Protein 5H0T (pdb70)

B-factor: mean 93.59, std 28.13, range [43.47, 252.34]

Organism: Leishmania donovani (NCBI:txid5661)

InterPro domains:
  IPR000730 Proliferating cell nuclear antigen, PCNA [MF_00317] (2-288)
  IPR000730 Proliferating cell nuclear antigen, PCNA [PR00339] (10-29)
  IPR000730 Proliferating cell nuclear antigen, PCNA [PR00339] (34-52)
  IPR000730 Proliferating cell nuclear antigen, PCNA [PR00339] (56-80)
  IPR000730 Proliferating cell nuclear antigen, PCNA [PR00339] (110-132)
  IPR000730 Proliferating cell nuclear antigen, PCNA [PTHR11352] (1-291)
  IPR000730 Proliferating cell nuclear antigen, PCNA [TIGR00590] (1-196)
  IPR022648 Proliferating cell nuclear antigen, PCNA, N-terminal [PF00705] (1-124)
  IPR022649 Proliferating cell nuclear antigen, PCNA, C-terminal [PF02747] (127-196)
  IPR022649 Proliferating cell nuclear antigen, PCNA, C-terminal [PF02747] (227-287)
  IPR022659 Proliferating cell nuclear antigen, PCNA, conserved site [PS01251] (34-57)
  IPR046938 DNA clamp superfamily [SSF55979] (1-125)
  IPR046938 DNA clamp superfamily [SSF55979] (127-290)

Solvent-accessible surface area: 65148 Å² total; per-residue (Å²): 94,5,41,0,34,6,97,103,0,15,20,8,42,91,0,2,62,0,3,44,42,15,20,76,34,3,21,4,50,1,35,79,45,1,0,18,0,57,11,52,5,40,44,85,51,1,6,0,28,3,36,0,92,65,94,17,14,88,104,43,124,6,50,186,108,20,88,5,3,3,45,0,33,15,8,5,90,0,3,135,17,5,55,45,85,3,25,0,2,8,82,12,85,118,134,38,92,12,1,29,5,7,2,45,14,96,118,136,63,39,70,9,40,2,44,5,125,48,50,170,28,132,30,119,72,47,50,55,34,107,84,109,41,90,0,30,0,20,0,62,2,59,38,1,11,61,1,6,145,11,0,80,40,11,18,82,39,2,40,2,25,3,32,132,108,0,0,77,2,28,7,68,40,156,24,14,92,2,39,2,46,6,85,35,111,74,16,96,14,91,29,120,77,108,21,85,22,24,0,14,1,157,14,1,21,25,0,4,88,0,33,62,19,24,148,84,2,26,0,60,3,6,158,114,12,35,0,8,0,40,0,30,2,126,124,32,4,22,0,48,0,5,0,38,23,84,118,193,85,1,29,0,51,7,97,104,0,15,21,10,41,92,2,2,70,1,4,44,42,15,16,53,56,3,29,2,48,0,37,78,45,1,0,18,1,57,7,30,5,56,41,100,54,1,5,0,29,2,34,0,88,64,96,18,16,86,92,42,86,7,66,202,108,23,105,3,2,2,24,0,37,10,7,9,102,0,4,117,16,5,57,46,85,3,19,0,4,6,83,20,80,124,141,41,107,26,0,29,5,8,3,51,14,88,120,120,72,38,73,8,39,2,45,5,79,37,27,167,32,137,92,70,113,135,37,48,35,157,47,127,57,89,0,26,0,19,0,63,2,57,33,1,11,68,2,6,141,10,0,80,39,11,19,104,41,2,40,2,21,5,36,164,110,0,0,75,1,28,9,56,39,110,20,3,94,5,35,2,49,6,75,30,115,82,14,106,28,87,39,131,71,106,14,85,21,30,0,14,0,156,14,1,21,25,0,5,90,0,33,61,21,22,146,76,2,26,1,54,3,2,143,131,20,39,0,10,0,35,0,31,7,118,126,30,3,21,0,51,0,16,1,40,32,74,154,191,109,2,36,0,48,4,97,105,0,14,25,7,40,94,1,3,83,0,2,45,32,14,19,99,63,3,22,4,48,0,37,79,43,0,0,19,1,55,9,32,5,110,75,95,47,1,8,0,29,2,34,0,94,63,94,20,14,90,106,43,120,7,56,189,90,18,99,3,2,4,58,0,34,15,7,13,104,0,4,168,17,6,58,46,86,3,26,0,12,7,104,15,46,109,132,38,96,14,1,27,4,23,2,59,17,96,120,142,58,42,73,8,42,2,48,5,130,38,28,65,29,71,77,53,105,98,52,62,33,155,81,107,36,113,3,29,0,19,0,63,2,60,40,1,11,69,1,4,142,11,0,81,41,11,18,106,37,1,39,2,25,4,36,129,107,0,0,76,1,29,9,66,39,158,28,10,96,5,40,2,46,7,88,37,114,73,10,96,14,92,33,128,98,101,18,83,20,25,0,20,0,155,15,0,20,18,0,5,78,0,32,75,21,22,149,86,1,26,0,54,3,15,156,112,34,45,0,3,0,35,0,31,3,134,129,32,4,23,0,44,0,4,2,38,31,104,137,186,119,4,16,0,44,6,98,104,0,15,21,9,41,92,0,2,56,1,2,46,39,16,17,100,76,3,28,3,48,0,35,80,46,2,0,18,1,48,4,39,4,110,68,131,54,1,6,0,30,3,33,0,92,66,100,18,15,89,94,41,85,9,64,218,109,37,106,2,2,3,54,0,34,15,7,7,104,0,4,136,16,5,60,46,86,3,18,1,3,6,95,23,80,124,147,30,115,29,0,28,5,8,2,46,12,91,118,126,73,42,77,9,45,1,48,6,115,45,60,186,37,158,78,69,120,49,64,52,38,162,64,121,54,82,0,32,0,20,1,68,2,59,36,1,11,64,1,6,144,11,0,80,41,12,18,101,37,2,48,2,24,3,34,166,100,0,0,76,0,29,8,71,38,118,21,8,74,5,35,2,50,6,92,35,112,76,13,97,25,104,44,122,77,107,10,77,13,24,0,19,0,148,13,1,22,24,0,5,100,0,34,69,21,21,151,84,1,27,1,54,3,0,99,104,14,37,0,10,0,36,0,31,9,125,124,34,3,19,0,52,0,14,0,41,20,95,118,199,113,5,19,0,49,8,98,106,0,16,20,8,40,91,0,2,48,0,3,37,36,15,18,94,82,3,20,3,38,0,48,85,45,0,1,16,1,49,8,25,5,111,68,112,56,1,6,0,29,3,36,0,92,63,97,18,14,90,100,45,92,10,73,197,90,37,89,3,3,2,55,0,33,17,6,11,103,0,5,144,17,5,55,46,86,3,24,0,4,7,70,24,72,117,109,36,25,28,0,26,5,11,2,38,14,95,115,131,62,39,80,9,40,2,49,4,117,35,64,100,39,82,76,65,89,104,53,40,42,159,90,71,54,123,0,30,0,19,1,62,2,60,43,0,10,69,1,6,142,11,0,81,38,11,19,107,38,2,46,2,23,3,34,158,83,0,0,76,1,28,9,66,28,141,26,1,90,5,39,2,48,9,88,28,129,78,14,102,23,96,40,123,104,86,10,80,17,24,0,15,0,156,14,1,20,23,0,4,92,0,32,72,21,22,151,86,2,26,1,55,3,4,123,106,12,44,0,9,0,35,0,31,5,107,115,27,3,21,0,52,0,20,1,40,26,120,120,151,117,3,19,0,40,7,98,104,0,14,22,8,37,92,1,4,51,1,5,44,43,15,17,102,76,3,22,5,52,1,47,86,45,2,1,22,2,54,8,33,5,112,54,110,48,3,10,0,28,3,34,0,100,56,110,19,14,89,96,40,96,9,68,210,84,36,93,3,2,3,55,1,36,16,6,5,99,0,4,132,17,5,60,46,84,3,22,2,3,10,86,22,80,107,138,43,89,25,1,28,5,6,3,53,8,82,116,120,67,44,74,9,42,2,51,4,143,37,62,184,39,162,87,56,108,112,34,42,73,95,146,114,46,86,0,30,0,19,1,63,2,59,37,0,12,63,1,3,143,11,0,80,41,11,18,105,35,1,40,2,26,4,49,157,98,1,0,81,0,28,9,70,39,66,18,10,93,5,35,2,45,8,79,37,113,76,13,98,23,95,34,114,62,100,10,75,11,25,0,19,0,156,14,0,23,27,0,6,101,0,32,69,19,21,150,85,2,26,1,54,3,8,119,107,36,43,0,9,0,33,0,34,3,114,143,34,5,21,0,51,0,21,1,44,30,102,122,191

CATH classification: 3.70.10.10

Radius of gyration: 37.03 Å; Cα contacts (8 Å, |Δi|>4): 3814; chains: 6; bounding box: 82×92×103 Å

Secondary structure (DSSP, 8-state):
-EEEEES-THHHHHHHHHHHTT-SEEEEEEETTEEEEEEE-TTSSEEEEEEEEGGGSSEEE-SS-EEEEEEHHHHHHHHHTS-TTSEEEEEE-TT-SEEEEEEE-TTSSEEEEEEEE-B---------------EEEEEEHHHHHHHHHHHTTT-SEEEEEEETTEEEEEEESSS-EEEEEEEB--BEE--SS-EEEEEEHHHHHHHHGGGGT-SEEEEEE-TTS-EEEEEE-TTSEEEEEEEPPP--/-EEEEES-THHHHHHHHHHHTT-SEEEEEEETTEEEEEEE-TTSSEEEEEEEEGGGSSEEE-SS-EEEEEEHHHHHHHHHTS-TTSEEEEEE-TT-SEEEEEEE-TTSSEEEEEEEE-B--PPP--PPP-PPPSEEEEEEHHHHHHHHHHHTTT-SEEEEEEETTEEEEEEESSS-EEEEEEEB--BEE--SS-EEEEEEHHHHHHHHGGGGT-SEEEEEE-TTS-EEEEEE-TTSEEEEEEEPPB--/-EEEEES-THHHHHHHHHHHTT-SEEEEEEETTEEEEEEE-TTSSEEEEEEEEGGGSSEEE-SS-EEEEEEHHHHHHHHHTS-TTSEEEEEE-TT-SEEEEEEE-TTSSEEEEEEEE-B--PPP---------SEEEEEEHHHHHHHHHHHTTT-SEEEEEEETTEEEEEEESSS-EEEEEEEB--BEE--SS-EEEEEEHHHHHHHHGGGGT-SEEEEEE-TTS-EEEEEE-TTSEEEEEEEPPB--/-EEEEES-THHHHHHHHHHHTT-SEEEEEEETTEEEEEEE-TTSSEEEEEEEEGGGSSEEE-SS-EEEEEEHHHHHHHHHTS-TTSEEEEEE-TT-SEEEEEEE-TTSSEEEEEEEE-B------S-------SEEEEEEHHHHHHHHHHHTTT-SEEEEEEETTEEEEEEESSS-EEEEEEE----EE--SS-EEEEEEHHHHHHHHGGGGT-SEEEEEE-TTS-EEEEEE-TTSEEEEEEEPPP--/-EEEEES-THHHHHHHHHHHTT-SEEEEEEETTEEEEEEE-TTSSEEEEEEEEGGGSSEEE-SS-EEEEEEHHHHHHHHHTS-TTSEEEEEE-TT-SEEEEEEE-TTSSEEEEEEEE-B-------PPPP---S-EEEEEHHHHHHHHHHHTTT-SEEEEEEETTEEEEEEESSS-EEEEEEEB--BEE--SS-EEEEEEHHHHHHHHGGGGT-SEEEEE--TTS-EEEEEE-TTSEEEEEEEPPB--/-EEEEES-THHHHHHHHHHHTT-SEEEEEEETTEEEEEEE-TTSSEEEEEEEEGGGSSEEE-SS-EEEEEEHHHHHHHHHTS-TTSEEEEEE-TT-SEEEEEEE-TTSSEEEEEEEE-B--PPPS---------EEEEEEHHHHHHHHHHHTTT-SEEEEEEETTEEEEEEESSS-EEEEEEEB--BEE--SS-EEEEEEHHHHHHHHGGGGT-SEEEEEE-TTS-EEEEEE-TTSEEEEEEEPPB--

Nearest PDB structures (foldseek):
  6j0j-assembly2_E  TM=1.002E+00  e=2.654E-47  Leishmania donovani
  2zvm-assembly1_B  TM=9.752E-01  e=2.464E-32  Homo sapiens
  5e0v-assembly2_B  TM=9.754E-01  e=8.847E-31  Homo sapiens
  7tid-assembly1_G  TM=9.567E-01  e=3.552E-29  Saccharomyces cerevisiae
  6wac-assembly1_A  TM=9.498E-01  e=6.215E-29  Saccharomyces cerevisiae

Structure (mmCIF, N/CA/C/O backbone):
data_5H0T
#
_entry.id   5H0T
#
_cell.length_a   133.800
_cell.length_b   149.574
_cell.length_c   169.245
_cell.angle_alpha   90.00
_cell.angle_beta   90.00
_cell.angle_gamma   90.00
#
_symmetry.space_group_name_H-M   'P 21 21 21'
#
loop_
_entity.id
_entity.type
_entity.pdbx_description
1 polymer 'Proliferating cell nuclear antigen'
2 non-polymer DI(HYDROXYETHYL)ETHER
3 water water
#
loop_
_atom_site.group_PDB
_atom_site.id
_atom_site.type_symbol
_atom_site.label_atom_id
_atom_site.label_alt_id
_atom_site.label_comp_id
_atom_site.label_asym_id
_atom_site.label_entity_id
_atom_site.label_seq_id
_atom_site.pdbx_PDB_ins_code
_atom_site.Cartn_x
_atom_site.Cartn_y
_atom_site.Cartn_z
_atom_site.occupancy
_atom_site.B_iso_or_equiv
_atom_site.auth_seq_id
_atom_site.auth_comp_id
_atom_site.auth_asym_id
_atom_site.auth_atom_id
_atom_site.pdbx_PDB_model_num
ATOM 1 N N . MET A 1 1 ? 18.676 4.046 70.077 1.00 76.73 1 MET A N 1
ATOM 2 C CA . MET A 1 1 ? 19.367 2.981 69.147 1.00 81.76 1 MET A CA 1
ATOM 3 C C . MET A 1 1 ? 20.607 3.370 68.266 1.00 82.62 1 MET A C 1
ATOM 4 O O . MET A 1 1 ? 21.619 2.677 68.387 1.00 89.97 1 MET A O 1
ATOM 9 N N . LEU A 1 2 ? 20.497 4.248 67.268 1.00 84.29 2 LEU A N 1
ATOM 10 C CA . LEU A 1 2 ? 21.666 4.878 66.559 1.00 76.14 2 LEU A CA 1
ATOM 11 C C . LEU A 1 2 ? 21.733 6.373 66.771 1.00 70.67 2 LEU A C 1
ATOM 12 O O . LEU A 1 2 ? 20.706 7.031 66.730 1.00 61.46 2 LEU A O 1
ATOM 17 N N . GLU A 1 3 ? 22.935 6.935 66.944 1.00 58.19 3 GLU A N 1
ATOM 18 C CA . GLU A 1 3 ? 23.125 8.394 66.904 1.00 72.81 3 GLU A CA 1
ATOM 19 C C . GLU A 1 3 ? 24.504 8.675 66.323 1.00 80.80 3 GLU A C 1
ATOM 20 O O . GLU A 1 3 ? 25.486 8.192 66.832 1.00 70.37 3 GLU A O 1
ATOM 26 N N . ALA A 1 4 ? 24.544 9.480 65.252 1.00 76.43 4 ALA A N 1
ATOM 27 C CA . ALA A 1 4 ? 25.753 9.793 64.541 1.00 75.01 4 ALA A CA 1
ATOM 28 C C . ALA A 1 4 ? 25.676 11.241 64.130 1.00 71.41 4 ALA A C 1
ATOM 29 O O . ALA A 1 4 ? 24.907 11.626 63.245 1.00 83.67 4 ALA A O 1
ATOM 31 N N . GLN A 1 5 ? 26.484 12.051 64.790 1.00 71.87 5 GLN A N 1
ATOM 32 C CA . GLN A 1 5 ? 26.513 13.461 64.543 1.00 78.72 5 GLN A CA 1
ATOM 33 C C . GLN A 1 5 ? 27.828 13.888 63.994 1.00 73.28 5 GLN A C 1
ATOM 34 O O . GLN A 1 5 ? 28.839 13.627 64.573 1.00 65.32 5 GLN A O 1
ATOM 40 N N . VAL A 1 6 ? 27.800 14.564 62.860 1.00 82.94 6 VAL A N 1
ATOM 41 C CA . VAL A 1 6 ? 28.971 15.066 62.189 1.00 76.16 6 VAL A CA 1
ATOM 42 C C . VAL A 1 6 ? 28.932 16.570 62.482 1.00 72.61 6 VAL A C 1
ATOM 43 O O . VAL A 1 6 ? 27.864 17.121 62.767 1.00 78.87 6 VAL A O 1
ATOM 47 N N . GLN A 1 7 ? 30.072 17.237 62.450 1.00 78.10 7 GLN A N 1
ATOM 48 C CA . GLN A 1 7 ? 30.089 18.667 62.817 1.00 83.42 7 GLN A CA 1
ATOM 49 C C . GLN A 1 7 ? 29.655 19.549 61.659 1.00 78.71 7 GLN A C 1
ATOM 50 O O . GLN A 1 7 ? 28.966 20.563 61.841 1.00 80.45 7 GLN A O 1
ATOM 56 N N . PHE A 1 8 ? 30.118 19.162 60.474 1.00 82.67 8 PHE A N 1
ATOM 57 C CA . PHE A 1 8 ? 29.905 19.902 59.251 1.00 84.64 8 PHE A CA 1
ATOM 58 C C . PHE A 1 8 ? 29.116 18.997 58.262 1.00 76.66 8 PHE A C 1
ATOM 59 O O . PHE A 1 8 ? 29.640 17.997 57.717 1.00 73.51 8 PHE A O 1
ATOM 67 N N . ALA A 1 9 ? 27.862 19.369 58.008 1.00 69.50 9 ALA A N 1
ATOM 68 C CA . ALA A 1 9 ? 26.988 18.610 57.086 1.00 59.47 9 ALA A CA 1
ATOM 69 C C . ALA A 1 9 ? 27.515 18.465 55.680 1.00 57.83 9 ALA A C 1
ATOM 70 O O . ALA A 1 9 ? 27.028 17.589 54.979 1.00 57.10 9 ALA A O 1
ATOM 72 N N . SER A 1 10 ? 28.466 19.310 55.275 1.00 55.67 10 SER A N 1
ATOM 73 C CA . SER A 1 10 ? 29.169 19.171 53.982 1.00 65.80 10 SER A CA 1
ATOM 74 C C . SER A 1 10 ? 29.475 17.732 53.645 1.00 61.91 10 SER A C 1
ATOM 75 O O . SER A 1 10 ? 29.305 17.304 52.512 1.00 73.35 10 SER A O 1
ATOM 78 N N . LEU A 1 11 ? 29.984 17.004 54.625 1.00 65.93 11 LEU A N 1
ATOM 79 C CA . LEU A 1 11 ? 30.468 15.683 54.364 1.00 65.76 11 LEU A CA 1
ATOM 80 C C . LEU A 1 11 ? 29.361 14.798 53.810 1.00 68.06 11 LEU A C 1
ATOM 81 O O . LEU A 1 11 ? 29.520 14.121 52.757 1.00 59.96 11 LEU A O 1
ATOM 86 N N . TRP A 1 12 ? 28.235 14.805 54.522 1.00 59.80 12 TRP A N 1
ATOM 87 C CA . TRP A 1 12 ? 27.102 14.010 54.107 1.00 67.64 12 TRP A CA 1
ATOM 88 C C . TRP A 1 12 ? 26.592 14.446 52.741 1.00 66.73 12 TRP A C 1
ATOM 89 O O . TRP A 1 12 ? 26.326 13.619 51.871 1.00 58.32 12 TRP A O 1
ATOM 100 N N . LYS A 1 13 ? 26.464 15.756 52.567 1.00 65.21 13 LYS A N 1
ATOM 101 C CA . LYS A 1 13 ? 26.060 16.336 51.300 1.00 61.93 13 LYS A CA 1
ATOM 102 C C . LYS A 1 13 ? 26.907 15.810 50.145 1.00 59.15 13 LYS A C 1
ATOM 103 O O . LYS A 1 13 ? 26.356 15.281 49.149 1.00 65.25 13 LYS A O 1
ATOM 109 N N . ARG A 1 14 ? 28.227 15.891 50.304 1.00 55.87 14 ARG A N 1
ATOM 110 C CA . ARG A 1 14 ? 29.146 15.490 49.252 1.00 64.74 14 ARG A CA 1
ATOM 111 C C . ARG A 1 14 ? 29.133 13.974 49.023 1.00 59.34 14 ARG A C 1
ATOM 112 O O . ARG A 1 14 ? 29.208 13.502 47.862 1.00 63.18 14 ARG A O 1
ATOM 120 N N . LEU A 1 15 ? 28.992 13.217 50.112 1.00 55.53 15 LEU A N 1
ATOM 121 C CA . LEU A 1 15 ? 28.951 11.751 50.005 1.00 60.38 15 LEU A CA 1
ATOM 122 C C . LEU A 1 15 ? 27.747 11.235 49.274 1.00 55.92 15 LEU A C 1
ATOM 123 O O . LEU A 1 15 ? 27.872 10.414 48.357 1.00 56.66 15 LEU A O 1
ATOM 128 N N . VAL A 1 16 ? 26.583 11.701 49.705 1.00 51.89 16 VAL A N 1
ATOM 129 C CA . VAL A 1 16 ? 25.355 11.231 49.116 1.00 56.32 16 VAL A CA 1
ATOM 130 C C . VAL A 1 16 ? 25.274 11.528 47.637 1.00 59.50 16 VAL A C 1
ATOM 131 O O . VAL A 1 16 ? 24.844 10.677 46.882 1.00 60.37 16 VAL A O 1
ATOM 135 N N . GLU A 1 17 ? 25.707 12.711 47.219 1.00 74.86 17 GLU A N 1
ATOM 136 C CA . GLU A 1 17 ? 25.859 13.003 45.793 1.00 76.26 17 GLU A CA 1
ATOM 137 C C . GLU A 1 17 ? 26.657 11.937 45.093 1.00 63.00 17 GLU A C 1
ATOM 138 O O . GLU A 1 17 ? 26.240 11.437 44.048 1.00 72.41 17 GLU A O 1
ATOM 144 N N . CYS A 1 18 ? 27.792 11.574 45.665 1.00 62.05 18 CYS A N 1
ATOM 145 C CA . CYS A 1 18 ? 28.649 10.561 45.045 1.00 61.90 18 CYS A CA 1
ATOM 146 C C . CYS A 1 18 ? 27.960 9.210 44.908 1.00 62.71 18 CYS A C 1
ATOM 147 O O . CYS A 1 18 ? 27.981 8.641 43.811 1.00 80.64 18 CYS A O 1
ATOM 150 N N . ILE A 1 19 ? 27.367 8.711 45.998 1.00 58.81 19 ILE A N 1
ATOM 151 C CA . ILE A 1 19 ? 26.859 7.348 45.957 1.00 65.39 19 ILE A CA 1
ATOM 152 C C . ILE A 1 19 ? 25.496 7.316 45.169 1.00 58.20 19 ILE A C 1
ATOM 153 O O . ILE A 1 19 ? 25.213 6.347 44.407 1.00 52.16 19 ILE A O 1
ATOM 158 N N . ASN A 1 20 ? 24.696 8.383 45.302 1.00 50.16 20 ASN A N 1
ATOM 159 C CA . ASN A 1 20 ? 23.431 8.495 44.574 1.00 49.75 20 ASN A CA 1
ATOM 160 C C . ASN A 1 20 ? 23.608 8.501 43.045 1.00 55.92 20 ASN A C 1
ATOM 161 O O . ASN A 1 20 ? 22.706 8.108 42.281 1.00 51.13 20 ASN A O 1
ATOM 166 N N . GLY A 1 21 ? 24.774 8.912 42.591 1.00 52.77 21 GLY A N 1
ATOM 167 C CA . GLY A 1 21 ? 25.110 8.719 41.230 1.00 51.66 21 GLY A CA 1
ATOM 168 C C . GLY A 1 21 ? 25.071 7.296 40.714 1.00 54.15 21 GLY A C 1
ATOM 169 O O . GLY A 1 21 ? 24.913 7.091 39.510 1.00 56.29 21 GLY A O 1
ATOM 170 N N . LEU A 1 22 ? 25.269 6.319 41.615 1.00 53.54 22 LEU A N 1
ATOM 171 C CA . LEU A 1 22 ? 25.435 4.929 41.219 1.00 48.99 22 LEU A CA 1
ATOM 172 C C . LEU A 1 22 ? 24.201 4.094 41.463 1.00 49.89 22 LEU A C 1
ATOM 173 O O . LEU A 1 22 ? 23.969 3.133 40.680 1.00 51.14 22 LEU A O 1
ATOM 178 N N . VAL A 1 23 ? 23.452 4.412 42.540 1.00 46.49 23 VAL A N 1
ATOM 179 C CA . VAL A 1 23 ? 22.292 3.605 42.978 1.00 46.45 23 VAL A CA 1
ATOM 180 C C . VAL A 1 23 ? 21.290 4.543 43.667 1.00 52.58 23 VAL A C 1
ATOM 181 O O . VAL A 1 23 ? 21.707 5.586 44.238 1.00 44.87 23 VAL A O 1
ATOM 185 N N . ASN A 1 24 ? 19.998 4.206 43.675 1.00 60.12 24 ASN A N 1
ATOM 186 C CA . ASN A 1 24 ? 18.984 5.116 44.290 1.00 67.30 24 ASN A CA 1
ATOM 187 C C . ASN A 1 24 ? 18.653 4.775 45.695 1.00 66.66 24 ASN A C 1
ATOM 188 O O . ASN A 1 24 ? 18.057 5.567 46.385 1.00 61.38 24 ASN A O 1
ATOM 193 N N . GLU A 1 25 ? 18.985 3.559 46.100 1.00 61.62 25 GLU A N 1
ATOM 194 C CA . GLU A 1 25 ? 18.760 3.123 47.452 1.00 60.24 25 GLU A CA 1
ATOM 195 C C . GLU A 1 25 ? 19.903 2.287 47.895 1.00 57.93 25 GLU A C 1
ATOM 196 O O . GLU A 1 25 ? 20.616 1.689 47.101 1.00 57.83 25 GLU A O 1
ATOM 202 N N . ALA A 1 26 ? 20.103 2.273 49.204 1.00 61.58 26 ALA A N 1
ATOM 203 C CA . ALA A 1 26 ? 21.204 1.493 49.747 1.00 61.52 26 ALA A CA 1
ATOM 204 C C . ALA A 1 26 ? 20.964 1.231 51.185 1.00 60.20 26 ALA A C 1
ATOM 205 O O . ALA A 1 26 ? 20.297 2.018 51.861 1.00 55.86 26 ALA A O 1
ATOM 207 N N . ASN A 1 27 ? 21.505 0.102 51.645 1.00 62.29 27 ASN A N 1
ATOM 208 C CA . ASN A 1 27 ? 21.489 -0.231 53.071 1.00 60.82 27 ASN A CA 1
ATOM 209 C C . ASN A 1 27 ? 22.694 0.392 53.742 1.00 53.32 27 ASN A C 1
ATOM 210 O O . ASN A 1 27 ? 23.842 0.300 53.247 1.00 71.19 27 ASN A O 1
ATOM 215 N N . PHE A 1 28 ? 22.430 1.078 54.835 1.00 58.30 28 PHE A N 1
ATOM 216 C CA . PHE A 1 28 ? 23.448 1.617 55.726 1.00 62.32 28 PHE A CA 1
ATOM 217 C C . PHE A 1 28 ? 23.647 0.606 56.850 1.00 64.39 28 PHE A C 1
ATOM 218 O O . PHE A 1 28 ? 22.853 0.559 57.795 1.00 79.97 28 PHE A O 1
ATOM 226 N N . ASP A 1 29 ? 24.719 -0.188 56.734 1.00 62.97 29 ASP A N 1
ATOM 227 C CA . ASP A 1 29 ? 25.198 -1.051 57.809 1.00 66.91 29 ASP A CA 1
ATOM 228 C C . ASP A 1 29 ? 25.809 -0.190 58.918 1.00 57.52 29 ASP A C 1
ATOM 229 O O . ASP A 1 29 ? 26.843 0.431 58.719 1.00 63.80 29 ASP A O 1
ATOM 234 N N . CYS A 1 30 ? 25.143 -0.132 60.067 1.00 59.64 30 CYS A N 1
ATOM 235 C CA . CYS A 1 30 ? 25.602 0.661 61.205 1.00 71.65 30 CYS A CA 1
ATOM 236 C C . CYS A 1 30 ? 26.030 -0.224 62.391 1.00 71.88 30 CYS A C 1
ATOM 237 O O . CYS A 1 30 ? 25.226 -0.983 62.908 1.00 73.45 30 CYS A O 1
ATOM 240 N N . ASN A 1 31 ? 27.284 -0.072 62.817 1.00 78.29 31 ASN A N 1
ATOM 241 C CA . ASN A 1 31 ? 27.927 -0.904 63.818 1.00 66.11 31 ASN A CA 1
ATOM 242 C C . ASN A 1 31 ? 28.554 0.041 64.777 1.00 70.50 31 ASN A C 1
ATOM 243 O O . ASN A 1 31 ? 28.512 1.227 64.544 1.00 66.62 31 ASN A O 1
ATOM 248 N N . PRO A 1 32 ? 29.225 -0.496 65.827 1.00 88.59 32 PRO A N 1
ATOM 249 C CA . PRO A 1 32 ? 30.035 0.382 66.675 1.00 83.45 32 PRO A CA 1
ATOM 250 C C . PRO A 1 32 ? 31.336 0.813 65.973 1.00 71.98 32 PRO A C 1
ATOM 251 O O . PRO A 1 32 ? 31.915 1.885 66.353 1.00 71.35 32 PRO A O 1
ATOM 255 N N . GLY A 1 33 ? 31.758 0.050 64.960 1.00 70.97 33 GLY A N 1
ATOM 256 C CA . GLY A 1 33 ? 32.787 0.504 63.989 1.00 89.84 33 GLY A CA 1
ATOM 257 C C . GLY A 1 33 ? 32.510 1.785 63.171 1.00 86.00 33 GLY A C 1
ATOM 258 O O . GLY A 1 33 ? 33.447 2.526 62.852 1.00 75.22 33 GLY A O 1
ATOM 259 N N . GLY A 1 34 ? 31.221 2.030 62.873 1.00 77.40 34 GLY A N 1
ATOM 260 C CA . GLY A 1 34 ? 30.759 3.183 62.109 1.00 66.55 34 GLY A CA 1
ATOM 261 C C . GLY A 1 34 ? 29.770 2.754 61.000 1.00 73.88 34 GLY A C 1
ATOM 262 O O . GLY A 1 34 ? 29.265 1.625 60.989 1.00 61.06 34 GLY A O 1
ATOM 263 N N . LEU A 1 35 ? 29.515 3.678 60.041 1.00 65.34 35 LEU A N 1
ATOM 264 C CA . LEU A 1 35 ? 28.536 3.443 58.968 1.00 58.69 35 LEU A CA 1
ATOM 265 C C . LEU A 1 35 ? 29.229 2.979 57.724 1.00 58.23 35 LEU A C 1
ATOM 266 O O . LEU A 1 35 ? 30.334 3.442 57.386 1.00 70.46 35 LEU A O 1
ATOM 271 N N . SER A 1 36 ? 28.651 2.002 57.071 1.00 53.99 36 SER A N 1
ATOM 272 C CA . SER A 1 36 ? 29.203 1.501 55.828 1.00 55.77 36 SER A CA 1
ATOM 273 C C . SER A 1 36 ? 28.023 1.321 54.851 1.00 56.82 36 SER A C 1
ATOM 274 O O . SER A 1 36 ? 26.888 1.067 55.263 1.00 60.95 36 SER A O 1
ATOM 277 N N . VAL A 1 37 ? 28.291 1.494 53.568 1.00 56.76 37 VAL A N 1
ATOM 278 C CA . VAL A 1 37 ? 27.312 1.248 52.521 1.00 53.14 37 VAL A CA 1
ATOM 279 C C . VAL A 1 37 ? 28.113 0.385 51.545 1.00 50.29 37 VAL A C 1
ATOM 280 O O . VAL A 1 37 ? 29.247 0.649 51.223 1.00 57.77 37 VAL A O 1
ATOM 284 N N . GLN A 1 38 ? 27.522 -0.658 51.064 1.00 53.68 38 GLN A N 1
ATOM 285 C CA . GLN A 1 38 ? 28.131 -1.454 50.048 1.00 52.61 38 GLN A CA 1
ATOM 286 C C . GLN A 1 38 ? 27.004 -1.818 49.112 1.00 62.60 38 GLN A C 1
ATOM 287 O O . GLN A 1 38 ? 25.947 -2.242 49.567 1.00 76.19 38 GLN A O 1
ATOM 293 N N . ALA A 1 39 ? 27.205 -1.549 47.815 1.00 65.70 39 ALA A N 1
ATOM 294 C CA . ALA A 1 39 ? 26.092 -1.540 46.853 1.00 56.04 39 ALA A CA 1
ATOM 295 C C . ALA A 1 39 ? 26.589 -1.607 45.443 1.00 52.97 39 ALA A C 1
ATOM 296 O O . ALA A 1 39 ? 27.675 -1.123 45.139 1.00 53.97 39 ALA A O 1
ATOM 298 N N . MET A 1 40 ? 25.813 -2.296 44.600 1.00 54.17 40 MET A N 1
ATOM 299 C CA . MET A 1 40 ? 26.151 -2.464 43.178 1.00 56.00 40 MET A CA 1
ATOM 300 C C . MET A 1 40 ? 25.184 -1.692 42.290 1.00 53.27 40 MET A C 1
ATOM 301 O O . MET A 1 40 ? 23.997 -1.518 42.607 1.00 68.81 40 MET A O 1
ATOM 306 N N . ASP A 1 41 ? 25.669 -1.296 41.129 1.00 50.90 41 ASP A N 1
ATOM 307 C CA . ASP A 1 41 ? 24.775 -0.709 40.154 1.00 50.88 41 ASP A CA 1
ATOM 308 C C . ASP A 1 41 ? 23.879 -1.877 39.632 1.00 50.80 41 ASP A C 1
ATOM 309 O O . ASP A 1 41 ? 24.235 -3.048 39.730 1.00 50.12 41 ASP A O 1
ATOM 314 N N . SER A 1 42 ? 22.737 -1.526 39.076 1.00 49.44 42 SER A N 1
ATOM 315 C CA . SER A 1 42 ? 21.801 -2.500 38.543 1.00 47.04 42 SER A CA 1
ATOM 316 C C . SER A 1 42 ? 22.331 -3.455 37.504 1.00 43.47 42 SER A C 1
ATOM 317 O O . SER A 1 42 ? 21.902 -4.584 37.417 1.00 60.31 42 SER A O 1
ATOM 320 N N . SER A 1 43 ? 23.334 -3.042 36.753 1.00 50.03 43 SER A N 1
ATOM 321 C CA . SER A 1 43 ? 24.057 -3.935 35.799 1.00 50.58 43 SER A CA 1
ATOM 322 C C . SER A 1 43 ? 25.103 -4.816 36.436 1.00 46.51 43 SER A C 1
ATOM 323 O O . SER A 1 43 ? 25.753 -5.574 35.735 1.00 50.00 43 SER A O 1
ATOM 326 N N . HIS A 1 44 ? 25.302 -4.756 37.742 1.00 50.48 44 HIS A N 1
ATOM 327 C CA . HIS A 1 44 ? 26.331 -5.589 38.408 1.00 53.41 44 HIS A CA 1
ATOM 328 C C . HIS A 1 44 ? 27.718 -5.481 37.715 1.00 49.72 44 HIS A C 1
ATOM 329 O O . HIS A 1 44 ? 28.423 -6.436 37.579 1.00 61.16 44 HIS A O 1
ATOM 336 N N . VAL A 1 45 ? 28.082 -4.267 37.332 1.00 53.85 45 VAL A N 1
ATOM 337 C CA . VAL A 1 45 ? 29.386 -3.909 36.733 1.00 47.80 45 VAL A CA 1
ATOM 338 C C . VAL A 1 45 ? 30.258 -3.055 37.705 1.00 49.79 45 VAL A C 1
ATOM 339 O O . VAL A 1 45 ? 31.413 -3.008 37.573 1.00 47.26 45 VAL A O 1
ATOM 343 N N . ALA A 1 46 ? 29.645 -2.442 38.698 1.00 46.27 46 ALA A N 1
ATOM 344 C CA . ALA A 1 46 ? 30.278 -1.457 39.530 1.00 49.78 46 ALA A CA 1
ATOM 345 C C . ALA A 1 46 ? 29.737 -1.568 40.944 1.00 51.74 46 ALA A C 1
ATOM 346 O O . ALA A 1 46 ? 28.531 -1.739 41.145 1.00 58.64 46 ALA A O 1
ATOM 348 N N . LEU A 1 47 ? 30.655 -1.384 41.870 1.00 49.50 47 LEU A N 1
ATOM 349 C CA . LEU A 1 47 ? 30.417 -1.611 43.273 1.00 57.68 47 LEU A CA 1
ATOM 350 C C . LEU A 1 47 ? 30.928 -0.352 43.967 1.00 55.57 47 LEU A C 1
ATOM 351 O O . LEU A 1 47 ? 32.002 0.137 43.633 1.00 63.84 47 LEU A O 1
ATOM 356 N N . VAL A 1 48 ? 30.149 0.163 44.919 1.00 59.19 48 VAL A N 1
ATOM 357 C CA . VAL A 1 48 ? 30.635 1.193 45.832 1.00 61.21 48 VAL A CA 1
ATOM 358 C C . VAL A 1 48 ? 30.805 0.536 47.193 1.00 66.28 48 VAL A C 1
ATOM 359 O O . VAL A 1 48 ? 29.905 -0.180 47.645 1.00 58.43 48 VAL A O 1
ATOM 363 N N . HIS A 1 49 ? 31.898 0.893 47.856 1.00 58.57 49 HIS A N 1
ATOM 364 C CA . HIS A 1 49 ? 32.032 0.624 49.251 1.00 53.17 49 HIS A CA 1
ATOM 365 C C . HIS A 1 49 ? 32.469 1.902 49.940 1.00 48.20 49 HIS A C 1
ATOM 366 O O . HIS A 1 49 ? 33.516 2.450 49.620 1.00 54.06 49 HIS A O 1
ATOM 373 N N . MET A 1 50 ? 31.642 2.377 50.863 1.00 49.95 50 MET A N 1
ATOM 374 C CA . MET A 1 50 ? 31.950 3.566 51.628 1.00 52.80 50 MET A CA 1
ATOM 375 C C . MET A 1 50 ? 32.000 3.178 53.067 1.00 55.90 50 MET A C 1
ATOM 376 O O . MET A 1 50 ? 31.168 2.406 53.529 1.00 60.26 50 MET A O 1
ATOM 381 N N . LEU A 1 51 ? 32.992 3.708 53.778 1.00 64.66 51 LEU A N 1
ATOM 382 C CA . LEU A 1 51 ? 33.065 3.524 55.210 1.00 58.94 51 LEU A CA 1
ATOM 383 C C . LEU A 1 51 ? 33.302 4.829 55.911 1.00 51.54 51 LEU A C 1
ATOM 384 O O . LEU A 1 51 ? 34.243 5.548 55.597 1.00 54.64 51 LEU A O 1
ATOM 389 N N . LEU A 1 52 ? 32.449 5.150 56.854 1.00 54.77 52 LEU A N 1
ATOM 390 C CA . LEU A 1 52 ? 32.733 6.264 57.767 1.00 63.42 52 LEU A CA 1
ATOM 391 C C . LEU A 1 52 ? 32.946 5.667 59.122 1.00 63.09 52 LEU A C 1
ATOM 392 O O . LEU A 1 52 ? 31.994 5.305 59.816 1.00 67.93 52 LEU A O 1
ATOM 397 N N . ARG A 1 53 ? 34.229 5.499 59.453 1.00 71.78 53 ARG A N 1
ATOM 398 C CA . ARG A 1 53 ? 34.702 5.152 60.789 1.00 65.54 53 ARG A CA 1
ATOM 399 C C . ARG A 1 53 ? 34.035 6.019 61.861 1.00 57.64 53 ARG A C 1
ATOM 400 O O . ARG A 1 53 ? 33.629 7.109 61.606 1.00 55.70 53 ARG A O 1
ATOM 408 N N . ASP A 1 54 ? 33.859 5.493 63.055 1.00 67.44 54 ASP A N 1
ATOM 409 C CA . ASP A 1 54 ? 33.243 6.257 64.164 1.00 68.87 54 ASP A CA 1
ATOM 410 C C . ASP A 1 54 ? 33.977 7.550 64.569 1.00 66.14 54 ASP A C 1
ATOM 411 O O . ASP A 1 54 ? 33.351 8.435 65.111 1.00 68.20 54 ASP A O 1
ATOM 416 N N . ASP A 1 55 ? 35.299 7.616 64.379 1.00 67.32 55 ASP A N 1
ATOM 417 C CA . ASP A 1 55 ? 36.087 8.881 64.636 1.00 64.69 55 ASP A CA 1
ATOM 418 C C . ASP A 1 55 ? 35.699 10.022 63.705 1.00 77.79 55 ASP A C 1
ATOM 419 O O . ASP A 1 55 ? 35.957 11.176 63.992 1.00 94.31 55 ASP A O 1
ATOM 424 N N . CYS A 1 56 ? 35.061 9.686 62.591 1.00 83.35 56 CYS A N 1
ATOM 425 C CA . CYS A 1 56 ? 34.377 10.641 61.698 1.00 74.49 56 CYS A CA 1
ATOM 426 C C . CYS A 1 56 ? 33.382 11.584 62.350 1.00 66.27 56 CYS A C 1
ATOM 427 O O . CYS A 1 56 ? 33.210 12.702 61.933 1.00 71.08 56 CYS A O 1
ATOM 430 N N . PHE A 1 57 ? 32.728 11.117 63.385 1.00 71.38 57 PHE A N 1
ATOM 431 C CA . PHE A 1 57 ? 31.642 11.832 64.024 1.00 77.67 57 PHE A CA 1
ATOM 432 C C . PHE A 1 57 ? 32.117 12.447 65.321 1.00 76.46 57 PHE A C 1
ATOM 433 O O . PHE A 1 57 ? 32.946 11.911 65.991 1.00 91.47 57 PHE A O 1
ATOM 441 N N . VAL A 1 58 ? 31.536 13.568 65.688 1.00 67.97 58 VAL A N 1
ATOM 442 C CA . VAL A 1 58 ? 31.747 14.187 66.990 1.00 72.61 58 VAL A CA 1
ATOM 443 C C . VAL A 1 58 ? 31.001 13.414 68.052 1.00 71.69 58 VAL A C 1
ATOM 444 O O . VAL A 1 58 ? 31.236 13.641 69.216 1.00 87.14 58 VAL A O 1
ATOM 448 N N . LYS A 1 59 ? 30.046 12.583 67.656 1.00 72.71 59 LYS A N 1
ATOM 449 C CA . LYS A 1 59 ? 29.259 11.827 68.601 1.00 72.63 59 LYS A CA 1
ATOM 450 C C . LYS A 1 59 ? 28.740 10.612 67.873 1.00 63.68 59 LYS A C 1
ATOM 451 O O . LYS A 1 59 ? 28.147 10.749 66.830 1.00 78.96 59 LYS A O 1
ATOM 457 N N . TYR A 1 60 ? 29.001 9.425 68.398 1.00 62.73 60 TYR A N 1
ATOM 458 C CA . TYR A 1 60 ? 28.634 8.181 67.728 1.00 64.44 60 TYR A CA 1
ATOM 459 C C . TYR A 1 60 ? 28.279 7.095 68.715 1.00 64.06 60 TYR A C 1
ATOM 460 O O . TYR A 1 60 ? 29.019 6.843 69.634 1.00 82.79 60 TYR A O 1
ATOM 469 N N . GLN A 1 61 ? 27.160 6.425 68.477 1.00 80.06 61 GLN A N 1
ATOM 470 C CA . GLN A 1 61 ? 26.631 5.471 69.375 1.00 80.96 61 GLN A CA 1
ATOM 471 C C . GLN A 1 61 ? 25.841 4.447 68.595 1.00 76.11 61 GLN A C 1
ATOM 472 O O . GLN A 1 61 ? 24.800 4.754 68.013 1.00 78.86 61 GLN A O 1
ATOM 478 N N . CYS A 1 62 ? 26.314 3.225 68.549 1.00 69.60 62 CYS A N 1
ATOM 479 C CA . CYS A 1 62 ? 25.555 2.164 67.914 1.00 70.64 62 CYS A CA 1
ATOM 480 C C . CYS A 1 62 ? 25.883 0.817 68.581 1.00 74.62 62 CYS A C 1
ATOM 481 O O . CYS A 1 62 ? 26.782 0.104 68.117 1.00 70.14 62 CYS A O 1
ATOM 484 N N . GLY A 1 63 ? 25.180 0.537 69.708 1.00 75.63 63 GLY A N 1
ATOM 485 C CA . GLY A 1 63 ? 25.319 -0.710 70.557 1.00 66.37 63 GLY A CA 1
ATOM 486 C C . GLY A 1 63 ? 25.283 -1.949 69.648 1.00 72.35 63 GLY A C 1
ATOM 487 O O . GLY A 1 63 ? 26.334 -2.561 69.447 1.00 64.74 63 GLY A O 1
ATOM 488 N N . ARG A 1 64 ? 24.121 -2.262 69.058 1.00 79.72 64 ARG A N 1
ATOM 489 C CA . ARG A 1 64 ? 23.933 -3.464 68.209 1.00 88.57 64 ARG A CA 1
ATOM 490 C C . ARG A 1 64 ? 24.114 -3.054 66.740 1.00 81.39 64 ARG A C 1
ATOM 491 O O . ARG A 1 64 ? 24.037 -1.872 66.437 1.00 70.50 64 ARG A O 1
ATOM 499 N N . ASN A 1 65 ? 24.338 -4.030 65.855 1.00 81.54 65 ASN A N 1
ATOM 500 C CA . ASN A 1 65 ? 24.368 -3.791 64.406 1.00 75.33 65 ASN A CA 1
ATOM 501 C C . ASN A 1 65 ? 22.964 -3.650 63.878 1.00 74.35 65 ASN A C 1
ATOM 502 O O . ASN A 1 65 ? 22.305 -4.650 63.749 1.00 84.14 65 ASN A O 1
ATOM 507 N N . SER A 1 66 ? 22.483 -2.435 63.565 1.00 77.93 66 SER A N 1
ATOM 508 C CA . SER A 1 66 ? 21.273 -2.264 62.736 1.00 72.01 66 SER A CA 1
ATOM 509 C C . SER A 1 66 ? 21.632 -2.016 61.254 1.00 69.91 66 SER A C 1
ATOM 510 O O . SER A 1 66 ? 22.698 -1.539 60.922 1.00 72.96 66 SER A O 1
ATOM 513 N N . ILE A 1 67 ? 20.692 -2.367 60.381 1.00 74.91 67 ILE A N 1
ATOM 514 C CA . ILE A 1 67 ? 20.722 -2.028 58.955 1.00 70.85 67 ILE A CA 1
ATOM 515 C C . ILE A 1 67 ? 19.568 -1.103 58.555 1.00 67.29 67 ILE A C 1
ATOM 516 O O . ILE A 1 67 ? 18.447 -1.428 58.781 1.00 73.63 67 ILE A O 1
ATOM 521 N N . LEU A 1 68 ? 19.856 0.037 57.937 1.00 69.20 68 LEU A N 1
ATOM 522 C CA . LEU A 1 68 ? 18.832 1.016 57.555 1.00 70.22 68 LEU A CA 1
ATOM 523 C C . LEU A 1 68 ? 18.847 1.138 56.033 1.00 67.67 68 LEU A C 1
ATOM 524 O O . LEU A 1 68 ? 19.811 1.633 55.473 1.00 67.86 68 LEU A O 1
ATOM 529 N N . GLY A 1 69 ? 17.798 0.658 55.363 1.00 70.96 69 GLY A N 1
ATOM 530 C CA . GLY A 1 69 ? 17.622 0.950 53.936 1.00 67.91 69 GLY A CA 1
ATOM 531 C C . GLY A 1 69 ? 17.109 2.386 53.722 1.00 65.87 69 GLY A C 1
ATOM 532 O O . GLY A 1 69 ? 16.194 2.834 54.432 1.00 60.02 69 GLY A O 1
ATOM 533 N N . LEU A 1 70 ? 17.760 3.130 52.805 1.00 64.85 70 LEU A N 1
ATOM 534 C CA . LEU A 1 70 ? 17.301 4.453 52.499 1.00 67.07 70 LEU A CA 1
ATOM 535 C C . LEU A 1 70 ? 17.248 4.756 51.044 1.00 65.84 70 LEU A C 1
ATOM 536 O O . LEU A 1 70 ? 18.028 4.213 50.239 1.00 52.97 70 LEU A O 1
ATOM 541 N N . ASN A 1 71 ? 16.284 5.629 50.744 1.00 58.18 71 ASN A N 1
ATOM 542 C CA . ASN A 1 71 ? 16.172 6.222 49.454 1.00 66.18 71 ASN A CA 1
ATOM 543 C C . ASN A 1 71 ? 17.176 7.367 49.338 1.00 62.72 71 ASN A C 1
ATOM 544 O O . ASN A 1 71 ? 17.020 8.408 49.949 1.00 73.02 71 ASN A O 1
ATOM 549 N N . LEU A 1 72 ? 18.191 7.177 48.517 1.00 59.66 72 LEU A N 1
ATOM 550 C CA . LEU A 1 72 ? 19.240 8.158 48.351 1.00 56.90 72 LEU A CA 1
ATOM 551 C C . LEU A 1 72 ? 18.774 9.346 47.551 1.00 63.84 72 LEU A C 1
ATOM 552 O O . LEU A 1 72 ? 19.302 10.436 47.708 1.00 67.03 72 LEU A O 1
ATOM 557 N N . ALA A 1 73 ? 17.788 9.134 46.672 1.00 60.99 73 ALA A N 1
ATOM 558 C CA . ALA A 1 73 ? 17.137 10.227 45.981 1.00 66.09 73 ALA A CA 1
ATOM 559 C C . ALA A 1 73 ? 16.487 11.182 46.987 1.00 66.27 73 ALA A C 1
ATOM 560 O O . ALA A 1 73 ? 16.792 12.366 46.983 1.00 60.30 73 ALA A O 1
ATOM 562 N N . SER A 1 74 ? 15.640 10.671 47.884 1.00 61.97 74 SER A N 1
ATOM 563 C CA . SER A 1 74 ? 15.084 11.523 48.951 1.00 59.21 74 SER A CA 1
ATOM 564 C C . SER A 1 74 ? 16.141 12.115 49.848 1.00 57.12 74 SER A C 1
ATOM 565 O O . SER A 1 74 ? 16.061 13.286 50.211 1.00 59.09 74 SER A O 1
ATOM 568 N N . LEU A 1 75 ? 17.105 11.301 50.258 1.00 54.20 75 LEU A N 1
ATOM 569 C CA . LEU A 1 75 ? 18.137 11.765 51.155 1.00 52.63 75 LEU A CA 1
ATOM 570 C C . LEU A 1 75 ? 18.891 12.918 50.487 1.00 54.71 75 LEU A C 1
ATOM 571 O O . LEU A 1 75 ? 19.155 13.922 51.115 1.00 58.46 75 LEU A O 1
ATOM 576 N N . SER A 1 76 ? 19.173 12.774 49.197 1.00 62.92 76 SER A N 1
ATOM 577 C CA . SER A 1 76 ? 19.875 13.796 48.432 1.00 60.25 76 SER A CA 1
ATOM 578 C C . SER A 1 76 ? 19.103 15.103 48.442 1.00 59.09 76 SER A C 1
ATOM 579 O O . SER A 1 76 ? 19.689 16.159 48.651 1.00 70.67 76 SER A O 1
ATOM 582 N N . LYS A 1 77 ? 17.783 15.013 48.257 1.00 58.06 77 LYS A N 1
ATOM 583 C CA . LYS A 1 77 ? 16.900 16.175 48.259 1.00 58.82 77 LYS A CA 1
ATOM 584 C C . LYS A 1 77 ? 16.865 16.904 49.577 1.00 64.30 77 LYS A C 1
ATOM 585 O O . LYS A 1 77 ? 16.809 18.148 49.606 1.00 57.86 77 LYS A O 1
ATOM 591 N N . VAL A 1 78 ? 16.912 16.156 50.667 1.00 61.49 78 VAL A N 1
ATOM 592 C CA . VAL A 1 78 ? 16.939 16.789 51.966 1.00 59.52 78 VAL A CA 1
ATOM 593 C C . VAL A 1 78 ? 18.304 17.393 52.201 1.00 61.63 78 VAL A C 1
ATOM 594 O O . VAL A 1 78 ? 18.425 18.491 52.696 1.00 59.81 78 VAL A O 1
ATOM 598 N N . LEU A 1 79 ? 19.354 16.680 51.841 1.00 70.25 79 LEU A N 1
ATOM 599 C CA . LEU A 1 79 ? 20.677 17.200 52.105 1.00 69.87 79 LEU A CA 1
ATOM 600 C C . LEU A 1 79 ? 20.964 18.437 51.279 1.00 67.98 79 LEU A C 1
ATOM 601 O O . LEU A 1 79 ? 21.635 19.313 51.796 1.00 65.58 79 LEU A O 1
ATOM 606 N N . LYS A 1 80 ? 20.447 18.528 50.041 1.00 69.35 80 LYS A N 1
ATOM 607 C CA . LYS A 1 80 ? 20.548 19.778 49.231 1.00 82.78 80 LYS A CA 1
ATOM 608 C C . LYS A 1 80 ? 20.156 21.005 50.030 1.00 73.87 80 LYS A C 1
ATOM 609 O O . LYS A 1 80 ? 20.769 22.029 49.873 1.00 82.65 80 LYS A O 1
ATOM 615 N N . ILE A 1 81 ? 19.159 20.883 50.882 1.00 66.75 81 ILE A N 1
ATOM 616 C CA . ILE A 1 81 ? 18.740 22.027 51.660 1.00 64.37 81 ILE A CA 1
ATOM 617 C C . ILE A 1 81 ? 19.404 22.207 53.006 1.00 62.60 81 ILE A C 1
ATOM 618 O O . ILE A 1 81 ? 19.026 23.086 53.714 1.00 78.30 81 ILE A O 1
ATOM 623 N N . VAL A 1 82 ? 20.354 21.387 53.388 1.00 74.62 82 VAL A N 1
ATOM 624 C CA . VAL A 1 82 ? 21.018 21.575 54.687 1.00 68.32 82 VAL A CA 1
ATOM 625 C C . VAL A 1 82 ? 22.255 22.413 54.449 1.00 68.06 82 VAL A C 1
ATOM 626 O O . VAL A 1 82 ? 23.024 22.130 53.538 1.00 72.71 82 VAL A O 1
ATOM 630 N N . ASP A 1 83 ? 22.468 23.419 55.284 1.00 73.00 83 ASP A N 1
ATOM 631 C CA . ASP A 1 83 ? 23.659 24.254 55.172 1.00 77.46 83 ASP A CA 1
ATOM 632 C C . ASP A 1 83 ? 24.892 23.407 55.468 1.00 67.85 83 ASP A C 1
ATOM 633 O O . ASP A 1 83 ? 24.984 22.763 56.497 1.00 63.27 83 ASP A O 1
ATOM 638 N N . SER A 1 84 ? 25.793 23.382 54.500 1.00 69.19 84 SER A N 1
ATOM 639 C CA . SER A 1 84 ? 27.185 22.925 54.646 1.00 91.93 84 SER A CA 1
ATOM 640 C C . SER A 1 84 ? 27.762 23.013 56.063 1.00 75.17 84 SER A C 1
ATOM 641 O O . SER A 1 84 ? 28.323 22.032 56.504 1.00 74.57 84 SER A O 1
ATOM 644 N N . ASN A 1 85 ? 27.642 24.165 56.744 1.00 79.22 85 ASN A N 1
ATOM 645 C CA . ASN A 1 85 ? 28.388 24.419 58.008 1.00 90.19 85 ASN A CA 1
ATOM 646 C C . ASN A 1 85 ? 27.570 24.196 59.233 1.00 81.69 85 ASN A C 1
ATOM 647 O O . ASN A 1 85 ? 28.058 24.414 60.337 1.00 101.03 85 ASN A O 1
ATOM 652 N N . ASP A 1 86 ? 26.339 23.775 59.052 1.00 78.76 86 ASP A N 1
ATOM 653 C CA . ASP A 1 86 ? 25.556 23.266 60.146 1.00 81.39 86 ASP A CA 1
ATOM 654 C C . ASP A 1 86 ? 25.976 21.834 60.474 1.00 73.41 86 ASP A C 1
ATOM 655 O O . ASP A 1 86 ? 26.555 21.112 59.649 1.00 76.50 86 ASP A O 1
ATOM 660 N N . SER A 1 87 ? 25.690 21.457 61.720 1.00 72.10 87 SER A N 1
ATOM 661 C CA . SER A 1 87 ? 25.874 20.115 62.206 1.00 66.46 87 SER A CA 1
ATOM 662 C C . SER A 1 87 ? 24.748 19.275 61.655 1.00 72.95 87 SER A C 1
ATOM 663 O O . SER A 1 87 ? 23.702 19.803 61.257 1.00 82.10 87 SER A O 1
ATOM 666 N N . LEU A 1 88 ? 24.952 17.964 61.667 1.00 71.09 88 LEU A N 1
ATOM 667 C CA . LEU A 1 88 ? 23.921 17.063 61.237 1.00 72.17 88 LEU A CA 1
ATOM 668 C C . LEU A 1 88 ? 23.939 15.727 61.978 1.00 68.48 88 LEU A C 1
ATOM 669 O O . LEU A 1 88 ? 24.870 14.944 61.863 1.00 65.55 88 LEU A O 1
ATOM 674 N N . SER A 1 89 ? 22.875 15.479 62.720 1.00 70.79 89 SER A N 1
ATOM 675 C CA . SER A 1 89 ? 22.707 14.287 63.526 1.00 69.38 89 SER A CA 1
ATOM 676 C C . SER A 1 89 ? 21.716 13.305 62.911 1.00 66.76 89 SER A C 1
ATOM 677 O O . SER A 1 89 ? 20.545 13.578 62.804 1.00 84.30 89 SER A O 1
ATOM 680 N N . LEU A 1 90 ? 22.209 12.154 62.533 1.00 65.44 90 LEU A N 1
ATOM 681 C CA . LEU A 1 90 ? 21.404 11.038 62.102 1.00 68.65 90 LEU A CA 1
ATOM 682 C C . LEU A 1 90 ? 21.023 10.195 63.314 1.00 66.27 90 LEU A C 1
ATOM 683 O O . LEU A 1 90 ? 21.881 9.855 64.069 1.00 71.95 90 LEU A O 1
ATOM 688 N N . ARG A 1 91 ? 19.751 9.864 63.498 1.00 67.63 91 ARG A N 1
ATOM 689 C CA . ARG A 1 91 ? 19.248 9.135 64.678 1.00 78.42 91 ARG A CA 1
ATOM 690 C C . ARG A 1 91 ? 18.181 8.145 64.273 1.00 70.63 91 ARG A C 1
ATOM 691 O O . ARG A 1 91 ? 17.258 8.514 63.551 1.00 76.94 91 ARG A O 1
ATOM 699 N N . HIS A 1 92 ? 18.257 6.920 64.758 1.00 73.22 92 HIS A N 1
ATOM 700 C CA . HIS A 1 92 ? 17.168 5.951 64.555 1.00 78.43 92 HIS A CA 1
ATOM 701 C C . HIS A 1 92 ? 16.804 5.336 65.882 1.00 84.55 92 HIS A C 1
ATOM 702 O O . HIS A 1 92 ? 17.685 5.022 66.658 1.00 68.66 92 HIS A O 1
ATOM 709 N N . ASP A 1 93 ? 15.511 5.176 66.120 1.00 92.56 93 ASP A N 1
ATOM 710 C CA . ASP A 1 93 ? 15.035 4.665 67.406 1.00 88.87 93 ASP A CA 1
ATOM 711 C C . ASP A 1 93 ? 14.540 3.260 67.278 1.00 80.97 93 ASP A C 1
ATOM 712 O O . ASP A 1 93 ? 14.235 2.813 66.196 1.00 80.64 93 ASP A O 1
ATOM 717 N N . ASP A 1 94 ? 14.486 2.599 68.423 1.00 101.53 94 ASP A N 1
ATOM 718 C CA . ASP A 1 94 ? 14.153 1.188 68.591 1.00 121.12 94 ASP A CA 1
ATOM 719 C C . ASP A 1 94 ? 12.972 0.744 67.743 1.00 105.56 94 ASP A C 1
ATOM 720 O O . ASP A 1 94 ? 13.000 -0.235 67.040 1.00 97.16 94 ASP A O 1
ATOM 725 N N . ASP A 1 95 ? 11.913 1.477 67.884 1.00 114.89 95 ASP A N 1
ATOM 726 C CA . ASP A 1 95 ? 10.537 1.082 67.508 1.00 117.36 95 ASP A CA 1
ATOM 727 C C . ASP A 1 95 ? 10.069 1.902 66.270 1.00 124.56 95 ASP A C 1
ATOM 728 O O . ASP A 1 95 ? 8.894 2.374 66.301 1.00 118.15 95 ASP A O 1
ATOM 733 N N . SER A 1 96 ? 10.973 2.187 65.283 1.00 113.31 96 SER A N 1
ATOM 734 C CA . SER A 1 96 ? 10.743 3.447 64.506 1.00 86.96 96 SER A CA 1
ATOM 735 C C . SER A 1 96 ? 10.270 3.483 63.087 1.00 79.51 96 SER A C 1
ATOM 736 O O . SER A 1 96 ? 9.463 4.343 62.825 1.00 109.96 96 SER A O 1
ATOM 739 N N . ASP A 1 97 ? 10.753 2.700 62.142 1.00 86.36 97 ASP A N 1
ATOM 740 C CA . ASP A 1 97 ? 10.370 2.889 60.682 1.00 98.95 97 ASP A CA 1
ATOM 741 C C . ASP A 1 97 ? 10.809 4.236 59.995 1.00 84.39 97 ASP A C 1
ATOM 742 O O . ASP A 1 97 ? 10.629 4.461 58.805 1.00 67.87 97 ASP A O 1
ATOM 747 N N . VAL A 1 98 ? 11.491 5.085 60.748 1.00 69.89 98 VAL A N 1
ATOM 748 C CA . VAL A 1 98 ? 11.970 6.335 60.262 1.00 67.82 98 VAL A CA 1
ATOM 749 C C . VAL A 1 98 ? 13.339 6.606 60.867 1.00 73.99 98 VAL A C 1
ATOM 750 O O . VAL A 1 98 ? 13.625 6.295 62.030 1.00 81.32 98 VAL A O 1
ATOM 754 N N . VAL A 1 99 ? 14.176 7.211 60.049 1.00 69.27 99 VAL A N 1
ATOM 755 C CA . VAL A 1 99 ? 15.441 7.774 60.483 1.00 64.06 99 VAL A CA 1
ATOM 756 C C . VAL A 1 99 ? 15.245 9.286 60.541 1.00 66.05 99 VAL A C 1
ATOM 757 O O . VAL A 1 99 ? 14.458 9.822 59.755 1.00 60.27 99 VAL A O 1
ATOM 761 N N . THR A 1 100 ? 15.911 9.972 61.468 1.00 63.91 100 THR A N 1
ATOM 762 C CA . THR A 1 100 ? 15.752 11.431 61.544 1.00 77.70 100 THR A CA 1
ATOM 763 C C . THR A 1 100 ? 17.078 12.161 61.421 1.00 69.65 100 THR A C 1
ATOM 764 O O . THR A 1 100 ? 18.053 11.778 62.038 1.00 70.50 100 THR A O 1
ATOM 768 N N . LEU A 1 101 ? 17.068 13.245 60.665 1.00 65.05 101 LEU A N 1
ATOM 769 C CA . LEU A 1 101 ? 18.227 14.081 60.472 1.00 61.79 101 LEU A CA 1
ATOM 770 C C . LEU A 1 101 ? 17.971 15.379 61.154 1.00 62.41 101 LEU A C 1
ATOM 771 O O . LEU A 1 101 ? 16.934 15.967 60.969 1.00 68.13 101 LEU A O 1
ATOM 776 N N . THR A 1 102 ? 18.914 15.834 61.963 1.00 75.53 102 THR A N 1
ATOM 777 C CA . THR A 1 102 ? 18.736 17.044 62.765 1.00 69.51 102 THR A CA 1
ATOM 778 C C . THR A 1 102 ? 19.935 17.948 62.570 1.00 69.43 102 THR A C 1
ATOM 779 O O . THR A 1 102 ? 21.076 17.575 62.811 1.00 68.66 102 THR A O 1
ATOM 783 N N . SER A 1 103 ? 19.643 19.155 62.106 1.00 73.45 103 SER A N 1
ATOM 784 C CA . SER A 1 103 ? 20.647 20.125 61.782 1.00 72.08 103 SER A CA 1
ATOM 785 C C . SER A 1 103 ? 20.518 21.248 62.776 1.00 78.56 103 SER A C 1
ATOM 786 O O . SER A 1 103 ? 19.419 21.557 63.242 1.00 85.63 103 SER A O 1
ATOM 789 N N . GLU A 1 104 ? 21.657 21.836 63.125 1.00 85.24 104 GLU A N 1
ATOM 790 C CA . GLU A 1 104 ? 21.682 22.992 63.991 1.00 82.45 104 GLU A CA 1
ATOM 791 C C . GLU A 1 104 ? 22.804 23.881 63.543 1.00 80.94 104 GLU A C 1
ATOM 792 O O . GLU A 1 104 ? 23.850 23.414 63.108 1.00 73.40 104 GLU A O 1
ATOM 798 N N . ASN A 1 105 ? 22.523 25.180 63.581 1.00 95.99 105 ASN A N 1
ATOM 799 C CA . ASN A 1 105 ? 23.500 26.242 63.502 1.00 92.96 105 ASN A CA 1
ATOM 800 C C . ASN A 1 105 ? 24.657 26.141 64.481 1.00 104.19 105 ASN A C 1
ATOM 801 O O . ASN A 1 105 ? 24.456 25.670 65.613 1.00 110.71 105 ASN A O 1
ATOM 806 N N . PRO A 1 106 ? 25.856 26.644 64.130 1.00 103.24 106 PRO A N 1
ATOM 807 C CA . PRO A 1 106 ? 26.852 26.911 65.177 1.00 101.41 106 PRO A CA 1
ATOM 808 C C . PRO A 1 106 ? 26.296 27.733 66.368 1.00 96.19 106 PRO A C 1
ATOM 809 O O . PRO A 1 106 ? 26.499 27.345 67.524 1.00 102.14 106 PRO A O 1
ATOM 813 N N . GLU A 1 107 ? 25.530 28.794 66.064 1.00 95.66 107 GLU A N 1
ATOM 814 C CA . GLU A 1 107 ? 24.953 29.673 67.119 1.00 99.75 107 GLU A CA 1
ATOM 815 C C . GLU A 1 107 ? 23.718 29.100 67.849 1.00 97.25 107 GLU A C 1
ATOM 816 O O . GLU A 1 107 ? 23.179 29.761 68.691 1.00 103.32 107 GLU A O 1
ATOM 822 N N . LYS A 1 108 ? 23.259 27.905 67.527 1.00 111.55 108 LYS A N 1
ATOM 823 C CA . LYS A 1 108 ? 22.047 27.304 68.150 1.00 111.84 108 LYS A CA 1
ATOM 824 C C . LYS A 1 108 ? 20.742 28.194 68.105 1.00 102.87 108 LYS A C 1
ATOM 825 O O . LYS A 1 108 ? 19.862 28.042 68.954 1.00 104.39 108 LYS A O 1
ATOM 831 N N . THR A 1 109 ? 20.628 29.059 67.112 1.00 96.73 109 THR A N 1
ATOM 832 C CA . THR A 1 109 ? 19.412 29.885 66.915 1.00 104.10 109 THR A CA 1
ATOM 833 C C . THR A 1 109 ? 18.428 29.292 65.872 1.00 104.76 109 THR A C 1
ATOM 834 O O . THR A 1 109 ? 17.326 29.800 65.695 1.00 102.31 109 THR A O 1
ATOM 838 N N . ARG A 1 110 ? 18.855 28.239 65.174 1.00 110.29 110 ARG A N 1
ATOM 839 C CA . ARG A 1 110 ? 18.046 27.537 64.187 1.00 98.50 110 ARG A CA 1
ATOM 840 C C . ARG A 1 110 ? 18.268 26.032 64.322 1.00 86.85 110 ARG A C 1
ATOM 841 O O . ARG A 1 110 ? 19.378 25.575 64.405 1.00 97.96 110 ARG A O 1
ATOM 849 N N . LYS A 1 111 ? 17.178 25.291 64.300 1.00 77.35 111 LYS A N 1
ATOM 850 C CA . LYS A 1 111 ? 17.151 23.857 64.366 1.00 73.50 111 LYS A CA 1
ATOM 851 C C . LYS A 1 111 ? 16.214 23.358 63.280 1.00 75.94 111 LYS A C 1
ATOM 852 O O . LYS A 1 111 ? 15.080 23.814 63.158 1.00 76.16 111 LYS A O 1
ATOM 858 N N . CYS A 1 112 ? 16.695 22.402 62.505 1.00 76.61 112 CYS A N 1
ATOM 859 C CA . CYS A 1 112 ? 15.923 21.776 61.459 1.00 73.19 112 CYS A CA 1
ATOM 860 C C . CYS A 1 112 ? 15.869 20.326 61.778 1.00 70.28 112 CYS A C 1
ATOM 861 O O . CYS A 1 112 ? 16.854 19.783 62.245 1.00 77.04 112 CYS A O 1
ATOM 864 N N . GLU A 1 113 ? 14.734 19.684 61.497 1.00 71.96 113 GLU A N 1
ATOM 865 C CA . GLU A 1 113 ? 14.627 18.251 61.650 1.00 79.21 113 GLU A CA 1
ATOM 866 C C . GLU A 1 113 ? 13.801 17.634 60.527 1.00 75.87 113 GLU A C 1
ATOM 867 O O . GLU A 1 113 ? 12.670 18.009 60.276 1.00 81.14 113 GLU A O 1
ATOM 873 N N . TYR A 1 114 ? 14.382 16.632 59.890 1.00 71.45 114 TYR A N 1
ATOM 874 C CA . TYR A 1 114 ? 13.819 15.957 58.755 1.00 71.04 114 TYR A CA 1
ATOM 875 C C . TYR A 1 114 ? 13.669 14.494 59.117 1.00 64.78 114 TYR A C 1
ATOM 876 O O . TYR A 1 114 ? 14.448 13.989 59.898 1.00 73.75 114 TYR A O 1
ATOM 885 N N . GLN A 1 115 ? 12.684 13.812 58.537 1.00 62.54 115 GLN A N 1
ATOM 886 C CA . GLN A 1 115 ? 12.444 12.395 58.783 1.00 66.33 115 GLN A CA 1
ATOM 887 C C . GLN A 1 115 ? 12.241 11.638 57.507 1.00 73.11 115 GLN A C 1
ATOM 888 O O . GLN A 1 115 ? 11.351 11.995 56.715 1.00 65.12 115 GLN A O 1
ATOM 894 N N . LEU A 1 116 ? 13.017 10.573 57.304 1.00 69.62 116 LEU A N 1
ATOM 895 C CA . LEU A 1 116 ? 12.884 9.760 56.107 1.00 64.24 116 LEU A CA 1
ATOM 896 C C . LEU A 1 116 ? 12.351 8.387 56.478 1.00 63.14 116 LEU A C 1
ATOM 897 O O . LEU A 1 116 ? 12.704 7.846 57.529 1.00 58.40 116 LEU A O 1
ATOM 902 N N . LYS A 1 117 ? 11.492 7.842 55.628 1.00 66.76 117 LYS A N 1
ATOM 903 C CA . LYS A 1 117 ? 10.934 6.513 55.891 1.00 72.19 117 LYS A CA 1
ATOM 904 C C . LYS A 1 117 ? 11.975 5.533 55.483 1.00 68.56 117 LYS A C 1
ATOM 905 O O . LYS A 1 117 ? 12.643 5.784 54.499 1.00 73.37 117 LYS A O 1
ATOM 911 N N . LEU A 1 118 ? 12.170 4.426 56.213 1.00 64.36 118 LEU A N 1
ATOM 912 C CA . LEU A 1 118 ? 13.113 3.419 55.786 1.00 62.34 118 LEU A CA 1
ATOM 913 C C . LEU A 1 118 ? 12.472 2.465 54.777 1.00 63.02 118 LEU A C 1
ATOM 914 O O . LEU A 1 118 ? 11.272 2.429 54.664 1.00 68.68 118 LEU A O 1
ATOM 919 N N . LEU A 1 119 ? 13.321 1.760 54.023 1.00 67.18 119 LEU A N 1
ATOM 920 C CA . LEU A 1 119 ? 12.963 0.748 53.068 1.00 61.67 119 LEU A CA 1
ATOM 921 C C . LEU A 1 119 ? 13.557 -0.553 53.446 1.00 65.15 119 LEU A C 1
ATOM 922 O O . LEU A 1 119 ? 14.675 -0.590 54.002 1.00 82.56 119 LEU A O 1
ATOM 927 N N . GLU A 1 120 ? 12.830 -1.575 52.974 1.00 70.86 120 GLU A N 1
ATOM 928 C CA . GLU A 1 120 ? 13.242 -2.912 53.030 1.00 85.12 120 GLU A CA 1
ATOM 929 C C . GLU A 1 120 ? 14.002 -3.063 51.702 1.00 78.50 120 GLU A C 1
ATOM 930 O O . GLU A 1 120 ? 13.435 -3.058 50.596 1.00 77.04 120 GLU A O 1
ATOM 936 N N . ILE A 1 121 ? 15.322 -3.126 51.801 1.00 66.04 121 ILE A N 1
ATOM 937 C CA . ILE A 1 121 ? 16.104 -3.359 50.606 1.00 68.09 121 ILE A CA 1
ATOM 938 C C . ILE A 1 121 ? 16.735 -4.714 50.695 1.00 72.53 121 ILE A C 1
ATOM 939 O O . ILE A 1 121 ? 17.446 -5.010 51.630 1.00 80.23 121 ILE A O 1
ATOM 944 N N . GLU A 1 122 ? 16.529 -5.516 49.639 1.00 98.99 122 GLU A N 1
ATOM 945 C CA . GLU A 1 122 ? 16.769 -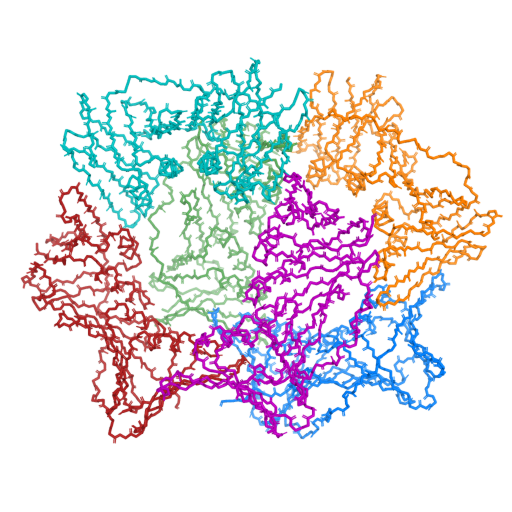6.909 49.616 1.00 117.56 122 GLU A CA 1
ATOM 946 C C . GLU A 1 122 ? 18.279 -6.974 49.391 1.00 133.42 122 GLU A C 1
ATOM 947 O O . GLU A 1 122 ? 18.850 -7.327 50.362 1.00 132.06 122 GLU A O 1
ATOM 953 N N . ALA A 1 123 ? 18.873 -6.700 48.181 1.00 121.14 123 ALA A N 1
ATOM 954 C CA . ALA A 1 123 ? 20.073 -7.409 47.763 1.00 123.77 123 ALA A CA 1
ATOM 955 C C . ALA A 1 123 ? 21.253 -7.162 48.689 1.00 150.38 123 ALA A C 1
ATOM 956 O O . ALA A 1 123 ? 21.481 -6.059 49.130 1.00 171.04 123 ALA A O 1
ATOM 958 N N . GLU A 1 124 ? 21.935 -8.244 49.113 1.00 151.38 124 GLU A N 1
ATOM 959 C CA . GLU A 1 124 ? 23.161 -8.181 49.923 1.00 143.01 124 GLU A CA 1
ATOM 960 C C . GLU A 1 124 ? 24.099 -9.056 49.038 1.00 155.18 124 GLU A C 1
ATOM 961 O O . GLU A 1 124 ? 24.866 -9.896 49.532 1.00 169.40 124 GLU A O 1
ATOM 967 N N . SER A 1 125 ? 23.925 -8.910 47.717 1.00 153.25 125 SER A N 1
ATOM 968 C CA . SER A 1 125 ? 24.512 -9.790 46.690 1.00 146.10 125 SER A CA 1
ATOM 969 C C . SER A 1 125 ? 26.066 -9.608 46.639 1.00 154.30 125 SER A C 1
ATOM 970 O O . SER A 1 125 ? 26.787 -10.563 46.907 1.00 125.35 125 SER A O 1
ATOM 973 N N . MET A 1 126 ? 26.532 -8.400 46.315 1.00 152.86 126 MET A N 1
ATOM 974 C CA . MET A 1 126 ? 27.844 -7.863 46.698 1.00 119.04 126 MET A CA 1
ATOM 975 C C . MET A 1 126 ? 29.075 -8.704 46.349 1.00 106.32 126 MET A C 1
ATOM 976 O O . MET A 1 126 ? 29.244 -9.204 45.243 1.00 96.95 126 MET A O 1
ATOM 981 N N . GLY A 1 127 ? 30.060 -8.633 47.246 1.00 88.01 127 GLY A N 1
ATOM 982 C CA . GLY A 1 127 ? 31.250 -9.416 47.266 1.00 79.53 127 GLY A CA 1
ATOM 983 C C . GLY A 1 127 ? 32.345 -8.476 46.855 1.00 92.31 127 GLY A C 1
ATOM 984 O O . GLY A 1 127 ? 32.512 -8.381 45.662 1.00 97.96 127 GLY A O 1
ATOM 985 N N . ILE A 1 128 ? 33.076 -7.790 47.753 1.00 88.18 128 ILE A N 1
ATOM 986 C CA . ILE A 1 128 ? 34.233 -6.986 47.317 1.00 85.88 128 ILE A CA 1
ATOM 987 C C . ILE A 1 128 ? 35.202 -7.886 46.526 1.00 92.65 128 ILE A C 1
ATOM 988 O O . ILE A 1 128 ? 35.303 -9.054 46.884 1.00 96.90 128 ILE A O 1
ATOM 993 N N . PRO A 1 129 ? 35.894 -7.357 45.480 1.00 106.34 129 PRO A N 1
ATOM 994 C CA . PRO A 1 129 ? 36.679 -8.286 44.669 1.00 125.09 129 PRO A CA 1
ATOM 995 C C . PRO A 1 129 ? 37.985 -7.924 45.194 1.00 122.57 129 PRO A C 1
ATOM 996 O O . PRO A 1 129 ? 38.597 -7.159 44.526 1.00 155.61 129 PRO A O 1
ATOM 1000 N N . GLU A 1 130 ? 38.430 -8.373 46.371 1.00 132.61 130 GLU A N 1
ATOM 1001 C CA . GLU A 1 130 ? 39.866 -8.103 46.698 1.00 160.57 130 GLU A CA 1
ATOM 1002 C C . GLU A 1 130 ? 40.916 -8.968 45.962 1.00 143.91 130 GLU A C 1
ATOM 1003 O O . GLU A 1 130 ? 40.705 -10.135 45.571 1.00 101.12 130 GLU A O 1
ATOM 1009 N N . MET A 1 131 ? 41.957 -8.281 45.536 1.00 133.05 131 MET A N 1
ATOM 1010 C CA . MET A 1 131 ? 43.018 -8.924 44.826 1.00 136.29 131 MET A CA 1
ATOM 1011 C C . MET A 1 131 ? 44.332 -8.234 44.985 1.00 127.36 131 MET A C 1
ATOM 1012 O O . MET A 1 131 ? 44.492 -7.187 45.614 1.00 103.59 131 MET A O 1
ATOM 1017 N N . ASP A 1 132 ? 45.329 -8.878 44.399 1.00 142.68 132 ASP A N 1
ATOM 1018 C CA . ASP A 1 132 ? 46.664 -8.347 44.218 1.00 151.97 132 ASP A CA 1
ATOM 1019 C C . ASP A 1 132 ? 46.605 -7.239 43.178 1.00 125.53 132 ASP A C 1
ATOM 1020 O O . ASP A 1 132 ? 46.506 -7.585 41.978 1.00 94.61 132 ASP A O 1
ATOM 1025 N N . TYR A 1 133 ? 46.750 -5.963 43.613 1.00 98.48 133 TYR A N 1
ATOM 1026 C CA . TYR A 1 133 ? 46.821 -4.923 42.593 1.00 100.48 133 TYR A CA 1
ATOM 1027 C C . TYR A 1 133 ? 48.282 -4.720 42.188 1.00 102.26 133 TYR A C 1
ATOM 1028 O O . TYR A 1 133 ? 49.123 -4.293 42.977 1.00 107.14 133 TYR A O 1
ATOM 1037 N N . ARG A 1 134 ? 48.572 -5.034 40.927 1.00 95.29 134 ARG A N 1
ATOM 1038 C CA . ARG A 1 134 ? 49.922 -4.894 40.366 1.00 100.09 134 ARG A CA 1
ATOM 1039 C C . ARG A 1 134 ? 50.356 -3.438 40.126 1.00 92.01 134 ARG A C 1
ATOM 1040 O O . ARG A 1 134 ? 51.500 -3.080 40.377 1.00 100.08 134 ARG A O 1
ATOM 1048 N N . SER A 1 135 ? 49.422 -2.558 39.753 1.00 97.93 135 SER A N 1
ATOM 1049 C CA . SER A 1 135 ? 49.709 -1.183 39.335 1.00 89.14 135 SER A CA 1
ATOM 1050 C C . SER A 1 135 ? 48.925 -0.186 40.140 1.00 86.28 135 SER A C 1
ATOM 1051 O O . SER A 1 135 ? 47.870 -0.462 40.667 1.00 88.39 135 SER A O 1
ATOM 1054 N N . THR A 1 136 ? 49.445 1.010 40.204 1.00 78.21 136 THR A N 1
ATOM 1055 C CA . THR A 1 136 ? 48.876 2.032 41.035 1.00 72.56 136 THR A CA 1
ATOM 1056 C C . THR A 1 136 ? 49.239 3.366 40.484 1.00 74.68 136 THR A C 1
ATOM 1057 O O . THR A 1 136 ? 50.388 3.608 40.177 1.00 114.16 136 THR A O 1
ATOM 1061 N N . VAL A 1 137 ? 48.245 4.217 40.344 1.00 76.10 137 VAL A N 1
ATOM 1062 C CA . VAL A 1 137 ? 48.485 5.582 39.984 1.00 75.75 137 VAL A CA 1
ATOM 1063 C C . VAL A 1 137 ? 47.662 6.451 40.895 1.00 63.70 137 VAL A C 1
ATOM 1064 O O . VAL A 1 137 ? 46.538 6.146 41.222 1.00 76.45 137 VAL A O 1
ATOM 1068 N N . THR A 1 138 ? 48.275 7.519 41.337 1.00 76.60 138 THR A N 1
ATOM 1069 C CA . THR A 1 138 ? 47.642 8.478 42.211 1.00 81.60 138 THR A CA 1
ATOM 1070 C C . THR A 1 138 ? 47.801 9.837 41.552 1.00 68.98 138 THR A C 1
ATOM 1071 O O . THR A 1 138 ? 48.842 10.104 41.001 1.00 77.68 138 THR A O 1
ATOM 1075 N N . LEU A 1 139 ? 46.746 10.642 41.574 1.00 54.24 139 LEU A N 1
ATOM 1076 C CA . LEU A 1 139 ? 46.715 11.897 40.853 1.00 59.45 139 LEU A CA 1
ATOM 1077 C C . LEU A 1 139 ? 45.749 12.841 41.467 1.00 55.46 139 LEU A C 1
ATOM 1078 O O . LEU A 1 139 ? 45.014 12.485 42.366 1.00 60.46 139 LEU A O 1
ATOM 1083 N N . ASN A 1 140 ? 45.801 14.078 41.022 1.00 65.09 140 ASN A N 1
ATOM 1084 C CA . ASN A 1 140 ? 44.941 15.086 41.583 1.00 66.11 140 ASN A CA 1
ATOM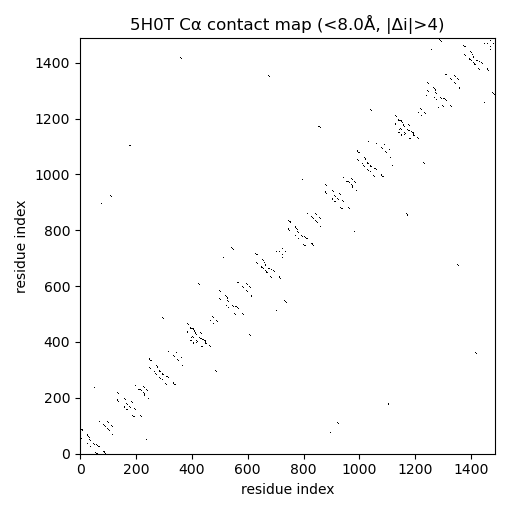 1085 C C . ASN A 1 140 ? 43.506 14.636 41.180 1.00 69.59 140 ASN A C 1
ATOM 1086 O O . ASN A 1 140 ? 43.246 14.236 40.023 1.00 58.28 140 ASN A O 1
ATOM 1091 N N . SER A 1 141 ? 42.598 14.669 42.148 1.00 65.26 141 SER A N 1
ATOM 1092 C CA . SER A 1 141 ? 41.261 14.154 41.937 1.00 60.66 141 SER A CA 1
ATOM 1093 C C . SER A 1 141 ? 40.492 14.997 40.894 1.00 60.46 141 SER A C 1
ATOM 1094 O O . SER A 1 141 ? 39.784 14.445 40.031 1.00 73.67 141 SER A O 1
ATOM 1097 N N . ALA A 1 142 ? 40.642 16.315 40.960 1.00 61.44 142 ALA A N 1
ATOM 1098 C CA . ALA A 1 142 ? 39.958 17.166 39.987 1.00 64.16 142 ALA A CA 1
ATOM 1099 C C . ALA A 1 142 ? 40.517 17.037 38.541 1.00 59.55 142 ALA A C 1
ATOM 1100 O O . ALA A 1 142 ? 39.778 17.228 37.602 1.00 58.75 142 ALA A O 1
ATOM 1102 N N . GLU A 1 143 ? 41.785 16.703 38.379 1.00 55.37 143 GLU A N 1
ATOM 1103 C CA . GLU A 1 143 ? 42.350 16.430 37.043 1.00 63.17 143 GLU A CA 1
ATOM 1104 C C . GLU A 1 143 ? 41.709 15.155 36.511 1.00 66.85 143 GLU A C 1
ATOM 1105 O O . GLU A 1 143 ? 41.265 15.086 35.363 1.00 63.55 143 GLU A O 1
ATOM 1111 N N . PHE A 1 144 ? 41.663 14.144 37.362 1.00 68.73 144 PHE A N 1
ATOM 1112 C CA . PHE A 1 144 ? 41.046 12.897 37.000 1.00 60.07 144 PHE A CA 1
ATOM 1113 C C . PHE A 1 144 ? 39.612 13.169 36.515 1.00 62.56 144 PHE A C 1
ATOM 1114 O O . PHE A 1 144 ? 39.184 12.661 35.463 1.00 57.17 144 PHE A O 1
ATOM 1122 N N . ALA A 1 145 ? 38.885 13.999 37.266 1.00 50.13 145 ALA A N 1
ATOM 1123 C CA . ALA A 1 145 ? 37.486 14.254 36.941 1.00 54.60 145 ALA A CA 1
ATOM 1124 C C . ALA A 1 145 ? 37.353 14.921 35.598 1.00 62.45 145 ALA A C 1
ATOM 1125 O O . ALA A 1 145 ? 36.461 14.562 34.836 1.00 56.49 145 ALA A O 1
ATOM 1127 N N . LYS A 1 146 ? 38.238 15.889 35.361 1.00 61.33 146 LYS A N 1
ATOM 1128 C CA . LYS A 1 146 ? 38.275 16.631 34.134 1.00 65.03 146 LYS A CA 1
ATOM 1129 C C . LYS A 1 146 ? 38.591 15.659 33.002 1.00 59.04 146 LYS A C 1
ATOM 1130 O O . LYS A 1 146 ? 37.847 15.582 32.055 1.00 55.91 146 LYS A O 1
ATOM 1136 N N . ILE A 1 147 ? 39.651 14.879 33.137 1.00 51.42 147 ILE A N 1
ATOM 1137 C CA . ILE A 1 147 ? 39.972 13.904 32.117 1.00 49.33 147 ILE A CA 1
ATOM 1138 C C . ILE A 1 147 ? 38.776 13.000 31.707 1.00 54.48 147 ILE A C 1
ATOM 1139 O O . ILE A 1 147 ? 38.598 12.737 30.517 1.00 59.38 147 ILE A O 1
ATOM 1144 N N . VAL A 1 148 ? 37.957 12.527 32.655 1.00 54.01 148 VAL A N 1
ATOM 1145 C CA . VAL A 1 148 ? 36.902 11.621 32.253 1.00 60.35 148 VAL A CA 1
ATOM 1146 C C . VAL A 1 148 ? 35.790 12.399 31.545 1.00 65.03 148 VAL A C 1
ATOM 1147 O O . VAL A 1 148 ? 35.293 11.922 30.533 1.00 74.75 148 VAL A O 1
ATOM 1151 N N . ARG A 1 149 ? 35.432 13.583 32.048 1.00 53.93 149 ARG A N 1
ATOM 1152 C CA . ARG A 1 149 ? 34.528 14.523 31.335 1.00 62.51 149 ARG A CA 1
ATOM 1153 C C . ARG A 1 149 ? 34.979 14.758 29.876 1.00 65.66 149 ARG A C 1
ATOM 1154 O O . ARG A 1 149 ? 34.193 14.743 28.928 1.00 74.64 149 ARG A O 1
ATOM 1162 N N . ASP A 1 150 ? 36.270 14.981 29.725 1.00 61.75 150 ASP A N 1
ATOM 1163 C CA . ASP A 1 150 ? 36.879 15.245 28.454 1.00 67.04 150 ASP A CA 1
ATOM 1164 C C . ASP A 1 150 ? 36.755 14.044 27.561 1.00 63.27 150 ASP A C 1
ATOM 1165 O O . ASP A 1 150 ? 36.236 14.166 26.470 1.00 65.10 150 ASP A O 1
ATOM 1170 N N . MET A 1 151 ? 37.216 12.886 28.022 1.00 65.50 151 MET A N 1
ATOM 1171 C CA . MET A 1 151 ? 37.163 11.656 27.212 1.00 65.13 151 MET A CA 1
ATOM 1172 C C . MET A 1 151 ? 35.749 11.326 26.722 1.00 62.64 151 MET A C 1
ATOM 1173 O O . MET A 1 151 ? 35.582 10.755 25.644 1.00 49.87 151 MET A O 1
ATOM 1178 N N . GLN A 1 152 ? 34.742 11.742 27.479 1.00 55.66 152 GLN A N 1
ATOM 1179 C CA . GLN A 1 152 ? 33.370 11.594 27.046 1.00 60.83 152 GLN A CA 1
ATOM 1180 C C . GLN A 1 152 ? 32.966 12.367 25.797 1.00 69.59 152 GLN A C 1
ATOM 1181 O O . GLN A 1 152 ? 31.918 12.053 25.246 1.00 80.76 152 GLN A O 1
ATOM 1187 N N . VAL A 1 153 ? 33.739 13.354 25.326 1.00 77.52 153 VAL A N 1
ATOM 1188 C CA . VAL A 1 153 ? 33.349 14.040 24.078 1.00 79.65 153 VAL A CA 1
ATOM 1189 C C . VAL A 1 153 ? 33.541 13.098 22.913 1.00 73.08 153 VAL A C 1
ATOM 1190 O O . VAL A 1 153 ? 32.840 13.236 21.899 1.00 74.17 153 VAL A O 1
ATOM 1194 N N . PHE A 1 154 ? 34.457 12.140 23.065 1.00 63.34 154 PHE A N 1
ATOM 1195 C CA . PHE A 1 154 ? 34.755 11.192 22.000 1.00 79.48 154 PHE A CA 1
ATOM 1196 C C . PHE A 1 154 ? 33.891 9.972 22.056 1.00 80.27 154 PHE A C 1
ATOM 1197 O O . PHE A 1 154 ? 33.132 9.748 21.145 1.00 105.30 154 PHE A O 1
ATOM 1205 N N . GLY A 1 155 ? 33.981 9.227 23.150 1.00 94.70 155 GLY A N 1
ATOM 1206 C CA . GLY A 1 155 ? 33.307 7.941 23.290 1.00 91.78 155 GLY A CA 1
ATOM 1207 C C . GLY A 1 155 ? 32.624 7.677 24.607 1.00 85.76 155 GLY A C 1
ATOM 1208 O O . GLY A 1 155 ? 32.495 8.538 25.459 1.00 88.25 155 GLY A O 1
ATOM 1209 N N . ASP A 1 156 ? 32.157 6.450 24.729 1.00 92.60 156 ASP A N 1
ATOM 1210 C CA . ASP A 1 156 ? 31.576 5.916 25.950 1.00 81.57 156 ASP A CA 1
ATOM 1211 C C . ASP A 1 156 ? 32.607 4.997 26.644 1.00 63.30 156 ASP A C 1
ATOM 1212 O O . ASP A 1 156 ? 32.353 4.499 27.719 1.00 70.91 156 ASP A O 1
ATOM 1217 N N . THR A 1 157 ? 33.790 4.856 26.066 1.00 63.57 157 THR A N 1
ATOM 1218 C CA . THR A 1 157 ? 34.835 4.006 26.614 1.00 59.26 157 THR A CA 1
ATOM 1219 C C . THR A 1 157 ? 36.194 4.692 26.627 1.00 58.05 157 THR A C 1
ATOM 1220 O O . THR A 1 157 ? 36.608 5.261 25.635 1.00 82.47 157 THR A O 1
ATOM 1224 N N . VAL A 1 158 ? 36.888 4.543 27.734 1.00 62.45 158 VAL A N 1
ATOM 1225 C CA . VAL A 1 158 ? 38.221 5.046 27.930 1.00 63.08 158 VAL A CA 1
ATOM 1226 C C . VAL A 1 158 ? 39.179 3.898 28.100 1.00 64.49 158 VAL A C 1
ATOM 1227 O O . VAL A 1 158 ? 38.922 2.981 28.857 1.00 63.98 158 VAL A O 1
ATOM 1231 N N . THR A 1 159 ? 40.326 4.002 27.439 1.00 67.07 159 THR A N 1
ATOM 1232 C CA . THR A 1 159 ? 41.414 3.071 27.627 1.00 65.09 159 THR A CA 1
ATOM 1233 C C . THR A 1 159 ? 42.522 3.712 28.398 1.00 63.23 159 THR A C 1
ATOM 1234 O O . THR A 1 159 ? 43.141 4.651 27.929 1.00 73.71 159 THR A O 1
ATOM 1238 N N . ILE A 1 160 ? 42.810 3.138 29.552 1.00 66.77 160 ILE A N 1
ATOM 1239 C CA . ILE A 1 160 ? 43.845 3.613 30.439 1.00 67.68 160 ILE A CA 1
ATOM 1240 C C . ILE A 1 160 ? 45.032 2.716 30.257 1.00 73.54 160 ILE A C 1
ATOM 1241 O O . ILE A 1 160 ? 44.893 1.525 30.349 1.00 78.40 160 ILE A O 1
ATOM 1246 N N . ALA A 1 161 ? 46.195 3.311 29.997 1.00 92.09 161 ALA A N 1
ATOM 1247 C CA . ALA A 1 161 ? 47.443 2.577 29.748 1.00 79.33 161 ALA A CA 1
ATOM 1248 C C . ALA A 1 161 ? 48.531 3.110 30.662 1.00 86.48 161 ALA A C 1
ATOM 1249 O O . ALA A 1 161 ? 48.947 4.266 30.554 1.00 91.23 161 ALA A O 1
ATOM 1251 N N . ILE A 1 162 ? 48.995 2.259 31.577 1.00 95.66 162 ILE A N 1
ATOM 1252 C CA . ILE A 1 162 ? 50.013 2.628 32.547 1.00 91.24 162 ILE A CA 1
ATOM 1253 C C . ILE A 1 162 ? 51.340 2.081 32.051 1.00 108.62 162 ILE A C 1
ATOM 1254 O O . ILE A 1 162 ? 51.423 0.933 31.625 1.00 95.29 162 ILE A O 1
ATOM 1259 N N . SER A 1 163 ? 52.348 2.955 32.077 1.00 123.71 163 SER A N 1
ATOM 1260 C CA . SER A 1 163 ? 53.697 2.684 31.611 1.00 118.78 163 SER A CA 1
ATOM 1261 C C . SER A 1 163 ? 54.631 3.360 32.648 1.00 117.62 163 SER A C 1
ATOM 1262 O O . SER A 1 163 ? 54.159 4.102 33.543 1.00 114.40 163 SER A O 1
ATOM 1265 N N . LYS A 1 164 ? 55.932 3.056 32.586 1.00 128.11 164 LYS A N 1
ATOM 1266 C CA . LYS A 1 164 ? 56.894 3.629 33.512 1.00 135.98 164 LYS A CA 1
ATOM 1267 C C . LYS A 1 164 ? 56.845 5.174 33.518 1.00 120.69 164 LYS A C 1
ATOM 1268 O O . LYS A 1 164 ? 56.927 5.784 34.601 1.00 119.26 164 LYS A O 1
ATOM 1274 N N . GLU A 1 165 ? 56.583 5.787 32.357 1.00 116.86 165 GLU A N 1
ATOM 1275 C CA . GLU A 1 165 ? 56.650 7.246 32.140 1.00 126.25 165 GLU A CA 1
ATOM 1276 C C . GLU A 1 165 ? 55.380 8.009 32.540 1.00 118.39 165 GLU A C 1
ATOM 1277 O O . GLU A 1 165 ? 55.379 9.214 32.635 1.00 107.64 165 GLU A O 1
ATOM 1283 N N . GLY A 1 166 ? 54.292 7.266 32.718 1.00 119.90 166 GLY A N 1
ATOM 1284 C CA . GLY A 1 166 ? 52.997 7.849 33.093 1.00 114.19 166 GLY A CA 1
ATOM 1285 C C . GLY A 1 166 ? 51.784 7.058 32.650 1.00 99.73 166 GLY A C 1
ATOM 1286 O O . GLY A 1 166 ? 51.884 5.896 32.264 1.00 107.42 166 GLY A O 1
ATOM 1287 N N . VAL A 1 167 ? 50.631 7.705 32.701 1.00 81.92 167 VAL A N 1
ATOM 1288 C CA . VAL A 1 167 ? 49.368 7.069 32.328 1.00 80.12 167 VAL A CA 1
ATOM 1289 C C . VAL A 1 167 ? 48.724 7.841 31.175 1.00 78.04 167 VAL A C 1
ATOM 1290 O O . VAL A 1 167 ? 48.726 9.074 31.147 1.00 74.28 167 VAL A O 1
ATOM 1294 N N . LYS A 1 168 ? 48.169 7.081 30.232 1.00 73.00 168 LYS A N 1
ATOM 1295 C CA . LYS A 1 168 ? 47.527 7.607 29.041 1.00 77.38 168 LYS A CA 1
ATOM 1296 C C . LYS A 1 168 ? 46.060 7.147 28.986 1.00 80.91 168 LYS A C 1
ATOM 1297 O O . LYS A 1 168 ? 45.769 5.958 28.801 1.00 82.87 168 LYS A O 1
ATOM 1303 N N . PHE A 1 169 ? 45.168 8.126 29.070 1.00 67.23 169 PHE A N 1
ATOM 1304 C CA . PHE A 1 169 ? 43.744 7.945 28.874 1.00 69.87 169 PHE A CA 1
ATOM 1305 C C . PHE A 1 169 ? 43.350 8.237 27.412 1.00 63.76 169 PHE A C 1
ATOM 1306 O O . PHE A 1 169 ? 43.679 9.280 26.915 1.00 73.83 169 PHE A O 1
ATOM 1314 N N . SER A 1 170 ? 42.632 7.339 26.742 1.00 73.38 170 SER A N 1
ATOM 1315 C CA . SER A 1 170 ? 42.337 7.405 25.283 1.00 66.25 170 SER A CA 1
ATOM 1316 C C . SER A 1 170 ? 40.884 7.082 25.015 1.00 65.44 170 SER A C 1
ATOM 1317 O O . SER A 1 170 ? 40.325 6.234 25.673 1.00 79.15 170 SER A O 1
ATOM 1320 N N . SER A 1 171 ? 40.292 7.727 24.029 1.00 72.68 171 SER A N 1
ATOM 1321 C CA . SER A 1 171 ? 38.906 7.488 23.664 1.00 71.24 171 SER A CA 1
ATOM 1322 C C . SER A 1 171 ? 38.704 7.750 22.168 1.00 70.59 171 SER A C 1
ATOM 1323 O O . SER A 1 171 ? 39.507 8.435 21.575 1.00 80.40 171 SER A O 1
ATOM 1326 N N . SER A 1 172 ? 37.654 7.182 21.579 1.00 75.97 172 SER A N 1
ATOM 1327 C CA . SER A 1 172 ? 37.275 7.341 20.155 1.00 72.13 172 SER A CA 1
ATOM 1328 C C . SER A 1 172 ? 35.802 7.453 19.905 1.00 73.40 172 SER A C 1
ATOM 1329 O O . SER A 1 172 ? 35.004 7.056 20.709 1.00 85.45 172 SER A O 1
ATOM 1332 N N . GLY A 1 173 ? 35.435 7.947 18.741 1.00 77.66 173 GLY A N 1
ATOM 1333 C CA . GLY A 1 173 ? 34.040 8.215 18.428 1.00 85.14 173 GLY A CA 1
ATOM 1334 C C . GLY A 1 173 ? 33.847 9.040 17.187 1.00 88.02 173 GLY A C 1
ATOM 1335 O O . GLY A 1 173 ? 34.769 9.212 16.412 1.00 91.80 173 GLY A O 1
ATOM 1336 N N . ASP A 1 174 ? 32.629 9.538 17.015 1.00 106.95 174 ASP A N 1
ATOM 1337 C CA . ASP A 1 174 ? 32.251 10.278 15.812 1.00 109.85 174 ASP A CA 1
ATOM 1338 C C . ASP A 1 174 ? 33.078 11.544 15.720 1.00 105.79 174 ASP A C 1
ATOM 1339 O O . ASP A 1 174 ? 33.763 11.775 14.726 1.00 151.18 174 ASP A O 1
ATOM 1344 N N . VAL A 1 175 ? 33.073 12.320 16.790 1.00 97.06 175 VAL A N 1
ATOM 1345 C CA . VAL A 1 175 ? 33.862 13.563 16.872 1.00 82.03 175 VAL A CA 1
ATOM 1346 C C . VAL A 1 175 ? 35.353 13.351 16.505 1.00 79.77 175 VAL A C 1
ATOM 1347 O O . VAL A 1 175 ? 35.958 14.195 15.825 1.00 101.83 175 VAL A O 1
ATOM 1351 N N . GLY A 1 176 ? 35.938 12.232 16.910 1.00 69.90 176 GLY A N 1
ATOM 1352 C CA . GLY A 1 176 ? 37.313 11.927 16.576 1.00 70.62 176 GLY A CA 1
ATOM 1353 C C . GLY A 1 176 ? 37.955 11.003 17.606 1.00 72.64 176 GLY A C 1
ATOM 1354 O O . GLY A 1 176 ? 37.341 10.110 18.107 1.00 84.69 176 GLY A O 1
ATOM 1355 N N . GLN A 1 177 ? 39.232 11.200 17.865 1.00 71.98 177 GLN A N 1
ATOM 1356 C CA . GLN A 1 177 ? 40.047 10.454 18.767 1.00 75.76 177 GLN A CA 1
ATOM 1357 C C . GLN A 1 177 ? 40.781 11.421 19.681 1.00 87.69 177 GLN A C 1
ATOM 1358 O O . GLN A 1 177 ? 41.285 12.409 19.234 1.00 94.82 177 GLN A O 1
ATOM 1364 N N . GLY A 1 178 ? 40.870 11.093 20.946 1.00 96.26 178 GLY A N 1
ATOM 1365 C CA . GLY A 1 178 ? 41.538 11.936 21.912 1.00 84.49 178 GLY A CA 1
ATOM 1366 C C . GLY A 1 178 ? 42.413 11.143 22.847 1.00 75.32 178 GLY A C 1
ATOM 1367 O O . GLY A 1 178 ? 42.225 9.959 23.044 1.00 68.86 178 GLY A O 1
ATOM 1368 N N . TYR A 1 179 ? 43.432 11.787 23.388 1.00 76.64 179 TYR A N 1
ATOM 1369 C CA . TYR A 1 179 ? 44.097 11.284 24.547 1.00 73.66 179 TYR A CA 1
ATOM 1370 C C . TYR A 1 179 ? 44.608 12.378 25.447 1.00 73.15 179 TYR A C 1
ATOM 1371 O O . TYR A 1 179 ? 44.788 13.504 25.035 1.00 76.41 179 TYR A O 1
ATOM 1380 N N . THR A 1 180 ? 44.798 12.012 26.712 1.00 71.02 180 THR A N 1
ATOM 1381 C CA . THR A 1 180 ? 45.457 12.829 27.698 1.00 62.17 180 THR A CA 1
ATOM 1382 C C . THR A 1 180 ? 46.524 11.958 28.276 1.00 59.53 180 THR A C 1
ATOM 1383 O O . THR A 1 180 ? 46.258 10.859 28.681 1.00 68.83 180 THR A O 1
ATOM 1387 N N . PHE A 1 181 ? 47.756 12.432 28.245 1.00 76.73 181 PHE A N 1
ATOM 1388 C CA . PHE A 1 181 ? 48.868 11.721 28.831 1.00 71.44 181 PHE A CA 1
ATOM 1389 C C . PHE A 1 181 ? 49.366 12.562 29.987 1.00 71.29 181 PHE A C 1
ATOM 1390 O O . PHE A 1 181 ? 49.620 13.748 29.849 1.00 66.80 181 PHE A O 1
ATOM 1398 N N . LEU A 1 182 ? 49.468 11.922 31.140 1.00 79.92 182 LEU A N 1
ATOM 1399 C CA . LEU A 1 182 ? 50.029 12.537 32.327 1.00 79.37 182 LEU A CA 1
ATOM 1400 C C . LEU A 1 182 ? 51.344 11.853 32.597 1.00 85.97 182 LEU A C 1
ATOM 1401 O O . LEU A 1 182 ? 51.439 10.631 32.566 1.00 77.10 182 LEU A O 1
ATOM 1406 N N . GLN A 1 183 ? 52.353 12.670 32.879 1.00 103.59 183 GLN A N 1
ATOM 1407 C CA . GLN A 1 183 ? 53.720 12.224 33.031 1.00 100.78 183 GLN A CA 1
ATOM 1408 C C . GLN A 1 183 ? 53.984 11.951 34.514 1.00 104.51 183 GLN A C 1
ATOM 1409 O O . GLN A 1 183 ? 53.443 12.666 35.393 1.00 89.35 183 GLN A O 1
ATOM 1415 N N . ALA A 1 184 ? 54.814 10.926 34.784 1.00 98.33 184 ALA A N 1
ATOM 1416 C CA . ALA A 1 184 ? 55.149 10.503 36.158 1.00 99.61 184 ALA A CA 1
ATOM 1417 C C . ALA A 1 184 ? 56.092 11.499 36.900 1.00 103.11 184 ALA A C 1
ATOM 1418 O O . ALA A 1 184 ? 56.922 12.138 36.255 1.00 134.25 184 ALA A O 1
ATOM 1420 N N . ALA A 1 185 ? 55.985 11.604 38.232 1.00 109.67 185 ALA A N 1
ATOM 1421 C CA . ALA A 1 185 ? 56.548 12.784 39.001 1.00 128.76 185 ALA A CA 1
ATOM 1422 C C . ALA A 1 185 ? 57.994 12.666 39.555 1.00 129.60 185 ALA A C 1
ATOM 1423 O O . ALA A 1 185 ? 58.729 11.720 39.284 1.00 120.87 185 ALA A O 1
ATOM 1425 N N . GLY A 1 227 ? 51.103 16.184 41.346 1.00 120.41 227 GLY A N 1
ATOM 1426 C CA . GLY A 1 227 ? 51.975 15.306 40.565 1.00 118.66 227 GLY A CA 1
ATOM 1427 C C . GLY A 1 227 ? 51.520 13.855 40.532 1.00 107.02 227 GLY A C 1
ATOM 1428 O O . GLY A 1 227 ? 50.962 13.373 41.500 1.00 112.51 227 GLY A O 1
ATOM 1429 N N . VAL A 1 228 ? 51.846 13.150 39.468 1.00 91.54 228 VAL A N 1
ATOM 1430 C CA . VAL A 1 228 ? 51.281 11.845 39.187 1.00 75.24 228 VAL A CA 1
ATOM 1431 C C . VAL A 1 228 ? 52.212 10.715 39.599 1.00 76.68 228 VAL A C 1
ATOM 1432 O O . VAL A 1 228 ? 53.176 10.429 38.910 1.00 93.96 228 VAL A O 1
ATOM 1436 N N . GLU A 1 229 ? 51.885 10.037 40.698 1.00 81.00 229 GLU A N 1
ATOM 1437 C CA . GLU A 1 229 ? 52.679 8.944 41.230 1.00 87.86 229 GLU A CA 1
ATOM 1438 C C . GLU A 1 229 ? 52.231 7.586 40.694 1.00 84.18 229 GLU A C 1
ATOM 1439 O O . GLU A 1 229 ? 51.416 6.903 41.318 1.00 98.92 229 GLU A O 1
ATOM 1445 N N . VAL A 1 230 ? 52.801 7.198 39.559 1.00 88.19 230 VAL A N 1
ATOM 1446 C CA . VAL A 1 230 ? 52.819 5.795 39.150 1.00 80.23 230 VAL A CA 1
ATOM 1447 C C . VAL A 1 230 ? 53.715 5.000 40.085 1.00 76.55 230 VAL A C 1
ATOM 1448 O O . VAL A 1 230 ? 54.661 5.534 40.660 1.00 101.23 230 VAL A O 1
ATOM 1452 N N . THR A 1 231 ? 53.370 3.731 40.255 1.00 83.32 231 THR A N 1
ATOM 1453 C CA . THR A 1 231 ? 54.130 2.757 41.038 1.00 103.75 231 THR A CA 1
ATOM 1454 C C . THR A 1 231 ? 53.574 1.396 40.622 1.00 89.30 231 THR A C 1
ATOM 1455 O O . THR A 1 231 ? 52.638 0.903 41.201 1.00 97.93 231 THR A O 1
ATOM 1459 N N . MET A 1 232 ? 54.185 0.787 39.622 1.00 111.96 232 MET A N 1
ATOM 1460 C CA . MET A 1 232 ? 53.661 -0.417 39.037 1.00 110.49 232 MET A CA 1
ATOM 1461 C C . MET A 1 232 ? 54.734 -1.489 38.876 1.00 113.17 232 MET A C 1
ATOM 1462 O O . MET A 1 232 ? 55.904 -1.188 38.796 1.00 129.56 232 MET A O 1
ATOM 1467 N N . GLU A 1 233 ? 54.313 -2.744 38.822 1.00 120.18 233 GLU A N 1
ATOM 1468 C CA . GLU A 1 233 ? 55.244 -3.854 38.584 1.00 114.87 233 GLU A CA 1
ATOM 1469 C C . GLU A 1 233 ? 55.406 -4.244 37.113 1.00 106.43 233 GLU A C 1
ATOM 1470 O O . GLU A 1 233 ? 56.412 -4.818 36.775 1.00 133.98 233 GLU A O 1
ATOM 1476 N N . GLU A 1 234 ? 54.468 -3.895 36.243 1.00 117.50 234 GLU A N 1
ATOM 1477 C CA . GLU A 1 234 ? 54.593 -4.170 34.799 1.00 115.67 234 GLU A CA 1
ATOM 1478 C C . GLU A 1 234 ? 53.639 -3.280 34.007 1.00 118.54 234 GLU A C 1
ATOM 1479 O O . GLU A 1 234 ? 52.577 -2.902 34.509 1.00 130.50 234 GLU A O 1
ATOM 1485 N N . PRO A 1 235 ? 53.952 -2.969 32.744 1.00 124.04 235 PRO A N 1
ATOM 1486 C CA . PRO A 1 235 ? 53.014 -2.194 31.938 1.00 126.98 235 PRO A CA 1
ATOM 1487 C C . PRO A 1 235 ? 51.689 -2.948 31.705 1.00 122.46 235 PRO A C 1
ATOM 1488 O O . PRO A 1 235 ? 51.693 -4.143 31.514 1.00 116.55 235 PRO A O 1
ATOM 1492 N N . ILE A 1 236 ? 50.583 -2.212 31.743 1.00 126.30 236 ILE A N 1
ATOM 1493 C CA . ILE A 1 236 ? 49.217 -2.749 31.842 1.00 103.67 236 ILE A CA 1
ATOM 1494 C C . ILE A 1 236 ? 48.198 -1.770 31.233 1.00 94.03 236 ILE A C 1
ATOM 1495 O O . ILE A 1 236 ? 48.346 -0.559 31.362 1.00 79.85 236 ILE A O 1
ATOM 1500 N N . THR A 1 237 ? 47.214 -2.290 30.508 1.00 78.70 237 THR A N 1
ATOM 1501 C CA . THR A 1 237 ? 46.354 -1.460 29.679 1.00 78.88 237 THR A CA 1
ATOM 1502 C C . THR A 1 237 ? 44.944 -2.052 29.685 1.00 88.14 237 THR A C 1
ATOM 1503 O O . THR A 1 237 ? 44.716 -3.102 29.119 1.00 84.72 237 THR A O 1
ATOM 1507 N N . LEU A 1 238 ? 44.009 -1.367 30.344 1.00 94.10 238 LEU A N 1
ATOM 1508 C CA . LEU A 1 238 ? 42.619 -1.798 30.430 1.00 78.95 238 LEU A CA 1
ATOM 1509 C C . LEU A 1 238 ? 41.649 -0.766 29.885 1.00 69.84 238 LEU A C 1
ATOM 1510 O O . LEU A 1 238 ? 41.981 0.404 29.762 1.00 76.18 238 LEU A O 1
ATOM 1515 N N . SER A 1 239 ? 40.425 -1.190 29.615 1.00 70.29 239 SER A N 1
ATOM 1516 C CA . SER A 1 239 ? 39.362 -0.269 29.195 1.00 68.60 239 SER A CA 1
ATOM 1517 C C . SER A 1 239 ? 38.172 -0.288 30.123 1.00 63.77 239 SER A C 1
ATOM 1518 O O . SER A 1 239 ? 37.919 -1.286 30.799 1.00 66.49 239 SER A O 1
ATOM 1521 N N . PHE A 1 240 ? 37.459 0.837 30.164 1.00 54.57 240 PHE A N 1
ATOM 1522 C CA . PHE A 1 240 ? 36.363 1.032 31.082 1.00 56.99 240 PHE A CA 1
ATOM 1523 C C . PHE A 1 240 ? 35.249 1.911 30.540 1.00 58.09 240 PHE A C 1
ATOM 1524 O O . PHE A 1 240 ? 35.449 2.724 29.665 1.00 57.63 240 PHE A O 1
ATOM 1532 N N . ALA A 1 241 ? 34.053 1.728 31.084 1.00 60.06 241 ALA A N 1
ATOM 1533 C CA . ALA A 1 241 ? 32.926 2.568 30.697 1.00 61.96 241 ALA A CA 1
ATOM 1534 C C . ALA A 1 241 ? 33.060 3.953 31.344 1.00 63.83 241 ALA A C 1
ATOM 1535 O O . ALA A 1 241 ? 33.113 4.078 32.599 1.00 65.02 241 ALA A O 1
ATOM 1537 N N . LEU A 1 242 ? 33.060 4.983 30.501 1.00 60.81 242 LEU A N 1
ATOM 1538 C CA . LEU A 1 242 ? 33.115 6.341 31.014 1.00 63.32 242 LEU A CA 1
ATOM 1539 C C . LEU A 1 242 ? 31.915 6.708 31.843 1.00 51.39 242 LEU A C 1
ATOM 1540 O O . LEU A 1 242 ? 32.035 7.446 32.797 1.00 53.63 242 LEU A O 1
ATOM 1545 N N . ARG A 1 243 ? 30.757 6.153 31.532 1.00 51.36 243 ARG A N 1
ATOM 1546 C CA . ARG A 1 243 ? 29.558 6.436 32.349 1.00 59.08 243 ARG A CA 1
ATOM 1547 C C . ARG A 1 243 ? 29.883 6.269 33.840 1.00 59.00 243 ARG A C 1
ATOM 1548 O O . ARG A 1 243 ? 29.543 7.117 34.621 1.00 58.62 243 ARG A O 1
ATOM 1556 N N . PHE A 1 244 ? 30.576 5.188 34.190 1.00 55.79 244 PHE A N 1
ATOM 1557 C CA . PHE A 1 244 ? 30.825 4.862 35.565 1.00 54.54 244 PHE A CA 1
ATOM 1558 C C . PHE A 1 244 ? 32.022 5.603 36.108 1.00 50.69 244 PHE A C 1
ATOM 1559 O O . PHE A 1 244 ? 31.982 6.101 37.256 1.00 50.90 244 PHE A O 1
ATOM 1567 N N . MET A 1 245 ? 33.071 5.709 35.290 1.00 50.05 245 MET A N 1
ATOM 1568 C CA . MET A 1 245 ? 34.218 6.532 35.690 1.00 49.99 245 MET A CA 1
ATOM 1569 C C . MET A 1 245 ? 33.742 7.955 36.054 1.00 52.06 245 MET A C 1
ATOM 1570 O O . MET A 1 245 ? 34.196 8.557 37.037 1.00 46.92 245 MET A O 1
ATOM 1575 N N . GLY A 1 246 ? 32.775 8.448 35.294 1.00 49.76 246 GLY A N 1
ATOM 1576 C CA . GLY A 1 246 ? 32.206 9.740 35.552 1.00 49.11 246 GLY A CA 1
ATOM 1577 C C . GLY A 1 246 ? 31.489 9.778 36.859 1.00 56.05 246 GLY A C 1
ATOM 1578 O O . GLY A 1 246 ? 31.644 10.729 37.611 1.00 59.92 246 GLY A O 1
ATOM 1579 N N . ILE A 1 247 ? 30.724 8.734 37.154 1.00 57.20 247 ILE A N 1
ATOM 1580 C CA . ILE A 1 247 ? 30.008 8.676 38.429 1.00 55.60 247 ILE A CA 1
ATOM 1581 C C . ILE A 1 247 ? 30.997 8.719 39.595 1.00 54.06 247 ILE A C 1
ATOM 1582 O O . ILE A 1 247 ? 30.763 9.435 40.603 1.00 53.89 247 ILE A O 1
ATOM 1587 N N . PHE A 1 248 ? 32.089 7.963 39.422 1.00 49.93 248 PHE A N 1
ATOM 1588 C CA . PHE A 1 248 ? 33.112 7.832 40.450 1.00 55.52 248 PHE A CA 1
ATOM 1589 C C . PHE A 1 248 ? 33.804 9.145 40.654 1.00 59.57 248 PHE A C 1
ATOM 1590 O O . PHE A 1 248 ? 34.112 9.481 41.778 1.00 66.82 248 PHE A O 1
ATOM 1598 N N . ALA A 1 249 ? 34.034 9.882 39.574 1.00 61.05 249 ALA A N 1
ATOM 1599 C CA . ALA A 1 249 ? 34.852 11.088 39.636 1.00 61.08 249 ALA A CA 1
ATOM 1600 C C . ALA A 1 249 ? 34.309 12.232 40.473 1.00 59.73 249 ALA A C 1
ATOM 1601 O O . ALA A 1 249 ? 35.084 13.149 40.808 1.00 59.50 249 ALA A O 1
ATOM 1603 N N . LYS A 1 250 ? 33.021 12.169 40.854 1.00 59.03 250 LYS A N 1
ATOM 1604 C CA . LYS A 1 250 ? 32.454 13.102 41.856 1.00 63.11 250 LYS A CA 1
ATOM 1605 C C . LYS A 1 250 ? 33.167 12.989 43.216 1.00 59.85 250 LYS A C 1
ATOM 1606 O O . LYS A 1 250 ? 33.118 13.888 44.044 1.00 65.52 250 LYS A O 1
ATOM 1612 N N . GLY A 1 251 ? 33.853 11.890 43.443 1.00 62.11 251 GLY A N 1
ATOM 1613 C CA . GLY A 1 251 ? 34.724 11.753 44.594 1.00 68.06 251 GLY A CA 1
ATOM 1614 C C . GLY A 1 251 ? 35.685 12.884 44.832 1.00 69.08 251 GLY A C 1
ATOM 1615 O O . GLY A 1 251 ? 36.112 13.106 45.968 1.00 76.94 251 GLY A O 1
ATOM 1616 N N . SER A 1 252 ? 36.037 13.604 43.767 1.00 76.81 252 SER A N 1
ATOM 1617 C CA . SER A 1 252 ? 36.902 14.773 43.875 1.00 69.02 252 SER A CA 1
ATOM 1618 C C . SER A 1 252 ? 36.404 15.816 44.881 1.00 66.92 252 SER A C 1
ATOM 1619 O O . SER A 1 252 ? 37.205 16.553 45.392 1.00 65.68 252 SER A O 1
ATOM 1622 N N . THR A 1 253 ? 35.111 15.851 45.180 1.00 60.54 253 THR A N 1
ATOM 1623 C CA . THR A 1 253 ? 34.582 16.686 46.246 1.00 58.63 253 THR A CA 1
ATOM 1624 C C . THR A 1 253 ? 35.022 16.251 47.651 1.00 61.30 253 THR A C 1
ATOM 1625 O O . THR A 1 253 ? 34.890 17.006 48.577 1.00 71.91 253 THR A O 1
ATOM 1629 N N . LEU A 1 254 ? 35.523 15.035 47.817 1.00 62.86 254 LEU A N 1
ATOM 1630 C CA . LEU A 1 254 ? 35.892 14.503 49.129 1.00 62.08 254 LEU A CA 1
ATOM 1631 C C . LEU A 1 254 ? 37.394 14.525 49.419 1.00 57.55 254 LEU A C 1
ATOM 1632 O O . LEU A 1 254 ? 37.769 14.470 50.547 1.00 73.09 254 LEU A O 1
ATOM 1637 N N . SER A 1 255 ? 38.231 14.602 48.416 1.00 63.17 255 SER A N 1
ATOM 1638 C CA . SER A 1 255 ? 39.639 14.319 48.580 1.00 65.03 255 SER A CA 1
ATOM 1639 C C . SER A 1 255 ? 40.429 14.977 47.426 1.00 73.72 255 SER A C 1
ATOM 1640 O O . SER A 1 255 ? 40.128 14.741 46.257 1.00 61.81 255 SER A O 1
ATOM 1643 N N . GLU A 1 256 ? 41.438 15.788 47.757 1.00 76.47 256 GLU A N 1
ATOM 1644 C CA . GLU A 1 256 ? 42.289 16.400 46.741 1.00 73.89 256 GLU A CA 1
ATOM 1645 C C . GLU A 1 256 ? 42.951 15.397 45.818 1.00 65.59 256 GLU A C 1
ATOM 1646 O O . GLU A 1 256 ? 43.170 15.727 44.649 1.00 69.52 256 GLU A O 1
ATOM 1652 N N . ARG A 1 257 ? 43.232 14.185 46.305 1.00 62.99 257 ARG A N 1
ATOM 1653 C CA . ARG A 1 257 ? 43.852 13.154 45.466 1.00 73.14 257 ARG A CA 1
ATOM 1654 C C . ARG A 1 257 ? 42.961 11.912 45.360 1.00 64.29 257 ARG A C 1
ATOM 1655 O O . ARG A 1 257 ? 42.016 11.746 46.124 1.00 74.88 257 ARG A O 1
ATOM 1663 N N . VAL A 1 258 ? 43.286 11.051 44.404 1.00 58.96 258 VAL A N 1
ATOM 1664 C CA . VAL A 1 258 ? 42.503 9.885 44.073 1.00 57.59 258 VAL A CA 1
ATOM 1665 C C . VAL A 1 258 ? 43.465 8.805 43.642 1.00 60.07 258 VAL A C 1
ATOM 1666 O O . VAL A 1 258 ? 44.420 9.077 42.908 1.00 66.11 258 VAL A O 1
ATOM 1670 N N . THR A 1 259 ? 43.175 7.565 44.019 1.00 64.80 259 THR A N 1
ATOM 1671 C CA . THR A 1 259 ? 44.049 6.487 43.628 1.00 69.16 259 THR A CA 1
ATOM 1672 C C . THR A 1 259 ? 43.299 5.473 42.807 1.00 67.60 259 THR A C 1
ATOM 1673 O O . THR A 1 259 ? 42.186 5.060 43.183 1.00 73.38 259 THR A O 1
ATOM 1677 N N . LEU A 1 260 ? 43.927 5.065 41.715 1.00 61.65 260 LEU A N 1
ATOM 1678 C CA . LEU A 1 260 ? 43.399 4.033 40.857 1.00 66.28 260 LEU A CA 1
ATOM 1679 C C . LEU A 1 260 ? 44.330 2.869 40.973 1.00 64.90 260 LEU A C 1
ATOM 1680 O O . LEU A 1 260 ? 45.532 3.063 40.972 1.00 79.90 260 LEU A O 1
ATOM 1685 N N . LYS A 1 261 ? 43.780 1.663 41.045 1.00 67.26 261 LYS A N 1
ATOM 1686 C CA . LYS A 1 261 ? 44.549 0.427 41.188 1.00 64.26 261 LYS A CA 1
ATOM 1687 C C . LYS A 1 261 ? 44.085 -0.544 40.139 1.00 66.82 261 LYS A C 1
ATOM 1688 O O . LYS A 1 261 ? 42.889 -0.686 39.959 1.00 68.75 261 LYS A O 1
ATOM 1694 N N . PHE A 1 262 ? 45.012 -1.189 39.433 1.00 75.26 262 PHE A N 1
ATOM 1695 C CA . PHE A 1 262 ? 44.655 -2.096 38.335 1.00 74.72 262 PHE A CA 1
ATOM 1696 C C . PHE A 1 262 ? 45.318 -3.451 38.463 1.00 79.19 262 PHE A C 1
ATOM 1697 O O . PHE A 1 262 ? 46.310 -3.614 39.174 1.00 75.07 262 PHE A O 1
ATOM 1705 N N . ALA A 1 263 ? 44.777 -4.415 37.731 1.00 80.61 263 ALA A N 1
ATOM 1706 C CA . ALA A 1 263 ? 45.246 -5.781 37.781 1.00 81.76 263 ALA A CA 1
ATOM 1707 C C . ALA A 1 263 ? 44.734 -6.446 36.531 1.00 83.40 263 ALA A C 1
ATOM 1708 O O . ALA A 1 263 ? 43.554 -6.380 36.247 1.00 90.53 263 ALA A O 1
ATOM 1710 N N . LYS A 1 264 ? 45.610 -7.129 35.796 1.00 99.59 264 LYS A N 1
ATOM 1711 C CA . LYS A 1 264 ? 45.238 -7.693 34.501 1.00 104.86 264 LYS A CA 1
ATOM 1712 C C . LYS A 1 264 ? 43.889 -8.461 34.634 1.00 100.00 264 LYS A C 1
ATOM 1713 O O . LYS A 1 264 ? 43.627 -9.093 35.651 1.00 98.27 264 LYS A O 1
ATOM 1719 N N . ASP A 1 265 ? 43.008 -8.351 33.646 1.00 94.30 265 ASP A N 1
ATOM 1720 C CA . ASP A 1 265 ? 41.700 -9.051 33.688 1.00 110.48 265 ASP A CA 1
ATOM 1721 C C . ASP A 1 265 ? 40.870 -8.936 34.994 1.00 104.85 265 ASP A C 1
ATOM 1722 O O . ASP A 1 265 ? 40.150 -9.873 35.367 1.00 121.59 265 ASP A O 1
ATOM 1727 N N . SER A 1 266 ? 40.956 -7.812 35.691 1.00 99.46 266 SER A N 1
ATOM 1728 C CA . SER A 1 266 ? 40.263 -7.657 36.984 1.00 105.76 266 SER A CA 1
ATOM 1729 C C . SER A 1 266 ? 39.637 -6.271 37.148 1.00 100.92 266 SER A C 1
ATOM 1730 O O . SER A 1 266 ? 40.125 -5.274 36.601 1.00 95.49 266 SER A O 1
ATOM 1733 N N . PRO A 1 267 ? 38.549 -6.194 37.923 1.00 89.27 267 PRO A N 1
ATOM 1734 C CA . PRO A 1 267 ? 38.037 -4.905 38.309 1.00 83.66 267 PRO A CA 1
ATOM 1735 C C . PRO A 1 267 ? 39.101 -3.975 38.837 1.00 80.92 267 PRO A C 1
ATOM 1736 O O . PRO A 1 267 ? 39.831 -4.345 39.748 1.00 86.40 267 PRO A O 1
ATOM 1740 N N . CYS A 1 268 ? 39.161 -2.779 38.269 1.00 61.15 268 CYS A N 1
ATOM 1741 C CA . CYS A 1 268 ? 39.915 -1.700 38.878 1.00 67.01 268 CYS A CA 1
ATOM 1742 C C . CYS A 1 268 ? 39.246 -1.192 40.136 1.00 64.05 268 CYS A C 1
ATOM 1743 O O . CYS A 1 268 ? 38.067 -1.457 40.403 1.00 65.59 268 CYS A O 1
ATOM 1746 N N . MET A 1 269 ? 40.016 -0.436 40.895 1.00 56.49 269 MET A N 1
ATOM 1747 C CA . MET A 1 269 ? 39.515 0.234 42.067 1.00 62.83 269 MET A CA 1
ATOM 1748 C C . MET A 1 269 ? 39.837 1.730 41.955 1.00 62.75 269 MET A C 1
ATOM 1749 O O . MET A 1 269 ? 40.931 2.078 41.538 1.00 65.08 269 MET A O 1
ATOM 1754 N N . VAL A 1 270 ? 38.883 2.591 42.317 1.00 50.41 270 VAL A N 1
ATOM 1755 C CA . VAL A 1 270 ? 39.163 3.965 42.464 1.00 47.06 270 VAL A CA 1
ATOM 1756 C C . VAL A 1 270 ? 38.764 4.387 43.869 1.00 51.00 270 VAL A C 1
ATOM 1757 O O . VAL A 1 270 ? 37.616 4.210 44.285 1.00 58.97 270 VAL A O 1
ATOM 1761 N N . GLU A 1 271 ? 39.752 4.916 44.595 1.00 54.87 271 GLU A N 1
ATOM 1762 C CA . GLU A 1 271 ? 39.637 5.148 46.008 1.00 59.18 271 GLU A CA 1
ATOM 1763 C C . GLU A 1 271 ? 39.859 6.611 46.308 1.00 57.09 271 GLU A C 1
ATOM 1764 O O . GLU A 1 271 ? 40.843 7.200 45.826 1.00 62.84 271 GLU A O 1
ATOM 1770 N N . TYR A 1 272 ? 38.985 7.133 47.158 1.00 50.11 272 TYR A N 1
ATOM 1771 C CA . TYR A 1 272 ? 39.052 8.480 47.636 1.00 62.18 272 TYR A CA 1
ATOM 1772 C C . TYR A 1 272 ? 39.091 8.356 49.155 1.00 67.28 272 TYR A C 1
ATOM 1773 O O . TYR A 1 272 ? 38.117 7.918 49.799 1.00 71.22 272 TYR A O 1
ATOM 1782 N N . GLY A 1 273 ? 40.188 8.782 49.744 1.00 69.46 273 GLY A N 1
ATOM 1783 C CA . GLY A 1 273 ? 40.245 8.835 51.207 1.00 66.51 273 GLY A CA 1
ATOM 1784 C C . GLY A 1 273 ? 39.473 9.993 51.745 1.00 55.53 273 GLY A C 1
ATOM 1785 O O . GLY A 1 273 ? 39.604 11.079 51.230 1.00 78.57 273 GLY A O 1
ATOM 1786 N N . ILE A 1 274 ? 38.684 9.770 52.779 1.00 67.36 274 ILE A N 1
ATOM 1787 C CA . ILE A 1 274 ? 37.946 10.843 53.470 1.00 72.08 274 ILE A CA 1
ATOM 1788 C C . ILE A 1 274 ? 38.744 11.166 54.734 1.00 75.41 274 ILE A C 1
ATOM 1789 O O . ILE A 1 274 ? 38.359 10.772 55.831 1.00 85.10 274 ILE A O 1
ATOM 1794 N N . ASP A 1 275 ? 39.849 11.873 54.531 1.00 90.13 275 ASP A N 1
ATOM 1795 C CA . ASP A 1 275 ? 40.802 12.279 55.597 1.00 92.37 275 ASP A CA 1
ATOM 1796 C C . ASP A 1 275 ? 41.348 10.965 56.157 1.00 89.23 275 ASP A C 1
ATOM 1797 O O . ASP A 1 275 ? 41.754 10.063 55.379 1.00 96.79 275 ASP A O 1
ATOM 1802 N N . ASN A 1 276 ? 41.322 10.809 57.465 1.00 88.63 276 ASN A N 1
ATOM 1803 C CA . ASN A 1 276 ? 41.740 9.556 58.092 1.00 104.81 276 ASN A CA 1
ATOM 1804 C C . ASN A 1 276 ? 40.557 8.775 58.655 1.00 102.43 276 ASN A C 1
ATOM 1805 O O . ASN A 1 276 ? 40.718 7.696 59.235 1.00 99.28 276 ASN A O 1
ATOM 1810 N N . VAL A 1 277 ? 39.363 9.298 58.409 1.00 86.25 277 VAL A N 1
ATOM 1811 C CA . VAL A 1 277 ? 38.182 8.879 59.098 1.00 71.73 277 VAL A CA 1
ATOM 1812 C C . VAL A 1 277 ? 37.200 8.057 58.236 1.00 68.69 277 VAL A C 1
ATOM 1813 O O . VAL A 1 277 ? 36.056 7.773 58.652 1.00 67.93 277 VAL A O 1
ATOM 1817 N N . GLY A 1 278 ? 37.656 7.623 57.057 1.00 61.83 278 GLY A N 1
ATOM 1818 C CA . GLY A 1 278 ? 36.885 6.723 56.225 1.00 54.04 278 GLY A CA 1
ATOM 1819 C C . GLY A 1 278 ? 37.390 6.707 54.799 1.00 53.04 278 GLY A C 1
ATOM 1820 O O . GLY A 1 278 ? 38.428 7.267 54.478 1.00 56.36 278 GLY A O 1
ATOM 1821 N N . TYR A 1 279 ? 36.693 5.970 53.957 1.00 55.07 279 TYR A N 1
ATOM 1822 C CA . TYR A 1 279 ? 37.003 6.012 52.547 1.00 58.85 279 TYR A CA 1
ATOM 1823 C C . TYR A 1 279 ? 35.748 5.851 51.693 1.00 61.89 279 TYR A C 1
ATOM 1824 O O . TYR A 1 279 ? 34.673 5.479 52.210 1.00 54.52 279 TYR A O 1
ATOM 1833 N N . LEU A 1 280 ? 35.932 6.157 50.401 1.00 57.59 280 LEU A N 1
ATOM 1834 C CA . LEU A 1 280 ? 34.970 5.857 49.363 1.00 51.90 280 LEU A CA 1
ATOM 1835 C C . LEU A 1 280 ? 35.698 5.154 48.254 1.00 53.79 280 LEU A C 1
ATOM 1836 O O . LEU A 1 280 ? 36.683 5.638 47.689 1.00 65.51 280 LEU A O 1
ATOM 1841 N N . ARG A 1 281 ? 35.183 4.012 47.891 1.00 49.85 281 ARG A N 1
ATOM 1842 C CA . ARG A 1 281 ? 35.964 3.105 47.088 1.00 50.40 281 ARG A CA 1
ATOM 1843 C C . ARG A 1 281 ? 35.008 2.559 46.034 1.00 47.72 281 ARG A C 1
ATOM 1844 O O . ARG A 1 281 ? 33.882 2.201 46.347 1.00 53.16 281 ARG A O 1
ATOM 1852 N N . TYR A 1 282 ? 35.440 2.532 44.789 1.00 50.96 282 TYR A N 1
ATOM 1853 C CA . TYR A 1 282 ? 34.570 2.104 43.703 1.00 46.14 282 TYR A CA 1
ATOM 1854 C C . TYR A 1 282 ? 35.315 0.977 42.985 1.00 50.00 282 TYR A C 1
ATOM 1855 O O . TYR A 1 282 ? 36.524 0.994 42.879 1.00 55.68 282 TYR A O 1
ATOM 1864 N N . TYR A 1 283 ? 34.594 -0.006 42.493 1.00 49.45 283 TYR A N 1
ATOM 1865 C CA . TYR A 1 283 ? 35.234 -1.061 41.718 1.00 48.72 283 TYR A CA 1
ATOM 1866 C C . TYR A 1 283 ? 34.455 -1.194 40.445 1.00 51.02 283 TYR A C 1
ATOM 1867 O O . TYR A 1 283 ? 33.221 -1.116 40.466 1.00 55.71 283 TYR A O 1
ATOM 1876 N N . LEU A 1 284 ? 35.190 -1.360 39.354 1.00 54.32 284 LEU A N 1
ATOM 1877 C CA . LEU A 1 284 ? 34.615 -1.405 38.049 1.00 52.07 284 LEU A CA 1
ATOM 1878 C C . LEU A 1 284 ? 35.262 -2.439 37.167 1.00 52.70 284 LEU A C 1
ATOM 1879 O O . LEU A 1 284 ? 36.463 -2.482 36.990 1.00 52.83 284 LEU A O 1
ATOM 1884 N N . ALA A 1 285 ? 34.398 -3.280 36.610 1.00 55.90 285 ALA A N 1
ATOM 1885 C CA . ALA A 1 285 ? 34.750 -4.325 35.649 1.00 57.45 285 ALA A CA 1
ATOM 1886 C C . ALA A 1 285 ? 35.368 -3.726 34.397 1.00 59.60 285 ALA A C 1
ATOM 1887 O O . ALA A 1 285 ? 34.876 -2.725 33.864 1.00 58.21 285 ALA A O 1
ATOM 1889 N N . PRO A 1 286 ? 36.432 -4.360 33.878 1.00 64.23 286 PRO A N 1
ATOM 1890 C CA . PRO A 1 286 ? 36.922 -3.972 32.579 1.00 66.44 286 PRO A CA 1
ATOM 1891 C C . PRO A 1 286 ? 35.948 -4.254 31.491 1.00 72.28 286 PRO A C 1
ATOM 1892 O O . PRO A 1 286 ? 35.065 -5.047 31.694 1.00 82.82 286 PRO A O 1
ATOM 1896 N N . LYS A 1 287 ? 36.099 -3.560 30.362 1.00 86.93 287 LYS A N 1
ATOM 1897 C CA . LYS A 1 287 ? 35.450 -3.899 29.105 1.00 94.21 287 LYS A CA 1
ATOM 1898 C C . LYS A 1 287 ? 36.389 -4.900 28.469 1.00 120.70 287 LYS A C 1
ATOM 1899 O O . LYS A 1 287 ? 37.600 -4.590 28.342 1.00 128.14 287 LYS A O 1
ATOM 1905 N N . VAL A 1 288 ? 35.903 -6.109 28.168 1.00 149.32 288 VAL A N 1
ATOM 1906 C CA . VAL A 1 288 ? 36.648 -7.188 27.471 1.00 147.56 288 VAL A CA 1
ATOM 1907 C C . VAL A 1 288 ? 35.878 -7.545 26.189 1.00 156.33 288 VAL A C 1
ATOM 1908 O O . VAL A 1 288 ? 34.623 -7.663 26.237 1.00 142.69 288 VAL A O 1
ATOM 1912 N N . ASP A 1 289 ? 36.599 -7.758 25.065 1.00 186.03 289 ASP A N 1
ATOM 1913 C CA . ASP A 1 289 ? 36.073 -8.342 23.804 1.00 198.21 289 ASP A CA 1
ATOM 1914 C C . ASP A 1 289 ? 37.058 -8.349 22.635 1.00 186.54 289 ASP A C 1
ATOM 1915 O O . ASP A 1 289 ? 38.016 -9.121 22.591 1.00 167.22 289 ASP A O 1
ATOM 1920 N N . MET B 1 1 ? 30.576 16.706 -28.694 1.00 91.14 1 MET D N 1
ATOM 1921 C CA . MET B 1 1 ? 31.380 15.503 -28.295 1.00 119.18 1 MET D CA 1
ATOM 1922 C C . MET B 1 1 ? 30.558 14.372 -27.645 1.00 127.86 1 MET D C 1
ATOM 1923 O O . MET B 1 1 ? 30.091 13.502 -28.419 1.00 136.87 1 MET D O 1
ATOM 1928 N N . LEU B 1 2 ? 30.311 14.350 -26.303 1.00 116.87 2 LEU D N 1
ATOM 1929 C CA . LEU B 1 2 ? 29.688 13.170 -25.583 1.00 95.63 2 LEU D CA 1
ATOM 1930 C C . LEU B 1 2 ? 28.169 13.303 -25.381 1.00 84.45 2 LEU D C 1
ATOM 1931 O O . LEU B 1 2 ? 27.669 14.409 -25.146 1.00 81.61 2 LEU D O 1
ATOM 1936 N N . GLU B 1 3 ? 27.449 12.196 -25.576 1.00 88.29 3 GLU D N 1
ATOM 1937 C CA . GLU B 1 3 ? 26.009 12.214 -25.357 1.00 89.99 3 GLU D CA 1
ATOM 1938 C C . GLU B 1 3 ? 25.519 10.877 -24.882 1.00 89.02 3 GLU D C 1
ATOM 1939 O O . GLU B 1 3 ? 25.789 9.880 -25.516 1.00 91.44 3 GLU D O 1
ATOM 1945 N N . ALA B 1 4 ? 24.811 10.876 -23.753 1.00 84.84 4 ALA D N 1
ATOM 1946 C CA . ALA B 1 4 ? 24.338 9.655 -23.126 1.00 86.17 4 ALA D CA 1
ATOM 1947 C C . ALA B 1 4 ? 22.950 9.935 -22.589 1.00 87.81 4 ALA D C 1
ATOM 1948 O O . ALA B 1 4 ? 22.761 10.697 -21.622 1.00 84.20 4 ALA D O 1
ATOM 1950 N N . GLN B 1 5 ? 21.974 9.338 -23.248 1.00 90.64 5 GLN D N 1
ATOM 1951 C CA . GLN B 1 5 ? 20.597 9.530 -22.882 1.00 90.11 5 GLN D CA 1
ATOM 1952 C C . GLN B 1 5 ? 20.004 8.225 -22.418 1.00 82.99 5 GLN D C 1
ATOM 1953 O O . GLN B 1 5 ? 20.038 7.232 -23.108 1.00 73.37 5 GLN D O 1
ATOM 1959 N N . VAL B 1 6 ? 19.425 8.266 -21.226 1.00 81.67 6 VAL D N 1
ATOM 1960 C CA . VAL B 1 6 ? 18.798 7.126 -20.617 1.00 79.25 6 VAL D CA 1
ATOM 1961 C C . VAL B 1 6 ? 17.294 7.444 -20.770 1.00 86.97 6 VAL D C 1
ATOM 1962 O O . VAL B 1 6 ? 16.910 8.617 -20.916 1.00 71.16 6 VAL D O 1
ATOM 1966 N N . GLN B 1 7 ? 16.443 6.424 -20.792 1.00 83.60 7 GLN D N 1
ATOM 1967 C CA . GLN B 1 7 ? 15.020 6.678 -21.030 1.00 81.77 7 GLN D CA 1
ATOM 1968 C C . GLN B 1 7 ? 14.298 7.135 -19.770 1.00 86.17 7 GLN D C 1
ATOM 1969 O O . GLN B 1 7 ? 13.404 7.992 -19.808 1.00 81.73 7 GLN D O 1
ATOM 1975 N N . PHE B 1 8 ? 14.681 6.505 -18.666 1.00 82.03 8 PHE D N 1
ATOM 1976 C CA . PHE B 1 8 ? 14.081 6.722 -17.365 1.00 75.68 8 PHE D CA 1
ATOM 1977 C C . PHE B 1 8 ? 15.170 7.265 -16.404 1.00 68.75 8 PHE D C 1
ATOM 1978 O O . PHE B 1 8 ? 16.091 6.541 -15.990 1.00 71.32 8 PHE D O 1
ATOM 1986 N N . ALA B 1 9 ? 15.041 8.540 -16.028 1.00 68.92 9 ALA D N 1
ATOM 1987 C CA . ALA B 1 9 ? 15.999 9.203 -15.112 1.00 65.56 9 ALA D CA 1
ATOM 1988 C C . ALA B 1 9 ? 16.170 8.543 -13.775 1.00 62.57 9 ALA D C 1
ATOM 1989 O O . ALA B 1 9 ? 17.161 8.819 -13.127 1.00 65.74 9 ALA D O 1
ATOM 1991 N N . SER B 1 10 ? 15.217 7.704 -13.354 1.00 68.04 10 SER D N 1
ATOM 1992 C CA . SER B 1 10 ? 15.336 6.890 -12.127 1.00 68.06 10 SER D CA 1
ATOM 1993 C C . SER B 1 10 ? 16.714 6.324 -11.967 1.00 73.26 10 SER D C 1
ATOM 1994 O O . SER B 1 10 ? 17.249 6.321 -10.873 1.00 81.89 10 SER D O 1
ATOM 1997 N N . LEU B 1 11 ? 17.267 5.788 -13.048 1.00 74.39 11 LEU D N 1
ATOM 1998 C CA . LEU B 1 11 ? 18.513 5.076 -12.949 1.00 65.00 11 LEU D CA 1
ATOM 1999 C C . LEU B 1 11 ? 19.610 5.972 -12.394 1.00 62.15 11 LEU D C 1
ATOM 2000 O O . LEU B 1 11 ? 20.310 5.618 -11.420 1.00 53.82 11 LEU D O 1
ATOM 2005 N N . TRP B 1 12 ? 19.738 7.135 -13.015 1.00 61.06 12 TRP D N 1
ATOM 2006 C CA . TRP B 1 12 ? 20.733 8.097 -12.582 1.00 65.02 12 TRP D CA 1
ATOM 2007 C C . TRP B 1 12 ? 20.494 8.561 -11.160 1.00 64.92 12 TRP D C 1
ATOM 2008 O O . TRP B 1 12 ? 21.419 8.615 -10.345 1.00 73.07 12 TRP D O 1
ATOM 2019 N N . LYS B 1 13 ? 19.241 8.875 -10.865 1.00 73.02 13 LYS D N 1
ATOM 2020 C CA . LYS B 1 13 ? 18.837 9.253 -9.512 1.00 69.29 13 LYS D CA 1
ATOM 2021 C C . LYS B 1 13 ? 19.285 8.238 -8.485 1.00 60.57 13 LYS D C 1
ATOM 2022 O O . LYS B 1 13 ? 19.969 8.606 -7.516 1.00 71.89 13 LYS D O 1
ATOM 2028 N N . ARG B 1 14 ? 18.974 6.977 -8.729 1.00 56.87 14 ARG D N 1
ATOM 2029 C CA . ARG B 1 14 ? 19.281 5.905 -7.781 1.00 66.38 14 ARG D CA 1
ATOM 2030 C C . ARG B 1 14 ? 20.792 5.651 -7.702 1.00 69.26 14 ARG D C 1
ATOM 2031 O O . ARG B 1 14 ? 21.311 5.373 -6.614 1.00 70.09 14 ARG D O 1
ATOM 2039 N N . LEU B 1 15 ? 21.478 5.772 -8.828 1.00 69.91 15 LEU D N 1
ATOM 2040 C CA . LEU B 1 15 ? 22.934 5.578 -8.847 1.00 72.42 15 LEU D CA 1
ATOM 2041 C C . LEU B 1 15 ? 23.708 6.601 -8.093 1.00 68.31 15 LEU D C 1
ATOM 2042 O O . LEU B 1 15 ? 24.554 6.259 -7.253 1.00 70.04 15 LEU D O 1
ATOM 2047 N N . VAL B 1 16 ? 23.415 7.861 -8.383 1.00 67.93 16 VAL D N 1
ATOM 2048 C CA . VAL B 1 16 ? 24.129 8.938 -7.732 1.00 66.64 16 VAL D CA 1
ATOM 2049 C C . VAL B 1 16 ? 23.934 8.914 -6.224 1.00 70.02 16 VAL D C 1
ATOM 2050 O O . VAL B 1 16 ? 24.888 9.128 -5.504 1.00 72.15 16 VAL D O 1
ATOM 2054 N N . GLU B 1 17 ? 22.720 8.630 -5.753 1.00 66.21 17 GLU D N 1
ATOM 2055 C CA . GLU B 1 17 ? 22.489 8.411 -4.336 1.00 73.78 17 GLU D CA 1
ATOM 2056 C C . GLU B 1 17 ? 23.455 7.376 -3.795 1.00 66.42 17 GLU D C 1
ATOM 2057 O O . GLU B 1 17 ? 24.061 7.595 -2.758 1.00 85.00 17 GLU D O 1
ATOM 2063 N N . CYS B 1 18 ? 23.598 6.261 -4.490 1.00 67.31 18 CYS D N 1
ATOM 2064 C CA . CYS B 1 18 ? 24.473 5.212 -4.027 1.00 77.65 18 CYS D CA 1
ATOM 2065 C C . CYS B 1 18 ? 25.917 5.634 -3.919 1.00 73.17 18 CYS D C 1
ATOM 2066 O O . CYS B 1 18 ? 26.539 5.414 -2.870 1.00 76.14 18 CYS D O 1
ATOM 2069 N N . ILE B 1 19 ? 26.452 6.234 -4.981 1.00 64.67 19 ILE D N 1
ATOM 2070 C CA . ILE B 1 19 ? 27.881 6.536 -4.975 1.00 71.29 19 ILE D CA 1
ATOM 2071 C C . ILE B 1 19 ? 28.171 7.790 -4.086 1.00 66.55 19 ILE D C 1
ATOM 2072 O O . ILE B 1 19 ? 29.190 7.845 -3.364 1.00 58.75 19 ILE D O 1
ATOM 2077 N N . ASN B 1 20 ? 27.255 8.759 -4.081 1.00 67.06 20 ASN D N 1
ATOM 2078 C CA . ASN B 1 20 ? 27.375 9.960 -3.221 1.00 65.07 20 ASN D CA 1
ATOM 2079 C C . ASN B 1 20 ? 27.415 9.642 -1.728 1.00 60.89 20 ASN D C 1
ATOM 2080 O O . ASN B 1 20 ? 27.978 10.372 -0.925 1.00 63.71 20 ASN D O 1
ATOM 2085 N N . GLY B 1 21 ? 26.840 8.514 -1.359 1.00 66.99 21 GLY D N 1
ATOM 2086 C CA . GLY B 1 21 ? 27.034 7.991 -0.043 1.00 66.33 21 GLY D CA 1
ATOM 2087 C C . GLY B 1 21 ? 28.466 7.751 0.374 1.00 67.13 21 GLY D C 1
ATOM 2088 O O . GLY B 1 21 ? 28.744 7.730 1.568 1.00 88.59 21 GLY D O 1
ATOM 2089 N N . LEU B 1 22 ? 29.350 7.513 -0.588 1.00 64.35 22 LEU D N 1
ATOM 2090 C CA . LEU B 1 22 ? 30.711 7.116 -0.302 1.00 59.29 22 LEU D CA 1
ATOM 2091 C C . LEU B 1 22 ? 31.719 8.242 -0.525 1.00 62.90 22 LEU D C 1
ATOM 2092 O O . LEU B 1 22 ? 32.740 8.286 0.177 1.00 55.69 22 LEU D O 1
ATOM 2097 N N . VAL B 1 23 ? 31.466 9.114 -1.507 1.00 57.48 23 VAL D N 1
ATOM 2098 C CA . VAL B 1 23 ? 32.397 10.173 -1.927 1.00 59.03 23 VAL D CA 1
ATOM 2099 C C . VAL B 1 23 ? 31.628 11.379 -2.449 1.00 61.94 23 VAL D C 1
ATOM 2100 O O . VAL B 1 23 ? 30.521 11.189 -2.968 1.00 72.32 23 VAL D O 1
ATOM 2104 N N . ASN B 1 24 ? 32.219 12.580 -2.416 1.00 63.98 24 ASN D N 1
ATOM 2105 C CA . ASN B 1 24 ? 31.467 13.792 -2.884 1.00 78.82 24 ASN D CA 1
ATOM 2106 C C . ASN B 1 24 ? 31.793 14.188 -4.249 1.00 63.77 24 ASN D C 1
ATOM 2107 O O . ASN B 1 24 ? 31.080 15.014 -4.819 1.00 71.94 24 ASN D O 1
ATOM 2112 N N . GLU B 1 25 ? 32.885 13.675 -4.774 1.00 69.85 25 GLU D N 1
ATOM 2113 C CA . GLU B 1 25 ? 33.259 13.997 -6.163 1.00 67.78 25 GLU D CA 1
ATOM 2114 C C . GLU B 1 25 ? 33.817 12.771 -6.801 1.00 64.84 25 GLU D C 1
ATOM 2115 O O . GLU B 1 25 ? 34.331 11.847 -6.114 1.00 62.26 25 GLU D O 1
ATOM 2121 N N . ALA B 1 26 ? 33.680 12.714 -8.111 1.00 63.54 26 ALA D N 1
ATOM 2122 C CA . ALA B 1 26 ? 34.171 11.548 -8.819 1.00 59.68 26 ALA D CA 1
ATOM 2123 C C . ALA B 1 26 ? 34.326 11.870 -10.264 1.00 63.37 26 ALA D C 1
ATOM 2124 O O . ALA B 1 26 ? 33.609 12.733 -10.806 1.00 63.80 26 ALA D O 1
ATOM 2126 N N . ASN B 1 27 ? 35.275 11.175 -10.901 1.00 62.90 27 ASN D N 1
ATOM 2127 C CA . ASN B 1 27 ? 35.450 11.260 -12.338 1.00 57.69 27 ASN D CA 1
ATOM 2128 C C . ASN B 1 27 ? 34.545 10.267 -13.024 1.00 62.56 27 ASN D C 1
ATOM 2129 O O . ASN B 1 27 ? 34.462 9.096 -12.631 1.00 49.82 27 ASN D O 1
ATOM 2134 N N . PHE B 1 28 ? 33.851 10.757 -14.034 1.00 70.94 28 PHE D N 1
ATOM 2135 C CA . PHE B 1 28 ? 33.079 9.928 -14.966 1.00 68.51 28 PHE D CA 1
ATOM 2136 C C . PHE B 1 28 ? 33.969 9.633 -16.178 1.00 68.84 28 PHE D C 1
ATOM 2137 O O . PHE B 1 28 ? 34.099 10.474 -17.074 1.00 70.56 28 PHE D O 1
ATOM 2145 N N . ASP B 1 29 ? 34.608 8.460 -16.173 1.00 71.00 29 ASP D N 1
ATOM 2146 C CA . ASP B 1 29 ? 35.372 7.955 -17.297 1.00 75.44 29 ASP D CA 1
ATOM 2147 C C . ASP B 1 29 ? 34.392 7.495 -18.379 1.00 68.26 29 ASP D C 1
ATOM 2148 O O . ASP B 1 29 ? 33.686 6.519 -18.204 1.00 66.41 29 ASP D O 1
ATOM 2153 N N . CYS B 1 30 ? 34.341 8.200 -19.488 1.00 66.60 30 CYS D N 1
ATOM 2154 C CA . CYS B 1 30 ? 33.431 7.877 -20.600 1.00 69.66 30 CYS D CA 1
ATOM 2155 C C . CYS B 1 30 ? 34.202 7.412 -21.851 1.00 67.37 30 CYS D C 1
ATOM 2156 O O . CYS B 1 30 ? 35.019 8.135 -22.370 1.00 61.88 30 CYS D O 1
ATOM 2159 N N . ASN B 1 31 ? 33.874 6.215 -22.323 1.00 69.40 31 ASN D N 1
ATOM 2160 C CA . ASN B 1 31 ? 34.545 5.518 -23.414 1.00 73.90 31 ASN D CA 1
ATOM 2161 C C . ASN B 1 31 ? 33.467 5.122 -24.362 1.00 85.18 31 ASN D C 1
ATOM 2162 O O . ASN B 1 31 ? 32.299 5.334 -24.048 1.00 83.63 31 ASN D O 1
ATOM 2167 N N . PRO B 1 32 ? 33.827 4.466 -25.482 1.00 98.46 32 PRO D N 1
ATOM 2168 C CA . PRO B 1 32 ? 32.777 3.865 -26.313 1.00 99.11 32 PRO D CA 1
ATOM 2169 C C . PRO B 1 32 ? 32.178 2.618 -25.689 1.00 77.54 32 PRO D C 1
ATOM 2170 O O . PRO B 1 32 ? 31.034 2.265 -26.051 1.00 67.80 32 PRO D O 1
ATOM 2174 N N . GLY B 1 33 ? 32.928 1.988 -24.762 1.00 70.24 33 GLY D N 1
ATOM 2175 C CA . GLY B 1 33 ? 32.320 0.933 -23.889 1.00 78.23 33 GLY D CA 1
ATOM 2176 C C . GLY B 1 33 ? 31.174 1.379 -22.940 1.00 71.02 33 GLY D C 1
ATOM 2177 O O . GLY B 1 33 ? 30.319 0.568 -22.620 1.00 60.34 33 GLY D O 1
ATOM 2178 N N . GLY B 1 34 ? 31.170 2.655 -22.524 1.00 72.45 34 GLY D N 1
ATOM 2179 C CA . GLY B 1 34 ? 30.212 3.231 -21.613 1.00 70.00 34 GLY D CA 1
ATOM 2180 C C . GLY B 1 34 ? 30.833 4.060 -20.494 1.00 68.73 34 GLY D C 1
ATOM 2181 O O . GLY B 1 34 ? 32.034 4.347 -20.534 1.00 64.84 34 GLY D O 1
ATOM 2182 N N . LEU B 1 35 ? 30.037 4.416 -19.480 1.00 61.20 35 LEU D N 1
ATOM 2183 C CA . LEU B 1 35 ? 30.487 5.287 -18.389 1.00 61.35 35 LEU D CA 1
ATOM 2184 C C . LEU B 1 35 ? 30.871 4.447 -17.222 1.00 59.02 35 LEU D C 1
ATOM 2185 O O . LEU B 1 35 ? 30.170 3.511 -16.899 1.00 70.36 35 LEU D O 1
ATOM 2190 N N . SER B 1 36 ? 31.992 4.801 -16.598 1.00 55.46 36 SER D N 1
ATOM 2191 C CA . SER B 1 36 ? 32.403 4.169 -15.394 1.00 61.47 36 SER D CA 1
ATOM 2192 C C . SER B 1 36 ? 32.748 5.293 -14.379 1.00 61.65 36 SER D C 1
ATOM 2193 O O . SER B 1 36 ? 33.134 6.403 -14.752 1.00 61.04 36 SER D O 1
ATOM 2196 N N . VAL B 1 37 ? 32.552 4.986 -13.103 1.00 61.80 37 VAL D N 1
ATOM 2197 C CA . VAL B 1 37 ? 32.974 5.845 -12.014 1.00 61.14 37 VAL D CA 1
ATOM 2198 C C . VAL B 1 37 ? 33.790 4.888 -11.147 1.00 62.05 37 VAL D C 1
ATOM 2199 O O . VAL B 1 37 ? 33.374 3.779 -10.861 1.00 66.55 37 VAL D O 1
ATOM 2203 N N . GLN B 1 38 ? 34.961 5.328 -10.745 1.00 66.54 38 GLN D N 1
ATOM 2204 C CA . GLN B 1 38 ? 35.711 4.522 -9.810 1.00 71.28 38 GLN D CA 1
ATOM 2205 C C . GLN B 1 38 ? 36.272 5.501 -8.811 1.00 77.92 38 GLN D C 1
ATOM 2206 O O . GLN B 1 38 ? 36.806 6.536 -9.222 1.00 75.85 38 GLN D O 1
ATOM 2212 N N . ALA B 1 39 ? 36.078 5.204 -7.521 1.00 81.34 39 ALA D N 1
ATOM 2213 C CA . ALA B 1 39 ? 36.405 6.150 -6.458 1.00 61.34 39 ALA D CA 1
ATOM 2214 C C . ALA B 1 39 ? 36.576 5.478 -5.118 1.00 55.18 39 ALA D C 1
ATOM 2215 O O . ALA B 1 39 ? 35.974 4.432 -4.875 1.00 56.65 39 ALA D O 1
ATOM 2217 N N . MET B 1 40 ? 37.450 6.064 -4.294 1.00 61.75 40 MET D N 1
ATOM 2218 C CA . MET B 1 40 ? 37.684 5.588 -2.929 1.00 67.80 40 MET D CA 1
ATOM 2219 C C . MET B 1 40 ? 37.161 6.561 -1.899 1.00 67.38 40 MET D C 1
ATOM 2220 O O . MET B 1 40 ? 37.147 7.794 -2.117 1.00 70.10 40 MET D O 1
ATOM 2225 N N . ASP B 1 41 ? 36.794 6.028 -0.744 1.00 62.67 41 ASP D N 1
ATOM 2226 C CA . ASP B 1 41 ? 36.413 6.917 0.326 1.00 68.52 41 ASP D CA 1
ATOM 2227 C C . ASP B 1 41 ? 37.687 7.609 0.822 1.00 65.36 41 ASP D C 1
ATOM 2228 O O . ASP B 1 41 ? 38.793 7.113 0.621 1.00 58.87 41 ASP D O 1
ATOM 2233 N N . SER B 1 42 ? 37.521 8.754 1.466 1.00 71.62 42 SER D N 1
ATOM 2234 C CA . SER B 1 42 ? 38.647 9.530 1.952 1.00 70.80 42 SER D CA 1
ATOM 2235 C C . SER B 1 42 ? 39.538 8.791 2.950 1.00 69.61 42 SER D C 1
ATOM 2236 O O . SER B 1 42 ? 40.731 9.071 3.013 1.00 79.62 42 SER D O 1
ATOM 2239 N N . SER B 1 43 ? 39.007 7.809 3.673 1.00 66.18 43 SER D N 1
ATOM 2240 C CA . SER B 1 43 ? 39.844 6.921 4.514 1.00 63.30 43 SER D CA 1
ATOM 2241 C C . SER B 1 43 ? 40.553 5.794 3.772 1.00 65.59 43 SER D C 1
ATOM 2242 O O . SER B 1 43 ? 41.226 4.985 4.382 1.00 74.08 43 SER D O 1
ATOM 2245 N N . HIS B 1 44 ? 40.416 5.709 2.459 1.00 67.72 44 HIS D N 1
ATOM 2246 C CA . HIS B 1 44 ? 41.073 4.647 1.664 1.00 77.61 44 HIS D CA 1
ATOM 2247 C C . HIS B 1 44 ? 40.810 3.231 2.236 1.00 73.22 44 HIS D C 1
ATOM 2248 O O . HIS B 1 44 ? 41.679 2.410 2.256 1.00 69.92 44 HIS D O 1
ATOM 2255 N N . VAL B 1 45 ? 39.579 2.972 2.673 1.00 68.07 45 VAL D N 1
ATOM 2256 C CA . VAL B 1 45 ? 39.104 1.676 3.171 1.00 59.70 45 VAL D CA 1
ATOM 2257 C C . VAL B 1 45 ? 38.096 0.991 2.195 1.00 59.55 45 VAL D C 1
ATOM 2258 O O . VAL B 1 45 ? 37.879 -0.243 2.240 1.00 58.30 45 VAL D O 1
ATOM 2262 N N . ALA B 1 46 ? 37.488 1.772 1.305 1.00 55.65 46 ALA D N 1
ATOM 2263 C CA . ALA B 1 46 ? 36.391 1.314 0.509 1.00 62.23 46 ALA D CA 1
ATOM 2264 C C . ALA B 1 46 ? 36.426 1.953 -0.858 1.00 68.62 46 ALA D C 1
ATOM 2265 O O . ALA B 1 46 ? 36.784 3.155 -1.002 1.00 61.37 46 ALA D O 1
ATOM 2267 N N . LEU B 1 47 ? 35.989 1.160 -1.836 1.00 60.19 47 LEU D N 1
ATOM 2268 C CA . LEU B 1 47 ? 36.105 1.520 -3.217 1.00 71.01 47 LEU D CA 1
ATOM 2269 C C . LEU B 1 47 ? 34.752 1.287 -3.859 1.00 61.60 47 LEU D C 1
ATOM 2270 O O . LEU B 1 47 ? 34.128 0.268 -3.566 1.00 60.38 47 LEU D O 1
ATOM 2275 N N . VAL B 1 48 ? 34.320 2.178 -4.739 1.00 60.16 48 VAL D N 1
ATOM 2276 C CA . VAL B 1 48 ? 33.158 1.927 -5.592 1.00 66.59 48 VAL D CA 1
ATOM 2277 C C . VAL B 1 48 ? 33.653 1.803 -7.006 1.00 79.32 48 VAL D C 1
ATOM 2278 O O . VAL B 1 48 ? 34.449 2.648 -7.456 1.00 76.83 48 VAL D O 1
ATOM 2282 N N . HIS B 1 49 ? 33.074 0.863 -7.743 1.00 79.45 49 HIS D N 1
ATOM 2283 C CA . HIS B 1 49 ? 33.206 0.833 -9.180 1.00 70.89 49 HIS D CA 1
ATOM 2284 C C . HIS B 1 49 ? 31.839 0.631 -9.785 1.00 60.55 49 HIS D C 1
ATOM 2285 O O . HIS B 1 49 ? 31.190 -0.345 -9.518 1.00 55.17 49 HIS D O 1
ATOM 2292 N N . MET B 1 50 ? 31.394 1.580 -10.583 1.00 62.27 50 MET D N 1
ATOM 2293 C CA . MET B 1 50 ? 30.110 1.507 -11.281 1.00 61.02 50 MET D CA 1
ATOM 2294 C C . MET B 1 50 ? 30.388 1.541 -12.754 1.00 71.10 50 MET D C 1
ATOM 2295 O O . MET B 1 50 ? 31.212 2.304 -13.187 1.00 66.01 50 MET D O 1
ATOM 2300 N N . LEU B 1 51 ? 29.690 0.713 -13.513 1.00 74.38 51 LEU D N 1
ATOM 2301 C CA . LEU B 1 51 ? 29.780 0.712 -14.951 1.00 61.23 51 LEU D CA 1
ATOM 2302 C C . LEU B 1 51 ? 28.405 0.713 -15.584 1.00 49.52 51 LEU D C 1
ATOM 2303 O O . LEU B 1 51 ? 27.607 -0.138 -15.299 1.00 48.97 51 LEU D O 1
ATOM 2308 N N . LEU B 1 52 ? 28.132 1.680 -16.443 1.00 52.71 52 LEU D N 1
ATOM 2309 C CA . LEU B 1 52 ? 26.964 1.620 -17.299 1.00 60.58 52 LEU D CA 1
ATOM 2310 C C . LEU B 1 52 ? 27.448 1.417 -18.710 1.00 69.78 52 LEU D C 1
ATOM 2311 O O . LEU B 1 52 ? 27.914 2.353 -19.349 1.00 65.63 52 LEU D O 1
ATOM 2316 N N . ARG B 1 53 ? 27.389 0.154 -19.131 1.00 75.01 53 ARG D N 1
ATOM 2317 C CA . ARG B 1 53 ? 27.584 -0.277 -20.504 1.00 66.12 53 ARG D CA 1
ATOM 2318 C C . ARG B 1 53 ? 26.808 0.605 -21.498 1.00 62.39 53 ARG D C 1
ATOM 2319 O O . ARG B 1 53 ? 25.813 1.155 -21.160 1.00 57.49 53 ARG D O 1
ATOM 2327 N N . ASP B 1 54 ? 27.311 0.778 -22.699 1.00 65.60 54 ASP D N 1
ATOM 2328 C CA . ASP B 1 54 ? 26.651 1.637 -23.703 1.00 71.66 54 ASP D CA 1
ATOM 2329 C C . ASP B 1 54 ? 25.229 1.182 -24.129 1.00 68.23 54 ASP D C 1
ATOM 2330 O O . ASP B 1 54 ? 24.427 1.991 -24.562 1.00 61.58 54 ASP D O 1
ATOM 2335 N N . ASP B 1 55 ? 24.947 -0.121 -24.064 1.00 69.19 55 ASP D N 1
ATOM 2336 C CA . ASP B 1 55 ? 23.598 -0.681 -24.347 1.00 78.99 55 ASP D CA 1
ATOM 2337 C C . ASP B 1 55 ? 22.550 -0.217 -23.315 1.00 82.92 55 ASP D C 1
ATOM 2338 O O . ASP B 1 55 ? 21.364 -0.270 -23.577 1.00 102.78 55 ASP D O 1
ATOM 2343 N N . CYS B 1 56 ? 23.009 0.210 -22.142 1.00 80.53 56 CYS D N 1
ATOM 2344 C CA . CYS B 1 56 ? 22.208 0.954 -21.156 1.00 77.47 56 CYS D CA 1
ATOM 2345 C C . CYS B 1 56 ? 21.414 2.135 -21.653 1.00 74.29 56 CYS D C 1
ATOM 2346 O O . CYS B 1 56 ? 20.317 2.399 -21.149 1.00 79.51 56 CYS D O 1
ATOM 2349 N N . PHE B 1 57 ? 21.947 2.838 -22.646 1.00 69.50 57 PHE D N 1
ATOM 2350 C CA . PHE B 1 57 ? 21.382 4.099 -23.064 1.00 74.04 57 PHE D CA 1
ATOM 2351 C C . PHE B 1 57 ? 20.610 3.909 -24.349 1.00 78.62 57 PHE D C 1
ATOM 2352 O O . PHE B 1 57 ? 20.975 3.072 -25.180 1.00 94.96 57 PHE D O 1
ATOM 2360 N N . VAL B 1 58 ? 19.558 4.706 -24.511 1.00 87.74 58 VAL D N 1
ATOM 2361 C CA . VAL B 1 58 ? 18.823 4.741 -25.755 1.00 85.92 58 VAL D CA 1
ATOM 2362 C C . VAL B 1 58 ? 19.604 5.511 -26.797 1.00 86.31 58 VAL D C 1
ATOM 2363 O O . VAL B 1 58 ? 19.253 5.468 -27.950 1.00 96.45 58 VAL D O 1
ATOM 2367 N N . LYS B 1 59 ? 20.607 6.269 -26.383 1.00 94.28 59 LYS D N 1
ATOM 2368 C CA . LYS B 1 59 ? 21.442 7.003 -27.304 1.00 102.23 59 LYS D CA 1
ATOM 2369 C C . LYS B 1 59 ? 22.782 7.203 -26.630 1.00 100.57 59 LYS D C 1
ATOM 2370 O O . LYS B 1 59 ? 22.818 7.704 -25.524 1.00 90.57 59 LYS D O 1
ATOM 2376 N N . TYR B 1 60 ? 23.867 6.759 -27.251 1.00 94.01 60 TYR D N 1
ATOM 2377 C CA . TYR B 1 60 ? 25.194 6.867 -26.649 1.00 85.01 60 TYR D CA 1
ATOM 2378 C C . TYR B 1 60 ? 26.253 7.113 -27.701 1.00 90.05 60 TYR D C 1
ATOM 2379 O O . TYR B 1 60 ? 26.324 6.410 -28.703 1.00 84.22 60 TYR D O 1
ATOM 2388 N N . GLN B 1 61 ? 27.100 8.094 -27.438 1.00 98.36 61 GLN D N 1
ATOM 2389 C CA . GLN B 1 61 ? 28.026 8.566 -28.420 1.00 95.95 61 GLN D CA 1
ATOM 2390 C C . GLN B 1 61 ? 29.260 9.076 -27.674 1.00 102.47 61 GLN D C 1
ATOM 2391 O O . GLN B 1 61 ? 29.206 10.083 -26.981 1.00 87.47 61 GLN D O 1
ATOM 2397 N N . CYS B 1 62 ? 30.367 8.338 -27.806 1.00 84.01 62 CYS D N 1
ATOM 2398 C CA . CYS B 1 62 ? 31.570 8.754 -27.163 1.00 73.76 62 CYS D CA 1
ATOM 2399 C C . CYS B 1 62 ? 32.766 8.218 -28.002 1.00 86.02 62 CYS D C 1
ATOM 2400 O O . CYS B 1 62 ? 33.348 7.084 -27.655 1.00 73.48 62 CYS D O 1
ATOM 2403 N N . GLY B 1 63 ? 33.138 9.012 -29.050 1.00 86.81 63 GLY D N 1
ATOM 2404 C CA . GLY B 1 63 ? 34.251 8.694 -29.995 1.00 83.88 63 GLY D CA 1
ATOM 2405 C C . GLY B 1 63 ? 35.515 8.367 -29.218 1.00 91.01 63 GLY D C 1
ATOM 2406 O O . GLY B 1 63 ? 35.928 7.224 -29.169 1.00 72.14 63 GLY D O 1
ATOM 2407 N N . ARG B 1 64 ? 36.119 9.378 -28.569 1.00 97.10 64 ARG D N 1
ATOM 2408 C CA . ARG B 1 64 ? 37.387 9.232 -27.780 1.00 93.50 64 ARG D CA 1
ATOM 2409 C C . ARG B 1 64 ? 37.025 9.057 -26.306 1.00 88.27 64 ARG D C 1
ATOM 2410 O O . ARG B 1 64 ? 35.907 9.281 -25.929 1.00 84.22 64 ARG D O 1
ATOM 2418 N N . ASN B 1 65 ? 37.997 8.699 -25.470 1.00 82.34 65 ASN D N 1
ATOM 2419 C CA . ASN B 1 65 ? 37.838 8.685 -23.994 1.00 88.14 65 ASN D CA 1
ATOM 2420 C C . ASN B 1 65 ? 37.879 10.080 -23.429 1.00 73.72 65 ASN D C 1
ATOM 2421 O O . ASN B 1 65 ? 38.927 10.601 -23.352 1.00 88.87 65 ASN D O 1
ATOM 2426 N N . SER B 1 66 ? 36.760 10.682 -23.045 1.00 84.90 66 SER D N 1
ATOM 2427 C CA . SER B 1 66 ? 36.766 11.884 -22.142 1.00 90.31 66 SER D CA 1
ATOM 2428 C C . SER B 1 66 ? 36.547 11.521 -20.665 1.00 80.00 66 SER D C 1
ATOM 2429 O O . SER B 1 66 ? 35.976 10.504 -20.351 1.00 72.11 66 SER D O 1
ATOM 2432 N N . ILE B 1 67 ? 37.077 12.346 -19.782 1.00 83.57 67 ILE D N 1
ATOM 2433 C CA . ILE B 1 67 ? 36.925 12.222 -18.324 1.00 79.84 67 ILE D CA 1
ATOM 2434 C C . ILE B 1 67 ? 36.265 13.464 -17.714 1.00 70.33 67 ILE D C 1
ATOM 2435 O O . ILE B 1 67 ? 36.773 14.517 -17.879 1.00 71.43 67 ILE D O 1
ATOM 2440 N N . LEU B 1 68 ? 35.160 13.337 -16.998 1.00 79.60 68 LEU D N 1
ATOM 2441 C CA . LEU B 1 68 ? 34.423 14.474 -16.448 1.00 80.60 68 LEU D CA 1
ATOM 2442 C C . LEU B 1 68 ? 34.374 14.384 -14.948 1.00 78.85 68 LEU D C 1
ATOM 2443 O O . LEU B 1 68 ? 33.758 13.477 -14.415 1.00 78.93 68 LEU D O 1
ATOM 2448 N N . GLY B 1 69 ? 35.100 15.253 -14.255 1.00 79.80 69 GLY D N 1
ATOM 2449 C CA . GLY B 1 69 ? 34.989 15.332 -12.783 1.00 77.02 69 GLY D CA 1
ATOM 2450 C C . GLY B 1 69 ? 33.721 16.081 -12.371 1.00 78.32 69 GLY D C 1
ATOM 2451 O O . GLY B 1 69 ? 33.380 17.135 -12.970 1.00 71.52 69 GLY D O 1
ATOM 2452 N N . LEU B 1 70 ? 32.982 15.521 -11.408 1.00 71.99 70 LEU D N 1
ATOM 2453 C CA . LEU B 1 70 ? 31.786 16.193 -10.925 1.00 72.48 70 LEU D CA 1
ATOM 2454 C C . LEU B 1 70 ? 31.647 16.164 -9.450 1.00 72.14 70 LEU D C 1
ATOM 2455 O O . LEU B 1 70 ? 32.113 15.223 -8.758 1.00 80.90 70 LEU D O 1
ATOM 2460 N N . ASN B 1 71 ? 30.994 17.224 -8.979 1.00 71.68 71 ASN D N 1
ATOM 2461 C CA . ASN B 1 71 ? 30.522 17.300 -7.621 1.00 79.94 71 ASN D CA 1
ATOM 2462 C C . ASN B 1 71 ? 29.232 16.484 -7.488 1.00 74.11 71 ASN D C 1
ATOM 2463 O O . ASN B 1 71 ? 28.191 16.861 -7.994 1.00 79.62 71 ASN D O 1
ATOM 2468 N N . LEU B 1 72 ? 29.311 15.378 -6.782 1.00 75.07 72 LEU D N 1
ATOM 2469 C CA . LEU B 1 72 ? 28.175 14.489 -6.618 1.00 78.69 72 LEU D CA 1
ATOM 2470 C C . LEU B 1 72 ? 27.143 15.049 -5.681 1.00 77.06 72 LEU D C 1
ATOM 2471 O O . LEU B 1 72 ? 25.976 14.709 -5.808 1.00 77.18 72 LEU D O 1
ATOM 2476 N N . ALA B 1 73 ? 27.573 15.879 -4.742 1.00 76.77 73 ALA D N 1
ATOM 2477 C CA . ALA B 1 73 ? 26.645 16.637 -3.917 1.00 79.47 73 ALA D CA 1
ATOM 2478 C C . ALA B 1 73 ? 25.746 17.535 -4.782 1.00 73.02 73 ALA D C 1
ATOM 2479 O O . ALA B 1 73 ? 24.523 17.420 -4.704 1.00 77.48 73 ALA D O 1
ATOM 2481 N N . SER B 1 74 ? 26.328 18.365 -5.642 1.00 74.14 74 SER D N 1
ATOM 2482 C CA . SER B 1 74 ? 25.512 19.144 -6.593 1.00 72.99 74 SER D CA 1
ATOM 2483 C C . SER B 1 74 ? 24.689 18.280 -7.526 1.00 71.04 74 SER D C 1
ATOM 2484 O O . SER B 1 74 ? 23.530 18.571 -7.799 1.00 82.12 74 SER D O 1
ATOM 2487 N N . LEU B 1 75 ? 25.307 17.250 -8.072 1.00 78.60 75 LEU D N 1
ATOM 2488 C CA . LEU B 1 75 ? 24.621 16.396 -9.022 1.00 76.70 75 LEU D CA 1
ATOM 2489 C C . LEU B 1 75 ? 23.417 15.766 -8.325 1.00 76.95 75 LEU D C 1
ATOM 2490 O O . LEU B 1 75 ? 22.346 15.699 -8.892 1.00 89.48 75 LEU D O 1
ATOM 2495 N N . SER B 1 76 ? 23.602 15.341 -7.077 1.00 82.08 76 SER D N 1
ATOM 2496 C CA . SER B 1 76 ? 22.530 14.738 -6.290 1.00 76.53 76 SER D CA 1
ATOM 2497 C C . SER B 1 76 ? 21.368 15.703 -6.136 1.00 72.78 76 SER D C 1
ATOM 2498 O O . SER B 1 76 ? 20.224 15.308 -6.306 1.00 74.87 76 SER D O 1
ATOM 2501 N N . LYS B 1 77 ? 21.677 16.964 -5.855 1.00 78.32 77 LYS D N 1
ATOM 2502 C CA . LYS B 1 77 ? 20.670 18.019 -5.709 1.00 82.48 77 LYS D CA 1
ATOM 2503 C C . LYS B 1 77 ? 19.875 18.276 -6.968 1.00 79.07 77 LYS D C 1
ATOM 2504 O O . LYS B 1 77 ? 18.674 18.525 -6.903 1.00 83.81 77 LYS D O 1
ATOM 2510 N N . VAL B 1 78 ? 20.532 18.213 -8.109 1.00 71.72 78 VAL D N 1
ATOM 2511 C CA . VAL B 1 78 ? 19.829 18.385 -9.356 1.00 70.32 78 VAL D CA 1
ATOM 2512 C C . VAL B 1 78 ? 18.998 17.152 -9.649 1.00 65.42 78 VAL D C 1
ATOM 2513 O O . VAL B 1 78 ? 17.862 17.242 -10.056 1.00 78.27 78 VAL D O 1
ATOM 2517 N N . LEU B 1 79 ? 19.552 15.992 -9.421 1.00 72.68 79 LEU D N 1
ATOM 2518 C CA . LEU B 1 79 ? 18.815 14.780 -9.732 1.00 78.30 79 LEU D CA 1
ATOM 2519 C C . LEU B 1 79 ? 17.603 14.617 -8.822 1.00 74.31 79 LEU D C 1
ATOM 2520 O O . LEU B 1 79 ? 16.595 14.132 -9.307 1.00 81.10 79 LEU D O 1
ATOM 2525 N N . LYS B 1 80 ? 17.680 15.041 -7.553 1.00 82.78 80 LYS D N 1
ATOM 2526 C CA . LYS B 1 80 ? 16.496 15.052 -6.645 1.00 84.54 80 LYS D CA 1
ATOM 2527 C C . LYS B 1 80 ? 15.301 15.695 -7.299 1.00 81.67 80 LYS D C 1
ATOM 2528 O O . LYS B 1 80 ? 14.197 15.235 -7.107 1.00 92.70 80 LYS D O 1
ATOM 2534 N N . ILE B 1 81 ? 15.518 16.735 -8.087 1.00 79.48 81 ILE D N 1
ATOM 2535 C CA . ILE B 1 81 ? 14.405 17.394 -8.724 1.00 77.99 81 ILE D CA 1
ATOM 2536 C C . ILE B 1 81 ? 14.024 16.886 -10.101 1.00 71.80 81 ILE D C 1
ATOM 2537 O O . ILE B 1 81 ? 13.184 17.471 -10.721 1.00 87.74 81 ILE D O 1
ATOM 2542 N N . VAL B 1 82 ? 14.643 15.852 -10.616 1.00 75.79 82 VAL D N 1
ATOM 2543 C CA . VAL B 1 82 ? 14.257 15.337 -11.934 1.00 77.02 82 VAL D CA 1
ATOM 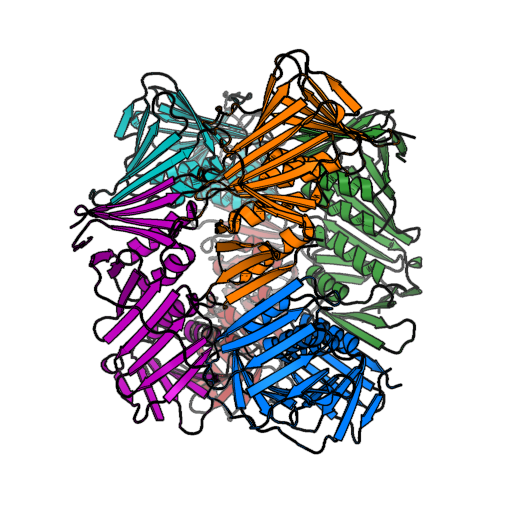2544 C C . VAL B 1 82 ? 13.241 14.235 -11.722 1.00 70.99 82 VAL D C 1
ATOM 2545 O O . VAL B 1 82 ? 13.456 13.362 -10.904 1.00 86.02 82 VAL D O 1
ATOM 2549 N N . ASP B 1 83 ? 12.169 14.258 -12.488 1.00 77.12 83 ASP D N 1
ATOM 2550 C CA . ASP B 1 83 ? 11.154 13.211 -12.399 1.00 84.71 83 ASP D CA 1
ATOM 2551 C C . ASP B 1 83 ? 11.769 11.888 -12.872 1.00 78.82 83 ASP D C 1
ATOM 2552 O O . ASP B 1 83 ? 12.302 11.790 -13.968 1.00 80.10 83 ASP D O 1
ATOM 2557 N N . SER B 1 84 ? 11.722 10.910 -11.988 1.00 73.10 84 SER D N 1
ATOM 2558 C CA . SER B 1 84 ? 11.931 9.483 -12.282 1.00 95.93 84 SER D CA 1
ATOM 2559 C C . SER B 1 84 ? 11.642 9.062 -13.723 1.00 80.75 84 SER D C 1
ATOM 2560 O O . SER B 1 84 ? 12.464 8.386 -14.302 1.00 73.23 84 SER D O 1
ATOM 2563 N N . ASN B 1 85 ? 10.469 9.419 -14.273 1.00 87.34 85 ASN D N 1
ATOM 2564 C CA . ASN B 1 85 ? 9.972 8.845 -15.558 1.00 85.97 85 ASN D CA 1
ATOM 2565 C C . ASN B 1 85 ? 10.240 9.697 -16.739 1.00 81.09 85 ASN D C 1
ATOM 2566 O O . ASN B 1 85 ? 9.870 9.332 -17.831 1.00 92.20 85 ASN D O 1
ATOM 2571 N N . ASP B 1 86 ? 10.885 10.833 -16.512 1.00 77.93 86 ASP D N 1
ATOM 2572 C CA . ASP B 1 86 ? 11.425 11.606 -17.596 1.00 78.03 86 ASP D CA 1
ATOM 2573 C C . ASP B 1 86 ? 12.731 10.991 -18.094 1.00 74.53 86 ASP D C 1
ATOM 2574 O O . ASP B 1 86 ? 13.405 10.236 -17.382 1.00 74.33 86 ASP D O 1
ATOM 2579 N N . SER B 1 87 ? 13.062 11.326 -19.331 1.00 74.83 87 SER D N 1
ATOM 2580 C CA . SER B 1 87 ? 14.333 10.993 -19.937 1.00 75.47 87 SER D CA 1
ATOM 2581 C C . SER B 1 87 ? 15.379 11.911 -19.366 1.00 76.57 87 SER D C 1
ATOM 2582 O O . SER B 1 87 ? 15.059 12.977 -18.847 1.00 84.08 87 SER D O 1
ATOM 2585 N N . LEU B 1 88 ? 16.635 11.511 -19.501 1.00 75.56 88 LEU D N 1
ATOM 2586 C CA . LEU B 1 88 ? 17.723 12.344 -19.075 1.00 73.29 88 LEU D CA 1
ATOM 2587 C C . LEU B 1 88 ? 18.971 12.172 -19.937 1.00 72.40 88 LEU D C 1
ATOM 2588 O O . LEU B 1 88 ? 19.604 11.105 -19.956 1.00 77.13 88 LEU D O 1
ATOM 2593 N N . SER B 1 89 ? 19.337 13.261 -20.615 1.00 77.28 89 SER D N 1
ATOM 2594 C CA . SER B 1 89 ? 20.491 13.302 -21.482 1.00 88.77 89 SER D CA 1
ATOM 2595 C C . SER B 1 89 ? 21.657 14.061 -20.856 1.00 85.82 89 SER D C 1
ATOM 2596 O O . SER B 1 89 ? 21.589 15.260 -20.622 1.00 78.05 89 SER D O 1
ATOM 2599 N N . LEU B 1 90 ? 22.741 13.339 -20.623 1.00 78.96 90 LEU D N 1
ATOM 2600 C CA . LEU B 1 90 ? 23.999 13.940 -20.223 1.00 88.63 90 LEU D CA 1
ATOM 2601 C C . LEU B 1 90 ? 24.796 14.297 -21.491 1.00 87.89 90 LEU D C 1
ATOM 2602 O O . LEU B 1 90 ? 24.942 13.446 -22.339 1.00 82.08 90 LEU D O 1
ATOM 2607 N N . ARG B 1 91 ? 25.292 15.530 -21.615 1.00 87.45 91 ARG D N 1
ATOM 2608 C CA . ARG B 1 91 ? 25.959 16.002 -22.842 1.00 92.42 91 ARG D CA 1
ATOM 2609 C C . ARG B 1 91 ? 27.119 16.909 -22.484 1.00 97.44 91 ARG D C 1
ATOM 2610 O O . ARG B 1 91 ? 26.974 17.821 -21.672 1.00 88.28 91 ARG D O 1
ATOM 2618 N N . HIS B 1 92 ? 28.279 16.667 -23.081 1.00 105.88 92 HIS D N 1
ATOM 2619 C CA . HIS B 1 92 ? 29.442 17.524 -22.857 1.00 101.48 92 HIS D CA 1
ATOM 2620 C C . HIS B 1 92 ? 30.047 17.859 -24.177 1.00 108.11 92 HIS D C 1
ATOM 2621 O O . HIS B 1 92 ? 30.149 17.012 -25.037 1.00 93.42 92 HIS D O 1
ATOM 2628 N N . ASP B 1 93 ? 30.444 19.131 -24.349 1.00 121.41 93 ASP D N 1
ATOM 2629 C CA . ASP B 1 93 ? 30.924 19.587 -25.659 1.00 123.12 93 ASP D CA 1
ATOM 2630 C C . ASP B 1 93 ? 32.416 19.762 -25.618 1.00 123.86 93 ASP D C 1
ATOM 2631 O O . ASP B 1 93 ? 33.009 19.872 -24.528 1.00 128.41 93 ASP D O 1
ATOM 2636 N N . ASP B 1 94 ? 33.028 19.699 -26.806 1.00 150.26 94 ASP D N 1
ATOM 2637 C CA . ASP B 1 94 ? 34.466 19.793 -26.927 1.00 160.11 94 ASP D CA 1
ATOM 2638 C C . ASP B 1 94 ? 34.979 21.092 -26.222 1.00 148.56 94 ASP D C 1
ATOM 2639 O O . ASP B 1 94 ? 34.523 22.229 -26.474 1.00 115.64 94 ASP D O 1
ATOM 2644 N N . ASP B 1 95 ? 35.900 20.849 -25.299 1.00 144.08 95 ASP D N 1
ATOM 2645 C CA . ASP B 1 95 ? 36.377 21.811 -24.333 1.00 146.63 95 ASP D CA 1
ATOM 2646 C C . ASP B 1 95 ? 35.391 22.873 -23.758 1.00 137.01 95 ASP D C 1
ATOM 2647 O O . ASP B 1 95 ? 35.576 24.081 -23.907 1.00 139.89 95 ASP D O 1
ATOM 2652 N N . SER B 1 96 ? 34.407 22.402 -23.000 1.00 119.71 96 SER D N 1
ATOM 2653 C CA . SER B 1 96 ? 33.295 23.239 -22.540 1.00 105.51 96 SER D CA 1
ATOM 2654 C C . SER B 1 96 ? 33.319 23.677 -21.086 1.00 106.76 96 SER D C 1
ATOM 2655 O O . SER B 1 96 ? 32.640 24.630 -20.752 1.00 118.25 96 SER D O 1
ATOM 2658 N N . ASP B 1 97 ? 34.040 22.998 -20.210 1.00 96.19 97 ASP D N 1
ATOM 2659 C CA . ASP B 1 97 ? 33.976 23.333 -18.730 1.00 101.89 97 ASP D CA 1
ATOM 2660 C C . ASP B 1 97 ? 32.601 23.111 -18.009 1.00 99.28 97 ASP D C 1
ATOM 2661 O O . ASP B 1 97 ? 32.476 23.248 -16.799 1.00 97.88 97 ASP D O 1
ATOM 2666 N N . VAL B 1 98 ? 31.601 22.657 -18.759 1.00 106.12 98 VAL D N 1
ATOM 2667 C CA . VAL B 1 98 ? 30.302 22.397 -18.220 1.00 89.09 98 VAL D CA 1
ATOM 2668 C C . VAL B 1 98 ? 29.751 21.152 -18.883 1.00 93.17 98 VAL D C 1
ATOM 2669 O O . VAL B 1 98 ? 29.909 20.935 -20.098 1.00 102.42 98 VAL D O 1
ATOM 2673 N N . VAL B 1 99 ? 29.063 20.368 -18.073 1.00 91.06 99 VAL D N 1
ATOM 2674 C CA . VAL B 1 99 ? 28.260 19.255 -18.558 1.00 86.05 99 VAL D CA 1
ATOM 2675 C C . VAL B 1 99 ? 26.809 19.701 -18.467 1.00 79.03 99 VAL D C 1
ATOM 2676 O O . VAL B 1 99 ? 26.472 20.501 -17.581 1.00 69.04 99 VAL D O 1
ATOM 2680 N N . THR B 1 100 ? 25.949 19.233 -19.376 1.00 81.11 100 THR D N 1
ATOM 2681 C CA . THR B 1 100 ? 24.531 19.605 -19.292 1.00 93.48 100 THR D CA 1
ATOM 2682 C C . THR B 1 100 ? 23.628 18.380 -19.174 1.00 89.00 100 THR D C 1
ATOM 2683 O O . THR B 1 100 ? 23.808 17.379 -19.872 1.00 81.52 100 THR D O 1
ATOM 2687 N N . LEU B 1 101 ? 22.621 18.501 -18.311 1.00 79.74 101 LEU D N 1
ATOM 2688 C CA . LEU B 1 101 ? 21.636 17.464 -18.113 1.00 87.80 101 LEU D CA 1
ATOM 2689 C C . LEU B 1 101 ? 20.341 17.970 -18.691 1.00 85.47 101 LEU D C 1
ATOM 2690 O O . LEU B 1 101 ? 19.945 19.071 -18.384 1.00 75.88 101 LEU D O 1
ATOM 2695 N N . THR B 1 102 ? 19.689 17.163 -19.526 1.00 95.17 102 THR D N 1
ATOM 2696 C CA . THR B 1 102 ? 18.473 17.583 -20.185 1.00 83.15 102 THR D CA 1
ATOM 2697 C C . THR B 1 102 ? 17.407 16.524 -20.005 1.00 79.20 102 THR D C 1
ATOM 2698 O O . THR B 1 102 ? 17.573 15.362 -20.368 1.00 79.29 102 THR D O 1
ATOM 2702 N N . SER B 1 103 ? 16.302 16.949 -19.427 1.00 83.48 103 SER D N 1
ATOM 2703 C CA . SER B 1 103 ? 15.204 16.079 -19.098 1.00 81.05 103 SER D CA 1
ATOM 2704 C C . SER B 1 103 ? 14.050 16.472 -19.986 1.00 89.86 103 SER D C 1
ATOM 2705 O O . SER B 1 103 ? 13.883 17.645 -20.327 1.00 89.58 103 SER D O 1
ATOM 2708 N N . GLU B 1 104 ? 13.260 15.487 -20.368 1.00 98.38 104 GLU D N 1
ATOM 2709 C CA . GLU B 1 104 ? 12.055 15.728 -21.142 1.00 92.76 104 GLU D CA 1
ATOM 2710 C C . GLU B 1 104 ? 11.030 14.711 -20.704 1.00 87.13 104 GLU D C 1
ATOM 2711 O O . GLU B 1 104 ? 11.352 13.575 -20.396 1.00 97.96 104 GLU D O 1
ATOM 2717 N N . ASN B 1 105 ? 9.796 15.186 -20.603 1.00 96.37 105 ASN D N 1
ATOM 2718 C CA . ASN B 1 105 ? 8.603 14.371 -20.513 1.00 85.90 105 ASN D CA 1
ATOM 2719 C C . ASN B 1 105 ? 8.445 13.324 -21.596 1.00 94.25 105 ASN D C 1
ATOM 2720 O O . ASN B 1 105 ? 8.846 13.579 -22.740 1.00 100.03 105 ASN D O 1
ATOM 2725 N N . PRO B 1 106 ? 7.795 12.177 -21.310 1.00 94.20 106 PRO D N 1
ATOM 2726 C CA . PRO B 1 106 ? 7.327 11.335 -22.433 1.00 90.76 106 PRO D CA 1
ATOM 2727 C C . PRO B 1 106 ? 6.484 12.142 -23.474 1.00 94.22 106 PRO D C 1
ATOM 2728 O O . PRO B 1 106 ? 6.713 12.024 -24.667 1.00 92.70 106 PRO D O 1
ATOM 2732 N N . GLU B 1 107 ? 5.582 13.001 -22.996 1.00 109.39 107 GLU D N 1
ATOM 2733 C CA . GLU B 1 107 ? 4.695 13.825 -23.820 1.00 99.76 107 GLU D CA 1
ATOM 2734 C C . GLU B 1 107 ? 5.371 15.043 -24.506 1.00 89.79 107 GLU D C 1
ATOM 2735 O O . GLU B 1 107 ? 4.698 15.765 -25.207 1.00 110.12 107 GLU D O 1
ATOM 2741 N N . LYS B 1 108 ? 6.677 15.286 -24.315 1.00 98.21 108 LYS D N 1
ATOM 2742 C CA . LYS B 1 108 ? 7.355 16.463 -24.868 1.00 110.70 108 LYS D CA 1
ATOM 2743 C C . LYS B 1 108 ? 6.701 17.858 -24.604 1.00 107.28 108 LYS D C 1
ATOM 2744 O O . LYS B 1 108 ? 6.882 18.814 -25.380 1.00 109.51 108 LYS D O 1
ATOM 2750 N N . THR B 1 109 ? 5.962 17.994 -23.498 1.00 104.40 109 THR D N 1
ATOM 2751 C CA . THR B 1 109 ? 5.357 19.289 -23.101 1.00 106.02 109 THR D CA 1
ATOM 2752 C C . THR B 1 109 ? 6.192 20.065 -22.063 1.00 104.55 109 THR D C 1
ATOM 2753 O O . THR B 1 109 ? 5.868 21.211 -21.729 1.00 106.13 109 THR D O 1
ATOM 2757 N N . ARG B 1 110 ? 7.235 19.420 -21.528 1.00 104.41 110 ARG D N 1
ATOM 2758 C CA . ARG B 1 110 ? 8.149 20.040 -20.564 1.00 88.18 110 ARG D CA 1
ATOM 2759 C C . ARG B 1 110 ? 9.572 19.603 -20.886 1.00 84.04 110 ARG D C 1
ATOM 2760 O O . ARG B 1 110 ? 9.839 18.423 -21.116 1.00 82.30 110 ARG D O 1
ATOM 2768 N N . LYS B 1 111 ? 10.481 20.568 -20.859 1.00 80.04 111 LYS D N 1
ATOM 2769 C CA . LYS B 1 111 ? 11.896 20.346 -21.042 1.00 84.09 111 LYS D CA 1
ATOM 2770 C C . LYS B 1 111 ? 12.621 21.084 -19.941 1.00 82.94 111 LYS D C 1
ATOM 2771 O O . LYS B 1 111 ? 12.395 22.277 -19.721 1.00 84.06 111 LYS D O 1
ATOM 2777 N N . CYS B 1 112 ? 13.516 20.367 -19.264 1.00 88.44 112 CYS D N 1
ATOM 2778 C CA . CYS B 1 112 ? 14.356 20.936 -18.239 1.00 82.40 112 CYS D CA 1
ATOM 2779 C C . CYS B 1 112 ? 15.771 20.803 -18.695 1.00 81.69 112 CYS D C 1
ATOM 2780 O O . CYS B 1 112 ? 16.107 19.804 -19.312 1.00 81.36 112 CYS D O 1
ATOM 2783 N N . GLU B 1 113 ? 16.585 21.814 -18.411 1.00 86.70 113 GLU D N 1
ATOM 2784 C CA . GLU B 1 113 ? 18.005 21.728 -18.698 1.00 90.01 113 GLU D CA 1
ATOM 2785 C C . GLU B 1 113 ? 18.826 22.360 -17.575 1.00 95.00 113 GLU D C 1
ATOM 2786 O O . GLU B 1 113 ? 18.639 23.520 -17.208 1.00 90.57 113 GLU D O 1
ATOM 2792 N N . TYR B 1 114 ? 19.771 21.586 -17.073 1.00 95.65 114 TYR D N 1
ATOM 2793 C CA . TYR B 1 114 ? 20.607 21.959 -15.958 1.00 91.40 114 TYR D CA 1
ATOM 2794 C C . TYR B 1 114 ? 22.044 21.924 -16.443 1.00 91.33 114 TYR D C 1
ATOM 2795 O O . TYR B 1 114 ? 22.363 21.128 -17.314 1.00 84.96 114 TYR D O 1
ATOM 2804 N N . GLN B 1 115 ? 22.900 22.769 -15.867 1.00 95.96 115 GLN D N 1
ATOM 2805 C CA . GLN B 1 115 ? 24.323 22.802 -16.235 1.00 99.66 115 GLN D CA 1
ATOM 2806 C C . GLN B 1 115 ? 25.212 22.785 -15.033 1.00 94.79 115 GLN D C 1
ATOM 2807 O O . GLN B 1 115 ? 25.077 23.663 -14.167 1.00 91.22 115 GLN D O 1
ATOM 2813 N N . LEU B 1 116 ? 26.133 21.825 -14.977 1.00 84.75 116 LEU D N 1
ATOM 2814 C CA . LEU B 1 116 ? 27.053 21.742 -13.848 1.00 90.12 116 LEU D CA 1
ATOM 2815 C C . LEU B 1 116 ? 28.467 22.094 -14.315 1.00 92.73 116 LEU D C 1
ATOM 2816 O O . LEU B 1 116 ? 28.865 21.736 -15.420 1.00 94.78 116 LEU D O 1
ATOM 2821 N N . LYS B 1 117 ? 29.198 22.809 -13.477 1.00 86.92 117 LYS D N 1
ATOM 2822 C CA . LYS B 1 117 ? 30.590 23.128 -13.760 1.00 92.78 117 LYS D CA 1
ATOM 2823 C C . LYS B 1 117 ? 31.390 21.875 -13.497 1.00 83.93 117 LYS D C 1
ATOM 2824 O O . LYS B 1 117 ? 31.074 21.213 -12.554 1.00 78.36 117 LYS D O 1
ATOM 2830 N N . LEU B 1 118 ? 32.413 21.581 -14.296 1.00 74.88 118 LEU D N 1
ATOM 2831 C CA . LEU B 1 118 ? 33.241 20.409 -14.007 1.00 84.46 118 LEU D CA 1
ATOM 2832 C C . LEU B 1 118 ? 34.344 20.758 -13.010 1.00 80.60 118 LEU D C 1
ATOM 2833 O O . LEU B 1 118 ? 34.595 21.906 -12.757 1.00 82.38 118 LEU D O 1
ATOM 2838 N N . LEU B 1 119 ? 34.960 19.734 -12.444 1.00 77.40 119 LEU D N 1
ATOM 2839 C CA . LEU B 1 119 ? 36.125 19.807 -11.576 1.00 77.75 119 LEU D CA 1
ATOM 2840 C C . LEU B 1 119 ? 37.262 19.012 -12.305 1.00 75.82 119 LEU D C 1
ATOM 2841 O O . LEU B 1 119 ? 37.010 17.983 -12.839 1.00 90.32 119 LEU D O 1
ATOM 2846 N N . GLU B 1 120 ? 38.518 19.346 -12.477 1.00 86.16 120 GLU D N 1
ATOM 2847 C CA . GLU B 1 120 ? 39.672 19.225 -11.625 1.00 87.91 120 GLU D CA 1
ATOM 2848 C C . GLU B 1 120 ? 39.765 18.044 -10.720 1.00 80.58 120 GLU D C 1
ATOM 2849 O O . GLU B 1 120 ? 39.993 18.381 -9.574 1.00 96.67 120 GLU D O 1
ATOM 2855 N N . ILE B 1 121 ? 39.615 16.777 -11.048 1.00 76.82 121 ILE D N 1
ATOM 2856 C CA . ILE B 1 121 ? 39.842 15.751 -10.034 1.00 78.39 121 ILE D CA 1
ATOM 2857 C C . ILE B 1 121 ? 41.019 14.918 -10.432 1.00 78.08 121 ILE D C 1
ATOM 2858 O O . ILE B 1 121 ? 40.996 14.355 -11.505 1.00 81.23 121 ILE D O 1
ATOM 2863 N N . GLU B 1 122 ? 42.029 14.847 -9.567 1.00 98.72 122 GLU D N 1
ATOM 2864 C CA . GLU B 1 122 ? 43.180 13.984 -9.794 1.00 108.31 122 GLU D CA 1
ATOM 2865 C C . GLU B 1 122 ? 42.790 12.508 -9.950 1.00 110.99 122 GLU D C 1
ATOM 2866 O O . GLU B 1 122 ? 42.001 11.938 -9.161 1.00 97.99 122 GLU D O 1
ATOM 2872 N N . ALA B 1 123 ? 43.431 11.887 -10.939 1.00 110.98 123 ALA D N 1
ATOM 2873 C CA . ALA B 1 123 ? 43.403 10.443 -11.191 1.00 119.41 123 ALA D CA 1
ATOM 2874 C C . ALA B 1 123 ? 43.546 9.558 -9.917 1.00 124.95 123 ALA D C 1
ATOM 2875 O O . ALA B 1 123 ? 44.376 9.825 -9.063 1.00 122.66 123 ALA D O 1
ATOM 2877 N N . GLU B 1 124 ? 42.655 8.600 -9.788 1.00 127.25 124 GLU D N 1
ATOM 2878 C CA . GLU B 1 124 ? 42.533 7.751 -8.601 1.00 153.71 124 GLU D CA 1
ATOM 2879 C C . GLU B 1 124 ? 43.781 7.123 -7.960 1.00 167.67 124 GLU D C 1
ATOM 2880 O O . GLU B 1 124 ? 43.907 7.113 -6.748 1.00 185.28 124 GLU D O 1
ATOM 2886 N N . SER B 1 125 ? 44.684 6.592 -8.772 1.00 173.58 125 SER D N 1
ATOM 2887 C CA . SER B 1 125 ? 45.788 5.704 -8.312 1.00 190.48 125 SER D CA 1
ATOM 2888 C C . SER B 1 125 ? 45.332 4.387 -7.729 1.00 203.89 125 SER D C 1
ATOM 2889 O O . SER B 1 125 ? 45.321 3.412 -8.532 1.00 181.56 125 SER D O 1
ATOM 2892 N N . MET B 1 126 ? 45.027 4.237 -6.412 1.00 192.35 126 MET D N 1
ATOM 2893 C CA . MET B 1 126 ? 44.797 2.934 -5.753 1.00 180.86 126 MET D CA 1
ATOM 2894 C C . MET B 1 126 ? 43.655 2.126 -6.425 1.00 162.67 126 MET D C 1
ATOM 2895 O O . MET B 1 126 ? 42.580 2.711 -6.678 1.00 119.78 126 MET D O 1
ATOM 2900 N N . GLY B 1 127 ? 44.001 0.944 -6.927 1.00 137.79 127 GLY D N 1
ATOM 2901 C CA . GLY B 1 127 ? 43.181 0.243 -7.887 1.00 141.73 127 GLY D CA 1
ATOM 2902 C C . GLY B 1 127 ? 42.245 -0.808 -7.289 1.00 136.26 127 GLY D C 1
ATOM 2903 O O . GLY B 1 127 ? 42.220 -1.093 -6.092 1.00 101.24 127 GLY D O 1
ATOM 2904 N N . ILE B 1 128 ? 41.450 -1.407 -8.163 1.00 146.00 128 ILE D N 1
ATOM 2905 C CA . ILE B 1 128 ? 40.536 -2.523 -7.761 1.00 131.05 128 ILE D CA 1
ATOM 2906 C C . ILE B 1 128 ? 41.451 -3.642 -7.155 1.00 123.13 128 ILE D C 1
ATOM 2907 O O . ILE B 1 128 ? 42.591 -3.787 -7.588 1.00 103.69 128 ILE D O 1
ATOM 2912 N N . PRO B 1 129 ? 40.952 -4.416 -6.199 1.00 132.12 129 PRO D N 1
ATOM 2913 C CA . PRO B 1 129 ? 41.711 -5.621 -5.786 1.00 132.87 129 PRO D CA 1
ATOM 2914 C C . PRO B 1 129 ? 41.707 -6.754 -6.825 1.00 147.28 129 PRO D C 1
ATOM 2915 O O . PRO B 1 129 ? 40.814 -6.843 -7.659 1.00 140.78 129 PRO D O 1
ATOM 2919 N N . GLU B 1 130 ? 42.715 -7.602 -6.783 1.00 148.69 130 GLU D N 1
ATOM 2920 C CA . GLU B 1 130 ? 42.819 -8.633 -7.842 1.00 137.77 130 GLU D CA 1
ATOM 2921 C C . GLU B 1 130 ? 42.695 -9.869 -7.070 1.00 135.22 130 GLU D C 1
ATOM 2922 O O . GLU B 1 130 ? 43.735 -10.415 -6.695 1.00 133.38 130 GLU D O 1
ATOM 2928 N N . MET B 1 131 ? 41.500 -10.379 -6.850 1.00 119.22 131 MET D N 1
ATOM 2929 C CA . MET B 1 131 ? 41.380 -11.430 -5.833 1.00 117.72 131 MET D CA 1
ATOM 2930 C C . MET B 1 131 ? 41.421 -12.835 -6.274 1.00 119.41 131 MET D C 1
ATOM 2931 O O . MET B 1 131 ? 42.414 -13.563 -6.069 1.00 159.25 131 MET D O 1
ATOM 2936 N N . ASP B 1 132 ? 40.315 -13.273 -6.854 1.00 115.19 132 ASP D N 1
ATOM 2937 C CA . ASP B 1 132 ? 39.941 -14.719 -6.865 1.00 123.19 132 ASP D CA 1
ATOM 2938 C C . ASP B 1 132 ? 39.221 -14.850 -5.489 1.00 107.07 132 ASP D C 1
ATOM 2939 O O . ASP B 1 132 ? 39.724 -14.361 -4.444 1.00 122.69 132 ASP D O 1
ATOM 2944 N N . TYR B 1 133 ? 37.937 -15.178 -5.569 1.00 94.59 133 TYR D N 1
ATOM 2945 C CA . TYR B 1 133 ? 37.083 -15.183 -4.409 1.00 101.27 133 TYR D CA 1
ATOM 2946 C C . TYR B 1 133 ? 36.681 -16.634 -4.140 1.00 102.05 133 TYR D C 1
ATOM 2947 O O . TYR B 1 133 ? 36.047 -17.310 -4.972 1.00 110.90 133 TYR D O 1
ATOM 2956 N N . ARG B 1 134 ? 36.996 -17.101 -2.945 1.00 114.55 134 ARG D N 1
ATOM 2957 C CA . ARG B 1 134 ? 36.686 -18.479 -2.513 1.00 130.17 134 ARG D CA 1
ATOM 2958 C C . ARG B 1 134 ? 35.175 -18.721 -2.229 1.00 122.49 134 ARG D C 1
ATOM 2959 O O . ARG B 1 134 ? 34.648 -19.779 -2.560 1.00 111.66 134 ARG D O 1
ATOM 2967 N N . SER B 1 135 ? 34.482 -17.713 -1.694 1.00 129.72 135 SER D N 1
ATOM 2968 C CA . SER B 1 135 ? 33.096 -17.853 -1.229 1.00 110.38 135 SER D CA 1
ATOM 2969 C C . SER B 1 135 ? 32.174 -16.852 -1.857 1.00 95.86 135 SER D C 1
ATOM 2970 O O . SER B 1 135 ? 32.582 -15.789 -2.283 1.00 91.56 135 SER D O 1
ATOM 2973 N N . THR B 1 136 ? 30.911 -17.196 -1.882 1.00 84.17 136 THR D N 1
ATOM 2974 C CA . THR B 1 136 ? 29.941 -16.387 -2.563 1.00 89.10 136 THR D CA 1
ATOM 2975 C C . THR B 1 136 ? 28.600 -16.620 -1.966 1.00 93.01 136 THR D C 1
ATOM 2976 O O . THR B 1 136 ? 28.193 -17.751 -1.795 1.00 116.60 136 THR D O 1
ATOM 2980 N N . VAL B 1 137 ? 27.914 -15.532 -1.664 1.00 83.42 137 VAL D N 1
ATOM 2981 C CA . VAL B 1 137 ? 26.554 -15.625 -1.225 1.00 86.26 137 VAL D CA 1
ATOM 2982 C C . VAL B 1 137 ? 25.760 -14.586 -1.953 1.00 71.02 137 VAL D C 1
ATOM 2983 O O . VAL B 1 137 ? 26.221 -13.492 -2.182 1.00 81.89 137 VAL D O 1
ATOM 2987 N N . THR B 1 138 ? 24.566 -14.983 -2.360 1.00 69.16 138 THR D N 1
ATOM 2988 C CA . THR B 1 138 ? 23.670 -14.119 -3.071 1.00 77.06 138 THR D CA 1
ATOM 2989 C C . THR B 1 138 ? 22.356 -14.167 -2.333 1.00 79.30 138 THR D C 1
ATOM 2990 O O . THR B 1 138 ? 21.958 -15.224 -1.874 1.00 78.69 138 THR D O 1
ATOM 2994 N N . LEU B 1 139 ? 21.707 -13.007 -2.181 1.00 74.23 139 LEU D N 1
ATOM 2995 C CA . LEU B 1 139 ? 20.522 -12.884 -1.353 1.00 69.33 139 LEU D CA 1
ATOM 2996 C C . LEU B 1 139 ? 19.695 -11.729 -1.793 1.00 71.81 139 LEU D C 1
ATOM 2997 O O . LEU B 1 139 ? 20.104 -10.960 -2.653 1.00 73.06 139 LEU D O 1
ATOM 3002 N N . ASN B 1 140 ? 18.488 -11.636 -1.245 1.00 68.45 140 ASN D N 1
ATOM 3003 C CA . ASN B 1 140 ? 17.616 -10.572 -1.644 1.00 73.38 140 ASN D CA 1
ATOM 3004 C C . ASN B 1 140 ? 18.306 -9.269 -1.165 1.00 74.18 140 ASN D C 1
ATOM 3005 O O . ASN B 1 140 ? 18.811 -9.192 -0.037 1.00 68.42 140 ASN D O 1
ATOM 3010 N N . SER B 1 141 ? 18.357 -8.273 -2.037 1.00 70.52 141 SER D N 1
ATOM 3011 C CA . SER B 1 141 ? 19.072 -7.051 -1.755 1.00 74.02 141 SER D CA 1
ATOM 3012 C C . SER B 1 141 ? 18.428 -6.274 -0.579 1.00 75.46 141 SER D C 1
ATOM 3013 O O . SER B 1 141 ? 19.133 -5.753 0.303 1.00 62.91 141 SER D O 1
ATOM 3016 N N . ALA B 1 142 ? 17.106 -6.219 -0.548 1.00 66.04 142 ALA D N 1
ATOM 3017 C CA . ALA B 1 142 ? 16.426 -5.530 0.539 1.00 69.09 142 ALA D CA 1
ATOM 3018 C C . ALA B 1 142 ? 16.563 -6.235 1.902 1.00 66.61 142 ALA D C 1
ATOM 3019 O O . ALA B 1 142 ? 16.545 -5.566 2.921 1.00 58.28 142 ALA D O 1
ATOM 3021 N N . GLU B 1 143 ? 16.712 -7.558 1.919 1.00 69.65 143 GLU D N 1
ATOM 3022 C CA . GLU B 1 143 ? 16.987 -8.286 3.163 1.00 76.36 143 GLU D CA 1
ATOM 3023 C C . GLU B 1 143 ? 18.365 -7.897 3.662 1.00 68.99 143 GLU D C 1
ATOM 3024 O O . GLU B 1 143 ? 18.560 -7.571 4.840 1.00 70.56 143 GLU D O 1
ATOM 3030 N N . PHE B 1 144 ? 19.316 -7.925 2.747 1.00 66.97 144 PHE D N 1
ATOM 3031 C CA . PHE B 1 144 ? 20.663 -7.525 3.064 1.00 67.20 144 PHE D CA 1
ATOM 3032 C C . PHE B 1 144 ? 20.648 -6.120 3.699 1.00 62.84 144 PHE D C 1
ATOM 3033 O O . PHE B 1 144 ? 21.278 -5.883 4.740 1.00 54.35 144 PHE D O 1
ATOM 3041 N N . ALA B 1 145 ? 19.899 -5.213 3.085 1.00 54.84 145 ALA D N 1
ATOM 3042 C CA . ALA B 1 145 ? 19.883 -3.822 3.547 1.00 56.90 145 ALA D CA 1
ATOM 3043 C C . ALA B 1 145 ? 19.339 -3.719 4.937 1.00 55.69 145 ALA D C 1
ATOM 3044 O O . ALA B 1 145 ? 19.883 -2.966 5.751 1.00 51.78 145 ALA D O 1
ATOM 3046 N N . LYS B 1 146 ? 18.263 -4.470 5.173 1.00 58.91 146 LYS D N 1
ATOM 3047 C CA . LYS B 1 146 ? 17.597 -4.513 6.446 1.00 67.27 146 LYS D CA 1
ATOM 3048 C C . LYS B 1 146 ? 18.573 -5.072 7.449 1.00 62.82 146 LYS D C 1
ATOM 3049 O O . LYS B 1 146 ? 18.823 -4.437 8.458 1.00 57.78 146 LYS D O 1
ATOM 3055 N N . ILE B 1 147 ? 19.157 -6.226 7.162 1.00 59.08 147 ILE D N 1
ATOM 3056 C CA . ILE B 1 147 ? 20.137 -6.800 8.079 1.00 64.47 147 ILE D CA 1
ATOM 3057 C C . ILE B 1 147 ? 21.237 -5.799 8.528 1.00 66.68 147 ILE D C 1
ATOM 3058 O O . ILE B 1 147 ? 21.585 -5.785 9.702 1.00 64.48 147 ILE D O 1
ATOM 3063 N N . VAL B 1 148 ? 21.774 -4.970 7.634 1.00 57.78 148 VAL D N 1
ATOM 3064 C CA . VAL B 1 148 ? 22.859 -4.111 8.058 1.00 62.44 148 VAL D CA 1
ATOM 3065 C C . VAL B 1 148 ? 22.318 -2.977 8.938 1.00 59.05 148 VAL D C 1
ATOM 3066 O O . VAL B 1 148 ? 22.916 -2.669 9.950 1.00 80.83 148 VAL D O 1
ATOM 3070 N N . ARG B 1 149 ? 21.195 -2.387 8.565 1.00 65.00 149 ARG D N 1
ATOM 3071 C CA . ARG B 1 149 ? 20.463 -1.413 9.416 1.00 69.54 149 ARG D CA 1
ATOM 3072 C C . ARG B 1 149 ? 20.219 -1.987 10.842 1.00 68.61 149 ARG D C 1
ATOM 3073 O O . ARG B 1 149 ? 20.415 -1.321 11.857 1.00 77.00 149 ARG D O 1
ATOM 3081 N N . ASP B 1 150 ? 19.793 -3.235 10.880 1.00 61.34 150 ASP D N 1
ATOM 3082 C CA . ASP B 1 150 ? 19.500 -3.921 12.100 1.00 69.27 150 ASP D CA 1
ATOM 3083 C C . ASP B 1 150 ? 20.755 -4.092 12.920 1.00 72.30 150 ASP D C 1
ATOM 3084 O O . ASP B 1 150 ? 20.772 -3.672 14.062 1.00 76.58 150 ASP D O 1
ATOM 3089 N N . MET B 1 151 ? 21.798 -4.681 12.332 1.00 64.54 151 MET D N 1
ATOM 3090 C CA . MET B 1 151 ? 23.045 -4.918 13.052 1.00 59.88 151 MET D CA 1
ATOM 3091 C C . MET B 1 151 ? 23.635 -3.632 13.641 1.00 63.61 151 MET D C 1
ATOM 3092 O O . MET B 1 151 ? 24.301 -3.674 14.674 1.00 53.57 151 MET D O 1
ATOM 3097 N N . GLN B 1 152 ? 23.349 -2.494 13.028 1.00 57.80 152 GLN D N 1
ATOM 3098 C CA . GLN B 1 152 ? 23.749 -1.214 13.584 1.00 66.12 152 GLN D CA 1
ATOM 3099 C C . GLN B 1 152 ? 23.128 -0.832 14.925 1.00 67.11 152 GLN D C 1
ATOM 3100 O O . GLN B 1 152 ? 23.653 0.071 15.556 1.00 74.94 152 GLN D O 1
ATOM 3106 N N . VAL B 1 153 ? 22.060 -1.484 15.391 1.00 71.83 153 VAL D N 1
ATOM 3107 C CA . VAL B 1 153 ? 21.536 -1.148 16.733 1.00 71.72 153 VAL D CA 1
ATOM 3108 C C . VAL B 1 153 ? 22.505 -1.620 17.787 1.00 76.56 153 VAL D C 1
ATOM 3109 O O . VAL B 1 153 ? 22.555 -1.030 18.880 1.00 78.27 153 VAL D O 1
ATOM 3113 N N . PHE B 1 154 ? 23.282 -2.665 17.451 1.00 67.54 154 PHE D N 1
ATOM 3114 C CA . PHE B 1 154 ? 24.228 -3.245 18.397 1.00 70.05 154 PHE D CA 1
ATOM 3115 C C . PHE B 1 154 ? 25.571 -2.588 18.341 1.00 67.95 154 PHE D C 1
ATOM 3116 O O . PHE B 1 154 ? 25.983 -1.991 19.304 1.00 89.37 154 PHE D O 1
ATOM 3124 N N . GLY B 1 155 ? 26.221 -2.659 17.197 1.00 77.03 155 GLY D N 1
ATOM 3125 C CA . GLY B 1 155 ? 27.598 -2.202 17.030 1.00 72.58 155 GLY D CA 1
ATOM 3126 C C . GLY B 1 155 ? 27.887 -1.404 15.775 1.00 68.43 155 GLY D C 1
ATOM 3127 O O . GLY B 1 155 ? 27.003 -1.023 15.017 1.00 89.03 155 GLY D O 1
ATOM 3128 N N . ASP B 1 156 ? 29.162 -1.119 15.611 1.00 72.22 156 ASP D N 1
ATOM 3129 C CA . ASP B 1 156 ? 29.703 -0.480 14.422 1.00 76.14 156 ASP D CA 1
ATOM 3130 C C . ASP B 1 156 ? 30.394 -1.546 13.541 1.00 70.13 156 ASP D C 1
ATOM 3131 O O . ASP B 1 156 ? 30.872 -1.234 12.461 1.00 64.43 156 ASP D O 1
ATOM 3136 N N . THR B 1 157 ? 30.373 -2.808 13.981 1.00 67.07 157 THR D N 1
ATOM 3137 C CA . THR B 1 157 ? 30.994 -3.898 13.266 1.00 65.25 157 THR D CA 1
ATOM 3138 C C . THR B 1 157 ? 30.098 -5.106 13.153 1.00 62.55 157 THR D C 1
ATOM 3139 O O . THR B 1 157 ? 29.528 -5.556 14.137 1.00 81.87 157 THR D O 1
ATOM 3143 N N . VAL B 1 158 ? 30.066 -5.677 11.957 1.00 67.47 158 VAL D N 1
ATOM 3144 C CA . VAL B 1 158 ? 29.341 -6.893 11.665 1.00 69.02 158 VAL D CA 1
ATOM 3145 C C . VAL B 1 158 ? 30.307 -7.995 11.313 1.00 67.21 158 VAL D C 1
ATOM 3146 O O . VAL B 1 158 ? 31.217 -7.784 10.526 1.00 68.53 158 VAL D O 1
ATOM 3150 N N . THR B 1 159 ? 30.047 -9.180 11.840 1.00 71.99 159 THR D N 1
ATOM 3151 C CA . THR B 1 159 ? 30.780 -10.368 11.466 1.00 75.79 159 THR D CA 1
ATOM 3152 C C . THR B 1 159 ? 29.918 -11.263 10.625 1.00 78.27 159 THR D C 1
ATOM 3153 O O . THR B 1 159 ? 28.918 -11.793 11.103 1.00 79.23 159 THR D O 1
ATOM 3157 N N . ILE B 1 160 ? 30.377 -11.491 9.408 1.00 77.61 160 ILE D N 1
ATOM 3158 C CA . ILE B 1 160 ? 29.690 -12.339 8.452 1.00 80.75 160 ILE D CA 1
ATOM 3159 C C . ILE B 1 160 ? 30.388 -13.670 8.433 1.00 73.30 160 ILE D C 1
ATOM 3160 O O . ILE B 1 160 ? 31.581 -13.701 8.273 1.00 77.21 160 ILE D O 1
ATOM 3165 N N . ALA B 1 161 ? 29.630 -14.745 8.608 1.00 72.56 161 ALA D N 1
ATOM 3166 C CA . ALA B 1 161 ? 30.175 -16.110 8.705 1.00 80.17 161 ALA D CA 1
ATOM 3167 C C . ALA B 1 161 ? 29.435 -17.018 7.728 1.00 102.61 161 ALA D C 1
ATOM 3168 O O . ALA B 1 161 ? 28.238 -17.281 7.883 1.00 83.05 161 ALA D O 1
ATOM 3170 N N . ILE B 1 162 ? 30.160 -17.502 6.722 1.00 126.90 162 ILE D N 1
ATOM 3171 C CA . ILE B 1 162 ? 29.589 -18.343 5.686 1.00 116.10 162 ILE D CA 1
ATOM 3172 C C . ILE B 1 162 ? 29.945 -19.785 5.990 1.00 116.91 162 ILE D C 1
ATOM 3173 O O . ILE B 1 162 ? 31.082 -20.089 6.322 1.00 107.16 162 ILE D O 1
ATOM 3178 N N . SER B 1 163 ? 28.932 -20.636 5.901 1.00 115.53 163 SER D N 1
ATOM 3179 C CA . SER B 1 163 ? 29.008 -22.070 6.166 1.00 118.42 163 SER D CA 1
ATOM 3180 C C . SER B 1 163 ? 28.149 -22.745 5.087 1.00 127.01 163 SER D C 1
ATOM 3181 O O . SER B 1 163 ? 27.436 -22.069 4.340 1.00 105.06 163 SER D O 1
ATOM 3184 N N . LYS B 1 164 ? 28.257 -24.059 4.965 1.00 145.01 164 LYS D N 1
ATOM 3185 C CA . LYS B 1 164 ? 27.471 -24.821 3.967 1.00 145.11 164 LYS D CA 1
ATOM 3186 C C . LYS B 1 164 ? 25.960 -24.532 4.098 1.00 132.81 164 LYS D C 1
ATOM 3187 O O . LYS B 1 164 ? 25.280 -24.385 3.085 1.00 101.62 164 LYS D O 1
ATOM 3193 N N . GLU B 1 165 ? 25.472 -24.348 5.337 1.00 130.79 165 GLU D N 1
ATOM 3194 C CA . GLU B 1 165 ? 24.052 -24.245 5.692 1.00 126.30 165 GLU D CA 1
ATOM 3195 C C . GLU B 1 165 ? 23.462 -22.836 5.543 1.00 110.40 165 GLU D C 1
ATOM 3196 O O . GLU B 1 165 ? 22.236 -22.654 5.587 1.00 102.56 165 GLU D O 1
ATOM 3202 N N . GLY B 1 166 ? 24.339 -21.840 5.375 1.00 113.23 166 GLY D N 1
ATOM 3203 C CA . GLY B 1 166 ? 23.923 -20.454 5.223 1.00 111.36 166 GLY D CA 1
ATOM 3204 C C . GLY B 1 166 ? 24.932 -19.418 5.716 1.00 104.32 166 GLY D C 1
ATOM 3205 O O . GLY B 1 166 ? 26.090 -19.727 5.982 1.00 115.03 166 GLY D O 1
ATOM 3206 N N . VAL B 1 167 ? 24.469 -18.185 5.848 1.00 96.22 167 VAL D N 1
ATOM 3207 C CA . VAL B 1 167 ? 25.301 -17.085 6.314 1.00 92.52 167 VAL D CA 1
ATOM 3208 C C . VAL B 1 167 ? 24.717 -16.491 7.603 1.00 88.00 167 VAL D C 1
ATOM 3209 O O . VAL B 1 167 ? 23.515 -16.338 7.733 1.00 84.47 167 VAL D O 1
ATOM 3213 N N . LYS B 1 168 ? 25.610 -16.140 8.521 1.00 82.48 168 LYS D N 1
ATOM 3214 C CA . LYS B 1 168 ? 25.272 -15.545 9.803 1.00 88.14 168 LYS D CA 1
ATOM 3215 C C . LYS B 1 168 ? 25.943 -14.179 9.961 1.00 91.22 168 LYS D C 1
ATOM 3216 O O . LYS B 1 168 ? 27.170 -14.076 10.063 1.00 79.01 168 LYS D O 1
ATOM 3222 N N . PHE B 1 169 ? 25.104 -13.144 10.039 1.00 75.49 169 PHE D N 1
ATOM 3223 C CA . PHE B 1 169 ? 25.521 -11.792 10.369 1.00 70.97 169 PHE D CA 1
ATOM 3224 C C . PHE B 1 169 ? 25.384 -11.527 11.885 1.00 65.88 169 PHE D C 1
ATOM 3225 O O . PHE B 1 169 ? 24.330 -11.762 12.420 1.00 61.58 169 PHE D O 1
ATOM 3233 N N . SER B 1 170 ? 26.433 -11.025 12.548 1.00 72.54 170 SER D N 1
ATOM 3234 C CA . SER B 1 170 ? 26.497 -10.904 14.029 1.00 72.40 170 SER D CA 1
ATOM 3235 C C . SER B 1 170 ? 27.068 -9.561 14.427 1.00 70.16 170 SER D C 1
ATOM 3236 O O . SER B 1 170 ? 27.963 -9.060 13.771 1.00 69.28 170 SER D O 1
ATOM 3239 N N . SER B 1 171 ? 26.577 -8.996 15.522 1.00 75.37 171 SER D N 1
ATOM 3240 C CA . SER B 1 171 ? 27.058 -7.704 16.009 1.00 64.95 171 SER D CA 1
ATOM 3241 C C . SER B 1 171 ? 26.888 -7.640 17.517 1.00 63.24 171 SER D C 1
ATOM 3242 O O . SER B 1 171 ? 26.104 -8.386 18.072 1.00 72.45 171 SER D O 1
ATOM 3245 N N . SER B 1 172 ? 27.673 -6.786 18.182 1.00 74.98 172 SER D N 1
ATOM 3246 C CA . SER B 1 172 ? 27.657 -6.585 19.661 1.00 64.88 172 SER D CA 1
ATOM 3247 C C . SER B 1 172 ? 27.818 -5.152 20.075 1.00 64.68 172 SER D C 1
ATOM 3248 O O . SER B 1 172 ? 28.317 -4.330 19.341 1.00 87.92 172 SER D O 1
ATOM 3251 N N . GLY B 1 173 ? 27.414 -4.870 21.297 1.00 80.45 173 GLY D N 1
ATOM 3252 C CA . GLY B 1 173 ? 27.437 -3.497 21.796 1.00 83.71 173 GLY D CA 1
ATOM 3253 C C . GLY B 1 173 ? 26.715 -3.329 23.095 1.00 69.33 173 GLY D C 1
ATOM 3254 O O . GLY B 1 173 ? 26.433 -4.311 23.766 1.00 66.01 173 GLY D O 1
ATOM 3255 N N . ASP B 1 174 ? 26.441 -2.072 23.444 1.00 75.55 174 ASP D N 1
ATOM 3256 C CA . ASP B 1 174 ? 25.847 -1.748 24.740 1.00 83.95 174 ASP D CA 1
ATOM 3257 C C . ASP B 1 174 ? 24.466 -2.370 24.833 1.00 73.88 174 ASP D C 1
ATOM 3258 O O . ASP B 1 174 ? 24.185 -3.131 25.764 1.00 74.80 174 ASP D O 1
ATOM 3263 N N . VAL B 1 175 ? 23.645 -2.116 23.831 1.00 67.46 175 VAL D N 1
ATOM 3264 C CA . VAL B 1 175 ? 22.293 -2.691 23.749 1.00 65.37 175 VAL D CA 1
ATOM 3265 C C . VAL B 1 175 ? 22.264 -4.226 23.965 1.00 64.95 175 VAL D C 1
ATOM 3266 O O . VAL B 1 175 ? 21.371 -4.750 24.642 1.00 77.63 175 VAL D O 1
ATOM 3270 N N . GLY B 1 176 ? 23.245 -4.925 23.409 1.00 67.69 176 GLY D N 1
ATOM 3271 C CA . GLY B 1 176 ? 23.328 -6.371 23.562 1.00 68.18 176 GLY D CA 1
ATOM 3272 C C . GLY B 1 176 ? 24.058 -7.030 22.418 1.00 70.37 176 GLY D C 1
ATOM 3273 O O . GLY B 1 176 ? 25.039 -6.487 21.897 1.00 69.22 176 GLY D O 1
ATOM 3274 N N . GLN B 1 177 ? 23.572 -8.210 22.034 1.00 72.29 177 GLN D N 1
ATOM 3275 C CA . GLN B 1 177 ? 24.162 -8.993 20.945 1.00 75.19 177 GLN D CA 1
ATOM 3276 C C . GLN B 1 177 ? 23.057 -9.420 20.024 1.00 71.34 177 GLN D C 1
ATOM 3277 O O . GLN B 1 177 ? 22.006 -9.811 20.473 1.00 77.54 177 GLN D O 1
ATOM 3283 N N . GLY B 1 178 ? 23.302 -9.380 18.732 1.00 81.72 178 GLY D N 1
ATOM 3284 C CA . GLY B 1 178 ? 22.307 -9.790 17.753 1.00 84.59 178 GLY D CA 1
ATOM 3285 C C . GLY B 1 178 ? 22.928 -10.712 16.708 1.00 77.75 178 GLY D C 1
ATOM 3286 O O . GLY B 1 178 ? 24.118 -10.662 16.442 1.00 73.99 178 GLY D O 1
ATOM 3287 N N . TYR B 1 179 ? 22.108 -11.577 16.144 1.00 73.06 179 TYR D N 1
ATOM 3288 C CA . TYR B 1 179 ? 22.447 -12.164 14.874 1.00 71.83 179 TYR D CA 1
ATOM 3289 C C . TYR B 1 179 ? 21.227 -12.410 14.025 1.00 73.32 179 TYR D C 1
ATOM 3290 O O . TYR B 1 179 ? 20.100 -12.493 14.515 1.00 71.79 179 TYR D O 1
ATOM 3299 N N . THR B 1 180 ? 21.487 -12.493 12.730 1.00 78.25 180 THR D N 1
ATOM 3300 C CA . THR B 1 180 ? 20.496 -12.901 11.753 1.00 77.49 180 THR D CA 1
ATOM 3301 C C . THR B 1 180 ? 21.163 -14.008 10.984 1.00 72.86 180 THR D C 1
ATOM 3302 O O . THR B 1 180 ? 22.266 -13.842 10.501 1.00 70.49 180 THR D O 1
ATOM 3306 N N . PHE B 1 181 ? 20.509 -15.153 10.924 1.00 78.75 181 PHE D N 1
ATOM 3307 C CA . PHE B 1 181 ? 21.010 -16.285 10.189 1.00 77.01 181 PHE D CA 1
ATOM 3308 C C . PHE B 1 181 ? 20.038 -16.530 9.054 1.00 84.45 181 PHE D C 1
ATOM 3309 O O . PHE B 1 181 ? 18.822 -16.626 9.250 1.00 82.00 181 PHE D O 1
ATOM 3317 N N . LEU B 1 182 ? 20.586 -16.591 7.846 1.00 101.25 182 LEU D N 1
ATOM 3318 C CA . LEU B 1 182 ? 19.830 -16.915 6.656 1.00 92.92 182 LEU D CA 1
ATOM 3319 C C . LEU B 1 182 ? 20.264 -18.281 6.196 1.00 96.93 182 LEU D C 1
ATOM 3320 O O . LEU B 1 182 ? 21.460 -18.569 6.119 1.00 104.40 182 LEU D O 1
ATOM 3325 N N . GLN B 1 183 ? 19.276 -19.114 5.889 1.00 93.29 183 GLN D N 1
ATOM 3326 C CA . GLN B 1 183 ? 19.496 -20.520 5.583 1.00 99.44 183 GLN D CA 1
ATOM 3327 C C . GLN B 1 183 ? 19.622 -20.692 4.069 1.00 106.86 183 GLN D C 1
ATOM 3328 O O . GLN B 1 183 ? 18.955 -19.958 3.304 1.00 97.54 183 GLN D O 1
ATOM 3334 N N . ALA B 1 184 ? 20.474 -21.642 3.653 1.00 103.99 184 ALA D N 1
ATOM 3335 C CA . ALA B 1 184 ? 20.721 -21.922 2.221 1.00 107.41 184 ALA D CA 1
ATOM 3336 C C . ALA B 1 184 ? 19.547 -22.542 1.408 1.00 123.97 184 ALA D C 1
ATOM 3337 O O . ALA B 1 184 ? 19.299 -22.016 0.337 1.00 101.71 184 ALA D O 1
ATOM 3339 N N . ALA B 1 185 ? 18.894 -23.629 1.844 1.00 155.70 185 ALA D N 1
ATOM 3340 C CA . ALA B 1 185 ? 17.527 -24.025 1.387 1.00 165.95 185 ALA D CA 1
ATOM 3341 C C . ALA B 1 185 ? 17.378 -24.932 0.133 1.00 158.29 185 ALA D C 1
ATOM 3342 O O . ALA B 1 185 ? 18.360 -25.333 -0.491 1.00 149.28 185 ALA D O 1
ATOM 3344 N N . GLY B 1 227 ? 15.592 -16.431 -1.782 1.00 110.45 227 GLY D N 1
ATOM 3345 C CA . GLY B 1 227 ? 16.349 -17.543 -1.217 1.00 114.52 227 GLY D CA 1
ATOM 3346 C C . GLY B 1 227 ? 17.859 -17.396 -1.363 1.00 111.03 227 GLY D C 1
ATOM 3347 O O . GLY B 1 227 ? 18.349 -16.791 -2.310 1.00 120.13 227 GLY D O 1
ATOM 3348 N N . VAL B 1 228 ? 18.590 -17.974 -0.410 1.00 91.10 228 VAL D N 1
ATOM 3349 C CA . VAL B 1 228 ? 20.003 -17.630 -0.223 1.00 92.42 228 VAL D CA 1
ATOM 3350 C C . VAL B 1 228 ? 20.935 -18.633 -0.860 1.00 86.93 228 VAL D C 1
ATOM 3351 O O . VAL B 1 228 ? 21.119 -19.695 -0.329 1.00 99.72 228 VAL D O 1
ATOM 3355 N N . GLU B 1 229 ? 21.567 -18.252 -1.960 1.00 89.61 229 GLU D N 1
ATOM 3356 C CA . GLU B 1 229 ? 22.497 -19.116 -2.698 1.00 90.63 229 GLU D CA 1
ATOM 3357 C C . GLU B 1 229 ? 23.937 -18.941 -2.232 1.00 84.75 229 GLU D C 1
ATOM 3358 O O . GLU B 1 229 ? 24.704 -18.152 -2.780 1.00 81.56 229 GLU D O 1
ATOM 3364 N N . VAL B 1 230 ? 24.305 -19.698 -1.208 1.00 92.78 230 VAL D N 1
ATOM 3365 C CA . VAL B 1 230 ? 25.718 -19.943 -0.893 1.00 101.47 230 VAL D CA 1
ATOM 3366 C C . VAL B 1 230 ? 26.313 -20.826 -1.987 1.00 109.12 230 VAL D C 1
ATOM 3367 O O . VAL B 1 230 ? 25.614 -21.618 -2.620 1.00 133.31 230 VAL D O 1
ATOM 3371 N N . THR B 1 231 ? 27.608 -20.644 -2.211 1.00 112.83 231 THR D N 1
ATOM 3372 C CA . THR B 1 231 ? 28.424 -21.449 -3.120 1.00 123.46 231 THR D CA 1
ATOM 3373 C C . THR B 1 231 ? 29.865 -21.139 -2.729 1.00 114.55 231 THR D C 1
ATOM 3374 O O . THR B 1 231 ? 30.473 -20.214 -3.245 1.00 110.13 231 THR D O 1
ATOM 3378 N N . MET B 1 232 ? 30.417 -21.928 -1.831 1.00 112.92 232 MET D N 1
ATOM 3379 C CA . MET B 1 232 ? 31.718 -21.648 -1.265 1.00 121.51 232 MET D CA 1
ATOM 3380 C C . MET B 1 232 ? 32.608 -22.885 -1.293 1.00 120.78 232 MET D C 1
ATOM 3381 O O . MET B 1 232 ? 32.123 -24.004 -1.282 1.00 138.54 232 MET D O 1
ATOM 3386 N N . GLU B 1 233 ? 33.921 -22.668 -1.321 1.00 122.30 233 GLU D N 1
ATOM 3387 C CA . GLU B 1 233 ? 34.880 -23.764 -1.266 1.00 128.00 233 GLU D CA 1
ATOM 3388 C C . GLU B 1 233 ? 35.341 -24.132 0.170 1.00 135.28 233 GLU D C 1
ATOM 3389 O O . GLU B 1 233 ? 35.836 -25.221 0.365 1.00 129.00 233 GLU D O 1
ATOM 3395 N N . GLU B 1 234 ? 35.181 -23.243 1.145 1.00 151.40 234 GLU D N 1
ATOM 3396 C CA . GLU B 1 234 ? 35.509 -23.549 2.542 1.00 145.16 234 GLU D CA 1
ATOM 3397 C C . GLU B 1 234 ? 34.783 -22.609 3.493 1.00 136.61 234 GLU D C 1
ATOM 3398 O O . GLU B 1 234 ? 34.532 -21.468 3.142 1.00 146.26 234 GLU D O 1
ATOM 3404 N N . PRO B 1 235 ? 34.510 -23.029 4.736 1.00 139.83 235 PRO D N 1
ATOM 3405 C CA . PRO B 1 235 ? 33.921 -22.086 5.696 1.00 142.59 235 PRO D CA 1
ATOM 3406 C C . PRO B 1 235 ? 34.872 -20.924 6.012 1.00 136.26 235 PRO D C 1
ATOM 3407 O O . PRO B 1 235 ? 36.065 -21.124 6.119 1.00 124.04 235 PRO D O 1
ATOM 3411 N N . ILE B 1 236 ? 34.314 -19.722 6.140 1.00 129.21 236 ILE D N 1
ATOM 3412 C CA . ILE B 1 236 ? 35.052 -18.444 6.140 1.00 119.85 236 ILE D CA 1
ATOM 3413 C C . ILE B 1 236 ? 34.276 -17.371 6.919 1.00 102.60 236 ILE D C 1
ATOM 3414 O O . ILE B 1 236 ? 33.052 -17.326 6.847 1.00 103.89 236 ILE D O 1
ATOM 3419 N N . THR B 1 237 ? 34.975 -16.552 7.700 1.00 96.04 237 THR D N 1
ATOM 3420 C CA . THR B 1 237 ? 34.321 -15.659 8.651 1.00 90.76 237 THR D CA 1
ATOM 3421 C C . THR B 1 237 ? 35.119 -14.365 8.748 1.00 92.18 237 THR D C 1
ATOM 3422 O O . THR B 1 237 ? 36.219 -14.351 9.295 1.00 93.45 237 THR D O 1
ATOM 3426 N N . LEU B 1 238 ? 34.566 -13.277 8.215 1.00 88.84 238 LEU D N 1
ATOM 3427 C CA . LEU B 1 238 ? 35.210 -11.970 8.249 1.00 88.57 238 LEU D CA 1
ATOM 3428 C C . LEU B 1 238 ? 34.382 -10.905 8.928 1.00 76.45 238 LEU D C 1
ATOM 3429 O O . LEU B 1 238 ? 33.181 -11.070 9.088 1.00 65.56 238 LEU D O 1
ATOM 3434 N N . SER B 1 239 ? 35.040 -9.810 9.319 1.00 67.89 239 SER D N 1
ATOM 3435 C CA . SER B 1 239 ? 34.329 -8.678 9.922 1.00 69.68 239 SER D CA 1
ATOM 3436 C C . SER B 1 239 ? 34.509 -7.392 9.139 1.00 70.17 239 SER D C 1
ATOM 3437 O O . SER B 1 239 ? 35.513 -7.212 8.422 1.00 70.03 239 SER D O 1
ATOM 3440 N N . PHE B 1 240 ? 33.495 -6.524 9.251 1.00 62.22 240 PHE D N 1
ATOM 3441 C CA . PHE B 1 240 ? 33.458 -5.298 8.473 1.00 64.83 240 PHE D CA 1
ATOM 3442 C C . PHE B 1 240 ? 32.786 -4.135 9.179 1.00 59.93 240 PHE D C 1
ATOM 3443 O O . PHE B 1 240 ? 31.986 -4.316 10.075 1.00 59.21 240 PHE D O 1
ATOM 3451 N N . ALA B 1 241 ? 33.125 -2.933 8.749 1.00 60.24 241 ALA D N 1
ATOM 3452 C CA . ALA B 1 241 ? 32.478 -1.736 9.263 1.00 57.61 241 ALA D CA 1
ATOM 3453 C C . ALA B 1 241 ? 31.073 -1.587 8.746 1.00 57.51 241 ALA D C 1
ATOM 3454 O O . ALA B 1 241 ? 30.866 -1.465 7.521 1.00 58.29 241 ALA D O 1
ATOM 3456 N N . LEU B 1 242 ? 30.108 -1.527 9.665 1.00 54.39 242 LEU D N 1
ATOM 3457 C CA . LEU B 1 242 ? 28.727 -1.329 9.267 1.00 51.32 242 LEU D CA 1
ATOM 3458 C C . LEU B 1 242 ? 28.516 0.022 8.596 1.00 49.77 242 LEU D C 1
ATOM 3459 O O . LEU B 1 242 ? 27.702 0.131 7.704 1.00 51.33 242 LEU D O 1
ATOM 3464 N N . ARG B 1 243 ? 29.273 1.036 8.970 1.00 53.63 243 ARG D N 1
ATOM 3465 C CA . ARG B 1 243 ? 29.149 2.335 8.307 1.00 61.70 243 ARG D CA 1
ATOM 3466 C C . ARG B 1 243 ? 29.149 2.170 6.787 1.00 66.85 243 ARG D C 1
ATOM 3467 O O . ARG B 1 243 ? 28.288 2.718 6.103 1.00 66.94 243 ARG D O 1
ATOM 3475 N N . PHE B 1 244 ? 30.091 1.363 6.284 1.00 62.53 244 PHE D N 1
ATOM 3476 C CA . PHE B 1 244 ? 30.270 1.217 4.863 1.00 63.38 244 PHE D CA 1
ATOM 3477 C C . PHE B 1 244 ? 29.310 0.215 4.277 1.00 57.25 244 PHE D C 1
ATOM 3478 O O . PHE B 1 244 ? 28.754 0.457 3.184 1.00 58.11 244 PHE D O 1
ATOM 3486 N N . MET B 1 245 ? 29.098 -0.887 4.988 1.00 50.31 245 MET D N 1
ATOM 3487 C CA . MET B 1 245 ? 28.082 -1.845 4.553 1.00 52.02 245 MET D CA 1
ATOM 3488 C C . MET B 1 245 ? 26.734 -1.129 4.355 1.00 53.23 245 MET D C 1
ATOM 3489 O O . MET B 1 245 ? 25.998 -1.395 3.391 1.00 56.18 245 MET D O 1
ATOM 3494 N N . GLY B 1 246 ? 26.444 -0.190 5.234 1.00 52.01 246 GLY D N 1
ATOM 3495 C CA . GLY B 1 246 ? 25.232 0.576 5.135 1.00 54.19 246 GLY D CA 1
ATOM 3496 C C . GLY B 1 246 ? 25.220 1.422 3.896 1.00 60.12 246 GLY D C 1
ATOM 3497 O O . GLY B 1 246 ? 24.210 1.477 3.209 1.00 64.26 246 GLY D O 1
ATOM 3498 N N . ILE B 1 247 ? 26.350 2.063 3.591 1.00 60.38 247 ILE D N 1
ATOM 3499 C CA . ILE B 1 247 ? 26.416 2.889 2.402 1.00 54.41 247 ILE D CA 1
ATOM 3500 C C . ILE B 1 247 ? 26.178 2.029 1.145 1.00 61.76 247 ILE D C 1
ATOM 3501 O O . ILE B 1 247 ? 25.466 2.455 0.216 1.00 61.18 247 ILE D O 1
ATOM 3506 N N . PHE B 1 248 ? 26.765 0.827 1.161 1.00 52.78 248 PHE D N 1
ATOM 3507 C CA . PHE B 1 248 ? 26.669 -0.112 0.069 1.00 51.56 248 PHE D CA 1
ATOM 3508 C C . PHE B 1 248 ? 25.266 -0.577 -0.126 1.00 56.55 248 PHE D C 1
ATOM 3509 O O . PHE B 1 248 ? 24.816 -0.728 -1.243 1.00 65.34 248 PHE D O 1
ATOM 3517 N N . ALA B 1 249 ? 24.571 -0.805 0.970 1.00 63.61 249 ALA D N 1
ATOM 3518 C CA . ALA B 1 249 ? 23.242 -1.421 0.918 1.00 61.05 249 ALA D CA 1
ATOM 3519 C C . ALA B 1 249 ? 22.153 -0.610 0.217 1.00 57.08 249 ALA D C 1
ATOM 3520 O O . ALA B 1 249 ? 21.105 -1.186 -0.107 1.00 58.78 249 ALA D O 1
ATOM 3522 N N . LYS B 1 250 ? 22.409 0.687 -0.059 1.00 59.35 250 LYS D N 1
ATOM 3523 C CA . LYS B 1 250 ? 21.533 1.475 -0.933 1.00 70.95 250 LYS D CA 1
ATOM 3524 C C . LYS B 1 250 ? 21.438 0.898 -2.353 1.00 71.24 250 LYS D C 1
ATOM 3525 O O . LYS B 1 250 ? 20.491 1.157 -3.098 1.00 61.20 250 LYS D O 1
ATOM 3531 N N . GLY B 1 251 ? 22.407 0.078 -2.725 1.00 74.80 251 GLY D N 1
ATOM 3532 C CA . GLY B 1 251 ? 22.314 -0.686 -3.958 1.00 76.43 251 GLY D CA 1
ATOM 3533 C C . GLY B 1 251 ? 21.018 -1.446 -4.184 1.00 76.99 251 GLY D C 1
ATOM 3534 O O . GLY B 1 251 ? 20.649 -1.723 -5.328 1.00 78.31 251 GLY D O 1
ATOM 3535 N N . SER B 1 252 ? 20.328 -1.781 -3.099 1.00 78.57 252 SER D N 1
ATOM 3536 C CA . SER B 1 252 ? 19.036 -2.460 -3.188 1.00 74.54 252 SER D CA 1
ATOM 3537 C C . SER B 1 252 ? 18.015 -1.712 -4.056 1.00 67.15 252 SER D C 1
ATOM 3538 O O . SER B 1 252 ? 17.122 -2.347 -4.574 1.00 71.59 252 SER D O 1
ATOM 3541 N N . THR B 1 253 ? 18.166 -0.402 -4.236 1.00 64.05 253 THR D N 1
ATOM 3542 C CA . THR B 1 253 ? 17.335 0.338 -5.161 1.00 64.96 253 THR D CA 1
ATOM 3543 C C . THR B 1 253 ? 17.582 -0.021 -6.638 1.00 67.58 253 THR D C 1
ATOM 3544 O O . THR B 1 253 ? 16.802 0.335 -7.482 1.00 88.68 253 THR D O 1
ATOM 3548 N N . LEU B 1 254 ? 18.695 -0.684 -6.956 1.00 75.31 254 LEU D N 1
ATOM 3549 C CA . LEU B 1 254 ? 19.068 -0.988 -8.327 1.00 72.10 254 LEU D CA 1
ATOM 3550 C C . LEU B 1 254 ? 18.817 -2.421 -8.756 1.00 63.89 254 LEU D C 1
ATOM 3551 O O . LEU B 1 254 ? 18.798 -2.701 -9.941 1.00 96.91 254 LEU D O 1
ATOM 3556 N N . SER B 1 255 ? 18.657 -3.336 -7.835 1.00 61.99 255 SER D N 1
ATOM 3557 C CA . SER B 1 255 ? 18.697 -4.748 -8.152 1.00 64.36 255 SER D CA 1
ATOM 3558 C C . SER B 1 255 ? 18.011 -5.547 -7.035 1.00 72.68 255 SER D C 1
ATOM 3559 O O . SER B 1 255 ? 18.381 -5.405 -5.854 1.00 79.94 255 SER D O 1
ATOM 3562 N N . GLU B 1 256 ? 17.040 -6.388 -7.390 1.00 75.94 256 GLU D N 1
ATOM 3563 C CA . GLU B 1 256 ? 16.364 -7.202 -6.379 1.00 71.76 256 GLU D CA 1
ATOM 3564 C C . GLU B 1 256 ? 17.306 -8.133 -5.636 1.00 70.58 256 GLU D C 1
ATOM 3565 O O . GLU B 1 256 ? 17.035 -8.424 -4.476 1.00 71.12 256 GLU D O 1
ATOM 3571 N N . ARG B 1 257 ? 18.418 -8.539 -6.242 1.00 66.10 257 ARG D N 1
ATOM 3572 C CA . ARG B 1 257 ? 19.402 -9.398 -5.556 1.00 67.43 257 ARG D CA 1
ATOM 3573 C C . ARG B 1 257 ? 20.772 -8.720 -5.457 1.00 63.90 257 ARG D C 1
ATOM 3574 O O . ARG B 1 257 ? 21.026 -7.734 -6.133 1.00 66.81 257 ARG D O 1
ATOM 3582 N N . VAL B 1 258 ? 21.648 -9.271 -4.622 1.00 57.66 258 VAL D N 1
ATOM 3583 C CA . VAL B 1 258 ? 22.945 -8.698 -4.324 1.00 57.83 258 VAL D CA 1
ATOM 3584 C C . VAL B 1 258 ? 23.895 -9.837 -4.051 1.00 64.22 258 VAL D C 1
ATOM 3585 O O . VAL B 1 258 ? 23.532 -10.806 -3.399 1.00 64.38 258 VAL D O 1
ATOM 3589 N N . THR B 1 259 ? 25.143 -9.700 -4.469 1.00 68.39 259 THR D N 1
ATOM 3590 C CA . THR B 1 259 ? 26.100 -10.747 -4.259 1.00 72.33 259 THR D CA 1
ATOM 3591 C C . THR B 1 259 ? 27.265 -10.242 -3.464 1.00 72.52 259 THR D C 1
ATOM 3592 O O . THR B 1 259 ? 27.825 -9.176 -3.745 1.00 70.38 259 THR D O 1
ATOM 3596 N N . LEU B 1 260 ? 27.662 -11.033 -2.482 1.00 67.46 260 LEU D N 1
ATOM 3597 C CA . LEU B 1 260 ? 28.811 -10.745 -1.653 1.00 72.14 260 LEU D CA 1
ATOM 3598 C C . LEU B 1 260 ? 29.816 -11.817 -1.963 1.00 78.09 260 LEU D C 1
ATOM 3599 O O . LEU B 1 260 ? 29.441 -12.974 -2.076 1.00 77.26 260 LEU D O 1
ATOM 3604 N N . LYS B 1 261 ? 31.085 -11.426 -2.079 1.00 76.90 261 LYS D N 1
ATOM 3605 C CA . LYS B 1 261 ? 32.181 -12.342 -2.393 1.00 75.06 261 LYS D CA 1
ATOM 3606 C C . LYS B 1 261 ? 33.280 -12.140 -1.395 1.00 74.40 261 LYS D C 1
ATOM 3607 O O . LYS B 1 261 ? 33.619 -10.996 -1.107 1.00 78.40 261 LYS D O 1
ATOM 3613 N N . PHE B 1 262 ? 33.818 -13.219 -0.836 1.00 80.04 262 PHE D N 1
ATOM 3614 C CA . PHE B 1 262 ? 34.847 -13.099 0.216 1.00 92.57 262 PHE D CA 1
ATOM 3615 C C . PHE B 1 262 ? 36.069 -13.946 -0.091 1.00 102.80 262 PHE D C 1
ATOM 3616 O O . PHE B 1 262 ? 36.034 -14.871 -0.882 1.00 98.79 262 PHE D O 1
ATOM 3624 N N . ALA B 1 263 ? 37.150 -13.610 0.587 1.00 103.91 263 ALA D N 1
ATOM 3625 C CA . ALA B 1 263 ? 38.413 -14.286 0.446 1.00 100.82 263 ALA D CA 1
ATOM 3626 C C . ALA B 1 263 ? 39.190 -14.014 1.708 1.00 101.29 263 ALA D C 1
ATOM 3627 O O . ALA B 1 263 ? 39.327 -12.874 2.087 1.00 92.60 263 ALA D O 1
ATOM 3629 N N . LYS B 1 264 ? 39.718 -15.040 2.343 1.00 99.87 264 LYS D N 1
ATOM 3630 C CA . LYS B 1 264 ? 40.333 -14.870 3.678 1.00 100.17 264 LYS D CA 1
ATOM 3631 C C . LYS B 1 264 ? 41.315 -13.662 3.639 1.00 90.21 264 LYS D C 1
ATOM 3632 O O . LYS B 1 264 ? 41.982 -13.417 2.626 1.00 96.16 264 LYS D O 1
ATOM 3638 N N . ASP B 1 265 ? 41.350 -12.850 4.683 1.00 99.78 265 ASP D N 1
ATOM 3639 C CA . ASP B 1 265 ? 42.263 -11.681 4.741 1.00 124.61 265 ASP D CA 1
ATOM 3640 C C . ASP B 1 265 ? 42.287 -10.742 3.505 1.00 116.69 265 ASP D C 1
ATOM 3641 O O . ASP B 1 265 ? 43.303 -10.143 3.194 1.00 122.06 265 ASP D O 1
ATOM 3646 N N . SER B 1 266 ? 41.163 -10.595 2.815 1.00 110.20 266 SER D N 1
ATOM 3647 C CA . SER B 1 266 ? 41.076 -9.757 1.623 1.00 111.00 266 SER D CA 1
ATOM 3648 C C . SER B 1 266 ? 39.778 -8.926 1.581 1.00 85.80 266 SER D C 1
ATOM 3649 O O . SER B 1 266 ? 38.743 -9.323 2.132 1.00 72.07 266 SER D O 1
ATOM 3652 N N . PRO B 1 267 ? 39.830 -7.769 0.922 1.00 74.15 267 PRO D N 1
ATOM 3653 C CA . PRO B 1 267 ? 38.622 -7.019 0.694 1.00 74.38 267 PRO D CA 1
ATOM 3654 C C . PRO B 1 267 ? 37.506 -7.850 0.132 1.00 71.50 267 PRO D C 1
ATOM 3655 O O . PRO B 1 267 ? 37.700 -8.521 -0.880 1.00 88.83 267 PRO D O 1
ATOM 3659 N N . CYS B 1 268 ? 36.350 -7.790 0.779 1.00 70.72 268 CYS D N 1
ATOM 3660 C CA . CYS B 1 268 ? 35.139 -8.330 0.190 1.00 74.78 268 CYS D CA 1
ATOM 3661 C C . CYS B 1 268 ? 34.660 -7.456 -0.945 1.00 68.54 268 CYS D C 1
ATOM 3662 O O . CYS B 1 268 ? 35.084 -6.293 -1.111 1.00 61.12 268 CYS D O 1
ATOM 3665 N N . MET B 1 269 ? 33.743 -8.033 -1.717 1.00 62.77 269 MET D N 1
ATOM 3666 C CA . MET B 1 269 ? 33.077 -7.308 -2.763 1.00 68.80 269 MET D CA 1
ATOM 3667 C C . MET B 1 269 ? 31.566 -7.433 -2.553 1.00 73.96 269 MET D C 1
ATOM 3668 O O . MET B 1 269 ? 31.075 -8.522 -2.226 1.00 72.90 269 MET D O 1
ATOM 3673 N N . VAL B 1 270 ? 30.836 -6.337 -2.768 1.00 63.15 270 VAL D N 1
ATOM 3674 C CA . VAL B 1 270 ? 29.405 -6.435 -2.841 1.00 70.28 270 VAL D CA 1
ATOM 3675 C C . VAL B 1 270 ? 28.972 -5.834 -4.163 1.00 70.04 270 VAL D C 1
ATOM 3676 O O . VAL B 1 270 ? 29.283 -4.686 -4.481 1.00 69.78 270 VAL D O 1
ATOM 3680 N N . GLU B 1 271 ? 28.275 -6.670 -4.936 1.00 71.56 271 GLU D N 1
ATOM 3681 C CA . GLU B 1 271 ? 27.950 -6.394 -6.311 1.00 70.13 271 GLU D CA 1
ATOM 3682 C C . GLU B 1 271 ? 26.460 -6.375 -6.504 1.00 65.70 271 GLU D C 1
ATOM 3683 O O . GLU B 1 271 ? 25.776 -7.284 -6.069 1.00 61.46 271 GLU D O 1
ATOM 3689 N N . TYR B 1 272 ? 25.998 -5.374 -7.227 1.00 61.74 272 TYR D N 1
ATOM 3690 C CA . TYR B 1 272 ? 24.617 -5.195 -7.605 1.00 69.50 272 TYR D CA 1
ATOM 3691 C C . TYR B 1 272 ? 24.629 -5.139 -9.125 1.00 80.28 272 TYR D C 1
ATOM 3692 O O . TYR B 1 272 ? 25.141 -4.189 -9.710 1.00 77.14 272 TYR D O 1
ATOM 3701 N N . GLY B 1 273 ? 24.049 -6.137 -9.771 1.00 73.09 273 GLY D N 1
ATOM 3702 C CA . GLY B 1 273 ? 23.872 -6.062 -11.213 1.00 64.39 273 GLY D CA 1
ATOM 3703 C C . GLY B 1 273 ? 22.763 -5.106 -11.579 1.00 65.40 273 GLY D C 1
ATOM 3704 O O . GLY B 1 273 ? 21.725 -5.167 -11.001 1.00 90.98 273 GLY D O 1
ATOM 3705 N N . ILE B 1 274 ? 22.986 -4.231 -12.534 1.00 64.49 274 ILE D N 1
ATOM 3706 C CA . ILE B 1 274 ? 21.974 -3.303 -13.040 1.00 74.70 274 ILE D CA 1
ATOM 3707 C C . ILE B 1 274 ? 21.436 -3.921 -14.354 1.00 87.19 274 ILE D C 1
ATOM 3708 O O . ILE B 1 274 ? 21.769 -3.482 -15.413 1.00 102.51 274 ILE D O 1
ATOM 3713 N N . ASP B 1 275 ? 20.622 -4.953 -14.185 1.00 107.71 275 ASP D N 1
ATOM 3714 C CA . ASP B 1 275 ? 20.155 -5.936 -15.133 1.00 106.90 275 ASP D CA 1
ATOM 3715 C C . ASP B 1 275 ? 21.290 -6.414 -15.969 1.00 116.68 275 ASP D C 1
ATOM 3716 O O . ASP B 1 275 ? 22.228 -6.957 -15.371 1.00 127.95 275 ASP D O 1
ATOM 3721 N N . ASN B 1 276 ? 21.249 -6.232 -17.294 1.00 118.59 276 ASN D N 1
ATOM 3722 C CA . ASN B 1 276 ? 22.375 -6.689 -18.123 1.00 117.18 276 ASN D CA 1
ATOM 3723 C C . ASN B 1 276 ? 23.203 -5.555 -18.658 1.00 109.56 276 ASN D C 1
ATOM 3724 O O . ASN B 1 276 ? 24.203 -5.778 -19.330 1.00 113.73 276 ASN D O 1
ATOM 3729 N N . VAL B 1 277 ? 22.865 -4.348 -18.231 1.00 112.18 277 VAL D N 1
ATOM 3730 C CA . VAL B 1 277 ? 23.375 -3.143 -18.820 1.00 91.63 277 VAL D CA 1
ATOM 3731 C C . VAL B 1 277 ? 24.407 -2.394 -17.941 1.00 80.45 277 VAL D C 1
ATOM 3732 O O . VAL B 1 277 ? 24.864 -1.320 -18.331 1.00 66.60 277 VAL D O 1
ATOM 3736 N N . GLY B 1 278 ? 24.851 -3.016 -16.856 1.00 63.56 278 GLY D N 1
ATOM 3737 C CA . GLY B 1 278 ? 25.815 -2.387 -15.981 1.00 63.93 278 GLY D CA 1
ATOM 3738 C C . GLY B 1 278 ? 26.023 -3.127 -14.675 1.00 66.37 278 GLY D C 1
ATOM 3739 O O . GLY B 1 278 ? 25.359 -4.096 -14.417 1.00 70.09 278 GLY D O 1
ATOM 3740 N N . TYR B 1 279 ? 26.916 -2.639 -13.837 1.00 66.85 279 TYR D N 1
ATOM 3741 C CA . TYR B 1 279 ? 26.952 -3.064 -12.471 1.00 67.64 279 TYR D CA 1
ATOM 3742 C C . TYR B 1 279 ? 27.336 -1.918 -11.530 1.00 77.74 279 TYR D C 1
ATOM 3743 O O . TYR B 1 279 ? 27.793 -0.864 -11.970 1.00 75.65 279 TYR D O 1
ATOM 3752 N N . LEU B 1 280 ? 27.132 -2.186 -10.236 1.00 74.52 280 LEU D N 1
ATOM 3753 C CA . LEU B 1 280 ? 27.654 -1.411 -9.134 1.00 61.65 280 LEU D CA 1
ATOM 3754 C C . LEU B 1 280 ? 28.353 -2.340 -8.193 1.00 56.68 280 LEU D C 1
ATOM 3755 O O . LEU B 1 280 ? 27.794 -3.299 -7.711 1.00 65.17 280 LEU D O 1
ATOM 3760 N N . ARG B 1 281 ? 29.566 -2.010 -7.848 1.00 61.29 281 ARG D N 1
ATOM 3761 C CA . ARG B 1 281 ? 30.416 -2.926 -7.177 1.00 65.81 281 ARG D CA 1
ATOM 3762 C C . ARG B 1 281 ? 31.133 -2.159 -6.083 1.00 64.99 281 ARG D C 1
ATOM 3763 O O . ARG B 1 281 ? 31.603 -1.047 -6.313 1.00 69.01 281 ARG D O 1
ATOM 3771 N N . TYR B 1 282 ? 31.218 -2.719 -4.893 1.00 61.78 282 TYR D N 1
ATOM 3772 C CA . TYR B 1 282 ? 31.845 -2.029 -3.774 1.00 58.04 282 TYR D CA 1
ATOM 3773 C C . TYR B 1 282 ? 32.891 -2.964 -3.207 1.00 62.80 282 TYR D C 1
ATOM 3774 O O . TYR B 1 282 ? 32.702 -4.186 -3.214 1.00 69.19 282 TYR D O 1
ATOM 3783 N N . TYR B 1 283 ? 34.000 -2.434 -2.711 1.00 63.34 283 TYR D N 1
ATOM 3784 C CA . TYR B 1 283 ? 34.986 -3.303 -2.092 1.00 69.91 283 TYR D CA 1
ATOM 3785 C C . TYR B 1 283 ? 35.311 -2.692 -0.760 1.00 77.96 283 TYR D C 1
ATOM 3786 O O . TYR B 1 283 ? 35.458 -1.450 -0.652 1.00 60.73 283 TYR D O 1
ATOM 3795 N N . LEU B 1 284 ? 35.469 -3.559 0.237 1.00 70.87 284 LEU D N 1
ATOM 3796 C CA . LEU B 1 284 ? 35.746 -3.109 1.560 1.00 69.06 284 LEU D CA 1
ATOM 3797 C C . LEU B 1 284 ? 36.719 -4.014 2.287 1.00 68.79 284 LEU D C 1
ATOM 3798 O O . LEU B 1 284 ? 36.558 -5.244 2.350 1.00 69.87 284 LEU D O 1
ATOM 3803 N N . ALA B 1 285 ? 37.719 -3.364 2.860 1.00 67.54 285 ALA D N 1
ATOM 3804 C CA . ALA B 1 285 ? 38.734 -3.984 3.706 1.00 66.59 285 ALA D CA 1
ATOM 3805 C C . ALA B 1 285 ? 38.140 -4.655 4.932 1.00 73.50 285 ALA D C 1
ATOM 3806 O O . ALA B 1 285 ? 37.279 -4.077 5.588 1.00 81.95 285 ALA D O 1
ATOM 3808 N N . PRO B 1 286 ? 38.617 -5.853 5.275 1.00 84.56 286 PRO D N 1
ATOM 3809 C CA . PRO B 1 286 ? 38.223 -6.444 6.551 1.00 80.65 286 PRO D CA 1
ATOM 3810 C C . PRO B 1 286 ? 38.739 -5.670 7.716 1.00 79.90 286 PRO D C 1
ATOM 3811 O O . PRO B 1 286 ? 39.695 -4.891 7.501 1.00 79.51 286 PRO D O 1
ATOM 3815 N N . LYS B 1 287 ? 38.115 -5.870 8.879 1.00 92.05 287 LYS D N 1
ATOM 3816 C CA . LYS B 1 287 ? 38.472 -5.115 10.066 1.00 99.79 287 LYS D CA 1
ATOM 3817 C C . LYS B 1 287 ? 39.647 -5.829 10.719 1.00 110.07 287 LYS D C 1
ATOM 3818 O O . LYS B 1 287 ? 39.590 -6.940 10.934 1.00 83.20 287 LYS D O 1
ATOM 3824 N N . VAL B 1 288 ? 40.767 -5.112 10.897 1.00 150.28 288 VAL D N 1
ATOM 3825 C CA . VAL B 1 288 ? 41.944 -5.354 11.732 1.00 152.26 288 VAL D CA 1
ATOM 3826 C C . VAL B 1 288 ? 42.418 -6.782 11.729 1.00 139.68 288 VAL D C 1
ATOM 3827 O O . VAL B 1 288 ? 42.470 -7.365 10.630 1.00 102.37 288 VAL D O 1
ATOM 3831 N N . ASP B 1 289 ? 42.747 -7.389 12.876 1.00 136.81 289 ASP D N 1
ATOM 3832 C CA . ASP B 1 289 ? 42.890 -8.881 13.075 1.00 143.22 289 ASP D CA 1
ATOM 3833 C C . ASP B 1 289 ? 44.262 -9.469 12.730 1.00 138.13 289 ASP D C 1
ATOM 3834 O O . ASP B 1 289 ? 45.257 -9.231 13.420 1.00 137.48 289 ASP D O 1
ATOM 3839 N N . MET C 1 1 ? 14.443 -22.796 31.733 1.00 68.13 1 MET E N 1
ATOM 3840 C CA . MET C 1 1 ? 13.665 -22.033 32.833 1.00 79.98 1 MET E CA 1
ATOM 3841 C C . MET C 1 1 ? 12.421 -21.108 32.535 1.00 75.25 1 MET E C 1
ATOM 3842 O O . MET C 1 1 ? 11.461 -21.237 33.258 1.00 92.69 1 MET E O 1
ATOM 3847 N N . LEU C 1 2 ? 12.514 -20.053 31.735 1.00 84.94 2 LEU E N 1
ATOM 3848 C CA . LEU C 1 2 ? 11.334 -19.376 31.080 1.00 76.48 2 LEU E CA 1
ATOM 3849 C C . LEU C 1 2 ? 11.319 -19.576 29.573 1.00 81.76 2 LEU E C 1
ATOM 3850 O O . LEU C 1 2 ? 12.353 -19.513 28.947 1.00 68.42 2 LEU E O 1
ATOM 3855 N N . GLU C 1 3 ? 10.147 -19.790 28.980 1.00 71.56 3 GLU E N 1
ATOM 3856 C CA . GLU C 1 3 ? 9.977 -19.775 27.523 1.00 72.77 3 GLU E CA 1
ATOM 3857 C C . GLU C 1 3 ? 8.579 -19.284 27.206 1.00 66.57 3 GLU E C 1
ATOM 3858 O O . GLU C 1 3 ? 7.626 -19.843 27.663 1.00 78.14 3 GLU E O 1
ATOM 3864 N N . ALA C 1 4 ? 8.492 -18.217 26.412 1.00 71.73 4 ALA E N 1
ATOM 3865 C CA . ALA C 1 4 ? 7.241 -17.538 26.122 1.00 68.74 4 ALA E CA 1
ATOM 3866 C C . ALA C 1 4 ? 7.317 -17.100 24.675 1.00 75.55 4 ALA E C 1
ATOM 3867 O O . ALA C 1 4 ? 8.052 -16.175 24.315 1.00 85.97 4 ALA E O 1
ATOM 3869 N N . GLN C 1 5 ? 6.549 -17.788 23.850 1.00 78.62 5 GLN E N 1
ATOM 3870 C CA . GLN C 1 5 ? 6.535 -17.531 22.442 1.00 80.19 5 GLN E CA 1
ATOM 3871 C C . GLN C 1 5 ? 5.190 -17.018 21.993 1.00 65.36 5 GLN E C 1
ATOM 3872 O O . GLN C 1 5 ? 4.208 -17.656 22.243 1.00 68.49 5 GLN E O 1
ATOM 3878 N N . VAL C 1 6 ? 5.198 -15.903 21.308 1.00 80.57 6 VAL E N 1
ATOM 3879 C CA . VAL C 1 6 ? 3.995 -15.345 20.733 1.00 75.89 6 VAL E CA 1
ATOM 3880 C C . VAL C 1 6 ? 4.111 -15.601 19.252 1.00 74.14 6 VAL E C 1
ATOM 3881 O O . VAL C 1 6 ? 5.213 -15.836 18.736 1.00 75.95 6 VAL E O 1
ATOM 3885 N N . GLN C 1 7 ? 3.000 -15.620 18.539 1.00 79.73 7 GLN E N 1
ATOM 3886 C CA . GLN C 1 7 ? 3.047 -15.967 17.101 1.00 91.25 7 GLN E CA 1
ATOM 3887 C C . GLN C 1 7 ? 3.455 -14.774 16.260 1.00 84.43 7 GLN E C 1
ATOM 3888 O O . GLN C 1 7 ? 4.180 -14.915 15.267 1.00 76.23 7 GLN E O 1
ATOM 3894 N N . PHE C 1 8 ? 2.928 -13.614 16.646 1.00 79.53 8 PHE E N 1
ATOM 3895 C CA . PHE C 1 8 ? 3.120 -12.372 15.937 1.00 77.69 8 PHE E CA 1
ATOM 3896 C C . PHE C 1 8 ? 3.841 -11.366 16.873 1.00 73.12 8 PHE E C 1
ATOM 3897 O O . PHE C 1 8 ? 3.259 -10.850 17.870 1.00 73.29 8 PHE E O 1
ATOM 3905 N N . ALA C 1 9 ? 5.100 -11.060 16.539 1.00 67.69 9 ALA E N 1
ATOM 3906 C CA . ALA C 1 9 ? 5.913 -10.107 17.328 1.00 63.72 9 ALA E CA 1
ATOM 3907 C C . ALA C 1 9 ? 5.325 -8.734 17.505 1.00 62.88 9 ALA E C 1
ATOM 3908 O O . ALA C 1 9 ? 5.761 -8.026 18.414 1.00 64.17 9 ALA E O 1
ATOM 3910 N N . SER C 1 10 ? 4.375 -8.348 16.636 1.00 66.96 10 SER E N 1
ATOM 3911 C CA . SER C 1 10 ? 3.633 -7.083 16.774 1.00 70.56 10 SER E CA 1
ATOM 3912 C C . SER C 1 10 ? 3.272 -6.784 18.216 1.00 75.22 10 SER E C 1
ATOM 3913 O O . SER C 1 10 ? 3.387 -5.655 18.664 1.00 67.94 10 SER E O 1
ATOM 3916 N N . LEU C 1 11 ? 2.774 -7.796 18.913 1.00 71.90 11 LEU E N 1
ATOM 3917 C CA . LEU C 1 11 ? 2.235 -7.578 20.228 1.00 65.70 11 LEU E CA 1
ATOM 3918 C C . LEU C 1 11 ? 3.301 -6.977 21.159 1.00 64.05 11 LEU E C 1
ATOM 3919 O O . LEU C 1 11 ? 3.085 -5.939 21.841 1.00 55.08 11 LEU E O 1
ATOM 3924 N N . TRP C 1 12 ? 4.452 -7.641 21.170 1.00 55.55 12 TRP E N 1
ATOM 3925 C CA . TRP C 1 12 ? 5.543 -7.178 21.994 1.00 64.06 12 TRP E CA 1
ATOM 3926 C C . TRP C 1 12 ? 6.019 -5.800 21.593 1.00 57.73 12 TRP E C 1
ATOM 3927 O O . TRP C 1 12 ? 6.227 -4.923 22.439 1.00 66.28 12 TRP E O 1
ATOM 3938 N N . LYS C 1 13 ? 6.178 -5.615 20.291 1.00 70.78 13 LYS E N 1
ATOM 3939 C CA . LYS C 1 13 ? 6.554 -4.319 19.727 1.00 68.71 13 LYS E CA 1
ATOM 3940 C C . LYS C 1 13 ? 5.640 -3.209 20.244 1.00 67.33 13 LYS E C 1
ATOM 3941 O O . LYS C 1 13 ? 6.128 -2.202 20.785 1.00 76.59 13 LYS E O 1
ATOM 3947 N N . ARG C 1 14 ? 4.330 -3.422 20.134 1.00 59.24 14 ARG E N 1
ATOM 3948 C CA . ARG C 1 14 ? 3.359 -2.407 20.512 1.00 67.06 14 ARG E CA 1
ATOM 3949 C C . ARG C 1 14 ? 3.316 -2.192 22.018 1.00 63.07 14 ARG E C 1
ATOM 3950 O O . ARG C 1 14 ? 3.178 -1.045 22.489 1.00 63.82 14 ARG E O 1
ATOM 3958 N N . LEU C 1 15 ? 3.478 -3.278 22.777 1.00 66.97 15 LEU E N 1
ATOM 3959 C CA . LEU C 1 15 ? 3.483 -3.176 24.252 1.00 61.70 15 LEU E CA 1
ATOM 3960 C C . LEU C 1 15 ? 4.642 -2.390 24.794 1.00 56.21 15 LEU E C 1
ATOM 3961 O O . LEU C 1 15 ? 4.463 -1.480 25.609 1.00 59.50 15 LEU E O 1
ATOM 3966 N N . VAL C 1 16 ? 5.841 -2.766 24.351 1.00 56.40 16 VAL E N 1
ATOM 3967 C CA . VAL C 1 16 ? 7.029 -2.120 24.846 1.00 61.85 16 VAL E CA 1
ATOM 3968 C C . VAL C 1 16 ? 7.050 -0.628 24.550 1.00 60.99 16 VAL E C 1
ATOM 3969 O O . VAL C 1 16 ? 7.427 0.146 25.409 1.00 65.45 16 VAL E O 1
ATOM 3973 N N . GLU C 1 17 ? 6.619 -0.235 23.359 1.00 70.26 17 GLU E N 1
ATOM 3974 C CA . GLU C 1 17 ? 6.420 1.178 23.057 1.00 72.89 17 GLU E CA 1
ATOM 3975 C C . GLU C 1 17 ? 5.556 1.836 24.107 1.00 65.98 17 GLU E C 1
ATOM 3976 O O . GLU C 1 17 ? 5.894 2.903 24.598 1.00 77.25 17 GLU E O 1
ATOM 3982 N N . CYS C 1 18 ? 4.447 1.206 24.460 1.00 70.71 18 CYS E N 1
ATOM 3983 C CA . CYS C 1 18 ? 3.537 1.780 25.450 1.00 69.04 18 CYS E CA 1
ATOM 3984 C C . CYS C 1 18 ? 4.183 1.960 26.801 1.00 74.99 18 CYS E C 1
ATOM 3985 O O . CYS C 1 18 ? 4.084 3.055 27.364 1.00 86.58 18 CYS E O 1
ATOM 3988 N N . ILE C 1 19 ? 4.828 0.906 27.318 1.00 61.53 19 ILE E N 1
ATOM 3989 C CA . ILE C 1 19 ? 5.320 0.994 28.686 1.00 72.48 19 ILE E CA 1
ATOM 3990 C C . ILE C 1 19 ? 6.629 1.847 28.734 1.00 64.67 19 ILE E C 1
ATOM 3991 O O . ILE C 1 19 ? 6.858 2.630 29.686 1.00 70.74 19 ILE E O 1
ATOM 3996 N N . ASN C 1 20 ? 7.449 1.753 27.693 1.00 66.13 20 ASN E N 1
ATOM 3997 C CA . ASN C 1 20 ? 8.679 2.578 27.581 1.00 59.76 20 ASN E CA 1
ATOM 3998 C C . ASN C 1 20 ? 8.412 4.085 27.564 1.00 60.10 20 ASN E C 1
ATOM 3999 O O . ASN C 1 20 ? 9.249 4.898 27.968 1.00 57.08 20 ASN E O 1
ATOM 4004 N N . GLY C 1 21 ? 7.225 4.458 27.122 1.00 57.37 21 GLY E N 1
ATOM 4005 C CA . GLY C 1 21 ? 6.777 5.799 27.304 1.00 63.70 21 GLY E CA 1
ATOM 4006 C C . GLY C 1 21 ? 6.757 6.321 28.723 1.00 58.50 21 GLY E C 1
ATOM 4007 O O . GLY C 1 21 ? 6.827 7.533 28.933 1.00 72.90 21 GLY E O 1
ATOM 4008 N N . LEU C 1 22 ? 6.607 5.423 29.686 1.00 62.54 22 LEU E N 1
ATOM 4009 C CA . LEU C 1 22 ? 6.417 5.804 31.081 1.00 62.49 22 LEU E CA 1
ATOM 4010 C C . LEU C 1 22 ? 7.638 5.631 31.932 1.00 59.37 22 LEU E C 1
ATOM 4011 O O . LEU C 1 22 ? 7.820 6.407 32.848 1.00 68.10 22 LEU E O 1
ATOM 4016 N N . VAL C 1 23 ? 8.451 4.604 31.636 1.00 60.80 23 VAL E N 1
ATOM 4017 C CA . VAL C 1 23 ? 9.631 4.227 32.459 1.00 61.39 23 VAL E CA 1
ATOM 4018 C C . VAL C 1 23 ? 10.696 3.602 31.563 1.00 55.28 23 VAL E C 1
ATOM 4019 O O . VAL C 1 23 ? 10.336 3.021 30.529 1.00 53.55 23 VAL E O 1
ATOM 4023 N N . ASN C 1 24 ? 11.973 3.639 31.955 1.00 56.13 24 ASN E N 1
ATOM 4024 C CA . ASN C 1 24 ? 13.049 3.073 31.086 1.00 64.59 24 ASN E CA 1
ATOM 4025 C C . ASN C 1 24 ? 13.429 1.690 31.455 1.00 59.12 24 ASN E C 1
ATOM 4026 O O . ASN C 1 24 ? 14.094 1.031 30.674 1.00 65.94 24 ASN E O 1
ATOM 4031 N N . GLU C 1 25 ? 13.060 1.259 32.650 1.00 63.41 25 GLU E N 1
ATOM 4032 C CA . GLU C 1 25 ? 13.363 -0.084 33.092 1.00 60.59 25 GLU E CA 1
ATOM 4033 C C . GLU C 1 25 ? 12.214 -0.616 33.878 1.00 57.71 25 GLU E C 1
ATOM 4034 O O . GLU C 1 25 ? 11.428 0.138 34.445 1.00 61.66 25 GLU E O 1
ATOM 4040 N N . ALA C 1 26 ? 12.090 -1.927 33.890 1.00 60.31 26 ALA E N 1
ATOM 4041 C CA . ALA C 1 26 ? 10.986 -2.541 34.600 1.00 53.36 26 ALA E CA 1
ATOM 4042 C C . ALA C 1 26 ? 11.270 -3.982 34.833 1.00 52.55 26 ALA E C 1
ATOM 4043 O O . ALA C 1 26 ? 11.982 -4.606 34.040 1.00 54.72 26 ALA E O 1
ATOM 4045 N N . ASN C 1 27 ? 10.706 -4.508 35.926 1.00 59.56 27 ASN E N 1
ATOM 4046 C CA . ASN C 1 27 ? 10.769 -5.940 36.191 1.00 49.86 27 ASN E CA 1
ATOM 4047 C C . ASN C 1 27 ? 9.625 -6.639 35.526 1.00 53.26 27 ASN E C 1
ATOM 4048 O O . ASN C 1 27 ? 8.471 -6.204 35.611 1.00 58.87 27 ASN E O 1
ATOM 4053 N N . PHE C 1 28 ? 9.969 -7.722 34.840 1.00 54.60 28 PHE E N 1
ATOM 4054 C CA . PHE C 1 28 ? 8.996 -8.656 34.287 1.00 59.89 28 PHE E CA 1
ATOM 4055 C C . PHE C 1 28 ? 8.860 -9.795 35.318 1.00 66.54 28 PHE E C 1
ATOM 4056 O O . PHE C 1 28 ? 9.695 -10.704 35.367 1.00 6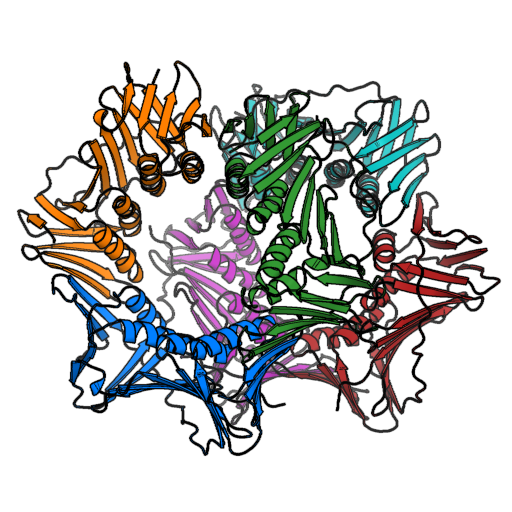1.83 28 PHE E O 1
ATOM 4064 N N . ASP C 1 29 ? 7.792 -9.732 36.137 1.00 64.85 29 ASP E N 1
ATOM 4065 C CA . ASP C 1 29 ? 7.375 -10.834 36.983 1.00 70.24 29 ASP E CA 1
ATOM 4066 C C . ASP C 1 29 ? 6.796 -11.969 36.100 1.00 65.69 29 ASP E C 1
ATOM 4067 O O . ASP C 1 29 ? 5.748 -11.805 35.506 1.00 75.58 29 ASP E O 1
ATOM 4072 N N . CYS C 1 30 ? 7.498 -13.084 36.017 1.00 66.17 30 CYS E N 1
ATOM 4073 C CA . CYS C 1 30 ? 7.087 -14.221 35.213 1.00 73.26 30 CYS E CA 1
ATOM 4074 C C . CYS C 1 30 ? 6.734 -15.447 36.088 1.00 79.52 30 CYS E C 1
ATOM 4075 O O . CYS C 1 30 ? 7.572 -15.951 36.833 1.00 61.51 30 CYS E O 1
ATOM 4078 N N . ASN C 1 31 ? 5.502 -15.930 35.949 1.00 91.66 31 ASN E N 1
ATOM 4079 C CA . ASN C 1 31 ? 4.909 -16.956 36.787 1.00 77.13 31 ASN E CA 1
ATOM 4080 C C . ASN C 1 31 ? 4.336 -17.952 35.838 1.00 88.37 31 ASN E C 1
ATOM 4081 O O . ASN C 1 31 ? 4.365 -17.710 34.641 1.00 87.81 31 ASN E O 1
ATOM 4086 N N . PRO C 1 32 ? 3.739 -19.045 36.370 1.00 93.77 32 PRO E N 1
ATOM 4087 C CA . PRO C 1 32 ? 2.973 -19.923 35.472 1.00 87.13 32 PRO E CA 1
ATOM 4088 C C . PRO C 1 32 ? 1.629 -19.289 35.064 1.00 72.69 32 PRO E C 1
ATOM 4089 O O . PRO C 1 32 ? 1.057 -19.692 34.017 1.00 67.01 32 PRO E O 1
ATOM 4093 N N . GLY C 1 33 ? 1.154 -18.308 35.845 1.00 61.47 33 GLY E N 1
ATOM 4094 C CA . GLY C 1 33 ? 0.091 -17.374 35.400 1.00 74.56 33 GLY E CA 1
ATOM 4095 C C . GLY C 1 33 ? 0.315 -16.547 34.120 1.00 84.03 33 GLY E C 1
ATOM 4096 O O . GLY C 1 33 ? -0.623 -16.235 33.400 1.00 76.67 33 GLY E O 1
ATOM 4097 N N . GLY C 1 34 ? 1.574 -16.180 33.871 1.00 94.93 34 GLY E N 1
ATOM 4098 C CA . GLY C 1 34 ? 2.019 -15.336 32.752 1.00 81.79 34 GLY E CA 1
ATOM 4099 C C . GLY C 1 34 ? 2.942 -14.203 33.171 1.00 72.69 34 GLY E C 1
ATOM 4100 O O . GLY C 1 34 ? 3.414 -14.184 34.287 1.00 76.49 34 GLY E O 1
ATOM 4101 N N . LEU C 1 35 ? 3.161 -13.234 32.279 1.00 68.32 35 LEU E N 1
ATOM 4102 C CA . LEU C 1 35 ? 4.095 -12.106 32.517 1.00 64.50 35 LEU E CA 1
ATOM 4103 C C . LEU C 1 35 ? 3.325 -10.905 32.981 1.00 58.83 35 LEU E C 1
ATOM 4104 O O . LEU C 1 35 ? 2.249 -10.606 32.479 1.00 60.07 35 LEU E O 1
ATOM 4109 N N . SER C 1 36 ? 3.854 -10.228 33.972 1.00 56.97 36 SER E N 1
ATOM 4110 C CA . SER C 1 36 ? 3.268 -8.998 34.453 1.00 58.26 36 SER E CA 1
ATOM 4111 C C . SER C 1 36 ? 4.396 -7.978 34.656 1.00 59.30 36 SER E C 1
ATOM 4112 O O . SER C 1 36 ? 5.547 -8.349 34.895 1.00 62.00 36 SER E O 1
ATOM 4115 N N . VAL C 1 37 ? 4.079 -6.696 34.499 1.00 59.66 37 VAL E N 1
ATOM 4116 C CA . VAL C 1 37 ? 5.002 -5.607 34.709 1.00 60.66 37 VAL E CA 1
ATOM 4117 C C . VAL C 1 37 ? 4.205 -4.664 35.571 1.00 59.08 37 VAL E C 1
ATOM 4118 O O . VAL C 1 37 ? 3.044 -4.372 35.296 1.00 65.82 37 VAL E O 1
ATOM 4122 N N . GLN C 1 38 ? 4.805 -4.133 36.609 1.00 63.85 38 GLN E N 1
ATOM 4123 C CA . GLN C 1 38 ? 4.122 -3.119 37.389 1.00 60.50 38 GLN E CA 1
ATOM 4124 C C . GLN C 1 38 ? 5.194 -2.127 37.749 1.00 63.63 38 GLN E C 1
ATOM 4125 O O . GLN C 1 38 ? 6.276 -2.536 38.174 1.00 60.42 38 GLN E O 1
ATOM 4131 N N . ALA C 1 39 ? 4.922 -0.836 37.530 1.00 68.17 39 ALA E N 1
ATOM 4132 C CA . ALA C 1 39 ? 5.970 0.192 37.553 1.00 63.47 39 ALA E CA 1
ATOM 4133 C C . ALA C 1 39 ? 5.399 1.583 37.600 1.00 61.88 39 ALA E C 1
ATOM 4134 O O . ALA C 1 39 ? 4.293 1.812 37.129 1.00 62.64 39 ALA E O 1
ATOM 4136 N N . MET C 1 40 ? 6.115 2.493 38.245 1.00 69.69 40 MET E N 1
ATOM 4137 C CA . MET C 1 40 ? 5.730 3.892 38.374 1.00 70.06 40 MET E CA 1
ATOM 4138 C C . MET C 1 40 ? 6.652 4.809 37.627 1.00 69.96 40 MET E C 1
ATOM 4139 O O . MET C 1 40 ? 7.855 4.534 37.466 1.00 71.75 40 MET E O 1
ATOM 4144 N N . ASP C 1 41 ? 6.128 5.955 37.231 1.00 69.54 41 ASP E N 1
ATOM 4145 C CA . ASP C 1 41 ? 6.988 6.953 36.635 1.00 70.61 41 ASP E CA 1
ATOM 4146 C C . ASP C 1 41 ? 7.865 7.514 37.751 1.00 72.67 41 ASP E C 1
ATOM 4147 O O . ASP C 1 41 ? 7.522 7.434 38.947 1.00 71.25 41 ASP E O 1
ATOM 4152 N N . SER C 1 42 ? 8.999 8.081 37.367 1.00 77.62 42 SER E N 1
ATOM 4153 C CA . SER C 1 42 ? 9.951 8.602 38.349 1.00 78.93 42 SER E CA 1
ATOM 4154 C C . SER C 1 42 ? 9.387 9.723 39.227 1.00 69.87 42 SER E C 1
ATOM 4155 O O . SER C 1 42 ? 9.837 9.872 40.346 1.00 90.08 42 SER E O 1
ATOM 4158 N N . SER C 1 43 ? 8.373 10.456 38.769 1.00 68.20 43 SER E N 1
ATOM 4159 C CA . SER C 1 43 ? 7.657 11.414 39.647 1.00 68.41 43 SER E CA 1
ATOM 4160 C C . SER C 1 43 ? 6.607 10.788 40.589 1.00 66.56 43 SER E C 1
ATOM 4161 O O . SER C 1 43 ? 5.930 11.494 41.305 1.00 80.14 43 SER E O 1
ATOM 4164 N N . HIS C 1 44 ? 6.461 9.478 40.590 1.00 81.84 44 HIS E N 1
ATOM 4165 C CA . HIS C 1 44 ? 5.493 8.822 41.482 1.00 87.75 44 HIS E CA 1
ATOM 4166 C C . HIS C 1 44 ? 4.067 9.396 41.382 1.00 75.61 44 HIS E C 1
ATOM 4167 O O . HIS C 1 44 ? 3.399 9.523 42.362 1.00 75.12 44 HIS E O 1
ATOM 4174 N N . VAL C 1 45 ? 3.636 9.719 40.171 1.00 72.91 45 VAL E N 1
ATOM 4175 C CA . VAL C 1 45 ? 2.291 10.210 39.857 1.00 68.41 45 VAL E CA 1
ATOM 4176 C C . VAL C 1 45 ? 1.434 9.178 39.059 1.00 64.50 45 VAL E C 1
ATOM 4177 O O . VAL C 1 45 ? 0.179 9.252 39.016 1.00 69.21 45 VAL E O 1
ATOM 4181 N N . ALA C 1 46 ? 2.096 8.213 38.424 1.00 60.71 46 ALA E N 1
ATOM 4182 C CA . ALA C 1 46 ? 1.451 7.359 37.457 1.00 60.53 46 ALA E CA 1
ATOM 4183 C C . ALA C 1 46 ? 2.051 5.976 37.495 1.00 62.39 46 ALA E C 1
ATOM 4184 O O . ALA C 1 46 ? 3.269 5.821 37.630 1.00 60.30 46 ALA E O 1
ATOM 4186 N N . LEU C 1 47 ? 1.189 4.991 37.287 1.00 63.90 47 LEU E N 1
ATOM 4187 C CA . LEU C 1 47 ? 1.494 3.609 37.511 1.00 66.16 47 LEU E CA 1
ATOM 4188 C C . LEU C 1 47 ? 1.037 2.852 36.273 1.00 65.74 47 LEU E C 1
ATOM 4189 O O . LEU C 1 47 ? -0.037 3.143 35.759 1.00 70.90 47 LEU E O 1
ATOM 4194 N N . VAL C 1 48 ? 1.837 1.894 35.808 1.00 61.41 48 VAL E N 1
ATOM 4195 C CA . VAL C 1 48 ? 1.411 0.965 34.774 1.00 60.13 48 VAL E CA 1
ATOM 4196 C C . VAL C 1 48 ? 1.292 -0.386 35.399 1.00 63.35 48 VAL E C 1
ATOM 4197 O O . VAL C 1 48 ? 2.222 -0.812 36.120 1.00 66.57 48 VAL E O 1
ATOM 4201 N N . HIS C 1 49 ? 0.245 -1.116 35.012 1.00 59.94 49 HIS E N 1
ATOM 4202 C CA . HIS C 1 49 ? 0.175 -2.522 35.274 1.00 60.69 49 HIS E CA 1
ATOM 4203 C C . HIS C 1 49 ? -0.202 -3.233 33.993 1.00 53.99 49 HIS E C 1
ATOM 4204 O O . HIS C 1 49 ? -1.243 -2.965 33.428 1.00 61.80 49 HIS E O 1
ATOM 4211 N N . MET C 1 50 ? 0.654 -4.139 33.539 1.00 56.11 50 MET E N 1
ATOM 4212 C CA . MET C 1 50 ? 0.394 -4.925 32.358 1.00 58.32 50 MET E CA 1
ATOM 4213 C C . MET C 1 50 ? 0.395 -6.362 32.748 1.00 62.06 50 MET E C 1
ATOM 4214 O O . MET C 1 50 ? 1.232 -6.778 33.519 1.00 66.69 50 MET E O 1
ATOM 4219 N N . LEU C 1 51 ? -0.533 -7.129 32.190 1.00 72.41 51 LEU E N 1
ATOM 4220 C CA . LEU C 1 51 ? -0.559 -8.561 32.378 1.00 61.66 51 LEU E CA 1
ATOM 4221 C C . LEU C 1 51 ? -0.749 -9.282 31.063 1.00 56.83 51 LEU E C 1
ATOM 4222 O O . LEU C 1 51 ? -1.685 -9.009 30.343 1.00 57.35 51 LEU E O 1
ATOM 4227 N N . LEU C 1 52 ? 0.122 -10.195 30.740 1.00 56.18 52 LEU E N 1
ATOM 4228 C CA . LEU C 1 52 ? -0.107 -11.110 29.633 1.00 66.26 52 LEU E CA 1
ATOM 4229 C C . LEU C 1 52 ? -0.253 -12.479 30.232 1.00 83.87 52 LEU E C 1
ATOM 4230 O O . LEU C 1 52 ? 0.739 -13.125 30.574 1.00 74.04 52 LEU E O 1
ATOM 4235 N N . ARG C 1 53 ? -1.523 -12.879 30.411 1.00 91.80 53 ARG E N 1
ATOM 4236 C CA . ARG C 1 53 ? -1.921 -14.232 30.748 1.00 66.41 53 ARG E CA 1
ATOM 4237 C C . ARG C 1 53 ? -1.190 -15.273 29.880 1.00 65.64 53 ARG E C 1
ATOM 4238 O O . ARG C 1 53 ? -0.793 -14.996 28.783 1.00 71.86 53 ARG E O 1
ATOM 4246 N N . ASP C 1 54 ? -0.955 -16.460 30.404 1.00 69.36 54 ASP E N 1
ATOM 4247 C CA . ASP C 1 54 ? -0.260 -17.521 29.666 1.00 67.97 54 ASP E CA 1
ATOM 4248 C C . ASP C 1 54 ? -0.950 -17.982 28.369 1.00 69.97 54 ASP E C 1
ATOM 4249 O O . ASP C 1 54 ? -0.288 -18.494 27.484 1.00 67.06 54 ASP E O 1
ATOM 4254 N N . ASP C 1 55 ? -2.281 -17.872 28.287 1.00 75.15 55 ASP E N 1
ATOM 4255 C CA . ASP C 1 55 ? -3.050 -18.194 27.043 1.00 71.97 55 ASP E CA 1
ATOM 4256 C C . ASP C 1 55 ? -2.712 -17.247 25.890 1.00 82.04 55 ASP E C 1
ATOM 4257 O O . ASP C 1 55 ? -2.948 -17.564 24.737 1.00 91.62 55 ASP E O 1
ATOM 4262 N N . CYS C 1 56 ? -2.162 -16.078 26.216 1.00 89.70 56 CYS E N 1
ATOM 4263 C CA . CYS C 1 56 ? -1.529 -15.161 25.251 1.00 79.32 56 CYS E CA 1
ATOM 4264 C C . CYS C 1 56 ? -0.487 -15.752 24.324 1.00 65.74 56 CYS E C 1
ATOM 4265 O O . CYS C 1 56 ? -0.343 -15.328 23.200 1.00 82.96 56 CYS E O 1
ATOM 4268 N N . PHE C 1 57 ? 0.228 -16.742 24.790 1.00 71.50 57 PHE E N 1
ATOM 4269 C CA . PHE C 1 57 ? 1.368 -17.310 24.071 1.00 73.74 57 PHE E CA 1
ATOM 4270 C C . PHE C 1 57 ? 0.982 -18.626 23.446 1.00 72.88 57 PHE E C 1
ATOM 4271 O O . PHE C 1 57 ? 0.196 -19.360 23.991 1.00 101.45 57 PHE E O 1
ATOM 4279 N N . VAL C 1 58 ? 1.570 -18.929 22.308 1.00 78.04 58 VAL E N 1
ATOM 4280 C CA . VAL C 1 58 ? 1.420 -20.221 21.667 1.00 75.06 58 VAL E CA 1
ATOM 4281 C C . VAL C 1 58 ? 2.235 -21.251 22.386 1.00 73.75 58 VAL E C 1
ATOM 4282 O O . VAL C 1 58 ? 2.075 -22.426 22.133 1.00 111.65 58 VAL E O 1
ATOM 4286 N N . LYS C 1 59 ? 3.165 -20.832 23.226 1.00 81.61 59 LYS E N 1
ATOM 4287 C CA . LYS C 1 59 ? 4.003 -21.761 23.973 1.00 89.58 59 LYS E CA 1
ATOM 4288 C C . LYS C 1 59 ? 4.458 -21.015 25.214 1.00 78.05 59 LYS E C 1
ATOM 4289 O O . LYS C 1 59 ? 4.985 -19.935 25.099 1.00 83.71 59 LYS E O 1
ATOM 4295 N N . TYR C 1 60 ? 4.218 -21.577 26.384 1.00 70.89 60 TYR E N 1
ATOM 4296 C CA . TYR C 1 60 ? 4.519 -20.895 27.649 1.00 73.01 60 TYR E CA 1
ATOM 4297 C C . TYR C 1 60 ? 4.922 -21.889 28.715 1.00 72.37 60 TYR E C 1
ATOM 4298 O O . TYR C 1 60 ? 4.238 -22.859 28.944 1.00 101.03 60 TYR E O 1
ATOM 4307 N N . GLN C 1 61 ? 6.017 -21.601 29.398 1.00 83.36 61 GLN E N 1
ATOM 4308 C CA . GLN C 1 61 ? 6.591 -22.465 30.346 1.00 86.34 61 GLN E CA 1
ATOM 4309 C C . GLN C 1 61 ? 7.308 -21.640 31.391 1.00 77.28 61 GLN E C 1
ATOM 4310 O O . GLN C 1 61 ? 8.306 -21.009 31.116 1.00 91.26 61 GLN E O 1
ATOM 4316 N N . CYS C 1 62 ? 6.812 -21.620 32.605 1.00 63.66 62 CYS E N 1
ATOM 4317 C CA . CYS C 1 62 ? 7.485 -20.941 33.682 1.00 72.20 62 CYS E CA 1
ATOM 4318 C C . CYS C 1 62 ? 7.194 -21.645 35.016 1.00 75.69 62 CYS E C 1
ATOM 4319 O O . CYS C 1 62 ? 6.291 -21.217 35.741 1.00 63.58 62 CYS E O 1
ATOM 4322 N N . GLY C 1 63 ? 7.973 -22.745 35.282 1.00 75.53 63 GLY E N 1
ATOM 4323 C CA . GLY C 1 63 ? 7.881 -23.619 36.504 1.00 61.07 63 GLY E CA 1
ATOM 4324 C C . GLY C 1 63 ? 7.873 -22.716 37.744 1.00 79.22 63 GLY E C 1
ATOM 4325 O O . GLY C 1 63 ? 6.810 -22.540 38.383 1.00 86.60 63 GLY E O 1
ATOM 4326 N N . ARG C 1 64 ? 9.035 -22.087 38.058 1.00 94.71 64 ARG E N 1
ATOM 4327 C CA . ARG C 1 64 ? 9.179 -21.220 39.246 1.00 94.84 64 ARG E CA 1
ATOM 4328 C C . ARG C 1 64 ? 8.950 -19.780 38.884 1.00 90.97 64 ARG E C 1
ATOM 4329 O O . ARG C 1 64 ? 9.004 -19.459 37.689 1.00 81.60 64 ARG E O 1
ATOM 4337 N N . ASN C 1 65 ? 8.679 -18.926 39.880 1.00 79.12 65 ASN E N 1
ATOM 4338 C CA . ASN C 1 65 ? 8.513 -17.466 39.623 1.00 93.36 65 ASN E CA 1
ATOM 4339 C C . ASN C 1 65 ? 9.887 -16.840 39.475 1.00 83.73 65 ASN E C 1
ATOM 4340 O O . ASN C 1 65 ? 10.544 -16.669 40.474 1.00 94.65 65 ASN E O 1
ATOM 4345 N N . SER C 1 66 ? 10.340 -16.502 38.248 1.00 82.82 66 SER E N 1
ATOM 4346 C CA . SER C 1 66 ? 11.505 -15.609 38.079 1.00 80.11 66 SER E CA 1
ATOM 4347 C C . SER C 1 66 ? 11.074 -14.146 37.858 1.00 72.76 66 SER E C 1
ATOM 4348 O O . SER C 1 66 ? 9.996 -13.859 37.394 1.00 72.93 66 SER E O 1
ATOM 4351 N N . ILE C 1 67 ? 11.958 -13.248 38.271 1.00 77.87 67 ILE E N 1
ATOM 4352 C CA . ILE C 1 67 ? 11.841 -11.800 37.989 1.00 73.19 67 ILE E CA 1
ATOM 4353 C C . ILE C 1 67 ? 12.988 -11.306 37.093 1.00 64.19 67 ILE E C 1
ATOM 4354 O O . ILE C 1 67 ? 14.111 -11.481 37.437 1.00 75.61 67 ILE E O 1
ATOM 4359 N N . LEU C 1 68 ? 12.682 -10.696 35.957 1.00 66.88 68 LEU E N 1
ATOM 4360 C CA . LEU C 1 68 ? 13.701 -10.282 34.982 1.00 63.14 68 LEU E CA 1
ATOM 4361 C C . LEU C 1 68 ? 13.603 -8.756 34.841 1.00 65.68 68 LEU E C 1
ATOM 4362 O O . LEU C 1 68 ? 12.624 -8.229 34.328 1.00 64.60 68 LEU E O 1
ATOM 4367 N N . GLY C 1 69 ? 14.586 -8.033 35.369 1.00 66.74 69 GLY E N 1
ATOM 4368 C CA . GLY C 1 69 ? 14.701 -6.591 35.146 1.00 63.65 69 GLY E CA 1
ATOM 4369 C C . GLY C 1 69 ? 15.267 -6.308 33.760 1.00 58.91 69 GLY E C 1
ATOM 4370 O O . GLY C 1 69 ? 16.236 -6.979 33.310 1.00 59.24 69 GLY E O 1
ATOM 4371 N N . LEU C 1 70 ? 14.615 -5.388 33.021 1.00 54.82 70 LEU E N 1
ATOM 4372 C CA . LEU C 1 70 ? 15.091 -5.043 31.703 1.00 51.79 70 LEU E CA 1
ATOM 4373 C C . LEU C 1 70 ? 15.098 -3.583 31.451 1.00 56.28 70 LEU E C 1
ATOM 4374 O O . LEU C 1 70 ? 14.275 -2.818 31.991 1.00 63.02 70 LEU E O 1
ATOM 4379 N N . ASN C 1 71 ? 16.083 -3.214 30.620 1.00 65.44 71 ASN E N 1
ATOM 4380 C CA . ASN C 1 71 ? 16.153 -1.913 30.039 1.00 63.03 71 ASN E CA 1
ATOM 4381 C C . ASN C 1 71 ? 15.165 -1.847 28.861 1.00 61.40 71 ASN E C 1
ATOM 4382 O O . ASN C 1 71 ? 15.373 -2.456 27.819 1.00 68.80 71 ASN E O 1
ATOM 4387 N N . LEU C 1 72 ? 14.104 -1.077 29.035 1.00 58.29 72 LEU E N 1
ATOM 4388 C CA . LEU C 1 72 ? 13.075 -0.971 28.032 1.00 57.46 72 LEU E CA 1
ATOM 4389 C C . LEU C 1 72 ? 13.510 -0.147 26.854 1.00 57.76 72 LEU E C 1
ATOM 4390 O O . LEU C 1 72 ? 13.001 -0.343 25.759 1.00 58.52 72 LEU E O 1
ATOM 4395 N N . ALA C 1 73 ? 14.443 0.786 27.080 1.00 56.47 73 ALA E N 1
ATOM 4396 C CA . ALA C 1 73 ? 15.075 1.511 26.000 1.00 56.70 73 ALA E CA 1
ATOM 4397 C C . ALA C 1 73 ? 15.792 0.541 25.053 1.00 65.90 73 ALA E C 1
ATOM 4398 O O . ALA C 1 73 ? 15.495 0.529 23.852 1.00 64.40 73 ALA E O 1
ATOM 4400 N N . SER C 1 74 ? 16.678 -0.320 25.579 1.00 55.25 74 SER E N 1
ATOM 4401 C CA . SER C 1 74 ? 17.293 -1.338 24.739 1.00 50.49 74 SER E CA 1
ATOM 4402 C C . SER C 1 74 ? 16.293 -2.299 24.127 1.00 53.47 74 SER E C 1
ATOM 4403 O O . SER C 1 74 ? 16.410 -2.671 22.965 1.00 56.53 74 SER E O 1
ATOM 4406 N N . LEU C 1 75 ? 15.346 -2.762 24.922 1.00 57.59 75 LEU E N 1
ATOM 4407 C CA . LEU C 1 75 ? 14.374 -3.722 24.447 1.00 61.39 75 LEU E CA 1
ATOM 4408 C C . LEU C 1 75 ? 13.601 -3.095 23.284 1.00 59.92 75 LEU E C 1
ATOM 4409 O O . LEU C 1 75 ? 13.371 -3.746 22.282 1.00 58.88 75 LEU E O 1
ATOM 4414 N N . SER C 1 76 ? 13.251 -1.819 23.420 1.00 63.17 76 SER E N 1
ATOM 4415 C CA . SER C 1 76 ? 12.520 -1.099 22.386 1.00 60.25 76 SER E CA 1
ATOM 4416 C C . SER C 1 76 ? 13.307 -1.074 21.087 1.00 63.61 76 SER E C 1
ATOM 4417 O O . SER C 1 76 ? 12.751 -1.320 20.021 1.00 65.21 76 SER E O 1
ATOM 4420 N N . LYS C 1 77 ? 14.612 -0.819 21.195 1.00 55.96 77 LYS E N 1
ATOM 4421 C CA . LYS C 1 77 ? 15.513 -0.792 20.047 1.00 46.37 77 LYS E CA 1
ATOM 4422 C C . LYS C 1 77 ? 15.625 -2.104 19.334 1.00 52.90 77 LYS E C 1
ATOM 4423 O O . LYS C 1 77 ? 15.720 -2.149 18.112 1.00 63.57 77 LYS E O 1
ATOM 4429 N N . VAL C 1 78 ? 15.634 -3.188 20.084 1.00 54.74 78 VAL E N 1
ATOM 4430 C CA . VAL C 1 78 ? 15.687 -4.504 19.472 1.00 59.51 78 VAL E CA 1
ATOM 4431 C C . VAL C 1 78 ? 14.339 -4.813 18.845 1.00 56.62 78 VAL E C 1
ATOM 4432 O O . VAL C 1 78 ? 14.270 -5.320 17.745 1.00 60.60 78 VAL E O 1
ATOM 4436 N N . LEU C 1 79 ? 13.263 -4.493 19.524 1.00 53.80 79 LEU E N 1
ATOM 4437 C CA . LEU C 1 79 ? 11.973 -4.826 18.974 1.00 64.60 79 LEU E CA 1
ATOM 4438 C C . LEU C 1 79 ? 11.676 -4.019 17.724 1.00 62.85 79 LEU E C 1
ATOM 4439 O O . LEU C 1 79 ? 11.051 -4.566 16.836 1.00 64.23 79 LEU E O 1
ATOM 4444 N N . LYS C 1 80 ? 12.128 -2.755 17.641 1.00 73.56 80 LYS E N 1
ATOM 4445 C CA . LYS C 1 80 ? 12.009 -1.959 16.392 1.00 74.65 80 LYS E CA 1
ATOM 4446 C C . LYS C 1 80 ? 12.471 -2.728 15.178 1.00 70.23 80 LYS E C 1
ATOM 4447 O O . LYS C 1 80 ? 11.879 -2.610 1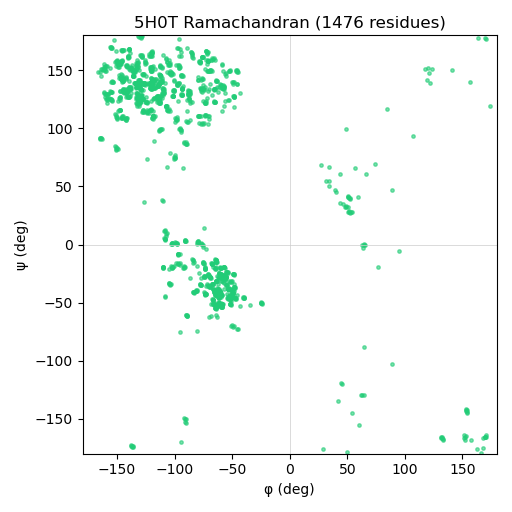4.137 1.00 72.14 80 LYS E O 1
ATOM 4453 N N . ILE C 1 81 ? 13.510 -3.536 15.322 1.00 67.56 81 ILE E N 1
ATOM 4454 C CA . ILE C 1 81 ? 14.008 -4.278 14.200 1.00 64.33 81 ILE E CA 1
ATOM 4455 C C . ILE C 1 81 ? 13.418 -5.656 13.993 1.00 68.77 81 ILE E C 1
ATOM 4456 O O . ILE C 1 81 ? 13.874 -6.367 13.137 1.00 78.23 81 ILE E O 1
ATOM 4461 N N . VAL C 1 82 ? 12.459 -6.084 14.781 1.00 70.18 82 VAL E N 1
ATOM 4462 C CA . VAL C 1 82 ? 11.861 -7.405 14.568 1.00 66.53 82 VAL E CA 1
ATOM 4463 C C . VAL C 1 82 ? 10.643 -7.210 13.691 1.00 69.60 82 VAL E C 1
ATOM 4464 O O . VAL C 1 82 ? 9.826 -6.326 13.955 1.00 66.80 82 VAL E O 1
ATOM 4468 N N . ASP C 1 83 ? 10.492 -8.053 12.676 1.00 73.79 83 ASP E N 1
ATOM 4469 C CA . ASP C 1 83 ? 9.320 -7.985 11.812 1.00 69.51 83 ASP E CA 1
ATOM 4470 C C . ASP C 1 83 ? 8.080 -8.341 12.625 1.00 67.40 83 ASP E C 1
ATOM 4471 O O . ASP C 1 83 ? 8.015 -9.389 13.250 1.00 71.35 83 ASP E O 1
ATOM 4476 N N . SER C 1 84 ? 7.138 -7.412 12.647 1.00 69.04 84 SER E N 1
ATOM 4477 C CA . SER C 1 84 ? 5.745 -7.626 13.072 1.00 95.27 84 SER E CA 1
ATOM 4478 C C . SER C 1 84 ? 5.229 -9.065 12.944 1.00 77.52 84 SER E C 1
ATOM 4479 O O . SER C 1 84 ? 4.651 -9.532 13.887 1.00 74.64 84 SER E O 1
ATOM 4482 N N . ASN C 1 85 ? 5.403 -9.719 11.782 1.00 87.89 85 ASN E N 1
ATOM 4483 C CA . ASN C 1 85 ? 4.719 -10.998 11.473 1.00 96.34 85 ASN E CA 1
ATOM 4484 C C . ASN C 1 85 ? 5.571 -12.199 11.702 1.00 82.72 85 ASN E C 1
ATOM 4485 O O . ASN C 1 85 ? 5.146 -13.322 11.429 1.00 107.86 85 ASN E O 1
ATOM 4490 N N . ASP C 1 86 ? 6.784 -11.981 12.168 1.00 82.72 86 ASP E N 1
ATOM 4491 C CA . ASP C 1 86 ? 7.593 -13.059 12.671 1.00 73.99 86 ASP E CA 1
ATOM 4492 C C . ASP C 1 86 ? 7.137 -13.426 14.087 1.00 76.42 86 ASP E C 1
ATOM 4493 O O . ASP C 1 86 ? 6.504 -12.623 14.809 1.00 68.31 86 ASP E O 1
ATOM 4498 N N . SER C 1 87 ? 7.468 -14.659 14.457 1.00 79.46 87 SER E N 1
ATOM 4499 C CA . SER C 1 87 ? 7.267 -15.165 15.794 1.00 80.68 87 SER E CA 1
ATOM 4500 C C . SER C 1 87 ? 8.343 -14.576 16.670 1.00 87.41 87 SER E C 1
ATOM 4501 O O . SER C 1 87 ? 9.388 -14.113 16.174 1.00 79.85 87 SER E O 1
ATOM 4504 N N . LEU C 1 88 ? 8.102 -14.615 17.975 1.00 74.79 88 LEU E N 1
ATOM 4505 C CA . LEU C 1 88 ? 9.080 -14.127 18.903 1.00 75.10 88 LEU E CA 1
ATOM 4506 C C . LEU C 1 88 ? 9.056 -14.874 20.230 1.00 65.66 88 LEU E C 1
ATOM 4507 O O . LEU C 1 88 ? 8.086 -14.788 21.004 1.00 69.79 88 LEU E O 1
ATOM 4512 N N . SER C 1 89 ? 10.156 -15.554 20.506 1.00 71.70 89 SER E N 1
ATOM 4513 C CA . SER C 1 89 ? 10.322 -16.343 21.714 1.00 73.49 89 SER E CA 1
ATOM 4514 C C . SER C 1 89 ? 11.259 -15.664 22.715 1.00 70.46 89 SER E C 1
ATOM 4515 O O . SER C 1 89 ? 12.443 -15.495 22.475 1.00 67.56 89 SER E O 1
ATOM 4518 N N . LEU C 1 90 ? 10.704 -15.303 23.854 1.00 73.16 90 LEU E N 1
ATOM 4519 C CA . LEU C 1 90 ? 11.471 -14.847 24.997 1.00 72.62 90 LEU E CA 1
ATOM 4520 C C . LEU C 1 90 ? 11.904 -16.054 25.843 1.00 69.07 90 LEU E C 1
ATOM 4521 O O . LEU C 1 90 ? 11.081 -16.854 26.148 1.00 70.59 90 LEU E O 1
ATOM 4526 N N . ARG C 1 91 ? 13.174 -16.181 26.193 1.00 69.32 91 ARG E N 1
ATOM 4527 C CA . ARG C 1 91 ? 13.718 -17.342 26.909 1.00 70.45 91 ARG E CA 1
ATOM 4528 C C . ARG C 1 91 ? 14.772 -16.927 27.910 1.00 70.95 91 ARG E C 1
ATOM 4529 O O . ARG C 1 91 ? 15.664 -16.169 27.570 1.00 73.72 91 ARG E O 1
ATOM 4537 N N . HIS C 1 92 ? 14.713 -17.440 29.118 1.00 68.15 92 HIS E N 1
ATOM 4538 C CA . HIS C 1 92 ? 15.756 -17.195 30.123 1.00 69.71 92 HIS E CA 1
ATOM 4539 C C . HIS C 1 92 ? 16.162 -18.493 30.753 1.00 68.39 92 HIS E C 1
ATOM 4540 O O . HIS C 1 92 ? 15.308 -19.295 31.044 1.00 62.69 92 HIS E O 1
ATOM 4547 N N . ASP C 1 93 ? 17.438 -18.702 30.971 1.00 82.90 93 ASP E N 1
ATOM 4548 C CA . ASP C 1 93 ? 17.949 -19.956 31.506 1.00 81.90 93 ASP E CA 1
ATOM 4549 C C . ASP C 1 93 ? 18.397 -19.795 32.942 1.00 87.40 93 ASP E C 1
ATOM 4550 O O . ASP C 1 93 ? 18.658 -18.701 33.371 1.00 78.61 93 ASP E O 1
ATOM 4555 N N . ASP C 1 94 ? 18.478 -20.917 33.636 1.00 130.48 94 ASP E N 1
ATOM 4556 C CA . ASP C 1 94 ? 18.688 -20.918 35.089 1.00 125.30 94 ASP E CA 1
ATOM 4557 C C . ASP C 1 94 ? 19.954 -20.181 35.494 1.00 105.61 94 ASP E C 1
ATOM 4558 O O . ASP C 1 94 ? 19.902 -19.446 36.455 1.00 100.72 94 ASP E O 1
ATOM 4563 N N . ASP C 1 95 ? 21.021 -20.288 34.755 1.00 105.03 95 ASP E N 1
ATOM 4564 C CA . ASP C 1 95 ? 22.353 -19.879 35.145 1.00 117.56 95 ASP E CA 1
ATOM 4565 C C . ASP C 1 95 ? 22.802 -18.634 34.311 1.00 125.51 95 ASP E C 1
ATOM 4566 O O . ASP C 1 95 ? 23.987 -18.632 33.831 1.00 116.80 95 ASP E O 1
ATOM 4571 N N . SER C 1 96 ? 21.870 -17.677 34.021 1.00 116.05 96 SER E N 1
ATOM 4572 C CA . SER C 1 96 ? 22.089 -16.885 32.773 1.00 94.58 96 SER E CA 1
ATOM 4573 C C . SER C 1 96 ? 22.509 -15.448 32.761 1.00 88.59 96 SER E C 1
ATOM 4574 O O . SER C 1 96 ? 23.320 -15.144 31.906 1.00 116.14 96 SER E O 1
ATOM 4577 N N . ASP C 1 97 ? 21.967 -14.532 33.545 1.00 83.93 97 ASP E N 1
ATOM 4578 C CA . ASP C 1 97 ? 22.311 -13.057 33.371 1.00 91.83 97 ASP E CA 1
ATOM 4579 C C . ASP C 1 97 ? 21.858 -12.373 32.032 1.00 75.13 97 ASP E C 1
ATOM 4580 O O . ASP C 1 97 ? 21.982 -11.175 31.830 1.00 62.19 97 ASP E O 1
ATOM 4585 N N . VAL C 1 98 ? 21.216 -13.137 31.168 1.00 68.93 98 VAL E N 1
ATOM 4586 C CA . VAL C 1 98 ? 20.731 -12.663 29.918 1.00 66.26 98 VAL E CA 1
ATOM 4587 C C . VAL C 1 98 ? 19.399 -13.320 29.625 1.00 64.18 98 VAL E C 1
ATOM 4588 O O . VAL C 1 98 ? 19.189 -14.494 29.873 1.00 75.67 98 VAL E O 1
ATOM 4592 N N . VAL C 1 99 ? 18.533 -12.540 29.019 1.00 57.51 99 VAL E N 1
ATOM 4593 C CA . VAL C 1 99 ? 17.310 -13.026 28.400 1.00 58.27 99 VAL E CA 1
ATOM 4594 C C . VAL C 1 99 ? 17.561 -13.055 26.888 1.00 55.47 99 VAL E C 1
ATOM 4595 O O . VAL C 1 99 ? 18.325 -12.242 26.394 1.00 57.01 99 VAL E O 1
ATOM 4599 N N . THR C 1 100 ? 16.970 -13.997 26.176 1.00 57.88 100 THR E N 1
ATOM 4600 C CA . THR C 1 100 ? 17.124 -14.043 24.724 1.00 61.71 100 THR E CA 1
ATOM 4601 C C . THR C 1 100 ? 15.804 -13.948 23.985 1.00 63.51 100 THR E C 1
ATOM 4602 O O . THR C 1 100 ? 14.842 -14.602 24.344 1.00 69.06 100 THR E O 1
ATOM 4606 N N . LEU C 1 101 ? 15.800 -13.163 22.912 1.00 70.33 101 LEU E N 1
ATOM 4607 C CA . LEU C 1 101 ? 14.645 -13.018 22.047 1.00 66.81 101 LEU E CA 1
ATOM 4608 C C . LEU C 1 101 ? 14.980 -13.704 20.749 1.00 64.82 101 LEU E C 1
ATOM 4609 O O . LEU C 1 101 ? 16.038 -13.465 20.191 1.00 73.69 101 LEU E O 1
ATOM 4614 N N . THR C 1 102 ? 14.089 -14.566 20.274 1.00 58.15 102 THR E N 1
ATOM 4615 C CA . THR C 1 102 ? 14.344 -15.339 19.071 1.00 65.89 102 THR E CA 1
ATOM 4616 C C . THR C 1 102 ? 13.163 -15.214 18.133 1.00 66.95 102 THR E C 1
ATOM 4617 O O . THR C 1 102 ? 12.023 -15.525 18.477 1.00 67.17 102 THR E O 1
ATOM 4621 N N . SER C 1 103 ? 13.466 -14.739 16.938 1.00 70.61 103 SER E N 1
ATOM 4622 C CA . SER C 1 103 ? 12.467 -14.461 15.939 1.00 74.68 103 SER E CA 1
ATOM 4623 C C . SER C 1 103 ? 12.690 -15.446 14.819 1.00 74.83 103 SER E C 1
ATOM 4624 O O . SER C 1 103 ? 13.828 -15.844 14.538 1.00 60.94 103 SER E O 1
ATOM 4627 N N . GLU C 1 104 ? 11.593 -15.850 14.195 1.00 85.00 104 GLU E N 1
ATOM 4628 C CA . GLU C 1 104 ? 11.667 -16.708 13.028 1.00 87.70 104 GLU E CA 1
ATOM 4629 C C . GLU C 1 104 ? 10.549 -16.314 12.096 1.00 87.20 104 GLU E C 1
ATOM 4630 O O . GLU C 1 104 ? 9.441 -15.945 12.554 1.00 83.31 104 GLU E O 1
ATOM 4636 N N . ASN C 1 105 ? 10.884 -16.324 10.817 1.00 101.33 105 ASN E N 1
ATOM 4637 C CA . ASN C 1 105 ? 9.895 -16.228 9.760 1.00 96.22 105 ASN E CA 1
ATOM 4638 C C . ASN C 1 105 ? 8.837 -17.334 9.761 1.00 96.01 105 ASN E C 1
ATOM 4639 O O . ASN C 1 105 ? 9.083 -18.452 10.240 1.00 118.64 105 ASN E O 1
ATOM 4644 N N . PRO C 1 106 ? 7.671 -17.029 9.191 1.00 95.79 106 PRO E N 1
ATOM 4645 C CA . PRO C 1 106 ? 6.703 -18.139 8.956 1.00 102.42 106 PRO E CA 1
ATOM 4646 C C . PRO C 1 106 ? 7.342 -19.299 8.131 1.00 104.59 106 PRO E C 1
ATOM 4647 O O . PRO C 1 106 ? 7.193 -20.456 8.479 1.00 106.26 106 PRO E O 1
ATOM 4651 N N . GLU C 1 107 ? 8.091 -18.961 7.098 1.00 101.48 107 GLU E N 1
ATOM 4652 C CA . GLU C 1 107 ? 8.797 -19.899 6.212 1.00 97.51 107 GLU E CA 1
ATOM 4653 C C . GLU C 1 107 ? 10.044 -20.604 6.821 1.00 97.84 107 GLU E C 1
ATOM 4654 O O . GLU C 1 107 ? 10.637 -21.408 6.164 1.00 96.87 107 GLU E O 1
ATOM 4660 N N . LYS C 1 108 ? 10.450 -20.286 8.051 1.00 103.78 108 LYS E N 1
ATOM 4661 C CA . LYS C 1 108 ? 11.671 -20.863 8.659 1.00 105.15 108 LYS E CA 1
ATOM 4662 C C . LYS C 1 108 ? 12.994 -20.758 7.828 1.00 90.75 108 LYS E C 1
ATOM 4663 O O . LYS C 1 108 ? 13.910 -21.563 7.992 1.00 91.75 108 LYS E O 1
ATOM 4669 N N . THR C 1 109 ? 13.100 -19.745 6.965 1.00 88.22 109 THR E N 1
ATOM 4670 C CA . THR C 1 109 ? 14.332 -19.474 6.196 1.00 96.82 109 THR E CA 1
ATOM 4671 C C . THR C 1 109 ? 15.226 -18.394 6.834 1.00 95.97 109 THR E C 1
ATOM 4672 O O . THR C 1 109 ? 16.359 -18.170 6.364 1.00 87.05 109 THR E O 1
ATOM 4676 N N . ARG C 1 110 ? 14.720 -17.719 7.877 1.00 97.97 110 ARG E N 1
ATOM 4677 C CA . ARG C 1 110 ? 15.476 -16.691 8.597 1.00 85.57 110 ARG E CA 1
ATOM 4678 C C . ARG C 1 110 ? 15.225 -16.833 10.086 1.00 82.64 110 ARG E C 1
ATOM 4679 O O . ARG C 1 110 ? 14.075 -16.963 10.514 1.00 87.05 110 ARG E O 1
ATOM 4687 N N . LYS C 1 111 ? 16.308 -16.775 10.853 1.00 76.81 111 LYS E N 1
ATOM 4688 C CA . LYS C 1 111 ? 16.244 -16.845 12.312 1.00 72.17 111 LYS E CA 1
ATOM 4689 C C . LYS C 1 111 ? 17.097 -15.717 12.852 1.00 71.88 111 LYS E C 1
ATOM 4690 O O . LYS C 1 111 ? 18.257 -15.567 12.476 1.00 69.62 111 LYS E O 1
ATOM 4696 N N . CYS C 1 112 ? 16.518 -14.950 13.761 1.00 76.71 112 CYS E N 1
ATOM 4697 C CA . CYS C 1 112 ? 17.225 -13.878 14.430 1.00 72.47 112 CYS E CA 1
ATOM 4698 C C . CYS C 1 112 ? 17.245 -14.207 15.889 1.00 66.45 112 CYS E C 1
ATOM 4699 O O . CYS C 1 112 ? 16.271 -14.715 16.388 1.00 63.45 112 CYS E O 1
ATOM 4702 N N . GLU C 1 113 ? 18.359 -13.919 16.547 1.00 69.23 113 GLU E N 1
ATOM 4703 C CA . GLU C 1 113 ? 18.431 -14.051 17.984 1.00 68.85 113 GLU E CA 1
ATOM 4704 C C . GLU C 1 113 ? 19.189 -12.881 18.619 1.00 70.68 113 GLU E C 1
ATOM 4705 O O . GLU C 1 113 ? 20.319 -12.581 18.263 1.00 67.19 113 GLU E O 1
ATOM 4711 N N . TYR C 1 114 ? 18.548 -12.278 19.598 1.00 71.67 114 TYR E N 1
ATOM 4712 C CA . TYR C 1 114 ? 19.065 -11.126 20.303 1.00 68.70 114 TYR E CA 1
ATOM 4713 C C . TYR C 1 114 ? 19.185 -11.500 21.769 1.00 63.78 114 TYR E C 1
ATOM 4714 O O . TYR C 1 114 ? 18.400 -12.279 22.242 1.00 66.56 114 TYR E O 1
ATOM 4723 N N . GLN C 1 115 ? 20.140 -10.923 22.477 1.00 62.34 115 GLN E N 1
ATOM 4724 C CA . GLN C 1 115 ? 20.361 -11.153 23.886 1.00 64.57 115 GLN E CA 1
ATOM 4725 C C . GLN C 1 115 ? 20.503 -9.883 24.674 1.00 68.47 115 GLN E C 1
ATOM 4726 O O . GLN C 1 115 ? 21.380 -9.089 24.378 1.00 71.66 115 GLN E O 1
ATOM 4732 N N . LEU C 1 116 ? 19.672 -9.713 25.697 1.00 66.73 116 LEU E N 1
ATOM 4733 C CA . LEU C 1 116 ? 19.720 -8.531 26.536 1.00 64.14 116 LEU E CA 1
ATOM 4734 C C . LEU C 1 116 ? 20.208 -8.879 27.926 1.00 62.52 116 LEU E C 1
ATOM 4735 O O . LEU C 1 116 ? 19.905 -9.940 28.441 1.00 62.72 116 LEU E O 1
ATOM 4740 N N . LYS C 1 117 ? 21.048 -8.014 28.495 1.00 60.24 117 LYS E N 1
ATOM 4741 C CA . LYS C 1 117 ? 21.579 -8.242 29.831 1.00 55.39 117 LYS E CA 1
ATOM 4742 C C . LYS C 1 117 ? 20.505 -7.897 30.806 1.00 51.21 117 LYS E C 1
ATOM 4743 O O . LYS C 1 117 ? 19.815 -6.966 30.564 1.00 61.07 117 LYS E O 1
ATOM 4749 N N . LEU C 1 118 ? 20.357 -8.652 31.897 1.00 55.38 118 LEU E N 1
ATOM 4750 C CA . LEU C 1 118 ? 19.369 -8.283 32.910 1.00 59.32 118 LEU E CA 1
ATOM 4751 C C . LEU C 1 118 ? 19.918 -7.278 33.896 1.00 50.84 118 LEU E C 1
ATOM 4752 O O . LEU C 1 118 ? 21.066 -7.088 33.958 1.00 61.01 118 LEU E O 1
ATOM 4757 N N . LEU C 1 119 ? 19.011 -6.603 34.590 1.00 54.84 119 LEU E N 1
ATOM 4758 C CA . LEU C 1 119 ? 19.255 -5.668 35.690 1.00 56.88 119 LEU E CA 1
ATOM 4759 C C . LEU C 1 119 ? 18.602 -6.099 36.908 1.00 52.76 119 LEU E C 1
ATOM 4760 O O . LEU C 1 119 ? 17.537 -6.668 36.847 1.00 57.42 119 LEU E O 1
ATOM 4765 N N . GLU C 1 120 ? 19.246 -5.739 38.027 1.00 63.15 120 GLU E N 1
ATOM 4766 C CA . GLU C 1 120 ? 18.716 -5.866 39.332 1.00 58.41 120 GLU E CA 1
ATOM 4767 C C . GLU C 1 120 ? 17.987 -4.555 39.520 1.00 61.75 120 GLU E C 1
ATOM 4768 O O . GLU C 1 120 ? 18.519 -3.476 39.688 1.00 66.07 120 GLU E O 1
ATOM 4774 N N . ILE C 1 121 ? 16.669 -4.648 39.449 1.00 60.13 121 ILE E N 1
ATOM 4775 C CA . ILE C 1 121 ? 15.820 -3.472 39.728 1.00 61.11 121 ILE E CA 1
ATOM 4776 C C . ILE C 1 121 ? 15.108 -3.729 41.036 1.00 63.80 121 ILE E C 1
ATOM 4777 O O . ILE C 1 121 ? 14.513 -4.784 41.203 1.00 66.63 121 ILE E O 1
ATOM 4782 N N . GLU C 1 122 ? 15.180 -2.788 41.943 1.00 84.49 122 GLU E N 1
ATOM 4783 C CA . GLU C 1 122 ? 14.399 -2.864 43.203 1.00 103.53 122 GLU E CA 1
ATOM 4784 C C . GLU C 1 122 ? 12.897 -3.013 42.995 1.00 95.67 122 GLU E C 1
ATOM 4785 O O . GLU C 1 122 ? 12.279 -2.286 42.205 1.00 79.24 122 GLU E O 1
ATOM 4791 N N . ALA C 1 123 ? 12.338 -4.005 43.717 1.00 116.35 123 ALA E N 1
ATOM 4792 C CA . ALA C 1 123 ? 10.949 -4.463 43.486 1.00 119.62 123 ALA E CA 1
ATOM 4793 C C . ALA C 1 123 ? 9.981 -3.290 43.784 1.00 117.27 123 ALA E C 1
ATOM 4794 O O . ALA C 1 123 ? 10.135 -2.584 44.758 1.00 100.87 123 ALA E O 1
ATOM 4796 N N . GLU C 1 124 ? 8.996 -3.069 42.939 1.00 114.84 124 GLU E N 1
ATOM 4797 C CA . GLU C 1 124 ? 8.329 -1.755 42.774 1.00 126.79 124 GLU E CA 1
ATOM 4798 C C . GLU C 1 124 ? 8.124 -0.794 43.965 1.00 128.57 124 GLU E C 1
ATOM 4799 O O . GLU C 1 124 ? 8.469 0.394 43.856 1.00 133.48 124 GLU E O 1
ATOM 4805 N N . SER C 1 125 ? 7.539 -1.321 45.046 1.00 132.24 125 SER E N 1
ATOM 4806 C CA . SER C 1 125 ? 7.262 -0.534 46.274 1.00 132.94 125 SER E CA 1
ATOM 4807 C C . SER C 1 125 ? 6.226 0.563 46.071 1.00 114.61 125 SER E C 1
ATOM 4808 O O . SER C 1 125 ? 6.555 1.726 46.223 1.00 118.31 125 SER E O 1
ATOM 4811 N N . MET C 1 126 ? 5.025 0.180 45.687 1.00 116.94 126 MET E N 1
ATOM 4812 C CA . MET C 1 126 ? 3.878 1.082 45.315 1.00 111.75 126 MET E CA 1
ATOM 4813 C C . MET C 1 126 ? 2.771 0.124 44.807 1.00 108.14 126 MET E C 1
ATOM 4814 O O . MET C 1 126 ? 3.005 -0.685 43.847 1.00 122.52 126 MET E O 1
ATOM 4819 N N . GLY C 1 127 ? 1.630 0.144 45.490 1.00 98.90 127 GLY E N 1
ATOM 4820 C CA . GLY C 1 127 ? 0.599 -0.827 45.285 1.00 94.11 127 GLY E CA 1
ATOM 4821 C C . GLY C 1 127 ? -0.468 -0.253 44.366 1.00 92.65 127 GLY E C 1
ATOM 4822 O O . GLY C 1 127 ? -0.643 0.971 44.239 1.00 87.06 127 GLY E O 1
ATOM 4823 N N . ILE C 1 128 ? -1.160 -1.148 43.694 1.00 91.07 128 ILE E N 1
ATOM 4824 C CA . ILE C 1 128 ? -2.307 -0.739 42.832 1.00 97.84 128 ILE E CA 1
ATOM 4825 C C . ILE C 1 128 ? -3.313 0.041 43.697 1.00 98.92 128 ILE E C 1
ATOM 4826 O O . ILE C 1 128 ? -3.435 -0.266 44.861 1.00 98.20 128 ILE E O 1
ATOM 4831 N N . PRO C 1 129 ? -4.011 1.036 43.128 1.00 111.36 129 PRO E N 1
ATOM 4832 C CA . PRO C 1 129 ? -4.970 1.794 43.909 1.00 123.45 129 PRO E CA 1
ATOM 4833 C C . PRO C 1 129 ? -6.249 1.025 44.266 1.00 139.60 129 PRO E C 1
ATOM 4834 O O . PRO C 1 129 ? -6.604 0.029 43.629 1.00 153.68 129 PRO E O 1
ATOM 4838 N N . GLU C 1 130 ? -6.983 1.548 45.239 1.00 137.44 130 GLU E N 1
ATOM 4839 C CA . GLU C 1 130 ? -8.305 1.040 45.526 1.00 147.16 130 GLU E CA 1
ATOM 4840 C C . GLU C 1 130 ? -9.436 1.294 44.504 1.00 151.52 130 GLU E C 1
ATOM 4841 O O . GLU C 1 130 ? -9.538 2.346 43.842 1.00 111.28 130 GLU E O 1
ATOM 4847 N N . MET C 1 131 ? -10.213 0.238 44.314 1.00 152.62 131 MET E N 1
ATOM 4848 C CA . MET C 1 131 ? -11.149 0.222 43.203 1.00 148.57 131 MET E CA 1
ATOM 4849 C C . MET C 1 131 ? -12.513 0.776 43.576 1.00 150.53 131 MET E C 1
ATOM 4850 O O . MET C 1 131 ? -12.567 1.639 44.451 1.00 130.60 131 MET E O 1
ATOM 4855 N N . ASP C 1 132 ? -13.589 0.299 42.940 1.00 158.34 132 ASP E N 1
ATOM 4856 C CA . ASP C 1 132 ? -14.893 0.745 43.194 1.00 170.03 132 ASP E CA 1
ATOM 4857 C C . ASP C 1 132 ? -15.090 2.142 42.580 1.00 165.36 132 ASP E C 1
ATOM 4858 O O . ASP C 1 132 ? -15.165 3.185 43.270 1.00 141.72 132 ASP E O 1
ATOM 4863 N N . TYR C 1 133 ? -15.101 2.146 41.258 1.00 151.43 133 TYR E N 1
ATOM 4864 C CA . TYR C 1 133 ? -15.232 3.362 40.498 1.00 145.88 133 TYR E CA 1
ATOM 4865 C C . TYR C 1 133 ? -16.686 3.683 40.236 1.00 151.45 133 TYR E C 1
ATOM 4866 O O . TYR C 1 133 ? -17.424 2.873 39.690 1.00 166.82 133 TYR E O 1
ATOM 4875 N N . ARG C 1 134 ? -17.092 4.874 40.642 1.00 140.18 134 ARG E N 1
ATOM 4876 C CA . ARG C 1 134 ? -18.448 5.331 40.450 1.00 147.54 134 ARG E CA 1
ATOM 4877 C C . ARG C 1 134 ? -18.433 6.088 39.139 1.00 135.55 134 ARG E C 1
ATOM 4878 O O . ARG C 1 134 ? -18.658 7.288 39.107 1.00 135.57 134 ARG E O 1
ATOM 4886 N N . SER C 1 135 ? -18.186 5.397 38.038 1.00 134.66 135 SER E N 1
ATOM 4887 C CA . SER C 1 135 ? -18.066 6.163 36.736 1.00 117.48 135 SER E CA 1
ATOM 4888 C C . SER C 1 135 ? -17.257 5.351 35.786 1.00 104.38 135 SER E C 1
ATOM 4889 O O . SER C 1 135 ? -16.335 4.684 36.154 1.00 116.26 135 SER E O 1
ATOM 4892 N N . THR C 1 136 ? -17.685 5.364 34.537 1.00 97.69 136 THR E N 1
ATOM 4893 C CA . THR C 1 136 ? -17.034 4.561 33.528 1.00 97.58 136 THR E CA 1
ATOM 4894 C C . THR C 1 136 ? -17.411 5.106 32.206 1.00 99.52 136 THR E C 1
ATOM 4895 O O . THR C 1 136 ? -18.591 5.300 31.922 1.00 116.69 136 THR E O 1
ATOM 4899 N N . VAL C 1 137 ? -16.421 5.322 31.359 1.00 99.11 137 VAL E N 1
ATOM 4900 C CA . VAL C 1 137 ? -16.677 5.668 29.989 1.00 88.55 137 VAL E CA 1
ATOM 4901 C C . VAL C 1 137 ? -15.758 4.834 29.138 1.00 80.19 137 VAL E C 1
ATOM 4902 O O . VAL C 1 137 ? -14.612 4.601 29.471 1.00 88.68 137 VAL E O 1
ATOM 4906 N N . THR C 1 138 ? -16.310 4.352 28.045 1.00 88.28 138 THR E N 1
ATOM 4907 C CA . THR C 1 138 ? -15.585 3.543 27.105 1.00 88.86 138 THR E CA 1
ATOM 4908 C C . THR C 1 138 ? -15.766 4.202 25.746 1.00 81.61 138 THR E C 1
ATOM 4909 O O . THR C 1 138 ? -16.853 4.666 25.445 1.00 101.33 138 THR E O 1
ATOM 4913 N N . LEU C 1 139 ? -14.693 4.265 24.966 1.00 80.00 139 LEU E N 1
ATOM 4914 C CA . LEU C 1 139 ? -14.678 4.994 23.714 1.00 84.28 139 LEU E CA 1
ATOM 4915 C C . LEU C 1 139 ? -13.649 4.436 22.786 1.00 77.86 139 LEU E C 1
ATOM 4916 O O . LEU C 1 139 ? -12.872 3.584 23.156 1.00 83.23 139 LEU E O 1
ATOM 4921 N N . ASN C 1 140 ? -13.699 4.877 21.545 1.00 81.75 140 ASN E N 1
ATOM 4922 C CA . ASN C 1 140 ? -12.775 4.370 20.560 1.00 85.35 140 ASN E CA 1
ATOM 4923 C C . ASN C 1 140 ? -11.382 4.850 21.031 1.00 89.02 140 ASN E C 1
ATOM 4924 O O . ASN C 1 140 ? -11.197 6.018 21.433 1.00 76.98 140 ASN E O 1
ATOM 4929 N N . SER C 1 141 ? -10.421 3.934 21.028 1.00 81.76 141 SER E N 1
ATOM 4930 C CA . SER C 1 141 ? -9.106 4.227 21.571 1.00 86.77 141 SER E CA 1
ATOM 4931 C C . SER C 1 141 ? -8.380 5.300 20.734 1.00 76.11 141 SER E C 1
ATOM 4932 O O . SER C 1 141 ? -7.732 6.208 21.293 1.00 66.10 141 SER E O 1
ATOM 4935 N N . ALA C 1 142 ? -8.495 5.217 19.417 1.00 74.92 142 ALA E N 1
ATOM 4936 C CA . ALA C 1 142 ? -7.835 6.219 18.565 1.00 76.21 142 ALA E CA 1
ATOM 4937 C C . ALA C 1 142 ? -8.463 7.620 18.664 1.00 80.51 142 ALA E C 1
ATOM 4938 O O . ALA C 1 142 ? -7.746 8.607 18.487 1.00 69.94 142 ALA E O 1
ATOM 4940 N N . GLU C 1 143 ? -9.770 7.710 18.976 1.00 79.32 143 GLU E N 1
ATOM 4941 C CA . GLU C 1 143 ? -10.394 9.005 19.233 1.00 84.86 143 GLU E CA 1
ATOM 4942 C C . GLU C 1 143 ? -9.812 9.594 20.495 1.00 78.65 143 GLU E C 1
ATOM 4943 O O . GLU C 1 143 ? -9.421 10.772 20.548 1.00 79.81 143 GLU E O 1
ATOM 4949 N N . PHE C 1 144 ? -9.761 8.762 21.522 1.00 72.47 144 PHE E N 1
ATOM 4950 C CA . PHE C 1 144 ? -9.187 9.172 22.782 1.00 71.31 144 PHE E CA 1
ATOM 4951 C C . PHE C 1 144 ? -7.782 9.733 22.542 1.00 68.57 144 PHE E C 1
ATOM 4952 O O . PHE C 1 144 ? -7.427 10.806 23.057 1.00 58.51 144 PHE E O 1
ATOM 4960 N N . ALA C 1 145 ? -6.995 9.016 21.738 1.00 61.10 145 ALA E N 1
ATOM 4961 C CA . ALA C 1 145 ? -5.594 9.415 21.524 1.00 70.96 145 ALA E CA 1
ATOM 4962 C C . ALA C 1 145 ? -5.507 10.757 20.870 1.00 67.68 145 ALA E C 1
ATOM 4963 O O . ALA C 1 145 ? -4.670 11.580 21.265 1.00 63.50 145 ALA E O 1
ATOM 4965 N N . LYS C 1 146 ? -6.370 10.937 19.861 1.00 80.23 146 LYS E N 1
ATOM 4966 C CA . LYS C 1 146 ? -6.438 12.162 19.114 1.00 77.16 146 LYS E CA 1
ATOM 4967 C C . LYS C 1 146 ? -6.847 13.270 20.058 1.00 69.94 146 LYS E C 1
ATOM 4968 O O . LYS C 1 146 ? -6.146 14.262 20.153 1.00 64.31 146 LYS E O 1
ATOM 4974 N N . ILE C 1 147 ? -7.939 13.078 20.790 1.00 67.49 147 ILE E N 1
ATOM 4975 C CA . ILE C 1 147 ? -8.350 14.087 21.759 1.00 69.41 147 ILE E CA 1
ATOM 4976 C C . ILE C 1 147 ? -7.225 14.573 22.695 1.00 67.97 147 ILE E C 1
ATOM 4977 O O . ILE C 1 147 ? -7.132 15.771 22.945 1.00 76.10 147 ILE E O 1
ATOM 4982 N N . VAL C 1 148 ? -6.373 13.684 23.209 1.00 66.56 148 VAL E N 1
ATOM 4983 C CA . VAL C 1 148 ? -5.371 14.152 24.158 1.00 74.25 148 VAL E CA 1
ATOM 4984 C C . VAL C 1 148 ? -4.281 14.932 23.426 1.00 74.96 148 VAL E C 1
ATOM 4985 O O . VAL C 1 148 ? -3.871 15.984 23.904 1.00 93.29 148 VAL E O 1
ATOM 4989 N N . ARG C 1 149 ? -3.836 14.445 22.266 1.00 76.03 149 ARG E N 1
ATOM 4990 C CA . ARG C 1 149 ? -2.929 15.204 21.367 1.00 77.00 149 ARG E CA 1
ATOM 4991 C C . ARG C 1 149 ? -3.471 16.635 21.086 1.00 83.32 149 ARG E C 1
ATOM 4992 O O . ARG C 1 149 ? -2.752 17.638 21.125 1.00 78.18 149 ARG E O 1
ATOM 5000 N N . ASP C 1 150 ? -4.763 16.694 20.803 1.00 75.10 150 ASP E N 1
ATOM 5001 C CA . ASP C 1 150 ? -5.433 17.922 20.497 1.00 86.26 150 ASP E CA 1
ATOM 5002 C C . ASP C 1 150 ? -5.434 18.833 21.685 1.00 90.26 150 ASP E C 1
ATOM 5003 O O . ASP C 1 150 ? -4.982 19.965 21.564 1.00 88.51 150 ASP E O 1
ATOM 5008 N N . MET C 1 151 ? -5.921 18.349 22.833 1.00 86.94 151 MET E N 1
ATOM 5009 C CA . MET C 1 151 ? -5.982 19.174 24.055 1.00 79.38 151 MET E CA 1
ATOM 5010 C C . MET C 1 151 ? -4.626 19.757 24.434 1.00 70.46 151 MET E C 1
ATOM 5011 O O . MET C 1 151 ? -4.562 20.842 25.014 1.00 80.81 151 MET E O 1
ATOM 5016 N N . GLN C 1 152 ? -3.548 19.081 24.066 1.00 74.17 152 GLN E N 1
ATOM 5017 C CA . GLN C 1 152 ? -2.213 19.618 24.267 1.00 79.38 152 GLN E CA 1
ATOM 5018 C C . GLN C 1 152 ? -1.873 20.896 23.503 1.00 78.75 152 GLN E C 1
ATOM 5019 O O . GLN C 1 152 ? -0.894 21.524 23.853 1.00 83.70 152 GLN E O 1
ATOM 5025 N N . VAL C 1 153 ? -2.644 21.311 22.493 1.00 82.51 153 VAL E N 1
ATOM 5026 C CA . VAL C 1 153 ? -2.327 22.600 21.832 1.00 88.88 153 VAL E CA 1
ATOM 5027 C C . VAL C 1 153 ? -2.657 23.745 22.781 1.00 87.44 153 VAL E C 1
ATOM 5028 O O . VAL C 1 153 ? -2.036 24.816 22.677 1.00 69.97 153 VAL E O 1
ATOM 5032 N N . PHE C 1 154 ? -3.599 23.504 23.700 1.00 81.00 154 PHE E N 1
ATOM 5033 C CA . PHE C 1 154 ? -4.030 24.534 24.628 1.00 91.77 154 PHE E CA 1
ATOM 5034 C C . PHE C 1 154 ? -3.223 24.562 25.890 1.00 89.70 154 PHE E C 1
ATOM 5035 O O . PHE C 1 154 ? -2.549 25.546 26.147 1.00 106.27 154 PHE E O 1
ATOM 5043 N N . GLY C 1 155 ? -3.237 23.459 26.622 1.00 99.04 155 GLY E N 1
ATOM 5044 C CA . GLY C 1 155 ? -2.594 23.385 27.929 1.00 111.31 155 GLY E CA 1
ATOM 5045 C C . GLY C 1 155 ? -1.809 22.123 28.211 1.00 100.79 155 GLY E C 1
ATOM 5046 O O . GLY C 1 155 ? -1.577 21.286 27.345 1.00 101.11 155 GLY E O 1
ATOM 5047 N N . ASP C 1 156 ? -1.359 22.033 29.454 1.00 109.71 156 ASP E N 1
ATOM 5048 C CA . ASP C 1 156 ? -0.715 20.847 29.992 1.00 101.86 156 ASP E CA 1
ATOM 5049 C C . ASP C 1 156 ? -1.718 20.066 30.871 1.00 88.72 156 ASP E C 1
ATOM 5050 O O . ASP C 1 156 ? -1.390 19.007 31.399 1.00 84.30 156 ASP E O 1
ATOM 5055 N N . THR C 1 157 ? -2.955 20.563 30.966 1.00 78.93 157 THR E N 1
ATOM 5056 C CA . THR C 1 157 ? -3.980 19.929 31.768 1.00 79.68 157 THR E CA 1
ATOM 5057 C C . THR C 1 157 ? -5.300 19.799 31.025 1.00 74.20 157 THR E C 1
ATOM 5058 O O . THR C 1 157 ? -5.782 20.763 30.442 1.00 89.11 157 THR E O 1
ATOM 5062 N N . VAL C 1 158 ? -5.911 18.632 31.148 1.00 65.90 158 VAL E N 1
ATOM 5063 C CA . VAL C 1 158 ? -7.204 18.349 30.593 1.00 66.83 158 VAL E CA 1
ATOM 5064 C C . VAL C 1 158 ? -8.189 18.096 31.712 1.00 70.04 158 VAL E C 1
ATOM 5065 O O . VAL C 1 158 ? -7.903 17.365 32.646 1.00 74.02 158 VAL E O 1
ATOM 5069 N N . THR C 1 159 ? -9.382 18.654 31.564 1.00 80.12 159 THR E N 1
ATOM 5070 C CA . THR C 1 159 ? -10.481 18.386 32.463 1.00 77.95 159 THR E CA 1
ATOM 5071 C C . THR C 1 159 ? -11.501 17.530 31.793 1.00 74.50 159 THR E C 1
ATOM 5072 O O . THR C 1 159 ? -12.128 17.939 30.827 1.00 91.67 159 THR E O 1
ATOM 5076 N N . ILE C 1 160 ? -11.718 16.364 32.375 1.00 85.93 160 ILE E N 1
ATOM 5077 C CA . ILE C 1 160 ? -12.670 15.400 31.883 1.00 87.12 160 ILE E CA 1
ATOM 5078 C C . ILE C 1 160 ? -13.893 15.501 32.740 1.00 90.01 160 ILE E C 1
ATOM 5079 O O . ILE C 1 160 ? -13.780 15.422 33.949 1.00 101.79 160 ILE E O 1
ATOM 5084 N N . ALA C 1 161 ? -15.055 15.669 32.109 1.00 101.26 161 ALA E N 1
ATOM 5085 C CA . ALA C 1 161 ? -16.332 15.833 32.814 1.00 97.56 161 ALA E CA 1
ATOM 5086 C C . ALA C 1 161 ? -17.341 14.832 32.274 1.00 92.06 161 ALA E C 1
ATOM 5087 O O . ALA C 1 161 ? -17.728 14.893 31.106 1.00 99.25 161 ALA E O 1
ATOM 5089 N N . ILE C 1 162 ? -17.773 13.916 33.136 1.00 111.25 162 ILE E N 1
ATOM 5090 C CA . ILE C 1 162 ? -18.720 12.882 32.762 1.00 116.77 162 ILE E CA 1
ATOM 5091 C C . ILE C 1 162 ? -20.090 13.302 33.258 1.00 128.91 162 ILE E C 1
ATOM 5092 O O . ILE C 1 162 ? -20.236 13.744 34.403 1.00 139.75 162 ILE E O 1
ATOM 5097 N N . SER C 1 163 ? -21.065 13.184 32.353 1.00 136.53 163 SER E N 1
ATOM 5098 C CA . SER C 1 163 ? -22.453 13.541 32.584 1.00 129.26 163 SER E CA 1
ATOM 5099 C C . SER C 1 163 ? -23.278 12.419 31.899 1.00 126.80 163 SER E C 1
ATOM 5100 O O . SER C 1 163 ? -22.728 11.567 31.183 1.00 115.09 163 SER E O 1
ATOM 5103 N N . LYS C 1 164 ? -24.589 12.378 32.167 1.00 140.09 164 LYS E N 1
ATOM 5104 C CA . LYS C 1 164 ? -25.456 11.349 31.598 1.00 140.63 164 LYS E CA 1
ATOM 5105 C C . LYS C 1 164 ? -25.368 11.330 30.047 1.00 138.01 164 LYS E C 1
ATOM 5106 O O . LYS C 1 164 ? -25.353 10.248 29.455 1.00 113.39 164 LYS E O 1
ATOM 5112 N N . GLU C 1 165 ? -25.205 12.516 29.428 1.00 128.77 165 GLU E N 1
ATOM 5113 C CA . GLU C 1 165 ? -25.242 12.708 27.974 1.00 126.16 165 GLU E CA 1
ATOM 5114 C C . GLU C 1 165 ? -23.926 12.429 27.243 1.00 135.88 165 GLU E C 1
ATOM 5115 O O . GLU C 1 165 ? -23.892 12.360 26.028 1.00 129.44 165 GLU E O 1
ATOM 5121 N N . GLY C 1 166 ? -22.845 12.309 28.002 1.00 149.19 166 GLY E N 1
ATOM 5122 C CA . GLY C 1 166 ? -21.512 12.024 27.440 1.00 135.53 166 GLY E CA 1
ATOM 5123 C C . GLY C 1 166 ? -20.347 12.584 28.263 1.00 134.47 166 GLY E C 1
ATOM 5124 O O . GLY C 1 166 ? -20.502 12.974 29.430 1.00 131.66 166 GLY E O 1
ATOM 5125 N N . VAL C 1 167 ? -19.182 12.637 27.636 1.00 120.63 167 VAL E N 1
ATOM 5126 C CA . VAL C 1 167 ? -17.975 13.122 28.286 1.00 104.54 167 VAL E CA 1
ATOM 5127 C C . VAL C 1 167 ? -17.417 14.335 27.531 1.00 89.14 167 VAL E C 1
ATOM 5128 O O . VAL C 1 167 ? -17.407 14.368 26.300 1.00 82.78 167 VAL E O 1
ATOM 5132 N N . LYS C 1 168 ? -16.942 15.309 28.306 1.00 85.20 168 LYS E N 1
ATOM 5133 C CA . LYS C 1 168 ? -16.361 16.534 27.795 1.00 94.64 168 LYS E CA 1
ATOM 5134 C C . LYS C 1 168 ? -14.916 16.700 28.268 1.00 98.45 168 LYS E C 1
ATOM 5135 O O . LYS C 1 168 ? -14.654 16.885 29.465 1.00 101.41 168 LYS E O 1
ATOM 5141 N N . PHE C 1 169 ? -14.005 16.693 27.299 1.00 88.80 169 PHE E N 1
ATOM 5142 C CA . PHE C 1 169 ? -12.600 17.003 27.511 1.00 88.99 169 PHE E CA 1
ATOM 5143 C C . PHE C 1 169 ? -12.317 18.491 27.237 1.00 76.40 169 PHE E C 1
ATOM 5144 O O . PHE C 1 169 ? -12.671 18.967 26.184 1.00 93.58 169 PHE E O 1
ATOM 5152 N N . SER C 1 170 ? -11.657 19.194 28.165 1.00 78.15 170 SER E N 1
ATOM 5153 C CA . SER C 1 170 ? -11.484 20.666 28.110 1.00 83.11 170 SER E CA 1
ATOM 5154 C C . SER C 1 170 ? -10.060 21.041 28.473 1.00 84.84 170 SER E C 1
ATOM 5155 O O . SER C 1 170 ? -9.465 20.419 29.337 1.00 94.84 170 SER E O 1
ATOM 5158 N N . SER C 1 171 ? -9.525 22.082 27.843 1.00 74.39 171 SER E N 1
ATOM 5159 C CA . SER C 1 171 ? -8.191 22.552 28.145 1.00 77.77 171 SER E CA 1
ATOM 5160 C C . SER C 1 171 ? -8.096 24.048 27.892 1.00 85.21 171 SER E C 1
ATOM 5161 O O . SER C 1 171 ? -8.916 24.574 27.160 1.00 83.88 171 SER E O 1
ATOM 5164 N N . SER C 1 172 ? -7.122 24.719 28.514 1.00 94.74 172 SER E N 1
ATOM 5165 C CA . SER C 1 172 ? -6.869 26.176 28.362 1.00 87.48 172 SER E CA 1
ATOM 5166 C C . SER C 1 172 ? -5.418 26.543 28.315 1.00 93.10 172 SER E C 1
ATOM 5167 O O . SER C 1 172 ? -4.561 25.801 28.761 1.00 128.29 172 SER E O 1
ATOM 5170 N N . GLY C 1 173 ? -5.143 27.736 27.817 1.00 100.60 173 GLY E N 1
ATOM 5171 C CA . GLY C 1 173 ? -3.765 28.169 27.634 1.00 100.90 173 GLY E CA 1
ATOM 5172 C C . GLY C 1 173 ? -3.650 29.433 26.828 1.00 97.81 173 GLY E C 1
ATOM 5173 O O . GLY C 1 173 ? -4.649 30.131 26.618 1.00 105.24 173 GLY E O 1
ATOM 5174 N N . ASP C 1 174 ? -2.433 29.714 26.381 1.00 100.07 174 ASP E N 1
ATOM 5175 C CA . ASP C 1 174 ? -2.145 30.963 25.672 1.00 106.76 174 ASP E CA 1
ATOM 5176 C C . ASP C 1 174 ? -2.926 30.992 24.367 1.00 112.37 174 ASP E C 1
ATOM 5177 O O . ASP C 1 174 ? -3.689 31.920 24.112 1.00 148.94 174 ASP E O 1
ATOM 5182 N N . VAL C 1 175 ? -2.789 29.935 23.586 1.00 111.69 175 VAL E N 1
ATOM 5183 C CA . VAL C 1 175 ? -3.504 29.786 22.312 1.00 100.93 175 VAL E CA 1
ATOM 5184 C C . VAL C 1 175 ? -5.033 30.023 22.458 1.00 101.81 175 VAL E C 1
ATOM 5185 O O . VAL C 1 175 ? -5.648 30.652 21.580 1.00 115.66 175 VAL E O 1
ATOM 5189 N N . GLY C 1 176 ? -5.629 29.553 23.555 1.00 77.23 176 GLY E N 1
ATOM 5190 C CA . GLY C 1 176 ? -7.039 29.752 23.785 1.00 81.32 176 GLY E CA 1
ATOM 5191 C C . GLY C 1 176 ? -7.651 28.697 24.669 1.00 78.84 176 GLY E C 1
ATOM 5192 O O . GLY C 1 176 ? -7.022 28.236 25.607 1.00 107.92 176 GLY E O 1
ATOM 5193 N N . GLN C 1 177 ? -8.888 28.333 24.367 1.00 79.37 177 GLN E N 1
ATOM 5194 C CA . GLN C 1 177 ? -9.645 27.340 25.121 1.00 92.91 177 GLN E CA 1
ATOM 5195 C C . GLN C 1 177 ? -10.248 26.367 24.141 1.00 88.10 177 GLN E C 1
ATOM 5196 O O . GLN C 1 177 ? -10.745 26.768 23.119 1.00 95.87 177 GLN E O 1
ATOM 5202 N N . GLY C 1 178 ? -10.234 25.089 24.468 1.00 91.03 178 GLY E N 1
ATOM 520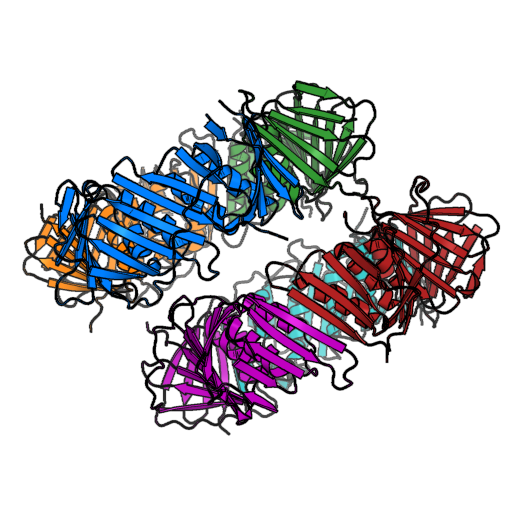3 C CA . GLY C 1 178 ? -10.808 24.081 23.600 1.00 99.58 178 GLY E CA 1
ATOM 5204 C C . GLY C 1 178 ? -11.678 23.110 24.380 1.00 93.46 178 GLY E C 1
ATOM 5205 O O . GLY C 1 178 ? -11.489 22.918 25.572 1.00 92.69 178 GLY E O 1
ATOM 5206 N N . TYR C 1 179 ? -12.654 22.518 23.703 1.00 87.03 179 TYR E N 1
ATOM 5207 C CA . TYR C 1 179 ? -13.235 21.304 24.185 1.00 92.04 179 TYR E CA 1
ATOM 5208 C C . TYR C 1 179 ? -13.646 20.366 23.076 1.00 86.82 179 TYR E C 1
ATOM 5209 O O . TYR C 1 179 ? -13.827 20.770 21.938 1.00 95.73 179 TYR E O 1
ATOM 5218 N N . THR C 1 180 ? -13.751 19.093 23.433 1.00 78.24 180 THR E N 1
ATOM 5219 C CA . THR C 1 180 ? -14.298 18.070 22.578 1.00 78.67 180 THR E CA 1
ATOM 5220 C C . THR C 1 180 ? -15.339 17.384 23.426 1.00 81.75 180 THR E C 1
ATOM 5221 O O . THR C 1 180 ? -15.056 16.985 24.549 1.00 87.84 180 THR E O 1
ATOM 5225 N N . PHE C 1 181 ? -16.557 17.305 22.921 1.00 84.00 181 PHE E N 1
ATOM 5226 C CA . PHE C 1 181 ? -17.629 16.644 23.622 1.00 89.70 181 PHE E CA 1
ATOM 5227 C C . PHE C 1 181 ? -18.030 15.442 22.788 1.00 94.65 181 PHE E C 1
ATOM 5228 O O . PHE C 1 181 ? -18.295 15.570 21.585 1.00 94.43 181 PHE E O 1
ATOM 5236 N N . LEU C 1 182 ? -18.048 14.281 23.428 1.00 99.57 182 LEU E N 1
ATOM 5237 C CA . LEU C 1 182 ? -18.514 13.061 22.812 1.00 99.75 182 LEU E CA 1
ATOM 5238 C C . LEU C 1 182 ? -19.824 12.681 23.465 1.00 109.84 182 LEU E C 1
ATOM 5239 O O . LEU C 1 182 ? -19.940 12.696 24.686 1.00 112.40 182 LEU E O 1
ATOM 5244 N N . GLN C 1 183 ? -20.783 12.325 22.626 1.00 123.36 183 GLN E N 1
ATOM 5245 C CA . GLN C 1 183 ? -22.152 12.081 23.042 1.00 118.78 183 GLN E CA 1
ATOM 5246 C C . GLN C 1 183 ? -22.339 10.585 23.315 1.00 110.87 183 GLN E C 1
ATOM 5247 O O . GLN C 1 183 ? -21.737 9.759 22.626 1.00 97.69 183 GLN E O 1
ATOM 5253 N N . ALA C 1 184 ? -23.181 10.264 24.303 1.00 106.53 184 ALA E N 1
ATOM 5254 C CA . ALA C 1 184 ? -23.485 8.873 24.703 1.00 109.34 184 ALA E CA 1
ATOM 5255 C C . ALA C 1 184 ? -24.321 8.074 23.669 1.00 113.85 184 ALA E C 1
ATOM 5256 O O . ALA C 1 184 ? -25.155 8.655 22.985 1.00 131.03 184 ALA E O 1
ATOM 5258 N N . ALA C 1 185 ? -24.131 6.753 23.585 1.00 134.39 185 ALA E N 1
ATOM 5259 C CA . ALA C 1 185 ? -24.595 5.914 22.416 1.00 146.81 185 ALA E CA 1
ATOM 5260 C C . ALA C 1 185 ? -26.003 5.277 22.503 1.00 138.30 185 ALA E C 1
ATOM 5261 O O . ALA C 1 185 ? -26.794 5.522 23.418 1.00 134.20 185 ALA E O 1
ATOM 5263 N N . GLY C 1 227 ? -18.538 4.598 19.319 1.00 109.46 227 GLY E N 1
ATOM 5264 C CA . GLY C 1 227 ? -19.694 5.059 20.113 1.00 118.38 227 GLY E CA 1
ATOM 5265 C C . GLY C 1 227 ? -19.460 4.973 21.618 1.00 119.79 227 GLY E C 1
ATOM 5266 O O . GLY C 1 227 ? -18.841 4.037 22.084 1.00 130.82 227 GLY E O 1
ATOM 5267 N N . VAL C 1 228 ? -19.946 5.967 22.365 1.00 109.03 228 VAL E N 1
ATOM 5268 C CA . VAL C 1 228 ? -19.472 6.215 23.713 1.00 106.52 228 VAL E CA 1
ATOM 5269 C C . VAL C 1 228 ? -20.371 5.638 24.769 1.00 100.14 228 VAL E C 1
ATOM 5270 O O . VAL C 1 228 ? -21.420 6.204 25.023 1.00 131.69 228 VAL E O 1
ATOM 5274 N N . GLU C 1 229 ? -19.925 4.571 25.430 1.00 105.62 229 GLU E N 1
ATOM 5275 C CA . GLU C 1 229 ? -20.667 3.984 26.551 1.00 98.70 229 GLU E CA 1
ATOM 5276 C C . GLU C 1 229 ? -20.306 4.584 27.902 1.00 94.47 229 GLU E C 1
ATOM 5277 O O . GLU C 1 229 ? -19.451 4.062 28.601 1.00 124.54 229 GLU E O 1
ATOM 5283 N N . VAL C 1 230 ? -20.960 5.681 28.263 1.00 100.33 230 VAL E N 1
ATOM 5284 C CA . VAL C 1 230 ? -21.035 6.102 29.666 1.00 103.83 230 VAL E CA 1
ATOM 5285 C C . VAL C 1 230 ? -21.882 5.094 30.451 1.00 107.30 230 VAL E C 1
ATOM 5286 O O . VAL C 1 230 ? -22.775 4.457 29.897 1.00 114.43 230 VAL E O 1
ATOM 5290 N N . THR C 1 231 ? -21.544 4.957 31.727 1.00 124.11 231 THR E N 1
ATOM 5291 C CA . THR C 1 231 ? -22.274 4.130 32.689 1.00 135.26 231 THR E CA 1
ATOM 5292 C C . THR C 1 231 ? -21.768 4.585 34.064 1.00 116.64 231 THR E C 1
ATOM 5293 O O . THR C 1 231 ? -20.800 4.075 34.571 1.00 115.21 231 THR E O 1
ATOM 5297 N N . MET C 1 232 ? -22.454 5.551 34.652 1.00 118.68 232 MET E N 1
ATOM 5298 C CA . MET C 1 232 ? -21.987 6.174 35.861 1.00 123.73 232 MET E CA 1
ATOM 5299 C C . MET C 1 232 ? -23.058 6.269 36.932 1.00 123.00 232 MET E C 1
ATOM 5300 O O . MET C 1 232 ? -24.235 6.255 36.622 1.00 153.00 232 MET E O 1
ATOM 5305 N N . GLU C 1 233 ? -22.656 6.378 38.180 1.00 128.20 233 GLU E N 1
ATOM 5306 C CA . GLU C 1 233 ? -23.618 6.565 39.279 1.00 132.64 233 GLU E CA 1
ATOM 5307 C C . GLU C 1 233 ? -23.892 8.022 39.647 1.00 126.49 233 GLU E C 1
ATOM 5308 O O . GLU C 1 233 ? -24.952 8.315 40.164 1.00 149.67 233 GLU E O 1
ATOM 5314 N N . GLU C 1 234 ? -23.007 8.947 39.298 1.00 124.07 234 GLU E N 1
ATOM 5315 C CA . GLU C 1 234 ? -23.226 10.386 39.541 1.00 129.94 234 GLU E CA 1
ATOM 5316 C C . GLU C 1 234 ? -22.337 11.217 38.625 1.00 137.07 234 GLU E C 1
ATOM 5317 O O . GLU C 1 234 ? -21.235 10.794 38.277 1.00 127.60 234 GLU E O 1
ATOM 5323 N N . PRO C 1 235 ? -22.742 12.456 38.294 1.00 135.88 235 PRO E N 1
ATOM 5324 C CA . PRO C 1 235 ? -21.854 13.313 37.512 1.00 137.08 235 PRO E CA 1
ATOM 5325 C C . PRO C 1 235 ? -20.571 13.658 38.287 1.00 140.62 235 PRO E C 1
ATOM 5326 O O . PRO C 1 235 ? -20.621 13.864 39.507 1.00 139.78 235 PRO E O 1
ATOM 5330 N N . ILE C 1 236 ? -19.448 13.695 37.572 1.00 138.07 236 ILE E N 1
ATOM 5331 C CA . ILE C 1 236 ? -18.094 13.723 38.160 1.00 126.16 236 ILE E CA 1
ATOM 5332 C C . ILE C 1 236 ? -17.103 14.398 37.179 1.00 110.04 236 ILE E C 1
ATOM 5333 O O . ILE C 1 236 ? -17.212 14.224 35.969 1.00 94.87 236 ILE E O 1
ATOM 5338 N N . THR C 1 237 ? -16.189 15.214 37.702 1.00 90.70 237 THR E N 1
ATOM 5339 C CA . THR C 1 237 ? -15.371 16.069 36.871 1.00 88.52 237 THR E CA 1
ATOM 5340 C C . THR C 1 237 ? -13.986 16.194 37.501 1.00 100.87 237 THR E C 1
ATOM 5341 O O . THR C 1 237 ? -13.818 16.830 38.537 1.00 116.06 237 THR E O 1
ATOM 5345 N N . LEU C 1 238 ? -12.990 15.574 36.869 1.00 112.91 238 LEU E N 1
ATOM 5346 C CA . LEU C 1 238 ? -11.613 15.597 37.348 1.00 100.24 238 LEU E CA 1
ATOM 5347 C C . LEU C 1 238 ? -10.654 16.177 36.318 1.00 82.05 238 LEU E C 1
ATOM 5348 O O . LEU C 1 238 ? -10.959 16.250 35.137 1.00 90.11 238 LEU E O 1
ATOM 5353 N N . SER C 1 239 ? -9.472 16.567 36.775 1.00 88.28 239 SER E N 1
ATOM 5354 C CA . SER C 1 239 ? -8.418 17.054 35.889 1.00 90.06 239 SER E CA 1
ATOM 5355 C C . SER C 1 239 ? -7.153 16.218 35.970 1.00 90.00 239 SER E C 1
ATOM 5356 O O . SER C 1 239 ? -6.882 15.576 36.988 1.00 82.17 239 SER E O 1
ATOM 5359 N N . PHE C 1 240 ? -6.412 16.210 34.857 1.00 82.15 240 PHE E N 1
ATOM 5360 C CA . PHE C 1 240 ? -5.243 15.372 34.717 1.00 74.59 240 PHE E CA 1
ATOM 5361 C C . PHE C 1 240 ? -4.147 15.985 33.867 1.00 76.60 240 PHE E C 1
ATOM 5362 O O . PHE C 1 240 ? -4.393 16.831 33.030 1.00 84.59 240 PHE E O 1
ATOM 5370 N N . ALA C 1 241 ? -2.914 15.542 34.109 1.00 83.92 241 ALA E N 1
ATOM 5371 C CA . ALA C 1 241 ? -1.787 15.987 33.314 1.00 78.77 241 ALA E CA 1
ATOM 5372 C C . ALA C 1 241 ? -1.818 15.333 31.931 1.00 87.30 241 ALA E C 1
ATOM 5373 O O . ALA C 1 241 ? -1.786 14.066 31.811 1.00 75.64 241 ALA E O 1
ATOM 5375 N N . LEU C 1 242 ? -1.843 16.182 30.888 1.00 71.40 242 LEU E N 1
ATOM 5376 C CA . LEU C 1 242 ? -1.846 15.669 29.547 1.00 70.94 242 LEU E CA 1
ATOM 5377 C C . LEU C 1 242 ? -0.574 14.899 29.210 1.00 70.60 242 LEU E C 1
ATOM 5378 O O . LEU C 1 242 ? -0.618 13.935 28.460 1.00 65.39 242 LEU E O 1
ATOM 5383 N N . ARG C 1 243 ? 0.547 15.283 29.792 1.00 69.23 243 ARG E N 1
ATOM 5384 C CA . ARG C 1 243 ? 1.793 14.539 29.558 1.00 73.71 243 ARG E CA 1
ATOM 5385 C C . ARG C 1 243 ? 1.560 13.033 29.700 1.00 72.27 243 ARG E C 1
ATOM 5386 O O . ARG C 1 243 ? 1.965 12.266 28.845 1.00 86.56 243 ARG E O 1
ATOM 5394 N N . PHE C 1 244 ? 0.862 12.641 30.761 1.00 56.47 244 PHE E N 1
ATOM 5395 C CA . PHE C 1 244 ? 0.688 11.247 31.079 1.00 61.45 244 PHE E CA 1
ATOM 5396 C C . PHE C 1 244 ? -0.448 10.637 30.311 1.00 62.25 244 PHE E C 1
ATOM 5397 O O . PHE C 1 244 ? -0.321 9.490 29.821 1.00 58.67 244 PHE E O 1
ATOM 5405 N N . MET C 1 245 ? -1.546 11.382 30.187 1.00 64.05 245 MET E N 1
ATOM 5406 C CA . MET C 1 245 ? -2.647 10.912 29.342 1.00 63.69 245 MET E CA 1
ATOM 5407 C C . MET C 1 245 ? -2.121 10.579 27.934 1.00 66.29 245 MET E C 1
ATOM 5408 O O . MET C 1 245 ? -2.504 9.568 27.321 1.00 57.53 245 MET E O 1
ATOM 5413 N N . GLY C 1 246 ? -1.190 11.398 27.456 1.00 63.53 246 GLY E N 1
ATOM 5414 C CA . GLY C 1 246 ? -0.574 11.165 26.174 1.00 63.11 246 GLY E CA 1
ATOM 5415 C C . GLY C 1 246 ? 0.209 9.900 26.154 1.00 62.16 246 GLY E C 1
ATOM 5416 O O . GLY C 1 246 ? 0.129 9.143 25.214 1.00 70.03 246 GLY E O 1
ATOM 5417 N N . ILE C 1 247 ? 0.966 9.655 27.208 1.00 66.89 247 ILE E N 1
ATOM 5418 C CA . ILE C 1 247 ? 1.764 8.424 27.286 1.00 62.27 247 ILE E CA 1
ATOM 5419 C C . ILE C 1 247 ? 0.848 7.207 27.239 1.00 64.02 247 ILE E C 1
ATOM 5420 O O . ILE C 1 247 ? 1.153 6.206 26.534 1.00 66.98 247 ILE E O 1
ATOM 5425 N N . PHE C 1 248 ? -0.267 7.319 27.972 1.00 57.71 248 PHE E N 1
ATOM 5426 C CA . PHE C 1 248 ? -1.234 6.232 28.087 1.00 68.56 248 PHE E CA 1
ATOM 5427 C C . PHE C 1 248 ? -1.887 5.977 26.765 1.00 61.26 248 PHE E C 1
ATOM 5428 O O . PHE C 1 248 ? -2.117 4.836 26.425 1.00 67.42 248 PHE E O 1
ATOM 5436 N N . ALA C 1 249 ? -2.164 7.035 26.021 1.00 63.49 249 ALA E N 1
ATOM 5437 C CA . ALA C 1 249 ? -2.929 6.914 24.782 1.00 65.43 249 ALA E CA 1
ATOM 5438 C C . ALA C 1 249 ? -2.290 6.097 23.658 1.00 63.50 249 ALA E C 1
ATOM 5439 O O . ALA C 1 249 ? -3.004 5.717 22.725 1.00 62.64 249 ALA E O 1
ATOM 5441 N N . LYS C 1 250 ? -1.000 5.789 23.765 1.00 68.22 250 LYS E N 1
ATOM 5442 C CA . LYS C 1 250 ? -0.341 4.809 22.862 1.00 68.79 250 LYS E CA 1
ATOM 5443 C C . LYS C 1 250 ? -0.979 3.419 22.953 1.00 68.01 250 LYS E C 1
ATOM 5444 O O . LYS C 1 250 ? -0.872 2.597 22.039 1.00 64.88 250 LYS E O 1
ATOM 5450 N N . GLY C 1 251 ? -1.680 3.160 24.050 1.00 76.33 251 GLY E N 1
ATOM 5451 C CA . GLY C 1 251 ? -2.496 1.958 24.161 1.00 76.90 251 GLY E CA 1
ATOM 5452 C C . GLY C 1 251 ? -3.409 1.668 23.006 1.00 66.63 251 GLY E C 1
ATOM 5453 O O . GLY C 1 251 ? -3.759 0.502 22.781 1.00 71.14 251 GLY E O 1
ATOM 5454 N N . SER C 1 252 ? -3.800 2.709 22.276 1.00 65.76 252 SER E N 1
ATOM 5455 C CA . SER C 1 252 ? -4.636 2.550 21.088 1.00 71.21 252 SER E CA 1
ATOM 5456 C C . SER C 1 252 ? -4.071 1.575 20.068 1.00 63.19 252 SER E C 1
ATOM 5457 O O . SER C 1 252 ? -4.826 1.015 19.312 1.00 72.78 252 SER E O 1
ATOM 5460 N N . THR C 1 253 ? -2.766 1.350 20.057 1.00 59.41 253 THR E N 1
ATOM 5461 C CA . THR C 1 253 ? -2.160 0.307 19.223 1.00 62.95 253 THR E CA 1
ATOM 5462 C C . THR C 1 253 ? -2.530 -1.115 19.656 1.00 61.45 253 THR E C 1
ATOM 5463 O O . THR C 1 253 ? -2.332 -2.027 18.911 1.00 78.73 253 THR E O 1
ATOM 5467 N N . LEU C 1 254 ? -3.039 -1.310 20.857 1.00 75.24 254 LEU E N 1
ATOM 5468 C CA . LEU C 1 254 ? -3.360 -2.645 21.377 1.00 75.68 254 LEU E CA 1
ATOM 5469 C C . LEU C 1 254 ? -4.826 -3.018 21.354 1.00 76.77 254 LEU E C 1
ATOM 5470 O O . LEU C 1 254 ? -5.146 -4.175 21.425 1.00 83.26 254 LEU E O 1
ATOM 5475 N N . SER C 1 255 ? -5.713 -2.048 21.270 1.00 77.39 255 SER E N 1
ATOM 5476 C CA . SER C 1 255 ? -7.119 -2.293 21.498 1.00 84.70 255 SER E CA 1
ATOM 5477 C C . SER C 1 255 ? -7.954 -1.206 20.810 1.00 82.48 255 SER E C 1
ATOM 5478 O O . SER C 1 255 ? -7.729 -0.021 21.052 1.00 76.85 255 SER E O 1
ATOM 5481 N N . GLU C 1 256 ? -8.912 -1.599 19.974 1.00 81.71 256 GLU E N 1
ATOM 5482 C CA . GLU C 1 256 ? -9.811 -0.630 19.338 1.00 91.30 256 GLU E CA 1
ATOM 5483 C C . GLU C 1 256 ? -10.551 0.253 20.319 1.00 81.23 256 GLU E C 1
ATOM 5484 O O . GLU C 1 256 ? -10.831 1.401 19.985 1.00 72.35 256 GLU E O 1
ATOM 5490 N N . ARG C 1 257 ? -10.834 -0.247 21.519 1.00 80.44 257 ARG E N 1
ATOM 5491 C CA . ARG C 1 257 ? -11.533 0.557 22.540 1.00 77.17 257 ARG E CA 1
ATOM 5492 C C . ARG C 1 257 ? -10.680 0.718 23.796 1.00 71.70 257 ARG E C 1
ATOM 5493 O O . ARG C 1 257 ? -9.706 0.010 23.991 1.00 90.65 257 ARG E O 1
ATOM 5501 N N . VAL C 1 258 ? -11.064 1.668 24.631 1.00 70.01 258 VAL E N 1
ATOM 5502 C CA . VAL C 1 258 ? -10.332 2.047 25.823 1.00 73.28 258 VAL E CA 1
ATOM 5503 C C . VAL C 1 258 ? -11.347 2.422 26.883 1.00 73.23 258 VAL E C 1
ATOM 5504 O O . VAL C 1 258 ? -12.322 3.083 26.593 1.00 80.16 258 VAL E O 1
ATOM 5508 N N . THR C 1 259 ? -11.071 2.066 28.120 1.00 71.80 259 THR E N 1
ATOM 5509 C CA . THR C 1 259 ? -11.976 2.387 29.192 1.00 74.26 259 THR E CA 1
ATOM 5510 C C . THR C 1 259 ? -11.292 3.263 30.213 1.00 72.00 259 THR E C 1
ATOM 5511 O O . THR C 1 259 ? -10.176 2.973 30.646 1.00 81.08 259 THR E O 1
ATOM 5515 N N . LEU C 1 260 ? -11.994 4.310 30.605 1.00 70.40 260 LEU E N 1
ATOM 5516 C CA . LEU C 1 260 ? -11.543 5.204 31.644 1.00 78.48 260 LEU E CA 1
ATOM 5517 C C . LEU C 1 260 ? -12.494 5.026 32.794 1.00 75.21 260 LEU E C 1
ATOM 5518 O O . LEU C 1 260 ? -13.687 4.950 32.571 1.00 99.76 260 LEU E O 1
ATOM 5523 N N . LYS C 1 261 ? -11.958 4.979 34.011 1.00 76.17 261 LYS E N 1
ATOM 5524 C CA . LYS C 1 261 ? -12.730 4.806 35.226 1.00 74.07 261 LYS E CA 1
ATOM 5525 C C . LYS C 1 261 ? -12.330 5.876 36.204 1.00 77.80 261 LYS E C 1
ATOM 5526 O O . LYS C 1 261 ? -11.154 6.124 36.372 1.00 85.66 261 LYS E O 1
ATOM 5532 N N . PHE C 1 262 ? -13.302 6.526 36.840 1.00 85.48 262 PHE E N 1
ATOM 5533 C CA . PHE C 1 262 ? -13.017 7.640 37.760 1.00 93.46 262 PHE E CA 1
ATOM 5534 C C . PHE C 1 262 ? -13.689 7.460 39.103 1.00 100.12 262 PHE E C 1
ATOM 5535 O O . PHE C 1 262 ? -14.656 6.733 39.227 1.00 121.34 262 PHE E O 1
ATOM 5543 N N . ALA C 1 263 ? -13.184 8.193 40.078 1.00 96.75 263 ALA E N 1
ATOM 5544 C CA . ALA C 1 263 ? -13.705 8.133 41.434 1.00 99.55 263 ALA E CA 1
ATOM 5545 C C . ALA C 1 263 ? -13.297 9.405 42.117 1.00 93.45 263 ALA E C 1
ATOM 5546 O O . ALA C 1 263 ? -12.127 9.742 42.076 1.00 103.28 263 ALA E O 1
ATOM 5548 N N . LYS C 1 264 ? -14.227 10.099 42.748 1.00 101.52 264 LYS E N 1
ATOM 5549 C CA . LYS C 1 264 ? -13.912 11.448 43.272 1.00 122.50 264 LYS E CA 1
ATOM 5550 C C . LYS C 1 264 ? -12.601 11.393 44.098 1.00 113.30 264 LYS E C 1
ATOM 5551 O O . LYS C 1 264 ? -12.325 10.372 44.767 1.00 104.10 264 LYS E O 1
ATOM 5557 N N . ASP C 1 265 ? -11.724 12.393 43.983 1.00 119.81 265 ASP E N 1
ATOM 5558 C CA . ASP C 1 265 ? -10.466 12.406 44.768 1.00 141.31 265 ASP E CA 1
ATOM 5559 C C . ASP C 1 265 ? -9.594 11.109 44.723 1.00 137.09 265 ASP E C 1
ATOM 5560 O O . ASP C 1 265 ? -8.908 10.793 45.683 1.00 124.07 265 ASP E O 1
ATOM 5565 N N . SER C 1 266 ? -9.607 10.403 43.604 1.00 145.22 266 SER E N 1
ATOM 5566 C CA . SER C 1 266 ? -8.846 9.161 43.463 1.00 124.72 266 SER E CA 1
ATOM 5567 C C . SER C 1 266 ? -8.167 9.040 42.090 1.00 118.36 266 SER E C 1
ATOM 5568 O O . SER C 1 266 ? -8.679 9.534 41.086 1.00 125.32 266 SER E O 1
ATOM 5571 N N . PRO C 1 267 ? -7.029 8.341 42.040 1.00 106.72 267 PRO E N 1
ATOM 5572 C CA . PRO C 1 267 ? -6.453 7.997 40.757 1.00 105.19 267 PRO E CA 1
ATOM 5573 C C . PRO C 1 267 ? -7.453 7.396 39.800 1.00 103.91 267 PRO E C 1
ATOM 5574 O O . PRO C 1 267 ? -8.139 6.428 40.152 1.00 92.20 267 PRO E O 1
ATOM 5578 N N . CYS C 1 268 ? -7.529 7.977 38.606 1.00 87.17 268 CYS E N 1
ATOM 5579 C CA . CYS C 1 268 ? -8.267 7.356 37.524 1.00 96.17 268 CYS E CA 1
ATOM 5580 C C . CYS C 1 268 ? -7.508 6.153 36.993 1.00 80.79 268 CYS E C 1
ATOM 5581 O O . CYS C 1 268 ? -6.314 5.969 37.267 1.00 83.58 268 CYS E O 1
ATOM 5584 N N . MET C 1 269 ? -8.220 5.367 36.208 1.00 68.03 269 MET E N 1
ATOM 5585 C CA . MET C 1 269 ? -7.641 4.258 35.525 1.00 76.92 269 MET E CA 1
ATOM 5586 C C . MET C 1 269 ? -7.955 4.336 34.040 1.00 75.95 269 MET E C 1
ATOM 5587 O O . MET C 1 269 ? -9.070 4.668 33.667 1.00 78.96 269 MET E O 1
ATOM 5592 N N . VAL C 1 270 ? -6.965 4.022 33.199 1.00 75.26 270 VAL E N 1
ATOM 5593 C CA . VAL C 1 270 ? -7.220 3.847 31.804 1.00 62.07 270 VAL E CA 1
ATOM 5594 C C . VAL C 1 270 ? -6.734 2.469 31.405 1.00 68.74 270 VAL E C 1
ATOM 5595 O O . VAL C 1 270 ? -5.572 2.119 31.610 1.00 72.10 270 VAL E O 1
ATOM 5599 N N . GLU C 1 271 ? -7.674 1.691 30.869 1.00 73.89 271 GLU E N 1
ATOM 5600 C CA . GLU C 1 271 ? -7.501 0.283 30.635 1.00 72.85 271 GLU E CA 1
ATOM 5601 C C . GLU C 1 271 ? -7.679 -0.028 29.179 1.00 68.12 271 GLU E C 1
ATOM 5602 O O . GLU C 1 271 ? -8.649 0.402 28.566 1.00 77.28 271 GLU E O 1
ATOM 5608 N N . TYR C 1 272 ? -6.772 -0.839 28.668 1.00 67.34 272 TYR E N 1
ATOM 5609 C CA . TYR C 1 272 ? -6.770 -1.326 27.316 1.00 69.51 272 TYR E CA 1
ATOM 5610 C C . TYR C 1 272 ? -6.755 -2.838 27.451 1.00 70.19 272 TYR E C 1
ATOM 5611 O O . TYR C 1 272 ? -5.782 -3.430 27.910 1.00 76.32 272 TYR E O 1
ATOM 5620 N N . GLY C 1 273 ? -7.825 -3.480 27.027 1.00 72.70 273 GLY E N 1
ATOM 5621 C CA . GLY C 1 273 ? -7.831 -4.934 26.974 1.00 70.17 273 GLY E CA 1
ATOM 5622 C C . GLY C 1 273 ? -7.026 -5.444 25.826 1.00 61.09 273 GLY E C 1
ATOM 5623 O O . GLY C 1 273 ? -7.160 -4.943 24.733 1.00 85.21 273 GLY E O 1
ATOM 5624 N N . ILE C 1 274 ? -6.191 -6.438 26.065 1.00 66.75 274 ILE E N 1
ATOM 5625 C CA . ILE C 1 274 ? -5.411 -7.105 25.011 1.00 71.60 274 ILE E CA 1
ATOM 5626 C C . ILE C 1 274 ? -6.142 -8.401 24.675 1.00 81.54 274 ILE E C 1
ATOM 5627 O O . ILE C 1 274 ? -5.719 -9.470 25.071 1.00 82.84 274 ILE E O 1
ATOM 5632 N N . ASP C 1 275 ? -7.254 -8.246 23.953 1.00 113.10 275 ASP E N 1
ATOM 5633 C CA . ASP C 1 275 ? -8.173 -9.342 23.568 1.00 104.56 275 ASP E CA 1
ATOM 5634 C C . ASP C 1 275 ? -8.706 -9.901 24.890 1.00 105.73 275 ASP E C 1
ATOM 5635 O O . ASP C 1 275 ? -9.142 -9.122 25.771 1.00 94.89 275 ASP E O 1
ATOM 5640 N N . ASN C 1 276 ? -8.634 -11.203 25.068 1.00 107.01 276 ASN E N 1
ATOM 5641 C CA . ASN C 1 276 ? -9.007 -11.813 26.337 1.00 125.27 276 ASN E CA 1
ATOM 5642 C C . ASN C 1 276 ? -7.833 -12.345 27.110 1.00 111.12 276 ASN E C 1
ATOM 5643 O O . ASN C 1 276 ? -7.955 -12.929 28.194 1.00 115.38 276 ASN E O 1
ATOM 5648 N N . VAL C 1 277 ? -6.658 -12.073 26.577 1.00 100.41 277 VAL E N 1
ATOM 5649 C CA . VAL C 1 277 ? -5.429 -12.720 26.992 1.00 84.06 277 VAL E CA 1
ATOM 5650 C C . VAL C 1 277 ? -4.498 -11.806 27.827 1.00 74.11 277 VAL E C 1
ATOM 5651 O O . VAL C 1 277 ? -3.374 -12.189 28.115 1.00 79.21 277 VAL E O 1
ATOM 5655 N N . GLY C 1 278 ? -4.986 -10.645 28.244 1.00 61.09 278 GLY E N 1
ATOM 5656 C CA . GLY C 1 278 ? -4.244 -9.746 29.070 1.00 67.23 278 GLY E CA 1
ATOM 5657 C C . GLY C 1 278 ? -4.850 -8.361 29.155 1.00 66.07 278 GLY E C 1
ATOM 5658 O O . GLY C 1 278 ? -5.885 -8.102 28.580 1.00 67.56 278 GLY E O 1
ATOM 5659 N N . TYR C 1 279 ? -4.207 -7.481 29.901 1.00 62.55 279 TYR E N 1
ATOM 5660 C CA . TYR C 1 279 ? -4.578 -6.093 29.851 1.00 71.78 279 TYR E CA 1
ATOM 5661 C C . TYR C 1 279 ? -3.357 -5.181 30.022 1.00 78.10 279 TYR E C 1
ATOM 5662 O O . TYR C 1 279 ? -2.265 -5.640 30.395 1.00 66.70 279 TYR E O 1
ATOM 5671 N N . LEU C 1 280 ? -3.596 -3.894 29.727 1.00 70.12 280 LEU E N 1
ATOM 5672 C CA . LEU C 1 280 ? -2.703 -2.808 30.012 1.00 65.45 280 LEU E CA 1
ATOM 5673 C C . LEU C 1 280 ? -3.489 -1.741 30.715 1.00 61.58 280 LEU E C 1
ATOM 5674 O O . LEU C 1 280 ? -4.483 -1.248 30.223 1.00 76.90 280 LEU E O 1
ATOM 5679 N N . ARG C 1 281 ? -2.993 -1.316 31.847 1.00 64.23 281 ARG E N 1
ATOM 5680 C CA . ARG C 1 281 ? -3.796 -0.562 32.749 1.00 62.37 281 ARG E CA 1
ATOM 5681 C C . ARG C 1 281 ? -2.903 0.546 33.284 1.00 60.99 281 ARG E C 1
ATOM 5682 O O . ARG C 1 281 ? -1.769 0.296 33.659 1.00 67.11 281 ARG E O 1
ATOM 5690 N N . TYR C 1 282 ? -3.399 1.765 33.327 1.00 56.94 282 TYR E N 1
ATOM 5691 C CA . TYR C 1 282 ? -2.592 2.884 33.768 1.00 57.50 282 TYR E CA 1
ATOM 5692 C C . TYR C 1 282 ? -3.384 3.572 34.879 1.00 65.45 282 TYR E C 1
ATOM 5693 O O . TYR C 1 282 ? -4.605 3.609 34.835 1.00 72.88 282 TYR E O 1
ATOM 5702 N N . TYR C 1 283 ? -2.698 4.128 35.869 1.00 60.52 283 TYR E N 1
ATOM 5703 C CA . TYR C 1 283 ? -3.398 4.859 36.903 1.00 58.76 283 TYR E CA 1
ATOM 5704 C C . TYR C 1 283 ? -2.698 6.168 37.044 1.00 56.67 283 TYR E C 1
ATOM 5705 O O . TYR C 1 283 ? -1.456 6.234 37.015 1.00 69.84 283 TYR E O 1
ATOM 5714 N N . LEU C 1 284 ? -3.490 7.208 37.248 1.00 59.19 284 LEU E N 1
ATOM 5715 C CA . LEU C 1 284 ? -2.954 8.547 37.324 1.00 66.22 284 LEU E CA 1
ATOM 5716 C C . LEU C 1 284 ? -3.707 9.375 38.358 1.00 64.92 284 LEU E C 1
ATOM 5717 O O . LEU C 1 284 ? -4.931 9.447 38.361 1.00 62.08 284 LEU E O 1
ATOM 5722 N N . ALA C 1 285 ? -2.925 10.023 39.195 1.00 71.33 285 ALA E N 1
ATOM 5723 C CA . ALA C 1 285 ? -3.375 10.998 40.166 1.00 78.15 285 ALA E CA 1
ATOM 5724 C C . ALA C 1 285 ? -4.126 12.157 39.558 1.00 78.52 285 ALA E C 1
ATOM 5725 O O . ALA C 1 285 ? -3.657 12.716 38.576 1.00 92.55 285 ALA E O 1
ATOM 5727 N N . PRO C 1 286 ? -5.242 12.571 40.168 1.00 79.74 286 PRO E N 1
ATOM 5728 C CA . PRO C 1 286 ? -5.856 13.837 39.716 1.00 74.05 286 PRO E CA 1
ATOM 5729 C C . PRO C 1 286 ? -5.013 14.998 40.049 1.00 67.05 286 PRO E C 1
ATOM 5730 O O . PRO C 1 286 ? -4.145 14.881 40.880 1.00 95.19 286 PRO E O 1
ATOM 5734 N N . LYS C 1 287 ? -5.208 16.109 39.343 1.00 86.26 287 LYS E N 1
ATOM 5735 C CA . LYS C 1 287 ? -4.648 17.413 39.699 1.00 97.11 287 LYS E CA 1
ATOM 5736 C C . LYS C 1 287 ? -5.710 17.972 40.649 1.00 112.79 287 LYS E C 1
ATOM 5737 O O . LYS C 1 287 ? -6.898 18.012 40.277 1.00 114.20 287 LYS E O 1
ATOM 5743 N N . VAL C 1 288 ? -5.263 18.360 41.852 1.00 127.81 288 VAL E N 1
ATOM 5744 C CA . VAL C 1 288 ? -6.093 19.135 42.827 1.00 153.61 288 VAL E CA 1
ATOM 5745 C C . VAL C 1 288 ? -5.454 20.509 43.066 1.00 166.50 288 VAL E C 1
ATOM 5746 O O . VAL C 1 288 ? -4.223 20.584 43.219 1.00 149.27 288 VAL E O 1
ATOM 5750 N N . ASP C 1 289 ? -6.286 21.576 43.050 1.00 173.24 289 ASP E N 1
ATOM 5751 C CA . ASP C 1 289 ? -5.898 22.987 43.270 1.00 179.92 289 ASP E CA 1
ATOM 5752 C C . ASP C 1 289 ? -6.921 24.034 42.807 1.00 164.88 289 ASP E C 1
ATOM 5753 O O . ASP C 1 289 ? -7.994 24.217 43.379 1.00 146.96 289 ASP E O 1
ATOM 5758 N N . MET D 1 1 ? 0.451 64.883 33.269 1.00 113.51 1 MET B N 1
ATOM 5759 C CA . MET D 1 1 ? 1.947 64.954 33.085 1.00 117.57 1 MET B CA 1
ATOM 5760 C C . MET D 1 1 ? 2.748 64.412 34.312 1.00 121.61 1 MET B C 1
ATOM 5761 O O . MET D 1 1 ? 3.059 65.152 35.215 1.00 126.86 1 MET B O 1
ATOM 5766 N N . LEU D 1 2 ? 3.154 63.129 34.273 1.00 120.97 2 LEU B N 1
ATOM 5767 C CA . LEU D 1 2 ? 3.887 62.406 35.386 1.00 100.74 2 LEU B CA 1
ATOM 5768 C C . LEU D 1 2 ? 5.394 62.297 35.159 1.00 95.83 2 LEU B C 1
ATOM 5769 O O . LEU D 1 2 ? 5.823 62.065 34.036 1.00 90.25 2 LEU B O 1
ATOM 5774 N N . GLU D 1 3 ? 6.197 62.444 36.215 1.00 95.00 3 GLU B N 1
ATOM 5775 C CA . GLU D 1 3 ? 7.633 62.187 36.135 1.00 92.05 3 GLU B CA 1
ATOM 5776 C C . GLU D 1 3 ? 8.154 61.652 37.448 1.00 89.61 3 GLU B C 1
ATOM 5777 O O . GLU D 1 3 ? 7.944 62.265 38.465 1.00 106.78 3 GLU B O 1
ATOM 5783 N N . ALA D 1 4 ? 8.832 60.511 37.409 1.00 89.96 4 ALA B N 1
ATOM 5784 C CA . ALA D 1 4 ? 9.320 59.827 38.599 1.00 87.96 4 ALA B CA 1
ATOM 5785 C C . ALA D 1 4 ? 10.676 59.243 38.268 1.00 93.90 4 ALA B C 1
ATOM 5786 O O . ALA D 1 4 ? 10.801 58.296 37.482 1.00 103.34 4 ALA B O 1
ATOM 5788 N N . GLN D 1 5 ? 11.698 59.846 38.844 1.00 95.51 5 GLN B N 1
ATOM 5789 C CA . GLN D 1 5 ? 13.055 59.443 38.598 1.00 98.39 5 GLN B CA 1
ATOM 5790 C C . GLN D 1 5 ? 13.681 58.908 39.859 1.00 93.13 5 GLN B C 1
ATOM 5791 O O . GLN D 1 5 ? 13.704 59.569 40.866 1.00 77.92 5 GLN B O 1
ATOM 5797 N N . VAL D 1 6 ? 14.221 57.702 39.756 1.00 104.17 6 VAL B N 1
ATOM 5798 C CA . VAL D 1 6 ? 14.899 57.037 40.841 1.00 92.50 6 VAL B CA 1
ATOM 5799 C C . VAL D 1 6 ? 16.384 57.156 40.472 1.00 90.41 6 VAL B C 1
ATOM 5800 O O . VAL D 1 6 ? 16.723 57.332 39.295 1.00 89.23 6 VAL B O 1
ATOM 5804 N N . GLN D 1 7 ? 17.276 57.110 41.451 1.00 100.86 7 GLN B N 1
ATOM 5805 C CA . GLN D 1 7 ? 18.699 57.305 41.157 1.00 114.94 7 GLN B CA 1
ATOM 5806 C C . GLN D 1 7 ? 19.352 56.029 40.621 1.00 113.04 7 GLN B C 1
ATOM 5807 O O . GLN D 1 7 ? 20.210 56.059 39.728 1.00 102.25 7 GLN B O 1
ATOM 5813 N N . PHE D 1 8 ? 18.952 54.920 41.239 1.00 98.90 8 PHE B N 1
ATOM 5814 C CA . PHE D 1 8 ? 19.482 53.611 40.955 1.00 86.31 8 PHE B CA 1
ATOM 5815 C C . PHE D 1 8 ? 18.333 52.706 40.440 1.00 77.56 8 PHE B C 1
ATOM 5816 O O . PHE D 1 8 ? 17.425 52.314 41.194 1.00 72.24 8 PHE B O 1
ATOM 5824 N N . ALA D 1 9 ? 18.394 52.355 39.154 1.00 70.72 9 ALA B N 1
ATOM 5825 C CA . ALA D 1 9 ? 17.374 51.472 38.520 1.00 65.05 9 ALA B CA 1
ATOM 5826 C C . ALA D 1 9 ? 17.187 50.131 39.168 1.00 60.57 9 ALA B C 1
ATOM 5827 O O . ALA D 1 9 ? 16.168 49.518 38.935 1.00 66.77 9 ALA B O 1
ATOM 5829 N N . SER D 1 10 ? 18.163 49.672 39.961 1.00 67.33 10 SER B N 1
ATOM 5830 C CA . SER D 1 10 ? 18.038 48.447 40.778 1.00 69.43 10 SER B CA 1
ATOM 5831 C C . SER D 1 10 ? 16.675 48.315 41.395 1.00 74.31 10 SER B C 1
ATOM 5832 O O . SER D 1 10 ? 16.100 47.240 41.410 1.00 73.68 10 SER B O 1
ATOM 5835 N N . LEU D 1 11 ? 16.186 49.407 41.964 1.00 83.22 11 LEU B N 1
ATOM 5836 C CA . LEU D 1 11 ? 14.968 49.352 42.734 1.00 79.54 11 LEU B CA 1
ATOM 5837 C C . LEU D 1 11 ? 13.815 48.840 41.878 1.00 75.58 11 LEU B C 1
ATOM 5838 O O . LEU D 1 11 ? 13.088 47.884 42.249 1.00 55.84 11 LEU B O 1
ATOM 5843 N N . TRP D 1 12 ? 13.662 49.479 40.731 1.00 63.86 12 TRP B N 1
ATOM 5844 C CA . TRP D 1 12 ? 12.612 49.098 39.806 1.00 72.96 12 TRP B CA 1
ATOM 5845 C C . TRP D 1 12 ? 12.780 47.672 39.318 1.00 69.26 12 TRP B C 1
ATOM 5846 O O . TRP D 1 12 ? 11.822 46.889 39.301 1.00 73.75 12 TRP B O 1
ATOM 5857 N N . LYS D 1 13 ? 14.005 47.341 38.942 1.00 67.77 13 LYS B N 1
ATOM 5858 C CA . LYS D 1 13 ? 14.347 45.979 38.529 1.00 69.30 13 LYS B CA 1
ATOM 5859 C C . LYS D 1 13 ? 13.899 44.946 39.563 1.00 66.76 13 LYS B C 1
ATOM 5860 O O . LYS D 1 13 ? 13.162 44.015 39.215 1.00 65.87 13 LYS B O 1
ATOM 5866 N N . ARG D 1 14 ? 14.274 45.165 40.814 1.00 55.78 14 ARG B N 1
ATOM 5867 C CA . ARG D 1 14 ? 13.974 44.212 41.877 1.00 64.48 14 ARG B CA 1
ATOM 5868 C C . ARG D 1 14 ? 12.476 44.176 42.198 1.00 77.99 14 ARG B C 1
ATOM 5869 O O . ARG D 1 14 ? 11.928 43.099 42.479 1.00 72.31 14 ARG B O 1
ATOM 5877 N N . LEU D 1 15 ? 11.821 45.342 42.123 1.00 79.08 15 LEU B N 1
ATOM 5878 C CA . LEU D 1 15 ? 10.381 45.405 42.393 1.00 75.82 15 LEU B CA 1
ATOM 5879 C C . LEU D 1 15 ? 9.545 44.683 41.388 1.00 71.18 15 LEU B C 1
ATOM 5880 O O . LEU D 1 15 ? 8.682 43.861 41.761 1.00 58.35 15 LEU B O 1
ATOM 5885 N N . VAL D 1 16 ? 9.789 44.993 40.114 1.00 63.29 16 VAL B N 1
ATOM 5886 C CA . VAL D 1 16 ? 9.006 44.385 39.069 1.00 62.71 16 VAL B CA 1
ATOM 5887 C C . VAL D 1 16 ? 9.148 42.871 39.051 1.00 66.02 16 VAL B C 1
ATOM 5888 O O . VAL D 1 16 ? 8.156 42.190 38.872 1.00 65.55 16 VAL B O 1
ATOM 5892 N N . GLU D 1 17 ? 10.356 42.355 39.266 1.00 74.23 17 GLU B N 1
ATOM 5893 C CA . GLU D 1 17 ? 10.537 40.919 39.464 1.00 84.36 17 GLU B CA 1
ATOM 5894 C C . GLU D 1 17 ? 9.610 40.393 40.528 1.00 74.56 17 GLU B C 1
ATOM 5895 O O . GLU D 1 17 ? 8.959 39.381 40.323 1.00 84.45 17 GLU B O 1
ATOM 5901 N N . CYS D 1 18 ? 9.536 41.078 41.664 1.00 75.07 18 CYS B N 1
ATOM 5902 C CA . CYS D 1 18 ? 8.681 40.620 42.756 1.00 79.87 18 CYS B CA 1
ATOM 5903 C C . CYS D 1 18 ? 7.228 40.569 42.378 1.00 77.05 18 CYS B C 1
ATOM 5904 O O . CYS D 1 18 ? 6.583 39.541 42.617 1.00 81.64 18 CYS B O 1
ATOM 5907 N N . ILE D 1 19 ? 6.709 41.661 41.802 1.00 70.23 19 ILE B N 1
ATOM 5908 C CA . ILE D 1 19 ? 5.264 41.711 41.582 1.00 82.22 19 ILE B CA 1
ATOM 5909 C C . ILE D 1 19 ? 4.891 40.856 40.327 1.00 77.92 19 ILE B C 1
ATOM 5910 O O . ILE D 1 19 ? 3.839 40.172 40.312 1.00 67.34 19 ILE B O 1
ATOM 5915 N N . ASN D 1 20 ? 5.769 40.828 39.319 1.00 77.24 20 ASN B N 1
ATOM 5916 C CA . ASN D 1 20 ? 5.569 39.989 38.119 1.00 75.18 20 ASN B CA 1
ATOM 5917 C C . ASN D 1 20 ? 5.483 38.491 38.424 1.00 70.87 20 ASN B C 1
ATOM 5918 O O . ASN D 1 20 ? 4.852 37.714 37.705 1.00 68.26 20 ASN B O 1
ATOM 5923 N N . GLY D 1 21 ? 6.087 38.090 39.520 1.00 63.02 21 GLY B N 1
ATOM 5924 C CA . GLY D 1 21 ? 5.865 36.775 40.037 1.00 61.91 21 GLY B CA 1
ATOM 5925 C C . GLY D 1 21 ? 4.447 36.409 40.340 1.00 73.10 21 GLY B C 1
ATOM 5926 O O . GLY D 1 21 ? 4.130 35.214 40.369 1.00 85.16 21 GLY B O 1
ATOM 5927 N N . LEU D 1 22 ? 3.600 37.404 40.626 1.00 83.31 22 LEU B N 1
ATOM 5928 C CA . LEU D 1 22 ? 2.239 37.157 41.070 1.00 77.75 22 LEU B CA 1
ATOM 5929 C C . LEU D 1 22 ? 1.210 37.410 39.987 1.00 69.85 22 LEU B C 1
ATOM 5930 O O . LEU D 1 22 ? 0.178 36.733 39.962 1.00 74.36 22 LEU B O 1
ATOM 5935 N N . VAL D 1 23 ? 1.454 38.402 39.127 1.00 57.93 23 VAL B N 1
ATOM 5936 C CA . VAL D 1 23 ? 0.487 38.875 38.109 1.00 63.32 23 VAL B CA 1
ATOM 5937 C C . VAL D 1 23 ? 1.230 39.395 36.881 1.00 66.75 23 VAL B C 1
ATOM 5938 O O . VAL D 1 23 ? 2.358 39.858 37.026 1.00 72.41 23 VAL B O 1
ATOM 5942 N N . ASN D 1 24 ? 0.607 39.379 35.704 1.00 73.02 24 ASN B N 1
ATOM 5943 C CA . ASN D 1 24 ? 1.311 39.834 34.463 1.00 81.95 24 ASN B CA 1
ATOM 5944 C C . ASN D 1 24 ? 1.016 41.231 34.108 1.00 75.70 24 ASN B C 1
ATOM 5945 O O . ASN D 1 24 ? 1.711 41.791 33.271 1.00 77.20 24 ASN B O 1
ATOM 5950 N N . GLU D 1 25 ? -0.038 41.792 34.677 1.00 82.20 25 GLU B N 1
ATOM 5951 C CA . GLU D 1 25 ? -0.369 43.185 34.409 1.00 80.00 25 GLU B CA 1
ATOM 5952 C C . GLU D 1 25 ? -0.860 43.822 35.667 1.00 73.82 25 GLU B C 1
ATOM 5953 O O . GLU D 1 25 ? -1.346 43.144 36.586 1.00 62.30 25 GLU B O 1
ATOM 5959 N N . ALA D 1 26 ? -0.699 45.133 35.737 1.00 62.56 26 ALA B N 1
ATOM 5960 C CA . ALA D 1 26 ? -1.118 45.838 36.920 1.00 65.25 26 ALA B CA 1
ATOM 5961 C C . ALA D 1 26 ? -1.262 47.286 36.632 1.00 69.16 26 ALA B C 1
ATOM 5962 O O . ALA D 1 26 ? -0.571 47.817 35.750 1.00 63.72 26 ALA B O 1
ATOM 5964 N N . ASN D 1 27 ? -2.164 47.931 37.379 1.00 75.71 27 ASN B N 1
ATOM 5965 C CA . ASN D 1 27 ? -2.303 49.389 37.299 1.00 70.74 27 ASN B CA 1
ATOM 5966 C C . ASN D 1 27 ? -1.332 50.045 38.264 1.00 67.08 27 ASN B C 1
ATOM 5967 O O . ASN D 1 27 ? -1.219 49.636 39.424 1.00 62.52 27 ASN B O 1
ATOM 5972 N N . PHE D 1 28 ? -0.624 51.031 37.757 1.00 62.13 28 PHE B N 1
ATOM 5973 C CA . PHE D 1 28 ? 0.214 51.916 38.552 1.00 72.73 28 PHE B CA 1
ATOM 5974 C C . PHE D 1 28 ? -0.623 53.165 38.882 1.00 86.97 28 PHE B C 1
ATOM 5975 O O . PHE D 1 28 ? -0.740 54.080 38.050 1.00 72.15 28 PHE B O 1
ATOM 5983 N N . ASP D 1 29 ? -1.197 53.181 40.090 1.00 90.36 29 ASP B N 1
ATOM 5984 C CA . ASP D 1 29 ? -1.874 54.339 40.638 1.00 80.81 29 ASP B CA 1
ATOM 5985 C C . ASP D 1 29 ? -0.831 55.373 41.039 1.00 67.83 29 ASP B C 1
ATOM 5986 O O . ASP D 1 29 ? -0.064 55.159 41.966 1.00 75.29 29 ASP B O 1
ATOM 5991 N N . CYS D 1 30 ? -0.779 56.485 40.337 1.00 69.47 30 CYS B N 1
ATOM 5992 C CA . CYS D 1 30 ? 0.185 57.562 40.613 1.00 79.47 30 CYS B CA 1
ATOM 5993 C C . CYS D 1 30 ? -0.503 58.833 41.128 1.00 83.56 30 CYS B C 1
ATOM 5994 O O . CYS D 1 30 ? -1.332 59.398 40.442 1.00 78.14 30 CYS B O 1
ATOM 5997 N N . ASN D 1 31 ? -0.104 59.277 42.321 1.00 94.73 31 ASN B N 1
ATOM 5998 C CA . ASN D 1 31 ? -0.715 60.378 43.058 1.00 95.12 31 ASN B CA 1
ATOM 5999 C C . ASN D 1 31 ? 0.401 61.277 43.439 1.00 101.74 31 ASN B C 1
ATOM 6000 O O . ASN D 1 31 ? 1.551 60.930 43.185 1.00 107.87 31 ASN B O 1
ATOM 6005 N N . PRO D 1 32 ? 0.096 62.400 44.124 1.00 111.84 32 PRO B N 1
ATOM 6006 C CA . PRO D 1 32 ? 1.199 63.191 44.701 1.00 112.10 32 PRO B CA 1
ATOM 6007 C C . PRO D 1 32 ? 1.815 62.520 45.927 1.00 101.37 32 PRO B C 1
ATOM 6008 O O . PRO D 1 32 ? 2.978 62.835 46.262 1.00 70.29 32 PRO B O 1
ATOM 6012 N N . GLY D 1 33 ? 1.054 61.598 46.559 1.00 98.58 33 GLY B N 1
ATOM 6013 C CA . GLY D 1 33 ? 1.637 60.660 47.553 1.00 106.93 33 GLY B CA 1
ATOM 6014 C C . GLY D 1 33 ? 2.767 59.712 47.071 1.00 106.95 33 GLY B C 1
ATOM 6015 O O . GLY D 1 33 ? 3.639 59.356 47.858 1.00 78.10 33 GLY B O 1
ATOM 6016 N N . GLY D 1 34 ? 2.717 59.321 45.790 1.00 108.05 34 GLY B N 1
ATOM 6017 C CA . GLY D 1 34 ? 3.643 58.397 45.163 1.00 87.33 34 GLY B CA 1
ATOM 6018 C C . GLY D 1 34 ? 2.960 57.315 44.336 1.00 84.27 34 GLY B C 1
ATOM 6019 O O . GLY D 1 34 ? 1.751 57.395 44.077 1.00 73.19 34 GLY B O 1
ATOM 6020 N N . LEU D 1 35 ? 3.719 56.281 43.936 1.00 71.75 35 LEU B N 1
ATOM 6021 C CA . LEU D 1 35 ? 3.199 55.206 43.073 1.00 66.64 35 LEU B CA 1
ATOM 6022 C C . LEU D 1 35 ? 2.791 54.040 43.911 1.00 64.12 35 LEU B C 1
ATOM 6023 O O . LEU D 1 35 ? 3.475 53.685 44.858 1.00 70.84 35 LEU B O 1
ATOM 6028 N N . SER D 1 36 ? 1.649 53.465 43.574 1.00 58.38 36 SER B N 1
ATOM 6029 C CA . SER D 1 36 ? 1.170 52.302 44.269 1.00 69.29 36 SER B CA 1
ATOM 6030 C C . SER D 1 36 ? 0.707 51.293 43.177 1.00 77.26 36 SER B C 1
ATOM 6031 O O . SER D 1 36 ? 0.304 51.692 42.079 1.00 65.34 36 SER B O 1
ATOM 6034 N N . VAL D 1 37 ? 0.836 50.005 43.472 1.00 72.40 37 VAL B N 1
ATOM 6035 C CA . VAL D 1 37 ? 0.369 48.956 42.612 1.00 70.81 37 VAL B CA 1
ATOM 6036 C C . VAL D 1 37 ? -0.424 48.076 43.569 1.00 67.06 37 VAL B C 1
ATOM 6037 O O . VAL D 1 37 ? 0.009 47.751 44.653 1.00 70.04 37 VAL B O 1
ATOM 6041 N N . GLN D 1 38 ? -1.595 47.662 43.164 1.00 72.55 38 GLN B N 1
ATOM 6042 C CA . GLN D 1 38 ? -2.351 46.749 43.969 1.00 75.42 38 GLN B CA 1
ATOM 6043 C C . GLN D 1 38 ? -2.972 45.783 42.997 1.00 77.58 38 GLN B C 1
ATOM 6044 O O . GLN D 1 38 ? -3.487 46.205 41.973 1.00 92.65 38 GLN B O 1
ATOM 6050 N N . ALA D 1 39 ? -2.862 44.485 43.293 1.00 81.70 39 ALA B N 1
ATOM 6051 C CA . ALA D 1 39 ? -3.234 43.435 42.351 1.00 69.39 39 ALA B CA 1
ATOM 6052 C C . ALA D 1 39 ? -3.433 42.109 43.031 1.00 68.98 39 ALA B C 1
ATOM 6053 O O . ALA D 1 39 ? -2.809 41.838 44.048 1.00 72.37 39 ALA B O 1
ATOM 6055 N N . MET D 1 40 ? -4.308 41.293 42.466 1.00 73.39 40 MET B N 1
ATOM 6056 C CA . MET D 1 40 ? -4.565 39.930 42.948 1.00 76.33 40 MET B CA 1
ATOM 6057 C C . MET D 1 40 ? -4.098 38.908 41.938 1.00 83.33 40 MET B C 1
ATOM 6058 O O . MET D 1 40 ? -4.122 39.144 40.703 1.00 77.05 40 MET B O 1
ATOM 6063 N N . ASP D 1 41 ? -3.749 37.732 42.438 1.00 79.70 41 ASP B N 1
ATOM 6064 C CA . ASP D 1 41 ? -3.434 36.662 41.521 1.00 82.84 41 ASP B CA 1
ATOM 6065 C C . ASP D 1 41 ? -4.740 36.218 40.876 1.00 83.43 41 ASP B C 1
ATOM 6066 O O . ASP D 1 41 ? -5.832 36.443 41.419 1.00 82.47 41 ASP B O 1
ATOM 6071 N N . SER D 1 42 ? -4.633 35.590 39.712 1.00 101.57 42 SER B N 1
ATOM 6072 C CA . SER D 1 42 ? -5.827 35.178 38.967 1.00 100.54 42 SER B CA 1
ATOM 6073 C C . SER D 1 42 ? -6.710 34.176 39.731 1.00 88.19 42 SER B C 1
ATOM 6074 O O . SER D 1 42 ? -7.904 34.160 39.494 1.00 92.76 42 SER B O 1
ATOM 6077 N N . SER D 1 43 ? -6.157 33.409 40.674 1.00 83.18 43 SER B N 1
ATOM 6078 C CA . SER D 1 43 ? -6.982 32.572 41.561 1.00 85.39 43 SER B CA 1
ATOM 6079 C C . SER D 1 43 ? -7.639 33.319 42.747 1.00 89.85 43 SER B C 1
ATOM 6080 O O . SER D 1 43 ? -8.294 32.706 43.575 1.00 92.26 43 SER B O 1
ATOM 6083 N N . HIS D 1 44 ? -7.465 34.625 42.847 1.00 92.53 44 HIS B N 1
ATOM 6084 C CA . HIS D 1 44 ? -8.069 35.395 43.937 1.00 105.18 44 HIS B CA 1
ATOM 6085 C C . HIS D 1 44 ? -7.773 34.823 45.338 1.00 99.69 44 HIS B C 1
ATOM 6086 O O . HIS D 1 44 ? -8.615 34.811 46.189 1.00 104.72 44 HIS B O 1
ATOM 6093 N N . VAL D 1 45 ? -6.545 34.365 45.548 1.00 99.63 45 VAL B N 1
ATOM 6094 C CA . VAL D 1 45 ? -6.036 33.833 46.829 1.00 85.53 45 VAL B CA 1
ATOM 6095 C C . VAL D 1 45 ? -4.988 34.793 47.490 1.00 83.28 45 VAL B C 1
ATOM 6096 O O . VAL D 1 45 ? -4.717 34.716 48.712 1.00 74.98 45 VAL B O 1
ATOM 6100 N N . ALA D 1 46 ? -4.399 35.689 46.696 1.00 64.93 46 ALA B N 1
ATOM 6101 C CA . ALA D 1 46 ? -3.256 36.435 47.125 1.00 64.03 46 ALA B CA 1
ATOM 6102 C C . ALA D 1 46 ? -3.241 37.795 46.494 1.00 67.55 46 ALA B C 1
ATOM 6103 O O . ALA D 1 46 ? -3.619 37.958 45.309 1.00 67.37 46 ALA B O 1
ATOM 6105 N N . LEU D 1 47 ? -2.745 38.757 47.262 1.00 63.43 47 LEU B N 1
ATOM 6106 C CA . LEU D 1 47 ? -2.868 40.152 46.938 1.00 72.03 47 LEU B CA 1
ATOM 6107 C C . LEU D 1 47 ? -1.494 40.763 47.134 1.00 70.87 47 LEU B C 1
ATOM 6108 O O . LEU D 1 47 ? -0.838 40.443 48.125 1.00 67.74 47 LEU B O 1
ATOM 6113 N N . VAL D 1 48 ? -1.070 41.636 46.228 1.00 62.79 48 VAL B N 1
ATOM 6114 C CA . VAL D 1 48 ? 0.117 42.450 46.431 1.00 71.23 48 VAL B CA 1
ATOM 6115 C C . VAL D 1 48 ? -0.324 43.872 46.587 1.00 75.60 48 VAL B C 1
ATOM 6116 O O . VAL D 1 48 ? -1.131 44.354 45.789 1.00 89.14 48 VAL B O 1
ATOM 6120 N N . HIS D 1 49 ? 0.315 44.579 47.508 1.00 78.80 49 HIS B N 1
ATOM 6121 C CA . HIS D 1 49 ? 0.220 46.006 47.570 1.00 78.06 49 HIS B CA 1
ATOM 6122 C C . HIS D 1 49 ? 1.615 46.577 47.726 1.00 66.16 49 HIS B C 1
ATOM 6123 O O . HIS D 1 49 ? 2.304 46.263 48.651 1.00 68.27 49 HIS B O 1
ATOM 6130 N N . MET D 1 50 ? 2.032 47.409 46.807 1.00 56.45 50 MET B N 1
ATOM 6131 C CA . MET D 1 50 ? 3.322 48.065 46.826 1.00 66.15 50 MET B CA 1
ATOM 6132 C C . MET D 1 50 ? 3.082 49.543 46.854 1.00 74.31 50 MET B C 1
ATOM 6133 O O . MET D 1 50 ? 2.231 50.022 46.141 1.00 80.32 50 MET B O 1
ATOM 6138 N N . LEU D 1 51 ? 3.877 50.260 47.638 1.00 76.69 51 LEU B N 1
ATOM 6139 C CA . LEU D 1 51 ? 3.868 51.693 47.635 1.00 68.26 51 LEU B CA 1
ATOM 6140 C C . LEU D 1 51 ? 5.262 52.263 47.574 1.00 58.75 51 LEU B C 1
ATOM 6141 O O . LEU D 1 51 ? 6.089 51.929 48.375 1.00 57.42 51 LEU B O 1
ATOM 6146 N N . LEU D 1 52 ? 5.533 53.137 46.639 1.00 53.98 52 LEU B N 1
ATOM 6147 C CA . LEU D 1 52 ? 6.737 53.947 46.670 1.00 67.50 52 LEU B CA 1
ATOM 6148 C C . LEU D 1 52 ? 6.310 55.366 46.903 1.00 76.07 52 LEU B C 1
ATOM 6149 O O . LEU D 1 52 ? 5.845 56.034 45.990 1.00 71.26 52 LEU B O 1
ATOM 6154 N N . ARG D 1 53 ? 6.428 55.770 48.153 1.00 84.73 53 ARG B N 1
ATOM 6155 C CA . ARG D 1 53 ? 6.327 57.167 48.608 1.00 75.01 53 ARG B CA 1
ATOM 6156 C C . ARG D 1 53 ? 7.099 58.119 47.719 1.00 63.32 53 ARG B C 1
ATOM 6157 O O . ARG D 1 53 ? 8.049 57.749 47.140 1.00 74.13 53 ARG B O 1
ATOM 6165 N N . ASP D 1 54 ? 6.643 59.342 47.569 1.00 74.83 54 ASP B N 1
ATOM 6166 C CA . ASP D 1 54 ? 7.306 60.339 46.697 1.00 74.72 54 ASP B CA 1
ATOM 6167 C C . ASP D 1 54 ? 8.747 60.688 47.101 1.00 74.93 54 ASP B C 1
ATOM 6168 O O . ASP D 1 54 ? 9.536 61.103 46.262 1.00 78.84 54 ASP B O 1
ATOM 6173 N N . ASP D 1 55 ? 9.082 60.594 48.393 1.00 79.19 55 ASP B N 1
ATOM 6174 C CA . ASP D 1 55 ? 10.472 60.833 48.890 1.00 91.26 55 ASP B CA 1
ATOM 6175 C C . ASP D 1 55 ? 11.451 59.762 48.384 1.00 100.87 55 ASP B C 1
ATOM 6176 O O . ASP D 1 55 ? 12.653 59.976 48.386 1.00 110.85 55 ASP B O 1
ATOM 6181 N N . CYS D 1 56 ? 10.927 58.620 47.958 1.00 102.57 56 CYS B N 1
ATOM 6182 C CA . CYS D 1 56 ? 11.661 57.589 47.203 1.00 90.93 56 CYS B CA 1
ATOM 6183 C C . CYS D 1 56 ? 12.422 58.067 45.982 1.00 78.41 56 CYS B C 1
ATOM 6184 O O . CYS D 1 56 ? 13.467 57.522 45.656 1.00 94.57 56 CYS B O 1
ATOM 6187 N N . PHE D 1 57 ? 11.912 59.084 45.313 1.00 73.95 57 PHE B N 1
ATOM 6188 C CA . PHE D 1 57 ? 12.446 59.518 44.037 1.00 77.26 57 PHE B CA 1
ATOM 6189 C C . PHE D 1 57 ? 13.269 60.770 44.220 1.00 80.00 57 PHE B C 1
ATOM 6190 O O . PHE D 1 57 ? 12.962 61.595 45.071 1.00 98.41 57 PHE B O 1
ATOM 6198 N N . VAL D 1 58 ? 14.304 60.907 43.398 1.00 79.82 58 VAL B N 1
ATOM 6199 C CA . VAL D 1 58 ? 15.091 62.118 43.364 1.00 89.54 58 VAL B CA 1
ATOM 6200 C C . VAL D 1 58 ? 14.332 63.209 42.638 1.00 86.17 58 VAL B C 1
ATOM 6201 O O . VAL D 1 58 ? 14.741 64.348 42.688 1.00 102.20 58 VAL B O 1
ATOM 6205 N N . LYS D 1 59 ? 13.285 62.858 41.913 1.00 84.38 59 LYS B N 1
ATOM 6206 C CA . LYS D 1 59 ? 12.455 63.830 41.243 1.00 89.27 59 LYS B CA 1
ATOM 6207 C C . LYS D 1 59 ? 11.089 63.211 41.064 1.00 93.66 59 LYS B C 1
ATOM 6208 O O . LYS D 1 59 ? 10.994 62.127 40.545 1.00 113.90 59 LYS B O 1
ATOM 6214 N N . TYR D 1 60 ? 10.039 63.861 41.546 1.00 112.59 60 TYR B N 1
ATOM 6215 C CA . TYR D 1 60 ? 8.681 63.330 41.469 1.00 91.67 60 TYR B CA 1
ATOM 6216 C C . TYR D 1 60 ? 7.659 64.417 41.265 1.00 95.24 60 TYR B C 1
ATOM 6217 O O . TYR D 1 60 ? 7.663 65.417 41.958 1.00 119.23 60 TYR B O 1
ATOM 6226 N N . GLN D 1 61 ? 6.758 64.185 40.334 1.00 98.37 61 GLN B N 1
ATOM 6227 C CA . GLN D 1 61 ? 5.849 65.229 39.878 1.00 93.63 61 GLN B CA 1
ATOM 6228 C C . GLN D 1 61 ? 4.562 64.511 39.444 1.00 98.50 61 GLN B C 1
ATOM 6229 O O . GLN D 1 61 ? 4.555 63.794 38.452 1.00 124.82 61 GLN B O 1
ATOM 6235 N N . CYS D 1 62 ? 3.497 64.660 40.235 1.00 90.44 62 CYS B N 1
ATOM 6236 C CA . CYS D 1 62 ? 2.246 64.096 39.847 1.00 90.28 62 CYS B CA 1
ATOM 6237 C C . CYS D 1 62 ? 1.088 64.933 40.427 1.00 109.28 62 CYS B C 1
ATOM 6238 O O . CYS D 1 62 ? 0.522 64.570 41.515 1.00 84.74 62 CYS B O 1
ATOM 6241 N N . GLY D 1 63 ? 0.759 66.061 39.731 1.00 105.17 63 GLY B N 1
ATOM 6242 C CA . GLY D 1 63 ? -0.343 67.020 40.100 1.00 85.38 63 GLY B CA 1
ATOM 6243 C C . GLY D 1 63 ? -1.634 66.237 40.353 1.00 94.49 63 GLY B C 1
ATOM 6244 O O . GLY D 1 63 ? -2.035 66.145 41.494 1.00 86.69 63 GLY B O 1
ATOM 6245 N N . ARG D 1 64 ? -2.253 65.647 39.312 1.00 98.53 64 ARG B N 1
ATOM 6246 C CA . ARG D 1 64 ? -3.517 64.882 39.427 1.00 102.16 64 ARG B CA 1
ATOM 6247 C C . ARG D 1 64 ? -3.221 63.395 39.590 1.00 92.83 64 ARG B C 1
ATOM 6248 O O . ARG D 1 64 ? -2.111 62.989 39.315 1.00 95.60 64 ARG B O 1
ATOM 6256 N N . ASN D 1 65 ? -4.221 62.604 39.990 1.00 83.65 65 ASN B N 1
ATOM 6257 C CA . ASN D 1 65 ? -4.103 61.130 40.000 1.00 90.18 65 ASN B CA 1
ATOM 6258 C C . ASN D 1 65 ? -4.231 60.576 38.605 1.00 82.43 65 ASN B C 1
ATOM 6259 O O . ASN D 1 65 ? -5.321 60.524 38.131 1.00 100.85 65 ASN B O 1
ATOM 6264 N N . SER D 1 66 ? -3.147 60.147 37.955 1.00 95.42 66 SER B N 1
ATOM 6265 C CA . SER D 1 66 ? -3.248 59.250 36.761 1.00 93.91 66 SER B CA 1
ATOM 6266 C C . SER D 1 66 ? -3.088 57.760 37.128 1.00 87.78 66 SER B C 1
ATOM 6267 O O . SER D 1 66 ? -2.493 57.421 38.122 1.00 92.29 66 SER B O 1
ATOM 6270 N N . ILE D 1 67 ? -3.695 56.903 36.322 1.00 85.91 67 ILE B N 1
ATOM 6271 C CA . ILE D 1 67 ? -3.569 55.452 36.402 1.00 84.25 67 ILE B CA 1
ATOM 6272 C C . ILE D 1 67 ? -2.969 54.861 35.131 1.00 78.32 67 ILE B C 1
ATOM 6273 O O . ILE D 1 67 ? -3.501 55.069 34.080 1.00 93.72 67 ILE B O 1
ATOM 6278 N N . LEU D 1 68 ? -1.885 54.091 35.225 1.00 90.51 68 LEU B N 1
ATOM 6279 C CA . LEU D 1 68 ? -1.216 53.514 34.057 1.00 82.07 68 LEU B CA 1
ATOM 6280 C C . LEU D 1 68 ? -1.262 52.007 34.164 1.00 88.02 68 LEU B C 1
ATOM 6281 O O . LEU D 1 68 ? -0.641 51.439 35.039 1.00 87.13 68 LEU B O 1
ATOM 6286 N N . GLY D 1 69 ? -2.031 51.353 33.308 1.00 102.74 69 GLY B N 1
ATOM 6287 C CA . GLY D 1 69 ? -1.965 49.865 33.210 1.00 95.06 69 GLY B CA 1
ATOM 6288 C C . GLY D 1 69 ? -0.730 49.436 32.420 1.00 84.83 69 GLY B C 1
ATOM 6289 O O . GLY D 1 69 ? -0.373 50.060 31.365 1.00 74.54 69 GLY B O 1
ATOM 6290 N N . LEU D 1 70 ? -0.024 48.440 32.948 1.00 78.39 70 LEU B N 1
ATOM 6291 C CA . LEU D 1 70 ? 1.173 47.954 32.265 1.00 79.38 70 LEU B CA 1
ATOM 6292 C C . LEU D 1 70 ? 1.230 46.452 32.253 1.00 88.29 70 LEU B C 1
ATOM 6293 O O . LEU D 1 70 ? 0.811 45.774 33.209 1.00 78.71 70 LEU B O 1
ATOM 6298 N N . ASN D 1 71 ? 1.839 46.004 31.156 1.00 88.79 71 ASN B N 1
ATOM 6299 C CA . ASN D 1 71 ? 2.256 44.635 31.033 1.00 93.55 71 ASN B CA 1
ATOM 6300 C C . ASN D 1 71 ? 3.575 44.439 31.785 1.00 84.78 71 ASN B C 1
ATOM 6301 O O . ASN D 1 71 ? 4.614 44.929 31.373 1.00 73.93 71 ASN B O 1
ATOM 6306 N N . LEU D 1 72 ? 3.521 43.705 32.876 1.00 70.16 72 LEU B N 1
ATOM 6307 C CA . LEU D 1 72 ? 4.687 43.485 33.704 1.00 77.04 72 LEU B CA 1
ATOM 6308 C C . LEU D 1 72 ? 5.661 42.523 33.078 1.00 81.06 72 LEU B C 1
ATOM 6309 O O . LEU D 1 72 ? 6.847 42.604 33.362 1.00 82.57 72 LEU B O 1
ATOM 6314 N N . ALA D 1 73 ? 5.163 41.619 32.249 1.00 85.70 73 ALA B N 1
ATOM 6315 C CA . ALA D 1 73 ? 6.023 40.785 31.427 1.00 80.70 73 ALA B CA 1
ATOM 6316 C C . ALA D 1 73 ? 6.910 41.652 30.511 1.00 77.67 73 ALA B C 1
ATOM 6317 O O . ALA D 1 73 ? 8.135 41.534 30.580 1.00 79.92 73 ALA B O 1
ATOM 6319 N N . SER D 1 74 ? 6.320 42.549 29.727 1.00 71.30 74 SER B N 1
ATOM 6320 C CA . SER D 1 74 ? 7.135 43.485 28.935 1.00 77.98 74 SER B CA 1
ATOM 6321 C C . SER D 1 74 ? 8.025 44.374 29.779 1.00 79.17 74 SER B C 1
ATOM 6322 O O . SER D 1 74 ? 9.177 44.614 29.435 1.00 85.28 74 SER B O 1
ATOM 6325 N N . LEU D 1 75 ? 7.473 44.917 30.849 1.00 82.74 75 LEU B N 1
ATOM 6326 C CA . LEU D 1 75 ? 8.230 45.820 31.689 1.00 83.31 75 LEU B CA 1
ATOM 6327 C C . LEU D 1 75 ? 9.434 45.080 32.243 1.00 79.75 75 LEU B C 1
ATOM 6328 O O . LEU D 1 75 ? 10.534 45.618 32.254 1.00 79.75 75 LEU B O 1
ATOM 6333 N N . SER D 1 76 ? 9.223 43.828 32.657 1.00 73.84 76 SER B N 1
ATOM 6334 C CA . SER D 1 76 ? 10.296 43.003 33.202 1.00 80.16 76 SER B CA 1
ATOM 6335 C C . SER D 1 76 ? 11.414 42.825 32.172 1.00 74.96 76 SER B C 1
ATOM 6336 O O . SER D 1 76 ? 12.582 42.960 32.516 1.00 73.48 76 SER B O 1
ATOM 6339 N N . LYS D 1 77 ? 11.032 42.574 30.926 1.00 74.29 77 LYS B N 1
ATOM 6340 C CA . LYS D 1 77 ? 11.980 42.421 29.820 1.00 81.31 77 LYS B CA 1
ATOM 6341 C C . LYS D 1 77 ? 12.812 43.648 29.543 1.00 79.43 77 LYS B C 1
ATOM 6342 O O . LYS D 1 77 ? 13.988 43.552 29.229 1.00 89.83 77 LYS B O 1
ATOM 6348 N N . VAL D 1 78 ? 12.196 44.808 29.650 1.00 82.22 78 VAL B N 1
ATOM 6349 C CA . VAL D 1 78 ? 12.931 46.042 29.446 1.00 79.17 78 VAL B CA 1
ATOM 6350 C C . VAL D 1 78 ? 13.827 46.292 30.647 1.00 79.49 78 VAL B C 1
ATOM 6351 O O . VAL D 1 78 ? 14.975 46.666 30.510 1.00 74.17 78 VAL B O 1
ATOM 6355 N N . LEU D 1 79 ? 13.318 46.066 31.834 1.00 77.08 79 LEU B N 1
ATOM 6356 C CA . LEU D 1 79 ? 14.130 46.336 33.004 1.00 83.39 79 LEU B CA 1
ATOM 6357 C C . LEU D 1 79 ? 15.311 45.383 33.101 1.00 84.30 79 LEU B C 1
ATOM 6358 O O . LEU D 1 79 ? 16.360 45.834 33.544 1.00 81.08 79 LEU B O 1
ATOM 6363 N N . LYS D 1 80 ? 15.172 44.122 32.667 1.00 85.40 80 LYS B N 1
ATOM 6364 C CA . LYS D 1 80 ? 16.332 43.184 32.574 1.00 81.89 80 LYS B CA 1
ATOM 6365 C C . LYS D 1 80 ? 17.509 43.808 31.889 1.00 78.19 80 LYS B C 1
ATOM 6366 O O . LYS D 1 80 ? 18.622 43.573 32.297 1.00 83.91 80 LYS B O 1
ATOM 6372 N N . ILE D 1 81 ? 17.272 44.623 30.868 1.00 81.19 81 ILE B N 1
ATOM 6373 C CA . ILE D 1 81 ? 18.372 45.230 30.169 1.00 83.24 81 ILE B CA 1
ATOM 6374 C C . ILE D 1 81 ? 18.840 46.573 30.688 1.00 82.20 81 ILE B C 1
ATOM 6375 O O . ILE D 1 81 ? 19.696 47.157 30.079 1.00 97.76 81 ILE B O 1
ATOM 6380 N N . VAL D 1 82 ? 18.280 47.100 31.759 1.00 89.71 82 VAL B N 1
ATOM 6381 C CA . VAL D 1 82 ? 18.737 48.392 32.261 1.00 89.80 82 VAL B CA 1
ATOM 6382 C C . VAL D 1 82 ? 19.785 48.133 33.321 1.00 85.27 82 VAL B C 1
ATOM 6383 O O . VAL D 1 82 ? 19.576 47.302 34.200 1.00 82.01 82 VAL B O 1
ATOM 6387 N N . ASP D 1 83 ? 20.896 48.860 33.256 1.00 76.50 83 ASP B N 1
ATOM 6388 C CA . ASP D 1 83 ? 21.943 48.715 34.256 1.00 83.39 83 ASP B CA 1
ATOM 6389 C C . ASP D 1 83 ? 21.407 49.175 35.617 1.00 76.31 83 ASP B C 1
ATOM 6390 O O . ASP D 1 83 ? 20.913 50.283 35.760 1.00 80.50 83 ASP B O 1
ATOM 6395 N N . SER D 1 84 ? 21.468 48.265 36.577 1.00 83.87 84 SER B N 1
ATOM 6396 C CA . SER D 1 84 ? 21.333 48.540 38.013 1.00 107.45 84 SER B CA 1
ATOM 6397 C C . SER D 1 84 ? 21.687 49.969 38.448 1.00 89.82 84 SER B C 1
ATOM 6398 O O . SER D 1 84 ? 20.915 50.549 39.170 1.00 81.40 84 SER B O 1
ATOM 6401 N N . ASN D 1 85 ? 22.855 50.486 38.051 1.00 97.48 85 ASN B N 1
ATOM 6402 C CA . ASN D 1 85 ? 23.411 51.747 38.629 1.00 103.57 85 ASN B CA 1
ATOM 6403 C C . ASN D 1 85 ? 23.154 52.945 37.794 1.00 92.14 85 ASN B C 1
ATOM 6404 O O . ASN D 1 85 ? 23.580 54.020 38.158 1.00 119.48 85 ASN B O 1
ATOM 6409 N N . ASP D 1 86 ? 22.457 52.761 36.690 1.00 86.85 86 ASP B N 1
ATOM 6410 C CA . ASP D 1 86 ? 21.919 53.876 35.954 1.00 94.81 86 ASP B CA 1
ATOM 6411 C C . ASP D 1 86 ? 20.661 54.409 36.642 1.00 102.92 86 ASP B C 1
ATOM 6412 O O . ASP D 1 86 ? 19.984 53.696 37.412 1.00 92.02 86 ASP B O 1
ATOM 6417 N N . SER D 1 87 ? 20.374 55.678 36.350 1.00 98.33 87 SER B N 1
ATOM 6418 C CA . SER D 1 87 ? 19.154 56.329 36.771 1.00 94.17 87 SER B CA 1
ATOM 6419 C C . SER D 1 87 ? 18.035 55.824 35.883 1.00 96.71 87 SER B C 1
ATOM 6420 O O . SER D 1 87 ? 18.281 55.303 34.779 1.00 103.17 87 SER B O 1
ATOM 6423 N N . LEU D 1 88 ? 16.808 56.002 36.344 1.00 88.73 88 LEU B N 1
ATOM 6424 C CA . LEU D 1 88 ? 15.671 55.611 35.556 1.00 89.54 88 LEU B CA 1
ATOM 6425 C C . LEU D 1 88 ? 14.461 56.521 35.793 1.00 89.64 88 LEU B C 1
ATOM 6426 O O . LEU D 1 88 ? 13.874 56.536 36.891 1.00 90.34 88 LEU B O 1
ATOM 6431 N N . SER D 1 89 ? 14.078 57.229 34.734 1.00 88.91 89 SER B N 1
ATOM 6432 C CA . SER D 1 89 ? 12.961 58.152 34.776 1.00 91.70 89 SER B CA 1
ATOM 6433 C C . SER D 1 89 ? 11.740 57.593 34.042 1.00 93.09 89 SER B C 1
ATOM 6434 O O . SER D 1 89 ? 11.740 57.403 32.821 1.00 82.11 89 SER B O 1
ATOM 6437 N N . LEU D 1 90 ? 10.681 57.369 34.810 1.00 92.44 90 LEU B N 1
ATOM 6438 C CA . LEU D 1 90 ? 9.384 57.018 34.263 1.00 87.92 90 LEU B CA 1
ATOM 6439 C C . LEU D 1 90 ? 8.609 58.306 33.965 1.00 80.72 90 LEU B C 1
ATOM 6440 O O . LEU D 1 90 ? 8.551 59.160 34.817 1.00 82.45 90 LEU B O 1
ATOM 6445 N N . ARG D 1 91 ? 8.045 58.458 32.767 1.00 83.48 91 ARG B N 1
ATOM 6446 C CA . ARG D 1 91 ? 7.363 59.698 32.346 1.00 93.59 91 ARG B CA 1
ATOM 6447 C C . ARG D 1 91 ? 6.145 59.352 31.524 1.00 95.54 91 ARG B C 1
ATOM 6448 O O . ARG D 1 91 ? 6.234 58.560 30.577 1.00 109.83 91 ARG B O 1
ATOM 6456 N N . HIS D 1 92 ? 4.996 59.950 31.859 1.00 97.26 92 HIS B N 1
ATOM 6457 C CA . HIS D 1 92 ? 3.817 59.804 30.993 1.00 102.26 92 HIS B CA 1
ATOM 6458 C C . HIS D 1 92 ? 3.259 61.157 30.676 1.00 94.32 92 HIS B C 1
ATOM 6459 O O . HIS D 1 92 ? 3.220 61.968 31.547 1.00 95.71 92 HIS B O 1
ATOM 6466 N N . ASP D 1 93 ? 2.845 61.377 29.423 1.00 102.62 93 ASP B N 1
ATOM 6467 C CA . ASP D 1 93 ? 2.388 62.692 29.018 1.00 116.49 93 ASP B CA 1
ATOM 6468 C C . ASP D 1 93 ? 0.890 62.743 28.917 1.00 127.82 93 ASP B C 1
ATOM 6469 O O . ASP D 1 93 ? 0.221 61.711 28.791 1.00 107.76 93 ASP B O 1
ATOM 6474 N N . ASP D 1 94 ? 0.381 63.985 29.051 1.00 152.51 94 ASP B N 1
ATOM 6475 C CA . ASP D 1 94 ? -1.028 64.253 28.906 1.00 160.86 94 ASP B CA 1
ATOM 6476 C C . ASP D 1 94 ? -1.523 63.664 27.554 1.00 159.41 94 ASP B C 1
ATOM 6477 O O . ASP D 1 94 ? -0.974 63.889 26.429 1.00 135.36 94 ASP B O 1
ATOM 6482 N N . ASP D 1 95 ? -2.548 62.825 27.712 1.00 154.24 95 ASP B N 1
ATOM 6483 C CA . ASP D 1 95 ? -3.152 62.049 26.651 1.00 160.01 95 ASP B CA 1
ATOM 6484 C C . ASP D 1 95 ? -2.195 61.356 25.667 1.00 157.44 95 ASP B C 1
ATOM 6485 O O . ASP D 1 95 ? -2.274 61.490 24.457 1.00 162.73 95 ASP B O 1
ATOM 6490 N N . SER D 1 96 ? -1.378 60.466 26.223 1.00 142.88 96 SER B N 1
ATOM 6491 C CA . SER D 1 96 ? -0.319 59.759 25.456 1.00 120.53 96 SER B CA 1
ATOM 6492 C C . SER D 1 96 ? -0.590 58.283 25.683 1.00 110.44 96 SER B C 1
ATOM 6493 O O . SER D 1 96 ? -0.747 57.823 26.832 1.00 128.77 96 SER B O 1
ATOM 6496 N N . ASP D 1 97 ? -0.702 57.504 24.658 1.00 110.91 97 ASP B N 1
ATOM 6497 C CA . ASP D 1 97 ? -0.967 56.006 24.851 1.00 103.83 97 ASP B CA 1
ATOM 6498 C C . ASP D 1 97 ? 0.318 55.211 25.356 1.00 104.21 97 ASP B C 1
ATOM 6499 O O . ASP D 1 97 ? 0.362 53.968 25.282 1.00 96.98 97 ASP B O 1
ATOM 6504 N N . VAL D 1 98 ? 1.352 55.912 25.822 1.00 105.29 98 VAL B N 1
ATOM 6505 C CA . VAL D 1 98 ? 2.604 55.290 26.083 1.00 100.47 98 VAL B CA 1
ATOM 6506 C C . VAL D 1 98 ? 3.250 55.938 27.279 1.00 99.51 98 VAL B C 1
ATOM 6507 O O . VAL D 1 98 ? 3.164 57.152 27.475 1.00 106.30 98 VAL B O 1
ATOM 6511 N N . VAL D 1 99 ? 3.917 55.105 28.073 1.00 92.67 99 VAL B N 1
ATOM 6512 C CA . VAL D 1 99 ? 4.788 55.546 29.128 1.00 91.24 99 VAL B CA 1
ATOM 6513 C C . VAL D 1 99 ? 6.229 55.404 28.631 1.00 90.84 99 VAL B C 1
ATOM 6514 O O . VAL D 1 99 ? 6.503 54.527 27.814 1.00 114.13 99 VAL B O 1
ATOM 6518 N N . THR D 1 100 ? 7.134 56.275 29.067 1.00 96.08 100 THR B N 1
ATOM 6519 C CA . THR D 1 100 ? 8.529 56.170 28.630 1.00 94.79 100 THR B CA 1
ATOM 6520 C C . THR D 1 100 ? 9.493 56.020 29.807 1.00 99.10 100 THR B C 1
ATOM 6521 O O . THR D 1 100 ? 9.385 56.707 30.821 1.00 109.61 100 THR B O 1
ATOM 6525 N N . LEU D 1 101 ? 10.464 55.136 29.634 1.00 86.60 101 LEU B N 1
ATOM 6526 C CA . LEU D 1 101 ? 11.478 54.872 30.633 1.00 86.79 101 LEU B CA 1
ATOM 6527 C C . LEU D 1 101 ? 12.773 55.404 30.067 1.00 77.28 101 LEU B C 1
ATOM 6528 O O . LEU D 1 101 ? 13.112 55.098 28.937 1.00 88.12 101 LEU B O 1
ATOM 6533 N N . THR D 1 102 ? 13.494 56.205 30.842 1.00 81.68 102 THR B N 1
ATOM 6534 C CA . THR D 1 102 ? 14.713 56.827 30.360 1.00 87.52 102 THR B CA 1
ATOM 6535 C C . THR D 1 102 ? 15.822 56.603 31.362 1.00 80.41 102 THR B C 1
ATOM 6536 O O . THR D 1 102 ? 15.723 56.954 32.543 1.00 94.10 102 THR B O 1
ATOM 6540 N N . SER D 1 103 ? 16.880 55.984 30.864 1.00 88.06 103 SER B N 1
ATOM 6541 C CA . SER D 1 103 ? 18.000 55.591 31.685 1.00 90.79 103 SER B CA 1
ATOM 6542 C C . SER D 1 103 ? 19.167 56.440 31.241 1.00 94.42 103 SER B C 1
ATOM 6543 O O . SER D 1 103 ? 19.294 56.796 30.061 1.00 76.76 103 SER B O 1
ATOM 6546 N N . GLU D 1 104 ? 20.005 56.788 32.210 1.00 100.07 104 GLU B N 1
ATOM 6547 C CA . GLU D 1 104 ? 21.227 57.509 31.920 1.00 94.41 104 GLU B CA 1
ATOM 6548 C C . GLU D 1 104 ? 22.278 57.028 32.876 1.00 90.17 104 GLU B C 1
ATOM 6549 O O . GLU D 1 104 ? 21.998 56.710 34.022 1.00 88.12 104 GLU B O 1
ATOM 6555 N N . ASN D 1 105 ? 23.479 56.902 32.346 1.00 104.04 105 ASN B N 1
ATOM 6556 C CA . ASN D 1 105 ? 24.709 56.756 33.096 1.00 106.30 105 ASN B CA 1
ATOM 6557 C C . ASN D 1 105 ? 24.951 57.803 34.158 1.00 119.13 105 ASN B C 1
ATOM 6558 O O . ASN D 1 105 ? 24.565 58.970 33.958 1.00 137.76 105 ASN B O 1
ATOM 6563 N N . PRO D 1 106 ? 25.646 57.465 35.265 1.00 111.68 106 PRO B N 1
ATOM 6564 C CA . PRO D 1 106 ? 26.186 58.547 36.114 1.00 111.78 106 PRO B CA 1
ATOM 6565 C C . PRO D 1 106 ? 27.012 59.593 35.303 1.00 116.37 106 PRO B C 1
ATOM 6566 O O . PRO D 1 106 ? 26.807 60.793 35.472 1.00 120.00 106 PRO B O 1
ATOM 6570 N N . GLU D 1 107 ? 27.864 59.119 34.386 1.00 121.63 107 GLU B N 1
ATOM 6571 C CA . GLU D 1 107 ? 28.713 59.989 33.553 1.00 121.91 107 GLU B CA 1
ATOM 6572 C C . GLU D 1 107 ? 28.000 60.708 32.386 1.00 118.06 107 GLU B C 1
ATOM 6573 O O . GLU D 1 107 ? 28.650 61.420 31.647 1.00 117.74 107 GLU B O 1
ATOM 6579 N N . LYS D 1 108 ? 26.695 60.530 32.198 1.00 126.56 108 LYS B N 1
ATOM 6580 C CA . LYS D 1 108 ? 25.968 61.121 31.053 1.00 143.88 108 LYS B CA 1
ATOM 6581 C C . LYS D 1 108 ? 26.555 60.887 29.629 1.00 139.05 108 LYS B C 1
ATOM 6582 O O . LYS D 1 108 ? 26.340 61.690 28.707 1.00 127.20 108 LYS B O 1
ATOM 6588 N N . THR D 1 109 ? 27.264 59.773 29.436 1.00 121.07 109 THR B N 1
ATOM 6589 C CA . THR D 1 109 ? 27.806 59.399 28.104 1.00 126.45 109 THR B CA 1
ATOM 6590 C C . THR D 1 109 ? 26.909 58.397 27.337 1.00 132.27 109 THR B C 1
ATOM 6591 O O . THR D 1 109 ? 27.171 58.102 26.170 1.00 114.67 109 THR B O 1
ATOM 6595 N N . ARG D 1 110 ? 25.884 57.865 28.013 1.00 135.52 110 ARG B N 1
ATOM 6596 C CA . ARG D 1 110 ? 24.931 56.937 27.408 1.00 120.30 110 ARG B CA 1
ATOM 6597 C C . ARG D 1 110 ? 23.530 57.272 27.910 1.00 124.19 110 ARG B C 1
ATOM 6598 O O . ARG D 1 110 ? 23.320 57.465 29.120 1.00 128.05 110 ARG B O 1
ATOM 6606 N N . LYS D 1 111 ? 22.584 57.290 26.976 1.00 103.25 111 LYS B N 1
ATOM 6607 C CA . LYS D 1 111 ? 21.184 57.524 27.282 1.00 103.48 111 LYS B CA 1
ATOM 6608 C C . LYS D 1 111 ? 20.377 56.466 26.557 1.00 93.16 111 LYS B C 1
ATOM 6609 O O . LYS D 1 111 ? 20.537 56.270 25.359 1.00 98.12 111 LYS B O 1
ATOM 6615 N N . CYS D 1 112 ? 19.491 55.813 27.291 1.00 90.87 112 CYS B N 1
ATOM 6616 C CA . CYS D 1 112 ? 18.596 54.830 26.734 1.00 90.44 112 CYS B CA 1
ATOM 6617 C C . CYS D 1 112 ? 17.206 55.316 26.967 1.00 90.10 112 CYS B C 1
ATOM 6618 O O . CYS D 1 112 ? 16.935 55.887 28.010 1.00 78.21 112 CYS B O 1
ATOM 6621 N N . GLU D 1 113 ? 16.328 55.096 26.000 1.00 99.01 113 GLU B N 1
ATOM 6622 C CA . GLU D 1 113 ? 14.922 55.404 26.177 1.00 96.27 113 GLU B CA 1
ATOM 6623 C C . GLU D 1 113 ? 14.033 54.325 25.571 1.00 89.47 113 GLU B C 1
ATOM 6624 O O . GLU D 1 113 ? 14.138 53.988 24.402 1.00 106.68 113 GLU B O 1
ATOM 6630 N N . TYR D 1 114 ? 13.125 53.836 26.390 1.00 87.72 114 TYR B N 1
ATOM 6631 C CA . TYR D 1 114 ? 12.223 52.763 26.040 1.00 96.09 114 TYR B CA 1
ATOM 6632 C C . TYR D 1 114 ? 10.808 53.308 26.158 1.00 91.01 114 TYR B C 1
ATOM 6633 O O . TYR D 1 114 ? 10.564 54.158 26.982 1.00 107.52 114 TYR B O 1
ATOM 6642 N N . GLN D 1 115 ? 9.894 52.791 25.346 1.00 94.41 115 GLN B N 1
ATOM 6643 C CA . GLN D 1 115 ? 8.487 53.172 25.389 1.00 95.09 115 GLN B CA 1
ATOM 6644 C C . GLN D 1 115 ? 7.581 51.977 25.434 1.00 92.79 115 GLN B C 1
ATOM 6645 O O . GLN D 1 115 ? 7.651 51.128 24.542 1.00 98.50 115 GLN B O 1
ATOM 6651 N N . LEU D 1 116 ? 6.702 51.933 26.429 1.00 86.13 116 LEU B N 1
ATOM 6652 C CA . LEU D 1 116 ? 5.752 50.836 26.540 1.00 98.56 116 LEU B CA 1
ATOM 6653 C C . LEU D 1 116 ? 4.339 51.356 26.254 1.00 90.06 116 LEU B C 1
ATOM 6654 O O . LEU D 1 116 ? 3.997 52.462 26.640 1.00 86.61 116 LEU B O 1
ATOM 6659 N N . LYS D 1 117 ? 3.547 50.527 25.589 1.00 85.57 117 LYS B N 1
ATOM 6660 C CA . LYS D 1 117 ? 2.162 50.889 25.298 1.00 98.81 117 LYS B CA 1
ATOM 6661 C C . LYS D 1 117 ? 1.406 50.627 26.574 1.00 83.63 117 LYS B C 1
ATOM 6662 O O . LYS D 1 117 ? 1.726 49.660 27.249 1.00 77.00 117 LYS B O 1
ATOM 6668 N N . LEU D 1 118 ? 0.425 51.481 26.933 1.00 78.13 118 LEU B N 1
ATOM 6669 C CA . LEU D 1 118 ? -0.362 51.186 28.129 1.00 84.59 118 LEU B CA 1
ATOM 6670 C C . LEU D 1 118 ? -1.514 50.242 27.799 1.00 67.98 118 LEU B C 1
ATOM 6671 O O . LEU D 1 118 ? -1.814 50.027 26.660 1.00 88.68 118 LEU B O 1
ATOM 6676 N N . LEU D 1 119 ? -2.093 49.656 28.827 1.00 68.66 119 LEU B N 1
ATOM 6677 C CA . LEU D 1 119 ? -3.283 48.816 28.789 1.00 79.83 119 LEU B CA 1
ATOM 6678 C C . LEU D 1 119 ? -4.362 49.412 29.621 1.00 79.63 119 LEU B C 1
ATOM 6679 O O . LEU D 1 119 ? -4.078 50.037 30.647 1.00 117.91 119 LEU B O 1
ATOM 6684 N N . GLU D 1 120 ? -5.577 49.097 29.195 1.00 87.89 120 GLU B N 1
ATOM 6685 C CA . GLU D 1 120 ? -6.762 49.383 29.896 1.00 101.43 120 GLU B CA 1
ATOM 6686 C C . GLU D 1 120 ? -6.948 48.156 30.766 1.00 87.40 120 GLU B C 1
ATOM 6687 O O . GLU D 1 120 ? -7.252 47.049 30.311 1.00 97.56 120 GLU B O 1
ATOM 6693 N N . ILE D 1 121 ? -6.670 48.324 32.053 1.00 91.27 121 ILE B N 1
ATOM 6694 C CA . ILE D 1 121 ? -6.912 47.208 32.984 1.00 95.79 121 ILE B CA 1
ATOM 6695 C C . ILE D 1 121 ? -8.047 47.572 33.888 1.00 99.50 121 ILE B C 1
ATOM 6696 O O . ILE D 1 121 ? -8.014 48.603 34.527 1.00 99.87 121 ILE B O 1
ATOM 6701 N N . GLU D 1 122 ? -9.056 46.706 33.935 1.00 116.86 122 GLU B N 1
ATOM 6702 C CA . GLU D 1 122 ? -10.195 46.894 34.856 1.00 121.22 122 GLU B CA 1
ATOM 6703 C C . GLU D 1 122 ? -9.736 46.880 36.300 1.00 110.15 122 GLU B C 1
ATOM 6704 O O . GLU D 1 122 ? -8.984 45.991 36.744 1.00 109.78 122 GLU B O 1
ATOM 6710 N N . ALA D 1 123 ? -10.262 47.827 37.072 1.00 113.90 123 ALA B N 1
ATOM 6711 C CA . ALA D 1 123 ? -10.058 47.879 38.553 1.00 116.13 123 ALA B CA 1
ATOM 6712 C C . ALA D 1 123 ? -10.569 46.573 39.183 1.00 124.92 123 ALA B C 1
ATOM 6713 O O . ALA D 1 123 ? -11.662 46.093 38.831 1.00 133.22 123 ALA B O 1
ATOM 6715 N N . GLU D 1 124 ? -9.786 45.964 40.082 1.00 135.81 124 GLU B N 1
ATOM 6716 C CA . GLU D 1 124 ? -10.185 44.660 40.651 1.00 155.71 124 GLU B CA 1
ATOM 6717 C C . GLU D 1 124 ? -11.113 44.975 41.816 1.00 165.03 124 GLU B C 1
ATOM 6718 O O . GLU D 1 124 ? -11.077 46.083 42.353 1.00 152.17 124 GLU B O 1
ATOM 6724 N N . SER D 1 125 ? -11.875 43.979 42.277 1.00 165.66 125 SER B N 1
ATOM 6725 C CA . SER D 1 125 ? -12.663 44.029 43.544 1.00 162.89 125 SER B CA 1
ATOM 6726 C C . SER D 1 125 ? -11.709 44.184 44.790 1.00 173.05 125 SER B C 1
ATOM 6727 O O . SER D 1 125 ? -11.734 45.201 45.470 1.00 167.70 125 SER B O 1
ATOM 6730 N N . MET D 1 126 ? -10.851 43.182 45.006 1.00 170.83 126 MET B N 1
ATOM 6731 C CA . MET D 1 126 ? -9.539 43.288 45.661 1.00 163.63 126 MET B CA 1
ATOM 6732 C C . MET D 1 126 ? -9.328 44.150 46.856 1.00 153.91 126 MET B C 1
ATOM 6733 O O . MET D 1 126 ? -8.314 44.844 46.950 1.00 178.04 126 MET B O 1
ATOM 6738 N N . GLY D 1 127 ? -10.238 44.074 47.787 1.00 125.38 127 GLY B N 1
ATOM 6739 C CA . GLY D 1 127 ? -10.191 44.932 49.011 1.00 148.37 127 GLY B CA 1
ATOM 6740 C C . GLY D 1 127 ? -9.056 44.429 49.894 1.00 145.70 127 GLY B C 1
ATOM 6741 O O . GLY D 1 127 ? -9.032 43.234 50.179 1.00 111.40 127 GLY B O 1
ATOM 6742 N N . ILE D 1 128 ? -8.098 45.287 50.312 1.00 154.41 128 ILE B N 1
ATOM 6743 C CA . ILE D 1 128 ? -7.070 44.870 51.266 1.00 148.42 128 ILE B CA 1
ATOM 6744 C C . ILE D 1 128 ? -7.813 44.298 52.541 1.00 148.63 128 ILE B C 1
ATOM 6745 O O . ILE D 1 128 ? -8.909 44.776 52.858 1.00 165.86 128 ILE B O 1
ATOM 6750 N N . PRO D 1 129 ? -7.222 43.295 53.219 1.00 144.39 129 PRO B N 1
ATOM 6751 C CA . PRO D 1 129 ? -7.918 42.706 54.336 1.00 161.28 129 PRO B CA 1
ATOM 6752 C C . PRO D 1 129 ? -7.975 43.594 55.596 1.00 174.56 129 PRO B C 1
ATOM 6753 O O . PRO D 1 129 ? -7.132 44.474 55.793 1.00 173.88 129 PRO B O 1
ATOM 6757 N N . GLU D 1 130 ? -8.925 43.324 56.466 1.00 174.80 130 GLU B N 1
ATOM 6758 C CA . GLU D 1 130 ? -9.281 44.337 57.456 1.00 160.66 130 GLU B CA 1
ATOM 6759 C C . GLU D 1 130 ? -8.459 44.352 58.733 1.00 149.46 130 GLU B C 1
ATOM 6760 O O . GLU D 1 130 ? -8.240 45.416 59.293 1.00 131.86 130 GLU B O 1
ATOM 6766 N N . MET D 1 131 ? -7.907 43.247 59.204 1.00 155.99 131 MET B N 1
ATOM 6767 C CA . MET D 1 131 ? -7.832 43.088 60.643 1.00 155.00 131 MET B CA 1
ATOM 6768 C C . MET D 1 131 ? -6.596 43.639 61.317 1.00 136.82 131 MET B C 1
ATOM 6769 O O . MET D 1 131 ? -5.683 44.144 60.671 1.00 101.73 131 MET B O 1
ATOM 6774 N N . ASP D 1 132 ? -6.720 43.664 62.622 1.00 134.09 132 ASP B N 1
ATOM 6775 C CA . ASP D 1 132 ? -5.607 43.996 63.474 1.00 144.59 132 ASP B CA 1
ATOM 6776 C C . ASP D 1 132 ? -5.053 42.609 63.767 1.00 135.25 132 ASP B C 1
ATOM 6777 O O . ASP D 1 132 ? -5.746 41.572 63.928 1.00 100.51 132 ASP B O 1
ATOM 6782 N N . TYR D 1 133 ? -3.740 42.575 63.684 1.00 126.67 133 TYR B N 1
ATOM 6783 C CA . TYR D 1 133 ? -2.994 41.327 63.633 1.00 110.94 133 TYR B CA 1
ATOM 6784 C C . TYR D 1 133 ? -2.529 41.034 65.065 1.00 110.12 133 TYR B C 1
ATOM 6785 O O . TYR D 1 133 ? -1.783 41.822 65.722 1.00 96.53 133 TYR B O 1
ATOM 6794 N N . ARG D 1 134 ? -2.910 39.861 65.545 1.00 110.09 134 ARG B N 1
ATOM 6795 C CA . ARG D 1 134 ? -2.590 39.415 66.906 1.00 120.39 134 ARG B CA 1
ATOM 6796 C C . ARG D 1 134 ? -1.148 38.940 67.086 1.00 119.09 134 ARG B C 1
ATOM 6797 O O . ARG D 1 134 ? -0.673 38.930 68.200 1.00 117.78 134 ARG B O 1
ATOM 6805 N N . SER D 1 135 ? -0.502 38.407 66.042 1.00 124.02 135 SER B N 1
ATOM 6806 C CA . SER D 1 135 ? 0.875 37.880 66.128 1.00 106.04 135 SER B CA 1
ATOM 6807 C C . SER D 1 135 ? 1.774 38.493 65.100 1.00 89.11 135 SER B C 1
ATOM 6808 O O . SER D 1 135 ? 1.349 38.937 64.047 1.00 77.94 135 SER B O 1
ATOM 6811 N N . THR D 1 136 ? 3.052 38.464 65.389 1.00 87.81 136 THR B N 1
ATOM 6812 C CA . THR D 1 136 ? 4.015 39.108 64.551 1.00 91.35 136 THR B CA 1
ATOM 6813 C C . THR D 1 136 ? 5.338 38.450 64.728 1.00 111.53 136 THR B C 1
ATOM 6814 O O . THR D 1 136 ? 5.784 38.252 65.844 1.00 132.92 136 THR B O 1
ATOM 6818 N N . VAL D 1 137 ? 5.966 38.133 63.609 1.00 107.73 137 VAL B N 1
ATOM 6819 C CA . VAL D 1 137 ? 7.317 37.651 63.642 1.00 91.26 137 VAL B CA 1
ATOM 6820 C C . VAL D 1 137 ? 8.087 38.381 62.575 1.00 77.48 137 VAL B C 1
ATOM 6821 O O . VAL D 1 137 ? 7.587 38.638 61.503 1.00 76.43 137 VAL B O 1
ATOM 6825 N N . THR D 1 138 ? 9.306 38.745 62.925 1.00 75.38 138 THR B N 1
ATOM 6826 C CA . THR D 1 138 ? 10.185 39.439 62.024 1.00 77.10 138 THR B CA 1
ATOM 6827 C C . THR D 1 138 ? 11.479 38.637 62.007 1.00 82.64 138 THR B C 1
ATOM 6828 O O . THR D 1 138 ? 11.916 38.157 63.046 1.00 94.56 138 THR B O 1
ATOM 6832 N N . LEU D 1 139 ? 12.059 38.472 60.821 1.00 80.62 139 LEU B N 1
ATOM 6833 C CA . LEU D 1 139 ? 13.205 37.608 60.631 1.00 72.20 139 LEU B CA 1
ATOM 6834 C C . LEU D 1 139 ? 13.986 38.039 59.431 1.00 72.12 139 LEU B C 1
ATOM 6835 O O . LEU D 1 139 ? 13.589 38.922 58.698 1.00 75.48 139 LEU B O 1
ATOM 6840 N N . ASN D 1 140 ? 15.168 37.466 59.287 1.00 74.71 140 ASN B N 1
ATOM 6841 C CA . ASN D 1 140 ? 16.027 37.839 58.204 1.00 73.79 140 ASN B CA 1
ATOM 6842 C C . ASN D 1 140 ? 15.266 37.396 56.923 1.00 77.14 140 ASN B C 1
ATOM 6843 O O . ASN D 1 140 ? 14.704 36.283 56.852 1.00 70.86 140 ASN B O 1
ATOM 6848 N N . SER D 1 141 ? 15.211 38.284 55.937 1.00 66.64 141 SER B N 1
ATOM 6849 C CA . SER D 1 141 ? 14.431 38.037 54.745 1.00 70.42 141 SER B CA 1
ATOM 6850 C C . SER D 1 141 ? 14.983 36.850 53.933 1.00 72.33 141 SER B C 1
ATOM 6851 O O . SER D 1 141 ? 14.219 36.000 53.432 1.00 74.87 141 SER B O 1
ATOM 6854 N N . ALA D 1 142 ? 16.309 36.769 53.823 1.00 83.70 142 ALA B N 1
ATOM 6855 C CA . ALA D 1 142 ? 16.907 35.648 53.078 1.00 73.62 142 ALA B CA 1
ATOM 6856 C C . ALA D 1 142 ? 16.757 34.304 53.782 1.00 64.38 142 ALA B C 1
ATOM 6857 O O . ALA D 1 142 ? 16.708 33.296 53.108 1.00 58.36 142 ALA B O 1
ATOM 6859 N N . GLU D 1 143 ? 16.670 34.278 55.113 1.00 65.68 143 GLU B N 1
ATOM 6860 C CA . GLU D 1 143 ? 16.383 33.030 55.850 1.00 70.42 143 GLU B CA 1
ATOM 6861 C C . GLU D 1 143 ? 14.981 32.589 55.513 1.00 66.94 143 GLU B C 1
ATOM 6862 O O . GLU D 1 143 ? 14.730 31.421 55.197 1.00 73.46 143 GLU B O 1
ATOM 6868 N N . PHE D 1 144 ? 14.062 33.535 55.584 1.00 72.18 144 PHE B N 1
ATOM 6869 C CA . PHE D 1 144 ? 12.689 33.257 55.246 1.00 76.57 144 PHE B CA 1
ATOM 6870 C C . PHE D 1 144 ? 12.628 32.641 53.841 1.00 67.68 144 PHE B C 1
ATOM 6871 O O . PHE D 1 144 ? 11.958 31.627 53.629 1.00 66.54 144 PHE B O 1
ATOM 6879 N N . ALA D 1 145 ? 13.350 33.239 52.904 1.00 58.80 145 ALA B N 1
ATOM 6880 C CA . ALA D 1 145 ? 13.290 32.788 51.509 1.00 62.90 145 ALA B CA 1
ATOM 6881 C C . ALA D 1 145 ? 13.786 31.377 51.376 1.00 66.14 145 ALA B C 1
ATOM 6882 O O . ALA D 1 145 ? 13.192 30.584 50.650 1.00 76.99 145 ALA B O 1
ATOM 6884 N N . LYS D 1 146 ? 14.887 31.103 52.069 1.00 68.29 146 LYS B N 1
ATOM 6885 C CA . LYS D 1 146 ? 15.507 29.809 52.077 1.00 71.04 146 LYS B CA 1
ATOM 6886 C C . LYS D 1 146 ? 14.524 28.834 52.690 1.00 66.39 146 LYS B C 1
ATOM 6887 O O . LYS D 1 146 ? 14.216 27.842 52.073 1.00 64.11 146 LYS B O 1
ATOM 6893 N N . ILE D 1 147 ? 14.000 29.123 53.870 1.00 60.55 147 ILE B N 1
ATOM 6894 C CA . ILE D 1 147 ? 13.014 28.244 54.481 1.00 64.07 147 ILE B CA 1
ATOM 6895 C C . ILE D 1 147 ? 11.857 27.845 53.537 1.00 68.58 147 ILE B C 1
ATOM 6896 O O . ILE D 1 147 ? 11.463 26.686 53.529 1.00 66.39 147 ILE B O 1
ATOM 6901 N N . VAL D 1 148 ? 11.318 28.758 52.735 1.00 70.20 148 VAL B N 1
ATOM 6902 C CA . VAL D 1 148 ? 10.184 28.384 51.908 1.00 72.48 148 VAL B CA 1
ATOM 6903 C C . VAL D 1 148 ? 10.651 27.492 50.753 1.00 82.92 148 VAL B C 1
ATOM 6904 O O . VAL D 1 148 ? 10.008 26.500 50.470 1.00 86.24 148 VAL B O 1
ATOM 6908 N N . ARG D 1 149 ? 11.770 27.832 50.116 1.00 91.24 149 ARG B N 1
ATOM 6909 C CA . ARG D 1 149 ? 12.436 26.948 49.119 1.00 84.20 149 ARG B CA 1
ATOM 6910 C C . ARG D 1 149 ? 12.650 25.520 49.675 1.00 73.04 149 ARG B C 1
ATOM 6911 O O . ARG D 1 149 ? 12.386 24.515 49.013 1.00 75.31 149 ARG B O 1
ATOM 6919 N N . ASP D 1 150 ? 13.118 25.459 50.906 1.00 70.32 150 ASP B N 1
ATOM 6920 C CA . ASP D 1 150 ? 13.385 24.225 51.584 1.00 76.84 150 ASP B CA 1
ATOM 6921 C C . ASP D 1 150 ? 12.124 23.455 51.790 1.00 80.08 150 ASP B C 1
ATOM 6922 O O . ASP D 1 150 ? 12.045 22.316 51.368 1.00 86.40 150 ASP B O 1
ATOM 6927 N N . MET D 1 151 ? 11.124 24.074 52.424 1.00 86.70 151 MET B N 1
ATOM 6928 C CA . MET D 1 151 ? 9.852 23.388 52.711 1.00 73.67 151 MET B CA 1
ATOM 6929 C C . MET D 1 151 ? 9.203 22.834 51.454 1.00 71.04 151 MET B C 1
ATOM 6930 O O . MET D 1 151 ? 8.507 21.830 51.515 1.00 73.03 151 MET B O 1
ATOM 6935 N N . GLN D 1 152 ? 9.459 23.448 50.307 1.00 70.51 152 GLN B N 1
ATOM 6936 C CA . GLN D 1 152 ? 8.985 22.914 49.036 1.00 67.50 152 GLN B CA 1
ATOM 6937 C C . GLN D 1 152 ? 9.541 21.560 48.622 1.00 72.28 152 GLN B C 1
ATOM 6938 O O . GLN D 1 152 ? 8.966 20.959 47.731 1.00 78.73 152 GLN B O 1
ATOM 6944 N N . VAL D 1 153 ? 10.620 21.048 49.234 1.00 80.57 153 VAL B N 1
ATOM 6945 C CA . VAL D 1 153 ? 11.078 19.697 48.860 1.00 84.23 153 VAL B CA 1
ATOM 6946 C C . VAL D 1 153 ? 10.092 18.677 49.369 1.00 82.42 153 VAL B C 1
ATOM 6947 O O . VAL D 1 153 ? 9.981 17.596 48.777 1.00 84.46 153 VAL B O 1
ATOM 6951 N N . PHE D 1 154 ? 9.368 19.027 50.441 1.00 77.92 154 PHE B N 1
ATOM 6952 C CA . PHE D 1 154 ? 8.408 18.114 51.052 1.00 87.36 154 PHE B CA 1
ATOM 6953 C C . PHE D 1 154 ? 7.041 18.231 50.443 1.00 76.77 154 PHE B C 1
ATOM 6954 O O . PHE D 1 154 ? 6.570 17.290 49.849 1.00 99.45 154 PHE B O 1
ATOM 6962 N N . GLY D 1 155 ? 6.440 19.397 50.546 1.00 78.70 155 GLY B N 1
ATOM 6963 C CA . GLY D 1 155 ? 5.058 19.622 50.137 1.00 77.96 155 GLY B CA 1
ATOM 6964 C C . GLY D 1 155 ? 4.777 20.887 49.371 1.00 75.88 155 GLY B C 1
ATOM 6965 O O . GLY D 1 155 ? 5.679 21.620 48.964 1.00 83.46 155 GLY B O 1
ATOM 6966 N N . ASP D 1 156 ? 3.492 21.087 49.138 1.00 88.34 156 ASP B N 1
ATOM 6967 C CA . ASP D 1 156 ? 2.985 22.326 48.529 1.00 91.25 156 ASP B CA 1
ATOM 6968 C C . ASP D 1 156 ? 2.381 23.221 49.630 1.00 78.40 156 ASP B C 1
ATOM 6969 O O . ASP D 1 156 ? 1.953 24.312 49.351 1.00 74.80 156 ASP B O 1
ATOM 6974 N N . THR D 1 157 ? 2.430 22.768 50.883 1.00 75.94 157 THR B N 1
ATOM 6975 C CA . THR D 1 157 ? 1.886 23.494 52.006 1.00 78.75 157 THR B CA 1
ATOM 6976 C C . THR D 1 157 ? 2.838 23.557 53.181 1.00 75.21 157 THR B C 1
ATOM 6977 O O . THR D 1 157 ? 3.386 22.545 53.597 1.00 87.93 157 THR B O 1
ATOM 6981 N N . VAL D 1 158 ? 2.938 24.743 53.758 1.00 71.74 158 VAL B N 1
ATOM 6982 C CA . VAL D 1 158 ? 3.727 24.990 54.946 1.00 70.06 158 VAL B CA 1
ATOM 6983 C C . VAL D 1 158 ? 2.817 25.371 56.090 1.00 70.73 158 VAL B C 1
ATOM 6984 O O . VAL D 1 158 ? 1.928 26.190 55.931 1.00 75.46 158 VAL B O 1
ATOM 6988 N N . THR D 1 159 ? 3.091 24.812 57.254 1.00 73.89 159 THR B N 1
ATOM 6989 C CA . THR D 1 159 ? 2.415 25.193 58.472 1.00 74.79 159 THR B CA 1
ATOM 6990 C C . THR D 1 159 ? 3.339 25.987 59.348 1.00 76.98 159 THR B C 1
ATOM 6991 O O . THR D 1 159 ? 4.336 25.468 59.831 1.00 81.78 159 THR B O 1
ATOM 6995 N N . ILE D 1 160 ? 2.935 27.216 59.612 1.00 82.47 160 ILE B N 1
ATOM 6996 C CA . ILE D 1 160 ? 3.681 28.134 60.442 1.00 80.27 160 ILE B CA 1
ATOM 6997 C C . ILE D 1 160 ? 3.035 28.166 61.788 1.00 77.18 160 ILE B C 1
ATOM 6998 O O . ILE D 1 160 ? 1.854 28.383 61.867 1.00 98.03 160 ILE B O 1
ATOM 7003 N N . ALA D 1 161 ? 3.815 27.949 62.839 1.00 98.23 161 ALA B N 1
ATOM 7004 C CA . ALA D 1 161 ? 3.332 27.902 64.224 1.00 95.55 161 ALA B CA 1
ATOM 7005 C C . ALA D 1 161 ? 4.129 28.871 65.086 1.00 103.64 161 ALA B C 1
ATOM 7006 O O . ALA D 1 161 ? 5.317 28.658 65.298 1.00 89.65 161 ALA B O 1
ATOM 7008 N N . ILE D 1 162 ? 3.454 29.904 65.591 1.00 112.60 162 ILE B N 1
ATOM 7009 C CA . ILE D 1 162 ? 4.085 30.907 66.421 1.00 94.36 162 ILE B CA 1
ATOM 7010 C C . ILE D 1 162 ? 3.769 30.609 67.872 1.00 95.37 162 ILE B C 1
ATOM 7011 O O . ILE D 1 162 ? 2.628 30.312 68.213 1.00 96.94 162 ILE B O 1
ATOM 7016 N N . SER D 1 163 ? 4.820 30.635 68.689 1.00 101.88 163 SER B N 1
ATOM 7017 C CA . SER D 1 163 ? 4.776 30.353 70.109 1.00 99.67 163 SER B CA 1
ATOM 7018 C C . SER D 1 163 ? 5.716 31.381 70.772 1.00 109.58 163 SER B C 1
ATOM 7019 O O . SER D 1 163 ? 6.442 32.104 70.082 1.00 87.62 163 SER B O 1
ATOM 7022 N N . LYS D 1 164 ? 5.657 31.478 72.088 1.00 135.82 164 LYS B N 1
ATOM 7023 C CA . LYS D 1 164 ? 6.533 32.393 72.850 1.00 136.27 164 LYS B CA 1
ATOM 7024 C C . LYS D 1 164 ? 8.017 32.209 72.492 1.00 130.69 164 LYS B C 1
ATOM 7025 O O . LYS D 1 164 ? 8.731 33.202 72.343 1.00 102.75 164 LYS B O 1
ATOM 7031 N N . GLU D 1 165 ? 8.438 30.968 72.269 1.00 142.37 165 GLU B N 1
ATOM 7032 C CA . GLU D 1 165 ? 9.842 30.547 72.096 1.00 140.17 165 GLU B CA 1
ATOM 7033 C C . GLU D 1 165 ? 10.381 30.730 70.661 1.00 128.66 165 GLU B C 1
ATOM 7034 O O . GLU D 1 165 ? 11.583 30.669 70.442 1.00 119.05 165 GLU B O 1
ATOM 7040 N N . GLY D 1 166 ? 9.469 30.943 69.703 1.00 121.45 166 GLY B N 1
ATOM 7041 C CA . GLY D 1 166 ? 9.832 31.077 68.314 1.00 122.74 166 GLY B CA 1
ATOM 7042 C C . GLY D 1 166 ? 8.770 30.664 67.303 1.00 110.43 166 GLY B C 1
ATOM 7043 O O . GLY D 1 166 ? 7.617 30.439 67.653 1.00 112.48 166 GLY B O 1
ATOM 7044 N N . VAL D 1 167 ? 9.180 30.554 66.040 1.00 102.24 167 VAL B N 1
ATOM 7045 C CA . VAL D 1 167 ? 8.292 30.115 64.981 1.00 98.71 167 VAL B CA 1
ATOM 7046 C C . VAL D 1 167 ? 8.813 28.808 64.352 1.00 96.95 167 VAL B C 1
ATOM 7047 O O . VAL D 1 167 ? 10.013 28.593 64.185 1.00 96.15 167 VAL B O 1
ATOM 7051 N N . LYS D 1 168 ? 7.879 27.896 64.071 1.00 103.36 168 LYS B N 1
ATOM 7052 C CA . LYS D 1 168 ? 8.140 26.611 63.460 1.00 91.81 168 LYS B CA 1
ATOM 7053 C C . LYS D 1 168 ? 7.427 26.471 62.121 1.00 86.04 168 LYS B C 1
ATOM 7054 O O . LYS D 1 168 ? 6.201 26.407 62.071 1.00 89.76 168 LYS B O 1
ATOM 7060 N N . PHE D 1 169 ? 8.222 26.369 61.060 1.00 88.99 169 PHE B N 1
ATOM 7061 C CA . PHE D 1 169 ? 7.750 26.070 59.717 1.00 78.16 169 PHE B CA 1
ATOM 7062 C C . PHE D 1 169 ? 7.826 24.549 59.441 1.00 70.37 169 PHE B C 1
ATOM 7063 O O . PHE D 1 169 ? 8.859 23.976 59.631 1.00 76.31 169 PHE B O 1
ATOM 7071 N N . SER D 1 170 ? 6.741 23.931 58.970 1.00 72.26 170 SER B N 1
ATOM 7072 C CA . SER D 1 170 ? 6.619 22.460 58.836 1.00 71.14 170 SER B CA 1
ATOM 7073 C C . SER D 1 170 ? 5.986 22.112 57.498 1.00 72.61 170 SER B C 1
ATOM 7074 O O . SER D 1 170 ? 5.107 22.815 57.034 1.00 75.95 170 SER B O 1
ATOM 7077 N N . SER D 1 171 ? 6.412 21.004 56.903 1.00 71.98 171 SER B N 1
ATOM 7078 C CA . SER D 1 171 ? 5.858 20.551 55.636 1.00 71.24 171 SER B CA 1
ATOM 7079 C C . SER D 1 171 ? 5.936 19.037 55.551 1.00 67.50 171 SER B C 1
ATOM 7080 O O . SER D 1 171 ? 6.730 18.442 56.268 1.00 77.01 171 SER B O 1
ATOM 7083 N N . SER D 1 172 ? 5.087 18.426 54.710 1.00 78.34 172 SER B N 1
ATOM 7084 C CA . SER D 1 172 ? 5.050 16.949 54.493 1.00 79.75 172 SER B CA 1
ATOM 7085 C C . SER D 1 172 ? 4.819 16.557 53.067 1.00 82.73 172 SER B C 1
ATOM 7086 O O . SER D 1 172 ? 4.311 17.329 52.272 1.00 105.77 172 SER B O 1
ATOM 7089 N N . GLY D 1 173 ? 5.160 15.321 52.752 1.00 90.95 173 GLY B N 1
ATOM 7090 C CA . GLY D 1 173 ? 5.062 14.850 51.376 1.00 81.06 173 GLY B CA 1
ATOM 7091 C C . GLY D 1 173 ? 5.713 13.518 51.167 1.00 79.04 173 GLY B C 1
ATOM 7092 O O . GLY D 1 173 ? 6.020 12.812 52.116 1.00 82.98 173 GLY B O 1
ATOM 7093 N N . ASP D 1 174 ? 5.919 13.185 49.894 1.00 86.28 174 ASP B N 1
ATOM 7094 C CA . ASP D 1 174 ? 6.462 11.894 49.488 1.00 90.84 174 ASP B CA 1
ATOM 7095 C C . ASP D 1 174 ? 7.868 11.755 50.060 1.00 84.12 174 ASP B C 1
ATOM 7096 O O . ASP D 1 174 ? 8.148 10.798 50.767 1.00 91.50 174 ASP B O 1
ATOM 7101 N N . VAL D 1 175 ? 8.719 12.747 49.808 1.00 83.03 175 VAL B N 1
ATOM 7102 C CA . VAL D 1 175 ? 10.097 12.736 50.321 1.00 77.16 175 VAL B CA 1
ATOM 7103 C C . VAL D 1 175 ? 10.173 12.493 51.852 1.00 79.41 175 VAL B C 1
ATOM 7104 O O . VAL D 1 175 ? 11.049 11.757 52.335 1.00 94.69 175 VAL B O 1
ATOM 7108 N N . GLY D 1 176 ? 9.240 13.071 52.600 1.00 78.96 176 GLY B N 1
ATOM 7109 C CA . GLY D 1 176 ? 9.204 12.893 54.038 1.00 82.02 176 GLY B CA 1
ATOM 7110 C C . GLY D 1 176 ? 8.549 14.049 54.755 1.00 89.72 176 GLY B C 1
ATOM 7111 O O . GLY D 1 176 ? 7.574 14.613 54.263 1.00 85.61 176 GLY B O 1
ATOM 7112 N N . GLN D 1 177 ? 9.087 14.388 55.924 1.00 91.87 177 GLN B N 1
ATOM 7113 C CA . GLN D 1 177 ? 8.567 15.478 56.755 1.00 80.82 177 GLN B CA 1
ATOM 7114 C C . GLN D 1 177 ? 9.719 16.344 57.166 1.00 73.43 177 GLN B C 1
ATOM 7115 O O . GLN D 1 177 ? 10.768 15.842 57.508 1.00 80.40 177 GLN B O 1
ATOM 7121 N N . GLY D 1 178 ? 9.531 17.651 57.156 1.00 77.26 178 GLY B N 1
ATOM 7122 C CA . GLY D 1 178 ? 10.579 18.570 57.559 1.00 81.31 178 GLY B CA 1
ATOM 7123 C C . GLY D 1 178 ? 10.053 19.631 58.503 1.00 70.63 178 GLY B C 1
ATOM 7124 O O . GLY D 1 178 ? 8.885 19.957 58.484 1.00 88.25 178 GLY B O 1
ATOM 7125 N N . TYR D 1 179 ? 10.932 20.174 59.319 1.00 80.44 179 TYR B N 1
ATOM 7126 C CA . TYR D 1 179 ? 10.678 21.459 59.925 1.00 73.95 179 TYR B CA 1
ATOM 7127 C C . TYR D 1 179 ? 11.926 22.275 60.118 1.00 68.03 179 TYR B C 1
ATOM 7128 O O . TYR D 1 179 ? 13.026 21.759 60.131 1.00 91.75 179 TYR B O 1
ATOM 7137 N N . THR D 1 180 ? 11.723 23.567 60.234 1.00 73.20 180 THR B N 1
ATOM 7138 C CA . THR D 1 180 ? 12.755 24.518 60.607 1.00 87.42 180 THR B CA 1
ATOM 7139 C C . THR D 1 180 ? 12.165 25.292 61.757 1.00 82.87 180 THR B C 1
ATOM 7140 O O . THR D 1 180 ? 11.064 25.792 61.656 1.00 82.24 180 THR B O 1
ATOM 7144 N N . PHE D 1 181 ? 12.882 25.322 62.862 1.00 90.11 181 PHE B N 1
ATOM 7145 C CA . PHE D 1 181 ? 12.459 26.064 64.027 1.00 88.86 181 PHE B CA 1
ATOM 7146 C C . PHE D 1 181 ? 13.461 27.178 64.235 1.00 87.59 181 PHE B C 1
ATOM 7147 O O . PHE D 1 181 ? 14.664 26.950 64.279 1.00 84.59 181 PHE B O 1
ATOM 7155 N N . LEU D 1 182 ? 12.945 28.398 64.319 1.00 98.33 182 LEU B N 1
ATOM 7156 C CA . LEU D 1 182 ? 13.740 29.568 64.618 1.00 93.15 182 LEU B CA 1
ATOM 7157 C C . LEU D 1 182 ? 13.369 30.028 66.008 1.00 104.58 182 LEU B C 1
ATOM 7158 O O . LEU D 1 182 ? 12.193 30.130 66.339 1.00 94.90 182 LEU B O 1
ATOM 7163 N N . GLN D 1 183 ? 14.395 30.308 66.801 1.00 115.28 183 GLN B N 1
ATOM 7164 C CA . GLN D 1 183 ? 14.249 30.603 68.214 1.00 115.49 183 GLN B CA 1
ATOM 7165 C C . GLN D 1 183 ? 14.168 32.117 68.392 1.00 114.52 183 GLN B C 1
ATOM 7166 O O . GLN D 1 183 ? 14.828 32.864 67.652 1.00 97.56 183 GLN B O 1
ATOM 7172 N N . ALA D 1 184 ? 13.361 32.560 69.374 1.00 119.42 184 ALA B N 1
ATOM 7173 C CA . ALA D 1 184 ? 13.160 33.991 69.667 1.00 123.33 184 ALA B CA 1
ATOM 7174 C C . ALA D 1 184 ? 14.396 34.684 70.314 1.00 127.83 184 ALA B C 1
ATOM 7175 O O . ALA D 1 184 ? 15.140 34.035 71.057 1.00 151.02 184 ALA B O 1
ATOM 7177 N N . ALA D 1 185 ? 14.595 35.992 70.060 1.00 127.35 185 ALA B N 1
ATOM 7178 C CA . ALA D 1 185 ? 15.899 36.688 70.333 1.00 135.71 185 ALA B CA 1
ATOM 7179 C C . ALA D 1 185 ? 16.097 37.348 71.729 1.00 134.03 185 ALA B C 1
ATOM 7180 O O . ALA D 1 185 ? 15.279 37.222 72.645 1.00 116.32 185 ALA B O 1
ATOM 7182 N N . GLY D 1 227 ? 18.356 37.762 64.111 1.00 114.25 227 GLY B N 1
ATOM 7183 C CA . GLY D 1 227 ? 17.599 37.280 65.267 1.00 126.82 227 GLY B CA 1
ATOM 7184 C C . GLY D 1 227 ? 16.098 37.460 65.114 1.00 129.87 227 GLY B C 1
ATOM 7185 O O . GLY D 1 227 ? 15.610 38.447 64.443 1.00 120.06 227 GLY B O 1
ATOM 7186 N N . VAL D 1 228 ? 15.323 36.549 65.695 1.00 107.30 228 VAL B N 1
ATOM 7187 C CA . VAL D 1 228 ? 13.902 36.450 65.378 1.00 104.45 228 VAL B CA 1
ATOM 7188 C C . VAL D 1 228 ? 13.046 37.128 66.426 1.00 110.05 228 VAL B C 1
ATOM 7189 O O . VAL D 1 228 ? 12.885 36.596 67.524 1.00 112.54 228 VAL B O 1
ATOM 7193 N N . GLU D 1 229 ? 12.447 38.266 66.061 1.00 110.11 229 GLU B N 1
ATOM 7194 C CA . GLU D 1 229 ? 11.555 39.001 66.959 1.00 103.54 229 GLU B CA 1
ATOM 7195 C C . GLU D 1 229 ? 10.097 38.574 66.850 1.00 90.32 229 GLU B C 1
ATOM 7196 O O . GLU D 1 229 ? 9.327 39.135 66.095 1.00 89.15 229 GLU B O 1
ATOM 7202 N N . VAL D 1 230 ? 9.735 37.569 67.636 1.00 91.12 230 VAL B N 1
ATOM 7203 C CA . VAL D 1 230 ? 8.327 37.295 67.945 1.00 97.70 230 VAL B CA 1
ATOM 7204 C C . VAL D 1 230 ? 7.799 38.416 68.838 1.00 118.79 230 VAL B C 1
ATOM 7205 O O . VAL D 1 230 ? 8.552 39.034 69.597 1.00 135.26 230 VAL B O 1
ATOM 7209 N N . THR D 1 231 ? 6.506 38.686 68.700 1.00 133.61 231 THR B N 1
ATOM 7210 C CA . THR D 1 231 ? 5.756 39.621 69.534 1.00 140.63 231 THR B CA 1
ATOM 7211 C C . THR D 1 231 ? 4.286 39.273 69.289 1.00 116.41 231 THR B C 1
ATOM 7212 O O . THR D 1 231 ? 3.655 39.801 68.393 1.00 113.08 231 THR B O 1
ATOM 7216 N N . MET D 1 232 ? 3.748 38.376 70.098 1.00 97.44 232 MET B N 1
ATOM 7217 C CA . MET D 1 232 ? 2.427 37.856 69.879 1.00 113.23 232 MET B CA 1
ATOM 7218 C C . MET D 1 232 ? 1.617 37.905 71.183 1.00 123.95 232 MET B C 1
ATOM 7219 O O . MET D 1 232 ? 2.152 37.844 72.262 1.00 130.14 232 MET B O 1
ATOM 7224 N N . GLU D 1 233 ? 0.304 38.004 71.039 1.00 132.09 233 GLU B N 1
ATOM 7225 C CA . GLU D 1 233 ? -0.608 37.974 72.171 1.00 126.63 233 GLU B CA 1
ATOM 7226 C C . GLU D 1 233 ? -1.133 36.561 72.519 1.00 116.22 233 GLU B C 1
ATOM 7227 O O . GLU D 1 233 ? -1.595 36.380 73.624 1.00 111.11 233 GLU B O 1
ATOM 7233 N N . GLU D 1 234 ? -1.056 35.590 71.617 1.00 143.82 234 GLU B N 1
ATOM 7234 C CA . GLU D 1 234 ? -1.427 34.206 71.926 1.00 146.12 234 GLU B CA 1
ATOM 7235 C C . GLU D 1 234 ? -0.817 33.234 70.920 1.00 139.84 234 GLU B C 1
ATOM 7236 O O . GLU D 1 234 ? -0.612 33.581 69.773 1.00 121.21 234 GLU B O 1
ATOM 7242 N N . PRO D 1 235 ? -0.592 31.974 71.319 1.00 136.32 235 PRO B N 1
ATOM 7243 C CA . PRO D 1 235 ? -0.099 30.996 70.343 1.00 142.38 235 PRO B CA 1
ATOM 7244 C C . PRO D 1 235 ? -1.107 30.729 69.224 1.00 130.19 235 PRO B C 1
ATOM 7245 O O . PRO D 1 235 ? -2.285 30.673 69.479 1.00 141.33 235 PRO B O 1
ATOM 7249 N N . ILE D 1 236 ? -0.610 30.581 68.001 1.00 133.02 236 ILE B N 1
ATOM 7250 C CA . ILE D 1 236 ? -1.397 30.608 66.755 1.00 120.66 236 ILE B CA 1
ATOM 7251 C C . ILE D 1 236 ? -0.672 29.814 65.645 1.00 110.83 236 ILE B C 1
ATOM 7252 O O . ILE D 1 236 ? 0.551 29.861 65.540 1.00 118.99 236 ILE B O 1
ATOM 7257 N N . THR D 1 237 ? -1.418 29.067 64.850 1.00 109.04 237 THR B N 1
ATOM 7258 C CA . THR D 1 237 ? -0.820 28.096 63.933 1.00 101.34 237 THR B CA 1
ATOM 7259 C C . THR D 1 237 ? -1.675 28.022 62.672 1.00 99.06 237 THR B C 1
ATOM 7260 O O . THR D 1 237 ? -2.784 27.519 62.701 1.00 103.77 237 THR B O 1
ATOM 7264 N N . LEU D 1 238 ? -1.151 28.553 61.570 1.00 103.15 238 LEU B N 1
ATOM 7265 C CA . LEU D 1 238 ? -1.847 28.549 60.288 1.00 102.17 238 LEU B CA 1
ATOM 7266 C C . LEU D 1 238 ? -1.072 27.831 59.195 1.00 93.46 238 LEU B C 1
ATOM 7267 O O . LEU D 1 238 ? 0.120 27.622 59.312 1.00 102.65 238 LEU B O 1
ATOM 7272 N N . SER D 1 239 ? -1.764 27.481 58.121 1.00 98.61 239 SER B N 1
ATOM 7273 C CA . SER D 1 239 ? -1.132 26.876 56.949 1.00 86.63 239 SER B CA 1
ATOM 7274 C C . SER D 1 239 ? -1.317 27.684 55.691 1.00 77.05 239 SER B C 1
ATOM 7275 O O . SER D 1 239 ? -2.291 28.430 55.564 1.00 83.65 239 SER B O 1
ATOM 7278 N N . PHE D 1 240 ? -0.361 27.544 54.771 1.00 72.19 240 PHE B N 1
ATOM 7279 C CA . PHE D 1 240 ? -0.324 28.337 53.557 1.00 74.26 240 PHE B CA 1
ATOM 7280 C C . PHE D 1 240 ? 0.262 27.620 52.355 1.00 71.63 240 PHE B C 1
ATOM 7281 O O . PHE D 1 240 ? 1.029 26.697 52.497 1.00 70.37 240 PHE B O 1
ATOM 7289 N N . ALA D 1 241 ? -0.118 28.067 51.164 1.00 70.16 241 ALA B N 1
ATOM 7290 C CA . ALA D 1 241 ? 0.456 27.530 49.944 1.00 69.67 241 ALA B CA 1
ATOM 7291 C C . ALA D 1 241 ? 1.889 28.020 49.733 1.00 77.16 241 ALA B C 1
ATOM 7292 O O . ALA D 1 241 ? 2.136 29.233 49.615 1.00 65.60 241 ALA B O 1
ATOM 7294 N N . LEU D 1 242 ? 2.817 27.072 49.630 1.00 68.62 242 LEU B N 1
ATOM 7295 C CA . LEU D 1 242 ? 4.208 27.419 49.371 1.00 64.49 242 LEU B CA 1
ATOM 7296 C C . LEU D 1 242 ? 4.395 28.087 48.018 1.00 59.59 242 LEU B C 1
ATOM 7297 O O . LEU D 1 242 ? 5.233 28.954 47.881 1.00 57.28 242 LEU B O 1
ATOM 7302 N N . ARG D 1 243 ? 3.587 27.747 47.034 1.00 57.93 243 ARG B N 1
ATOM 7303 C CA . ARG D 1 243 ? 3.674 28.423 45.737 1.00 64.29 243 ARG B CA 1
ATOM 7304 C C . ARG D 1 243 ? 3.740 29.939 45.917 1.00 68.89 243 ARG B C 1
ATOM 7305 O O . ARG D 1 243 ? 4.584 30.603 45.333 1.00 74.12 243 ARG B O 1
ATOM 7313 N N . PHE D 1 244 ? 2.858 30.464 46.767 1.00 74.78 244 PHE B N 1
ATOM 7314 C CA . PHE D 1 244 ? 2.723 31.892 46.933 1.00 76.41 244 PHE B CA 1
ATOM 7315 C C . PHE D 1 244 ? 3.738 32.435 47.897 1.00 70.75 244 PHE B C 1
ATOM 7316 O O . PHE D 1 244 ? 4.318 33.519 47.641 1.00 61.83 244 PHE B O 1
ATOM 7324 N N . MET D 1 245 ? 3.973 31.701 48.984 1.00 57.59 245 MET B N 1
ATOM 7325 C CA . MET D 1 245 ? 5.041 32.101 49.905 1.00 66.88 245 MET B CA 1
ATOM 7326 C C . MET D 1 245 ? 6.359 32.269 49.134 1.00 67.22 245 MET B C 1
ATOM 7327 O O . MET D 1 245 ? 7.130 33.211 49.370 1.00 69.76 245 MET B O 1
ATOM 7332 N N . GLY D 1 246 ? 6.584 31.385 48.172 1.00 66.36 246 GLY B N 1
ATOM 7333 C CA . GLY D 1 246 ? 7.757 31.454 47.347 1.00 63.60 246 GLY B CA 1
ATOM 7334 C C . GLY D 1 246 ? 7.768 32.693 46.518 1.00 60.31 246 GLY B C 1
ATOM 7335 O O . GLY D 1 246 ? 8.795 33.347 46.419 1.00 76.56 246 GLY B O 1
ATOM 7336 N N . ILE D 1 247 ? 6.627 33.045 45.935 1.00 63.41 247 ILE B N 1
ATOM 7337 C CA . ILE D 1 247 ? 6.557 34.255 45.122 1.00 61.77 247 ILE B CA 1
ATOM 7338 C C . ILE D 1 247 ? 6.884 35.477 45.960 1.00 67.32 247 ILE B C 1
ATOM 7339 O O . ILE D 1 247 ? 7.617 36.379 45.503 1.00 60.75 247 ILE B O 1
ATOM 7344 N N . PHE D 1 248 ? 6.345 35.472 47.188 1.00 72.79 248 PHE B N 1
ATOM 7345 C CA . PHE D 1 248 ? 6.517 36.578 48.126 1.00 70.38 248 PHE B CA 1
ATOM 7346 C C . PHE D 1 248 ? 7.942 36.709 48.524 1.00 63.97 248 PHE B C 1
ATOM 7347 O O . PHE D 1 248 ? 8.431 37.808 48.661 1.00 75.56 248 PHE B O 1
ATOM 7355 N N . ALA D 1 249 ? 8.610 35.578 48.719 1.00 63.44 249 ALA B N 1
ATOM 7356 C CA . ALA D 1 249 ? 9.963 35.583 49.276 1.00 65.72 249 ALA B CA 1
ATOM 7357 C C . ALA D 1 249 ? 11.037 36.258 48.430 1.00 64.19 249 ALA B C 1
ATOM 7358 O O . ALA D 1 249 ? 12.107 36.547 48.975 1.00 70.98 249 ALA B O 1
ATOM 7360 N N . LYS D 1 250 ? 10.747 36.550 47.150 1.00 62.15 250 LYS B N 1
ATOM 7361 C CA . LYS D 1 250 ? 11.616 37.408 46.332 1.00 76.96 250 LYS B CA 1
ATOM 7362 C C . LYS D 1 250 ? 11.778 38.814 46.914 1.00 79.67 250 LYS B C 1
ATOM 7363 O O . LYS D 1 250 ? 12.743 39.524 46.620 1.00 72.62 250 LYS B O 1
ATOM 7369 N N . GLY D 1 251 ? 10.859 39.210 47.779 1.00 95.63 251 GLY B N 1
ATOM 7370 C CA . GLY D 1 251 ? 11.020 40.431 48.555 1.00 89.85 251 GLY B CA 1
ATOM 7371 C C . GLY D 1 251 ? 12.353 40.603 49.257 1.00 83.59 251 GLY B C 1
ATOM 7372 O O . GLY D 1 251 ? 12.773 41.736 49.519 1.00 82.56 251 GLY B O 1
ATOM 7373 N N . SER D 1 252 ? 13.019 39.491 49.554 1.00 78.78 252 SER B N 1
ATOM 7374 C CA . SER D 1 252 ? 14.346 39.527 50.174 1.00 73.50 252 SER B CA 1
ATOM 7375 C C . SER D 1 252 ? 15.364 40.359 49.384 1.00 68.07 252 SER B C 1
ATOM 7376 O O . SER D 1 252 ? 16.301 40.843 49.977 1.00 71.59 252 SER B O 1
ATOM 7379 N N . THR D 1 253 ? 15.160 40.552 48.078 1.00 57.35 253 THR B N 1
ATOM 7380 C CA . THR D 1 253 ? 15.989 41.459 47.308 1.00 66.22 253 THR B CA 1
ATOM 7381 C C . THR D 1 253 ? 15.797 42.941 47.679 1.00 74.53 253 THR B C 1
ATOM 7382 O O . THR D 1 253 ? 16.595 43.762 47.301 1.00 79.99 253 THR B O 1
ATOM 7386 N N . LEU D 1 254 ? 14.727 43.290 48.389 1.00 78.82 254 LEU B N 1
ATOM 7387 C CA . LEU D 1 254 ? 14.432 44.679 48.729 1.00 70.37 254 LEU B CA 1
ATOM 7388 C C . LEU D 1 254 ? 14.778 45.071 50.163 1.00 66.57 254 LEU B C 1
ATOM 7389 O O . LEU D 1 254 ? 14.870 46.238 50.454 1.00 66.59 254 LEU B O 1
ATOM 7394 N N . SER D 1 255 ? 14.934 44.123 51.058 1.00 56.47 255 SER B N 1
ATOM 7395 C CA . SER D 1 255 ? 14.932 44.398 52.464 1.00 69.68 255 SER B CA 1
ATOM 7396 C C . SER D 1 255 ? 15.610 43.278 53.241 1.00 71.63 255 SER B C 1
ATOM 7397 O O . SER D 1 255 ? 15.212 42.126 53.113 1.00 68.28 255 SER B O 1
ATOM 7400 N N . GLU D 1 256 ? 16.611 43.610 54.050 1.00 81.72 256 GLU B N 1
ATOM 7401 C CA . GLU D 1 256 ? 17.284 42.597 54.887 1.00 80.45 256 GLU B CA 1
ATOM 7402 C C . GLU D 1 256 ? 16.351 41.856 55.805 1.00 68.64 256 GLU B C 1
ATOM 7403 O O . GLU D 1 256 ? 16.592 40.686 56.082 1.00 81.19 256 GLU B O 1
ATOM 7409 N N . ARG D 1 257 ? 15.272 42.491 56.243 1.00 69.64 257 ARG B N 1
ATOM 7410 C CA . ARG D 1 257 ? 14.296 41.825 57.134 1.00 77.44 257 ARG B CA 1
ATOM 7411 C C . ARG D 1 257 ? 12.907 41.779 56.506 1.00 70.85 257 ARG B C 1
ATOM 7412 O O . ARG D 1 257 ? 12.642 42.483 55.547 1.00 62.79 257 ARG B O 1
ATOM 7420 N N . VAL D 1 258 ? 12.043 40.954 57.083 1.00 60.99 258 VAL B N 1
ATOM 7421 C CA . VAL D 1 258 ? 10.715 40.709 56.575 1.00 67.46 258 VAL B CA 1
ATOM 7422 C C . VAL D 1 258 ? 9.810 40.469 57.762 1.00 78.21 258 VAL B C 1
ATOM 7423 O O . VAL D 1 258 ? 10.195 39.786 58.707 1.00 67.41 258 VAL B O 1
ATOM 7427 N N . THR D 1 259 ? 8.582 40.953 57.691 1.00 77.45 259 THR B N 1
ATOM 7428 C CA . THR D 1 259 ? 7.664 40.768 58.788 1.00 69.81 259 THR B CA 1
ATOM 7429 C C . THR D 1 259 ? 6.443 40.009 58.321 1.00 70.21 259 THR B C 1
ATOM 7430 O O . THR D 1 259 ? 5.844 40.337 57.287 1.00 70.17 259 THR B O 1
ATOM 7434 N N . LEU D 1 260 ? 6.056 39.029 59.109 1.00 66.94 260 LEU B N 1
ATOM 7435 C CA . LEU D 1 260 ? 4.869 38.248 58.864 1.00 77.75 260 LEU B CA 1
ATOM 7436 C C . LEU D 1 260 ? 3.918 38.573 59.985 1.00 87.30 260 LEU B C 1
ATOM 7437 O O . LEU D 1 260 ? 4.345 38.649 61.122 1.00 98.40 260 LEU B O 1
ATOM 7442 N N . LYS D 1 261 ? 2.642 38.743 59.650 1.00 90.28 261 LYS B N 1
ATOM 7443 C CA . LYS D 1 261 ? 1.596 39.096 60.599 1.00 84.24 261 LYS B CA 1
ATOM 7444 C C . LYS D 1 261 ? 0.448 38.134 60.430 1.00 80.41 261 LYS B C 1
ATOM 7445 O O . LYS D 1 261 ? 0.054 37.864 59.310 1.00 81.86 261 LYS B O 1
ATOM 7451 N N . PHE D 1 262 ? -0.075 37.596 61.528 1.00 84.52 262 PHE B N 1
ATOM 7452 C CA . PHE D 1 262 ? -1.139 36.587 61.463 1.00 110.49 262 PHE B CA 1
ATOM 7453 C C . PHE D 1 262 ? -2.317 36.941 62.355 1.00 116.44 262 PHE B C 1
ATOM 7454 O O . PHE D 1 262 ? -2.219 37.743 63.262 1.00 112.66 262 PHE B O 1
ATOM 7462 N N . ALA D 1 263 ? -3.432 36.278 62.094 1.00 109.90 263 ALA B N 1
ATOM 7463 C CA . ALA D 1 263 ? -4.665 36.494 62.799 1.00 101.58 263 ALA B CA 1
ATOM 7464 C C . ALA D 1 263 ? -5.520 35.280 62.581 1.00 97.18 263 ALA B C 1
ATOM 7465 O O . ALA D 1 263 ? -5.684 34.871 61.440 1.00 102.66 263 ALA B O 1
ATOM 7467 N N . LYS D 1 264 ? -6.067 34.695 63.646 1.00 108.03 264 LYS B N 1
ATOM 7468 C CA . LYS D 1 264 ? -6.765 33.411 63.527 1.00 122.29 264 LYS B CA 1
ATOM 7469 C C . LYS D 1 264 ? -7.722 33.413 62.306 1.00 109.36 264 LYS B C 1
ATOM 7470 O O . LYS D 1 264 ? -8.355 34.413 62.035 1.00 103.70 264 LYS B O 1
ATOM 7476 N N . ASP D 1 265 ? -7.772 32.338 61.544 1.00 105.37 265 ASP B N 1
ATOM 7477 C CA . ASP D 1 265 ? -8.651 32.252 60.345 1.00 131.29 265 ASP B CA 1
ATOM 7478 C C . ASP D 1 265 ? -8.706 33.482 59.387 1.00 130.20 265 ASP B C 1
ATOM 7479 O O . ASP D 1 265 ? -9.738 33.801 58.815 1.00 137.65 265 ASP B O 1
ATOM 7484 N N . SER D 1 266 ? -7.575 34.159 59.212 1.00 116.90 266 SER B N 1
ATOM 7485 C CA . SER D 1 266 ? -7.499 35.339 58.353 1.00 121.12 266 SER B CA 1
ATOM 7486 C C . SER D 1 266 ? -6.236 35.372 57.490 1.00 106.46 266 SER B C 1
ATOM 7487 O O . SER D 1 266 ? -5.197 34.786 57.842 1.00 94.87 266 SER B O 1
ATOM 7490 N N . PRO D 1 267 ? -6.320 36.038 56.327 1.00 100.78 267 PRO B N 1
ATOM 7491 C CA . PRO D 1 267 ? -5.137 36.247 55.536 1.00 101.84 267 PRO B CA 1
ATOM 7492 C C . PRO D 1 267 ? -3.968 36.766 56.328 1.00 100.54 267 PRO B C 1
ATOM 7493 O O . PRO D 1 267 ? -4.101 37.771 57.023 1.00 105.92 267 PRO B O 1
ATOM 7497 N N . CYS D 1 268 ? -2.840 36.085 56.206 1.00 99.69 268 CYS B N 1
ATOM 7498 C CA . CYS D 1 268 ? -1.588 36.621 56.693 1.00 97.18 268 CYS B CA 1
ATOM 7499 C C . CYS D 1 268 ? -1.114 37.757 55.805 1.00 85.50 268 CYS B C 1
ATOM 7500 O O . CYS D 1 268 ? -1.575 37.940 54.678 1.00 83.70 268 CYS B O 1
ATOM 7503 N N . MET D 1 269 ? -0.154 38.495 56.348 1.00 74.96 269 MET B N 1
ATOM 7504 C CA . MET D 1 269 ? 0.516 39.523 55.621 1.00 75.70 269 MET B CA 1
ATOM 7505 C C . MET D 1 269 ? 2.022 39.286 55.696 1.00 78.46 269 MET B C 1
ATOM 7506 O O . MET D 1 269 ? 2.537 38.930 56.744 1.00 79.92 269 MET B O 1
ATOM 7511 N N . VAL D 1 270 ? 2.723 39.493 54.579 1.00 72.41 270 VAL B N 1
ATOM 7512 C CA . VAL D 1 270 ? 4.144 39.509 54.602 1.00 72.66 270 VAL B CA 1
ATOM 7513 C C . VAL D 1 270 ? 4.593 40.818 53.991 1.00 75.73 270 VAL B C 1
ATOM 7514 O O . VAL D 1 270 ? 4.238 41.155 52.862 1.00 67.69 270 VAL B O 1
ATOM 7518 N N . GLU D 1 271 ? 5.365 41.554 54.799 1.00 75.02 271 GLU B N 1
ATOM 7519 C CA . GLU D 1 271 ? 5.723 42.916 54.518 1.00 77.78 271 GLU B CA 1
ATOM 7520 C C . GLU D 1 271 ? 7.211 43.060 54.439 1.00 67.53 271 GLU B C 1
ATOM 7521 O O . GLU D 1 271 ? 7.914 42.593 55.316 1.00 69.89 271 GLU B O 1
ATOM 7527 N N . TYR D 1 272 ? 7.659 43.785 53.435 1.00 57.27 272 TYR B N 1
ATOM 7528 C CA . TYR D 1 272 ? 9.029 44.107 53.192 1.00 64.96 272 TYR B CA 1
ATOM 7529 C C . TYR D 1 272 ? 9.065 45.629 53.141 1.00 69.37 272 TYR B C 1
ATOM 7530 O O . TYR D 1 272 ? 8.543 46.228 52.213 1.00 77.57 272 TYR B O 1
ATOM 7539 N N . GLY D 1 273 ? 9.721 46.249 54.101 1.00 68.54 273 GLY B N 1
ATOM 7540 C CA . GLY D 1 273 ? 10.005 47.650 54.021 1.00 59.96 273 GLY B CA 1
ATOM 7541 C C . GLY D 1 273 ? 11.043 47.994 52.998 1.00 60.51 273 GLY B C 1
ATOM 7542 O O . GLY D 1 273 ? 12.048 47.382 52.983 1.00 86.93 273 GLY B O 1
ATOM 7543 N N . ILE D 1 274 ? 10.794 48.986 52.164 1.00 62.84 274 ILE B N 1
ATOM 7544 C CA . ILE D 1 274 ? 11.752 49.497 51.189 1.00 68.75 274 ILE B CA 1
ATOM 7545 C C . ILE D 1 274 ? 12.355 50.749 51.774 1.00 85.57 274 ILE B C 1
ATOM 7546 O O . ILE D 1 274 ? 12.020 51.865 51.390 1.00 99.40 274 ILE B O 1
ATOM 7551 N N . ASP D 1 275 ? 13.284 50.519 52.719 1.00 108.62 275 ASP B N 1
ATOM 7552 C CA . ASP D 1 275 ? 14.017 51.590 53.462 1.00 112.34 275 ASP B CA 1
ATOM 7553 C C . ASP D 1 275 ? 12.919 52.296 54.253 1.00 115.69 275 ASP B C 1
ATOM 7554 O O . ASP D 1 275 ? 12.095 51.618 54.902 1.00 91.28 275 ASP B O 1
ATOM 7559 N N . ASN D 1 276 ? 12.844 53.597 54.184 1.00 129.95 276 ASN B N 1
ATOM 7560 C CA . ASN D 1 276 ? 11.745 54.348 54.809 1.00 126.88 276 ASN B CA 1
ATOM 7561 C C . ASN D 1 276 ? 10.787 54.931 53.804 1.00 108.62 276 ASN B C 1
ATOM 7562 O O . ASN D 1 276 ? 9.819 55.594 54.149 1.00 115.34 276 ASN B O 1
ATOM 7567 N N . VAL D 1 277 ? 11.026 54.607 52.551 1.00 109.88 277 VAL B N 1
ATOM 7568 C CA . VAL D 1 277 ? 10.441 55.307 51.431 1.00 92.79 277 VAL B CA 1
ATOM 7569 C C . VAL D 1 277 ? 9.376 54.491 50.672 1.00 76.79 277 VAL B C 1
ATOM 7570 O O . VAL D 1 277 ? 8.933 54.876 49.582 1.00 69.44 277 VAL B O 1
ATOM 7574 N N . GLY D 1 278 ? 8.937 53.374 51.245 1.00 56.31 278 GLY B N 1
ATOM 7575 C CA . GLY D 1 278 ? 7.945 52.535 50.607 1.00 59.07 278 GLY B CA 1
ATOM 7576 C C . GLY D 1 278 ? 7.750 51.210 51.292 1.00 62.10 278 GLY B C 1
ATOM 7577 O O . GLY D 1 278 ? 8.452 50.911 52.242 1.00 58.53 278 GLY B O 1
ATOM 7578 N N . TYR D 1 279 ? 6.822 50.403 50.812 1.00 61.80 279 TYR B N 1
ATOM 7579 C CA . TYR D 1 279 ? 6.758 49.039 51.228 1.00 69.70 279 TYR B CA 1
ATOM 7580 C C . TYR D 1 279 ? 6.292 48.131 50.082 1.00 77.56 279 TYR B C 1
ATOM 7581 O O . TYR D 1 279 ? 5.805 48.600 49.048 1.00 81.47 279 TYR B O 1
ATOM 7590 N N . LEU D 1 280 ? 6.465 46.827 50.317 1.00 69.52 280 LEU B N 1
ATOM 7591 C CA . LEU D 1 280 ? 5.887 45.763 49.549 1.00 65.44 280 LEU B CA 1
ATOM 7592 C C . LEU D 1 280 ? 5.207 44.809 50.482 1.00 63.28 280 LEU B C 1
ATOM 7593 O O . LEU D 1 280 ? 5.791 44.305 51.411 1.00 71.89 280 LEU B O 1
ATOM 7598 N N . ARG D 1 281 ? 3.964 44.509 50.200 1.00 61.28 281 ARG B N 1
ATOM 7599 C CA . ARG D 1 281 ? 3.127 43.885 51.174 1.00 62.77 281 ARG B CA 1
ATOM 7600 C C . ARG D 1 281 ? 2.324 42.825 50.439 1.00 60.39 281 ARG B C 1
ATOM 7601 O O . ARG D 1 281 ? 1.809 43.081 49.353 1.00 68.65 281 ARG B O 1
ATOM 7609 N N . TYR D 1 282 ? 2.227 41.632 50.988 1.00 52.38 282 TYR B N 1
ATOM 7610 C CA . TYR D 1 282 ? 1.550 40.551 50.305 1.00 59.12 282 TYR B CA 1
ATOM 7611 C C . TYR D 1 282 ? 0.531 39.987 51.289 1.00 71.05 282 TYR B C 1
ATOM 7612 O O . TYR D 1 282 ? 0.771 39.975 52.495 1.00 72.62 282 TYR B O 1
ATOM 7621 N N . TYR D 1 283 ? -0.609 39.523 50.799 1.00 69.58 283 TYR B N 1
ATOM 7622 C CA . TYR D 1 283 ? -1.579 38.934 51.698 1.00 74.85 283 TYR B CA 1
ATOM 7623 C C . TYR D 1 283 ? -1.985 37.626 51.088 1.00 71.11 283 TYR B C 1
ATOM 7624 O O . TYR D 1 283 ? -2.181 37.538 49.862 1.00 60.52 283 TYR B O 1
ATOM 7633 N N . LEU D 1 284 ? -2.168 36.632 51.949 1.00 64.74 284 LEU B N 1
ATOM 7634 C CA . LEU D 1 284 ? -2.474 35.316 51.507 1.00 72.02 284 LEU B CA 1
ATOM 7635 C C . LEU D 1 284 ? -3.433 34.608 52.440 1.00 72.72 284 LEU B C 1
ATOM 7636 O O . LEU D 1 284 ? -3.219 34.534 53.660 1.00 68.61 284 LEU B O 1
ATOM 7641 N N . ALA D 1 285 ? -4.464 34.051 51.815 1.00 73.42 285 ALA B N 1
ATOM 7642 C CA . ALA D 1 285 ? -5.471 33.224 52.463 1.00 76.17 285 ALA B CA 1
ATOM 7643 C C . ALA D 1 285 ? -4.894 31.999 53.116 1.00 76.30 285 ALA B C 1
ATOM 7644 O O . ALA D 1 285 ? -4.062 31.319 52.509 1.00 89.14 285 ALA B O 1
ATOM 7646 N N . PRO D 1 286 ? -5.347 31.666 54.329 1.00 78.07 286 PRO B N 1
ATOM 7647 C CA . PRO D 1 286 ? -4.964 30.380 54.899 1.00 80.54 286 PRO B CA 1
ATOM 7648 C C . PRO D 1 286 ? -5.541 29.237 54.143 1.00 82.08 286 PRO B C 1
ATOM 7649 O O . PRO D 1 286 ? -6.482 29.437 53.427 1.00 96.54 286 PRO B O 1
ATOM 7653 N N . LYS D 1 287 ? -4.932 28.068 54.305 1.00 99.19 287 LYS B N 1
ATOM 7654 C CA . LYS D 1 287 ? -5.499 26.798 53.878 1.00 96.53 287 LYS B CA 1
ATOM 7655 C C . LYS D 1 287 ? -6.325 26.376 55.083 1.00 122.47 287 LYS B C 1
ATOM 7656 O O . LYS D 1 287 ? -5.786 26.348 56.213 1.00 130.99 287 LYS B O 1
ATOM 7662 N N . VAL D 1 288 ? -7.609 26.093 54.842 1.00 144.64 288 VAL B N 1
ATOM 7663 C CA . VAL D 1 288 ? -8.582 25.671 55.895 1.00 146.01 288 VAL B CA 1
ATOM 7664 C C . VAL D 1 288 ? -9.079 24.218 55.523 1.00 144.14 288 VAL B C 1
ATOM 7665 O O . VAL D 1 288 ? -9.414 23.999 54.357 1.00 129.88 288 VAL B O 1
ATOM 7669 N N . ASP D 1 289 ? -9.260 23.328 56.481 1.00 161.87 289 ASP B N 1
ATOM 7670 C CA . ASP D 1 289 ? -8.822 21.865 56.274 1.00 181.12 289 ASP B CA 1
ATOM 7671 C C . ASP D 1 289 ? -9.710 20.645 56.740 1.00 154.24 289 ASP B C 1
ATOM 7672 O O . ASP D 1 289 ? -10.715 20.704 57.451 1.00 139.79 289 ASP B O 1
ATOM 7677 N N . MET E 1 1 ? 52.949 19.243 4.596 1.00 93.62 1 MET C N 1
ATOM 7678 C CA . MET E 1 1 ? 53.267 19.196 6.075 1.00 100.29 1 MET C CA 1
ATOM 7679 C C . MET E 1 1 ? 53.067 20.566 6.783 1.00 96.41 1 MET C C 1
ATOM 7680 O O . MET E 1 1 ? 53.991 21.363 6.915 1.00 117.88 1 MET C O 1
ATOM 7685 N N . LEU E 1 2 ? 51.870 20.800 7.342 1.00 94.42 2 LEU C N 1
ATOM 7686 C CA . LEU E 1 2 ? 51.446 22.087 8.040 1.00 80.16 2 LEU C CA 1
ATOM 7687 C C . LEU E 1 2 ? 51.611 22.017 9.567 1.00 77.48 2 LEU C C 1
ATOM 7688 O O . LEU E 1 2 ? 51.335 21.003 10.161 1.00 83.81 2 LEU C O 1
ATOM 7693 N N . GLU E 1 3 ? 52.089 23.098 10.171 1.00 79.07 3 GLU C N 1
ATOM 7694 C CA . GLU E 1 3 ? 52.189 23.204 11.607 1.00 72.68 3 GLU C CA 1
ATOM 7695 C C . GLU E 1 3 ? 51.988 24.614 12.077 1.00 67.16 3 GLU C C 1
ATOM 7696 O O . GLU E 1 3 ? 52.632 25.504 11.607 1.00 96.35 3 GLU C O 1
ATOM 7702 N N . ALA E 1 4 ? 51.071 24.797 13.003 1.00 79.12 4 ALA C N 1
ATOM 7703 C CA . ALA E 1 4 ? 50.689 26.112 13.515 1.00 71.60 4 ALA C CA 1
ATOM 7704 C C . ALA E 1 4 ? 50.439 25.974 14.991 1.00 73.71 4 ALA C C 1
ATOM 7705 O O . ALA E 1 4 ? 49.463 25.378 15.414 1.00 88.72 4 ALA C O 1
ATOM 7707 N N . GLN E 1 5 ? 51.360 26.499 15.765 1.00 77.16 5 GLN C N 1
ATOM 7708 C CA . GLN E 1 5 ? 51.285 26.446 17.195 1.00 75.06 5 GLN C CA 1
ATOM 7709 C C . GLN E 1 5 ? 51.126 27.812 17.780 1.00 73.39 5 GLN C C 1
ATOM 7710 O O . GLN E 1 5 ? 51.913 28.674 17.538 1.00 82.18 5 GLN C O 1
ATOM 7716 N N . VAL E 1 6 ? 50.095 27.971 18.590 1.00 85.40 6 VAL C N 1
ATOM 7717 C CA . VAL E 1 6 ? 49.785 29.193 19.277 1.00 86.35 6 VAL C CA 1
ATOM 7718 C C . VAL E 1 6 ? 50.229 28.923 20.730 1.00 77.70 6 VAL C C 1
ATOM 7719 O O . VAL E 1 6 ? 50.313 27.774 21.142 1.00 71.73 6 VAL C O 1
ATOM 7723 N N . GLN E 1 7 ? 50.555 29.959 21.485 1.00 91.19 7 GLN C N 1
ATOM 7724 C CA . GLN E 1 7 ? 51.078 29.737 22.843 1.00 91.08 7 GLN C CA 1
ATOM 7725 C C . GLN E 1 7 ? 49.950 29.491 23.844 1.00 86.75 7 GLN C C 1
ATOM 7726 O O . GLN E 1 7 ? 50.072 28.675 24.769 1.00 81.74 7 GLN C O 1
ATOM 7732 N N . PHE E 1 8 ? 48.877 30.256 23.658 1.00 71.16 8 PHE C N 1
ATOM 7733 C CA . PHE E 1 8 ? 47.726 30.240 24.526 1.00 74.42 8 PHE C CA 1
ATOM 7734 C C . PHE E 1 8 ? 46.490 29.804 23.693 1.00 76.16 8 PHE C C 1
ATOM 7735 O O . PHE E 1 8 ? 45.989 30.549 22.825 1.00 70.05 8 PHE C O 1
ATOM 7743 N N . ALA E 1 9 ? 45.985 28.594 23.979 1.00 62.08 9 ALA C N 1
ATOM 7744 C CA . ALA E 1 9 ? 44.811 28.041 23.275 1.00 60.96 9 ALA C CA 1
ATOM 7745 C C . ALA E 1 9 ? 43.568 28.877 23.339 1.00 61.69 9 ALA C C 1
ATOM 7746 O O . ALA E 1 9 ? 42.691 28.660 22.521 1.00 69.52 9 ALA C O 1
ATOM 7748 N N . SER E 1 10 ? 43.478 29.804 24.302 1.00 61.09 10 SER C N 1
ATOM 7749 C CA . SER E 1 10 ? 42.378 30.785 24.388 1.00 66.22 10 SER C CA 1
ATOM 7750 C C . SER E 1 10 ? 41.989 31.311 23.040 1.00 70.56 10 SER C C 1
ATOM 7751 O O . SER E 1 10 ? 40.809 31.443 22.741 1.00 72.67 10 SER C O 1
ATOM 7754 N N . LEU E 1 11 ? 42.994 31.670 22.241 1.00 74.92 11 LEU C N 1
ATOM 7755 C CA . LEU E 1 11 ? 42.731 32.340 20.997 1.00 68.64 11 LEU C CA 1
ATOM 7756 C C . LEU E 1 11 ? 41.832 31.501 20.101 1.00 67.00 11 LEU C C 1
ATOM 7757 O O . LEU E 1 11 ? 40.787 31.965 19.591 1.00 53.57 11 LEU C O 1
ATOM 7762 N N . TRP E 1 12 ? 42.252 30.259 19.930 1.00 60.22 12 TRP C N 1
ATOM 7763 C CA . TRP E 1 12 ? 41.505 29.337 19.101 1.00 70.33 12 TRP C CA 1
ATOM 7764 C C . TRP E 1 12 ? 40.119 29.076 19.651 1.00 68.74 12 TRP C C 1
ATOM 7765 O O . TRP E 1 12 ? 39.129 29.105 18.917 1.00 64.58 12 TRP C O 1
ATOM 7776 N N . LYS E 1 13 ? 40.060 28.848 20.957 1.00 67.80 13 LYS C N 1
ATOM 7777 C CA . LYS E 1 13 ? 38.786 28.672 21.658 1.00 62.95 13 LYS C CA 1
ATOM 7778 C C . LYS E 1 13 ? 37.824 29.805 21.359 1.00 57.81 13 LYS C C 1
ATOM 7779 O O . LYS E 1 13 ? 36.691 29.562 20.927 1.00 66.89 13 LYS C O 1
ATOM 7785 N N . ARG E 1 14 ? 38.292 31.036 21.526 1.00 54.98 14 ARG C N 1
ATOM 7786 C CA . ARG E 1 14 ? 37.439 32.210 21.351 1.00 64.28 14 ARG C CA 1
ATOM 7787 C C . ARG E 1 14 ? 37.075 32.423 19.893 1.00 65.41 14 ARG C C 1
ATOM 7788 O O . ARG E 1 14 ? 35.944 32.832 19.586 1.00 60.11 14 ARG C O 1
ATOM 7796 N N . LEU E 1 15 ? 38.009 32.123 18.990 1.00 66.50 15 LEU C N 1
ATOM 7797 C CA . LEU E 1 15 ? 37.749 32.281 17.549 1.00 69.24 15 LEU C CA 1
ATOM 7798 C C . LEU E 1 15 ? 36.711 31.338 17.025 1.00 71.91 15 LEU C C 1
ATOM 7799 O O . LEU E 1 15 ? 35.755 31.765 16.352 1.00 66.89 15 LEU C O 1
ATOM 7804 N N . VAL E 1 16 ? 36.894 30.052 17.330 1.00 64.14 16 VAL C N 1
ATOM 7805 C CA . VAL E 1 16 ? 35.974 29.059 16.845 1.00 69.17 16 VAL C CA 1
ATOM 7806 C C . VAL E 1 16 ? 34.553 29.295 17.342 1.00 73.20 16 VAL C C 1
ATOM 7807 O O . VAL E 1 16 ? 33.625 29.154 16.566 1.00 78.83 16 VAL C O 1
ATOM 7811 N N . GLU E 1 17 ? 34.389 29.683 18.606 1.00 74.11 17 GLU C N 1
ATOM 7812 C CA . GLU E 1 17 ? 33.094 30.118 19.100 1.00 82.82 17 GLU C CA 1
ATOM 7813 C C . GLU E 1 17 ? 32.498 31.176 18.216 1.00 76.04 17 GLU C C 1
ATOM 7814 O O . GLU E 1 17 ? 31.335 31.091 17.853 1.00 86.55 17 GLU C O 1
ATOM 7820 N N . CYS E 1 18 ? 33.288 32.174 17.857 1.00 83.73 18 CYS C N 1
ATOM 7821 C CA . CYS E 1 18 ? 32.785 33.270 17.020 1.00 89.50 18 CYS C CA 1
ATOM 7822 C C . CYS E 1 18 ? 32.321 32.805 15.675 1.00 91.12 18 CYS C C 1
ATOM 7823 O O . CYS E 1 18 ? 31.196 33.159 15.278 1.00 86.20 18 CYS C O 1
ATOM 7826 N N . ILE E 1 19 ? 33.163 32.031 14.974 1.00 77.49 19 ILE C N 1
ATOM 7827 C CA . ILE E 1 19 ? 32.813 31.699 13.587 1.00 88.30 19 ILE C CA 1
ATOM 7828 C C . ILE E 1 19 ? 31.723 30.580 13.571 1.00 88.62 19 ILE C C 1
ATOM 7829 O O . ILE E 1 19 ? 30.805 30.601 12.730 1.00 76.96 19 ILE C O 1
ATOM 7834 N N . ASN E 1 20 ? 31.786 29.651 14.533 1.00 86.02 20 ASN C N 1
ATOM 7835 C CA . ASN E 1 20 ? 30.763 28.587 14.677 1.00 76.96 20 ASN C CA 1
ATOM 7836 C C . ASN E 1 20 ? 29.353 29.115 14.916 1.00 70.44 20 ASN C C 1
ATOM 7837 O O . ASN E 1 20 ? 28.356 28.482 14.576 1.00 74.70 20 ASN C O 1
ATOM 7842 N N . GLY E 1 21 ? 29.266 30.304 15.473 1.00 69.93 21 GLY C N 1
ATOM 7843 C CA . GLY E 1 21 ? 28.016 31.011 15.513 1.00 67.86 21 GLY C CA 1
ATOM 7844 C C . GLY E 1 21 ? 27.343 31.244 14.187 1.00 74.90 21 GLY C C 1
ATOM 7845 O O . GLY E 1 21 ? 26.125 31.413 14.141 1.00 89.21 21 GLY C O 1
ATOM 7846 N N . LEU E 1 22 ? 28.129 31.316 13.117 1.00 75.74 22 LEU C N 1
ATOM 7847 C CA . LEU E 1 22 ? 27.616 31.703 11.803 1.00 72.15 22 LEU C CA 1
ATOM 7848 C C . LEU E 1 22 ? 27.473 30.546 10.854 1.00 76.47 22 LEU C C 1
ATOM 7849 O O . LEU E 1 22 ? 26.594 30.588 10.009 1.00 74.66 22 LEU C O 1
ATOM 7854 N N . VAL E 1 23 ? 28.370 29.549 10.963 1.00 69.81 23 VAL C N 1
ATOM 7855 C CA . VAL E 1 23 ? 28.468 28.419 10.034 1.00 82.24 23 VAL C CA 1
ATOM 7856 C C . VAL E 1 23 ? 28.968 27.186 10.765 1.00 79.31 23 VAL C C 1
ATOM 7857 O O . VAL E 1 23 ? 29.682 27.319 11.724 1.00 78.32 23 VAL C O 1
ATOM 7861 N N . ASN E 1 24 ? 28.625 25.972 10.296 1.00 80.24 24 ASN C N 1
ATOM 7862 C CA . ASN E 1 24 ? 29.051 24.718 10.971 1.00 76.97 24 ASN C CA 1
ATOM 7863 C C . ASN E 1 24 ? 30.250 24.129 10.409 1.00 65.98 24 ASN C C 1
ATOM 7864 O O . ASN E 1 24 ? 30.853 23.237 11.043 1.00 73.26 24 ASN C O 1
ATOM 7869 N N . GLU E 1 25 ? 30.647 24.549 9.207 1.00 76.11 25 GLU C N 1
ATOM 7870 C CA . GLU E 1 25 ? 31.858 24.026 8.597 1.00 82.91 25 GLU C CA 1
ATOM 7871 C C . GLU E 1 25 ? 32.537 25.151 7.877 1.00 82.82 25 GLU C C 1
ATOM 7872 O O . GLU E 1 25 ? 31.907 26.135 7.468 1.00 73.82 25 GLU C O 1
ATOM 7878 N N . ALA E 1 26 ? 33.840 25.018 7.732 1.00 74.08 26 ALA C N 1
ATOM 7879 C CA . ALA E 1 26 ? 34.583 26.059 7.059 1.00 74.60 26 ALA C CA 1
ATOM 7880 C C . ALA E 1 26 ? 35.895 25.545 6.590 1.00 74.33 26 ALA C C 1
ATOM 7881 O O . ALA E 1 26 ? 36.452 24.639 7.221 1.00 73.93 26 ALA C O 1
ATOM 7883 N N . ASN E 1 27 ? 36.371 26.128 5.481 1.00 71.64 27 ASN C N 1
ATOM 7884 C CA . ASN E 1 27 ? 37.708 25.818 5.004 1.00 78.92 27 ASN C CA 1
ATOM 7885 C C . ASN E 1 27 ? 38.703 26.743 5.658 1.00 68.80 27 ASN C C 1
ATOM 7886 O O . ASN E 1 27 ? 38.498 27.958 5.729 1.00 74.93 27 ASN C O 1
ATOM 7891 N N . PHE E 1 28 ? 39.770 26.141 6.154 1.00 64.39 28 PHE C N 1
ATOM 7892 C CA . PHE E 1 28 ? 40.940 26.856 6.654 1.00 74.49 28 PHE C CA 1
ATOM 7893 C C . PHE E 1 28 ? 41.954 26.913 5.501 1.00 80.65 28 PHE C C 1
ATOM 7894 O O . PHE E 1 28 ? 42.672 25.934 5.252 1.00 82.03 28 PHE C O 1
ATOM 7902 N N . ASP E 1 29 ? 42.000 28.046 4.808 1.00 86.72 29 ASP C N 1
ATOM 7903 C CA . ASP E 1 29 ? 43.035 28.348 3.820 1.00 79.63 29 ASP C CA 1
ATOM 7904 C C . ASP E 1 29 ? 44.338 28.631 4.552 1.00 67.08 29 ASP C C 1
ATOM 7905 O O . ASP E 1 29 ? 44.463 29.630 5.245 1.00 78.28 29 ASP C O 1
ATOM 7910 N N . CYS E 1 30 ? 45.307 27.738 4.407 1.00 65.86 30 CYS C N 1
ATOM 7911 C CA . CYS E 1 30 ? 46.612 27.876 5.055 1.00 78.83 30 CYS C CA 1
ATOM 7912 C C . CYS E 1 30 ? 47.732 28.111 4.041 1.00 90.17 30 CYS C C 1
ATOM 7913 O O . CYS E 1 30 ? 47.958 27.290 3.184 1.00 82.72 30 CYS C O 1
ATOM 7916 N N . ASN E 1 31 ? 48.449 29.224 4.196 1.00 97.56 31 ASN C N 1
ATOM 7917 C CA . ASN E 1 31 ? 49.468 29.708 3.269 1.00 83.59 31 ASN C CA 1
ATOM 7918 C C . ASN E 1 31 ? 50.667 29.972 4.108 1.00 87.34 31 ASN C C 1
ATOM 7919 O O . ASN E 1 31 ? 50.568 29.856 5.330 1.00 102.79 31 ASN C O 1
ATOM 7924 N N . PRO E 1 32 ? 51.786 30.390 3.493 1.00 95.09 32 PRO C N 1
ATOM 7925 C CA . PRO E 1 32 ? 52.901 30.886 4.347 1.00 83.24 32 PRO C CA 1
ATOM 7926 C C . PRO E 1 32 ? 52.589 32.278 4.945 1.00 83.72 32 PRO C C 1
ATOM 7927 O O . PRO E 1 32 ? 53.206 32.662 5.922 1.00 73.91 32 PRO C O 1
ATOM 7931 N N . GLY E 1 33 ? 51.639 33.005 4.341 1.00 69.17 33 GLY C N 1
ATOM 7932 C CA . GLY E 1 33 ? 50.957 34.156 4.968 1.00 81.78 33 GLY C CA 1
ATOM 7933 C C . GLY E 1 33 ? 50.274 33.985 6.317 1.00 84.22 33 GLY C C 1
ATOM 7934 O O . GLY E 1 33 ? 50.248 34.892 7.148 1.00 97.48 33 GLY C O 1
ATOM 7935 N N . GLY E 1 34 ? 49.712 32.789 6.526 1.00 105.38 34 GLY C N 1
ATOM 7936 C CA . GLY E 1 34 ? 48.970 32.391 7.736 1.00 97.58 34 GLY C CA 1
ATOM 7937 C C . GLY E 1 34 ? 47.627 31.741 7.403 1.00 85.30 34 GLY C C 1
ATOM 7938 O O . GLY E 1 34 ? 47.372 31.395 6.252 1.00 77.98 34 GLY C O 1
ATOM 7939 N N . LEU E 1 35 ? 46.757 31.617 8.418 1.00 78.65 35 LEU C N 1
ATOM 7940 C CA . LEU E 1 35 ? 45.453 30.938 8.261 1.00 68.63 35 LEU C CA 1
ATOM 7941 C C . LEU E 1 35 ? 44.376 31.953 8.023 1.00 62.55 35 LEU C C 1
ATOM 7942 O O . LEU E 1 35 ? 44.357 33.012 8.628 1.00 77.53 35 LEU C O 1
ATOM 7947 N N . SER E 1 36 ? 43.497 31.646 7.103 1.00 69.49 36 SER C N 1
ATOM 7948 C CA . SER E 1 36 ? 42.358 32.479 6.841 1.00 71.59 36 SER C CA 1
ATOM 7949 C C . SER E 1 36 ? 41.122 31.534 6.743 1.00 73.36 36 SER C C 1
ATOM 7950 O O . SER E 1 36 ? 41.234 30.366 6.374 1.00 62.73 36 SER C O 1
ATOM 7953 N N . VAL E 1 37 ? 39.963 32.047 7.117 1.00 60.97 37 VAL C N 1
ATOM 7954 C CA . VAL E 1 37 ? 38.717 31.359 6.996 1.00 63.52 37 VAL C CA 1
ATOM 7955 C C . VAL E 1 37 ? 37.830 32.385 6.312 1.00 63.56 37 VAL C C 1
ATOM 7956 O O . VAL E 1 37 ? 37.810 33.552 6.664 1.00 68.78 37 VAL C O 1
ATOM 7960 N N . GLN E 1 38 ? 37.101 31.965 5.316 1.00 71.92 38 GLN C N 1
ATOM 7961 C CA . GLN E 1 38 ? 36.170 32.866 4.692 1.00 77.44 38 GLN C CA 1
ATOM 7962 C C . GLN E 1 38 ? 34.960 32.034 4.388 1.00 73.44 38 GLN C C 1
ATOM 7963 O O . GLN E 1 38 ? 35.092 30.939 3.872 1.00 83.98 38 GLN C O 1
ATOM 7969 N N . ALA E 1 39 ? 33.780 32.535 4.758 1.00 67.57 39 ALA C N 1
ATOM 7970 C CA . ALA E 1 39 ? 32.564 31.715 4.792 1.00 62.72 39 ALA C CA 1
ATOM 7971 C C . ALA E 1 39 ? 31.332 32.561 4.882 1.00 68.81 39 ALA C C 1
ATOM 7972 O O . ALA E 1 39 ? 31.360 33.647 5.440 1.00 74.47 39 ALA C O 1
ATOM 7974 N N . MET E 1 40 ? 30.248 32.058 4.296 1.00 81.46 40 MET C N 1
ATOM 7975 C CA . MET E 1 40 ? 28.934 32.720 4.356 1.00 75.76 40 MET C CA 1
ATOM 7976 C C . MET E 1 40 ? 27.954 31.908 5.161 1.00 72.09 40 MET C C 1
ATOM 7977 O O . MET E 1 40 ? 28.020 30.667 5.213 1.00 73.29 40 MET C O 1
ATOM 7982 N N . ASP E 1 41 ? 26.973 32.591 5.706 1.00 73.31 41 ASP C N 1
ATOM 7983 C CA . ASP E 1 41 ? 25.892 31.874 6.365 1.00 77.16 41 ASP C CA 1
ATOM 7984 C C . ASP E 1 41 ? 25.075 31.199 5.283 1.00 96.40 41 ASP C C 1
ATOM 7985 O O . ASP E 1 41 ? 25.108 31.599 4.120 1.00 94.55 41 ASP C O 1
ATOM 7990 N N . SER E 1 42 ? 24.342 30.162 5.650 1.00 118.87 42 SER C N 1
ATOM 7991 C CA . SER E 1 42 ? 23.554 29.398 4.672 1.00 121.85 42 SER C CA 1
ATOM 7992 C C . SER E 1 42 ? 22.494 30.241 3.936 1.00 107.18 42 SER C C 1
ATOM 7993 O O . SER E 1 42 ? 22.179 29.912 2.808 1.00 110.00 42 SER C O 1
ATOM 7996 N N . SER E 1 43 ? 22.016 31.338 4.529 1.00 85.70 43 SER C N 1
ATOM 7997 C CA . SER E 1 43 ? 21.150 32.288 3.800 1.00 90.83 43 SER C CA 1
ATOM 7998 C C . SER E 1 43 ? 21.887 33.268 2.865 1.00 96.72 43 SER C C 1
ATOM 7999 O O . SER E 1 43 ? 21.269 34.111 2.260 1.00 102.80 43 SER C O 1
ATOM 8002 N N . HIS E 1 44 ? 23.201 33.173 2.750 1.00 107.57 44 HIS C N 1
ATOM 8003 C CA . HIS E 1 44 ? 23.975 34.075 1.876 1.00 103.78 44 HIS C CA 1
ATOM 8004 C C . HIS E 1 44 ? 23.661 35.562 2.111 1.00 97.35 44 HIS C C 1
ATOM 8005 O O . HIS E 1 44 ? 23.562 36.331 1.183 1.00 122.12 44 HIS C O 1
ATOM 8012 N N . VAL E 1 45 ? 23.520 35.948 3.376 1.00 98.29 45 VAL C N 1
ATOM 8013 C CA . VAL E 1 45 ? 23.299 37.336 3.821 1.00 96.40 45 VAL C CA 1
ATOM 8014 C C . VAL E 1 45 ? 24.541 37.927 4.558 1.00 88.97 45 VAL C C 1
ATOM 8015 O O . VAL E 1 45 ? 24.691 39.185 4.699 1.00 94.91 45 VAL C O 1
ATOM 8019 N N . ALA E 1 46 ? 25.431 37.047 5.038 1.00 71.99 46 ALA C N 1
ATOM 8020 C CA . ALA E 1 46 ? 26.463 37.445 5.950 1.00 75.03 46 ALA C CA 1
ATOM 8021 C C . ALA E 1 46 ? 27.688 36.621 5.743 1.00 76.98 46 ALA C C 1
ATOM 8022 O O . ALA E 1 46 ? 27.602 35.403 5.506 1.00 78.29 46 ALA C O 1
ATOM 8024 N N . LEU E 1 47 ? 28.834 37.275 5.906 1.00 72.27 47 LEU C N 1
ATOM 8025 C CA . LEU E 1 47 ? 30.110 36.749 5.483 1.00 75.80 47 LEU C CA 1
ATOM 8026 C C . LEU E 1 47 ? 31.061 36.943 6.652 1.00 67.36 47 LEU C C 1
ATOM 8027 O O . LEU E 1 47 ? 31.030 37.987 7.269 1.00 73.50 47 LEU C O 1
ATOM 8032 N N . VAL E 1 48 ? 31.886 35.950 6.949 1.00 61.76 48 VAL C N 1
ATOM 8033 C CA . VAL E 1 48 ? 32.968 36.089 7.899 1.00 64.17 48 VAL C CA 1
ATOM 8034 C C . VAL E 1 48 ? 34.256 35.997 7.122 1.00 75.49 48 VAL C C 1
ATOM 8035 O O . VAL E 1 48 ? 34.422 35.082 6.296 1.00 72.50 48 VAL C O 1
ATOM 8039 N N . HIS E 1 49 ? 35.217 36.837 7.499 1.00 69.89 49 HIS C N 1
ATOM 8040 C CA . HIS E 1 49 ? 36.566 36.687 7.075 1.00 67.04 49 HIS C CA 1
ATOM 8041 C C . HIS E 1 49 ? 37.462 36.816 8.288 1.00 58.00 49 HIS C C 1
ATOM 8042 O O . HIS E 1 49 ? 37.452 37.815 8.952 1.00 62.03 49 HIS C O 1
ATOM 8049 N N . MET E 1 50 ? 38.253 35.798 8.564 1.00 56.33 50 MET C N 1
ATOM 8050 C CA . MET E 1 50 ? 39.206 35.792 9.646 1.00 58.61 50 MET C CA 1
ATOM 8051 C C . MET E 1 50 ? 40.559 35.587 9.070 1.00 66.59 50 MET C C 1
ATOM 8052 O O . MET E 1 50 ? 40.711 34.765 8.202 1.00 72.84 50 MET C O 1
ATOM 8057 N N . LEU E 1 51 ? 41.548 36.314 9.583 1.00 72.31 51 LEU C N 1
ATOM 8058 C CA . LEU E 1 51 ? 42.924 36.112 9.209 1.00 64.60 51 LEU C CA 1
ATOM 8059 C C . LEU E 1 51 ? 43.817 36.054 10.420 1.00 51.61 51 LEU C C 1
ATOM 8060 O O . LEU E 1 51 ? 43.805 36.942 11.229 1.00 66.44 51 LEU C O 1
ATOM 8065 N N . LEU E 1 52 ? 44.591 35.011 10.556 1.00 56.29 52 LEU C N 1
ATOM 8066 C CA . LEU E 1 52 ? 45.652 34.961 11.536 1.00 70.85 52 LEU C CA 1
ATOM 8067 C C . LEU E 1 52 ? 46.940 34.934 10.754 1.00 78.64 52 LEU C C 1
ATOM 8068 O O . LEU E 1 52 ? 47.339 33.885 10.239 1.00 71.84 52 LEU C O 1
ATOM 8073 N N . ARG E 1 53 ? 47.544 36.114 10.655 1.00 78.62 53 ARG C N 1
ATOM 8074 C CA . ARG E 1 53 ? 48.917 36.308 10.175 1.00 62.89 53 ARG C CA 1
ATOM 8075 C C . ARG E 1 53 ? 49.889 35.306 10.809 1.00 59.20 53 ARG C C 1
ATOM 8076 O O . ARG E 1 53 ? 49.668 34.829 11.901 1.00 70.28 53 ARG C O 1
ATOM 8084 N N . ASP E 1 54 ? 50.919 34.909 10.093 1.00 66.45 54 ASP C N 1
ATOM 8085 C CA . ASP E 1 54 ? 51.868 33.887 10.614 1.00 65.45 54 ASP C CA 1
ATOM 8086 C C . ASP E 1 54 ? 52.636 34.304 11.874 1.00 64.64 54 ASP C C 1
ATOM 8087 O O . ASP E 1 54 ? 53.103 33.445 12.611 1.00 79.05 54 ASP C O 1
ATOM 8092 N N . ASP E 1 55 ? 52.850 35.606 12.087 1.00 81.96 55 ASP C N 1
ATOM 8093 C CA . ASP E 1 55 ? 53.496 36.127 13.340 1.00 94.24 55 ASP C CA 1
ATOM 8094 C C . ASP E 1 55 ? 52.638 35.860 14.588 1.00 92.35 55 ASP C C 1
ATOM 8095 O O . ASP E 1 55 ? 53.152 35.878 15.698 1.00 91.22 55 ASP C O 1
ATOM 8100 N N . CYS E 1 56 ? 51.337 35.627 14.389 1.00 88.84 56 CYS C N 1
ATOM 8101 C CA . CYS E 1 56 ? 50.425 35.099 15.415 1.00 89.11 56 CYS C CA 1
ATOM 8102 C C . CYS E 1 56 ? 50.900 33.826 16.156 1.00 79.66 56 CYS C C 1
ATOM 8103 O O . CYS E 1 56 ? 50.584 33.635 17.306 1.00 81.17 56 CYS C O 1
ATOM 8106 N N . PHE E 1 57 ? 51.645 32.984 15.479 1.00 64.23 57 PHE C N 1
ATOM 8107 C CA . PHE E 1 57 ? 52.035 31.696 15.999 1.00 79.26 57 PHE C CA 1
ATOM 8108 C C . PHE E 1 57 ? 53.469 31.709 16.468 1.00 71.29 57 PHE C C 1
ATOM 8109 O O . PHE E 1 57 ? 54.281 32.362 15.898 1.00 91.91 57 PHE C O 1
ATOM 8117 N N . VAL E 1 58 ? 53.749 30.952 17.512 1.00 74.18 58 VAL C N 1
ATOM 8118 C CA . VAL E 1 58 ? 55.095 30.747 17.998 1.00 78.54 58 VAL C CA 1
ATOM 8119 C C . VAL E 1 58 ? 55.829 29.802 17.102 1.00 78.34 58 VAL C C 1
ATOM 8120 O O . VAL E 1 58 ? 57.034 29.680 17.222 1.00 96.18 58 VAL C O 1
ATOM 8124 N N . LYS E 1 59 ? 55.108 29.072 16.261 1.00 76.61 59 LYS C N 1
ATOM 8125 C CA . LYS E 1 59 ? 55.750 28.138 15.330 1.00 79.90 59 LYS C CA 1
ATOM 8126 C C . LYS E 1 59 ? 54.793 28.001 14.171 1.00 79.64 59 LYS C C 1
ATOM 8127 O O . LYS E 1 59 ? 53.640 27.714 14.369 1.00 96.13 59 LYS C O 1
ATOM 8133 N N . TYR E 1 60 ? 55.274 28.270 12.961 1.00 80.63 60 TYR C N 1
ATOM 8134 C CA . TYR E 1 60 ? 54.428 28.243 11.770 1.00 73.41 60 TYR C CA 1
ATOM 8135 C C . TYR E 1 60 ? 55.187 27.744 10.569 1.00 71.09 60 TYR C C 1
ATOM 8136 O O . TYR E 1 60 ? 56.250 28.200 10.287 1.00 92.99 60 TYR C O 1
ATOM 8145 N N . GLN E 1 61 ? 54.588 26.828 9.843 1.00 83.29 61 GLN C N 1
ATOM 8146 C CA . GLN E 1 61 ? 55.220 26.126 8.766 1.00 75.95 61 GLN C CA 1
ATOM 8147 C C . GLN E 1 61 ? 54.144 25.771 7.752 1.00 71.91 61 GLN C C 1
ATOM 8148 O O . GLN E 1 61 ? 53.313 24.948 8.020 1.00 88.33 61 GLN C O 1
ATOM 8154 N N . CYS E 1 62 ? 54.138 26.416 6.609 1.00 84.46 62 CYS C N 1
ATOM 8155 C CA . CYS E 1 62 ? 53.195 26.067 5.571 1.00 75.83 62 CYS C CA 1
ATOM 8156 C C . CYS E 1 62 ? 53.821 26.393 4.191 1.00 87.58 62 CYS C C 1
ATOM 8157 O O . CYS E 1 62 ? 53.533 27.466 3.644 1.00 98.19 62 CYS C O 1
ATOM 8160 N N . GLY E 1 63 ? 54.664 25.448 3.689 1.00 97.66 63 GLY C N 1
ATOM 8161 C CA . GLY E 1 63 ? 55.368 25.475 2.376 1.00 79.62 63 GLY C CA 1
ATOM 8162 C C . GLY E 1 63 ? 54.405 25.902 1.266 1.00 89.58 63 GLY C C 1
ATOM 8163 O O . GLY E 1 63 ? 54.467 27.041 0.803 1.00 108.45 63 GLY C O 1
ATOM 8164 N N . ARG E 1 64 ? 53.479 25.036 0.884 1.00 87.55 64 ARG C N 1
ATOM 8165 C CA . ARG E 1 64 ? 52.470 25.325 -0.197 1.00 92.03 64 ARG C CA 1
ATOM 8166 C C . ARG E 1 64 ? 51.163 25.775 0.467 1.00 73.29 64 ARG C C 1
ATOM 8167 O O . ARG E 1 64 ? 51.007 25.578 1.624 1.00 77.58 64 ARG C O 1
ATOM 8175 N N . ASN E 1 65 ? 50.204 26.298 -0.294 1.00 73.90 65 ASN C N 1
ATOM 8176 C CA . ASN E 1 65 ? 48.821 26.481 0.122 1.00 88.18 65 ASN C CA 1
ATOM 8177 C C . ASN E 1 65 ? 48.075 25.166 0.245 1.00 85.19 65 ASN C C 1
ATOM 8178 O O . ASN E 1 65 ? 47.722 24.635 -0.762 1.00 113.45 65 ASN C O 1
ATOM 8183 N N . SER E 1 66 ? 47.836 24.647 1.454 1.00 81.87 66 SER C N 1
ATOM 8184 C CA . SER E 1 66 ? 46.771 23.622 1.667 1.00 78.17 66 SER C CA 1
ATOM 8185 C C . SER E 1 66 ? 45.456 24.241 2.145 1.00 73.46 66 SER C C 1
ATOM 8186 O O . SER E 1 66 ? 45.424 25.309 2.736 1.00 79.58 66 SER C O 1
ATOM 8189 N N . ILE E 1 67 ? 44.362 23.548 1.861 1.00 84.67 67 ILE C N 1
ATOM 8190 C CA . ILE E 1 67 ? 43.016 23.893 2.354 1.00 80.13 67 ILE C CA 1
ATOM 8191 C C . ILE E 1 67 ? 42.443 22.770 3.236 1.00 82.70 67 ILE C C 1
ATOM 8192 O O . ILE E 1 67 ? 42.353 21.665 2.779 1.00 93.85 67 ILE C O 1
ATOM 8197 N N . LEU E 1 68 ? 42.020 23.069 4.464 1.00 79.78 68 LEU C N 1
ATOM 8198 C CA . LEU E 1 68 ? 41.490 22.063 5.375 1.00 72.38 68 LEU C CA 1
ATOM 8199 C C . LEU E 1 68 ? 40.053 22.390 5.713 1.00 74.55 68 LEU C C 1
ATOM 8200 O O . LEU E 1 68 ? 39.791 23.390 6.371 1.00 83.29 68 LEU C O 1
ATOM 8205 N N . GLY E 1 69 ? 39.113 21.589 5.212 1.00 78.50 69 GLY C N 1
ATOM 8206 C CA . GLY E 1 69 ? 37.709 21.728 5.628 1.00 83.54 69 GLY C CA 1
ATOM 8207 C C . GLY E 1 69 ? 37.494 21.094 7.007 1.00 79.76 69 GLY C C 1
ATOM 8208 O O . GLY E 1 69 ? 38.034 19.970 7.296 1.00 66.56 69 GLY C O 1
ATOM 8209 N N . LEU E 1 70 ? 36.779 21.802 7.882 1.00 70.32 70 LEU C N 1
ATOM 8210 C CA . LEU E 1 70 ? 36.479 21.251 9.191 1.00 68.64 70 LEU C CA 1
ATOM 8211 C C . LEU E 1 70 ? 35.081 21.467 9.622 1.00 76.38 70 LEU C C 1
ATOM 8212 O O . LEU E 1 70 ? 34.441 22.490 9.255 1.00 71.52 70 LEU C O 1
ATOM 8217 N N . ASN E 1 71 ? 34.626 20.490 10.419 1.00 75.32 71 ASN C N 1
ATOM 8218 C CA . ASN E 1 71 ? 33.397 20.615 11.154 1.00 76.97 71 ASN C CA 1
ATOM 8219 C C . ASN E 1 71 ? 33.637 21.479 12.396 1.00 73.78 71 ASN C C 1
ATOM 8220 O O . ASN E 1 71 ? 34.308 21.066 13.336 1.00 76.09 71 ASN C O 1
ATOM 8225 N N . LEU E 1 72 ? 33.066 22.669 12.396 1.00 67.59 72 LEU C N 1
ATOM 8226 C CA . LEU E 1 72 ? 33.267 23.597 13.493 1.00 81.96 72 LEU C CA 1
ATOM 8227 C C . LEU E 1 72 ? 32.508 23.204 14.727 1.00 83.25 72 LEU C C 1
ATOM 8228 O O . LEU E 1 72 ? 32.931 23.560 15.820 1.00 80.38 72 LEU C O 1
ATOM 8233 N N . ALA E 1 73 ? 31.396 22.506 14.547 1.00 89.42 73 ALA C N 1
ATOM 8234 C CA . ALA E 1 73 ? 30.695 21.904 15.674 1.00 88.87 73 ALA C CA 1
ATOM 8235 C C . ALA E 1 73 ? 31.625 20.910 16.433 1.00 80.26 73 ALA C C 1
ATOM 8236 O O . ALA E 1 73 ? 31.830 21.076 17.642 1.00 63.53 73 ALA C O 1
ATOM 8238 N N . SER E 1 74 ? 32.227 19.951 15.731 1.00 59.76 74 SER C N 1
ATOM 8239 C CA . SER E 1 74 ? 33.206 19.086 16.379 1.00 66.88 74 SER C CA 1
ATOM 8240 C C . SER E 1 74 ? 34.410 19.833 16.942 1.00 73.57 74 SER C C 1
ATOM 8241 O O . SER E 1 74 ? 34.887 19.540 18.036 1.00 81.52 74 SER C O 1
ATOM 8244 N N . LEU E 1 75 ? 34.943 20.758 16.156 1.00 79.09 75 LEU C N 1
ATOM 8245 C CA . LEU E 1 75 ? 36.121 21.481 16.573 1.00 78.25 75 LEU C CA 1
ATOM 8246 C C . LEU E 1 75 ? 35.784 22.252 17.859 1.00 76.57 75 LEU C C 1
ATOM 8247 O O . LEU E 1 75 ? 36.579 22.272 18.786 1.00 58.30 75 LEU C O 1
ATOM 8252 N N . SER E 1 76 ? 34.589 22.843 17.911 1.00 62.12 76 SER C N 1
ATOM 8253 C CA . SER E 1 76 ? 34.143 23.582 19.079 1.00 64.71 76 SER C CA 1
ATOM 8254 C C . SER E 1 76 ? 34.117 22.692 20.319 1.00 73.56 76 SER C C 1
ATOM 8255 O O . SER E 1 76 ? 34.588 23.099 21.381 1.00 79.69 76 SER C O 1
ATOM 8258 N N . LYS E 1 77 ? 33.611 21.476 20.154 1.00 77.53 77 LYS C N 1
ATOM 8259 C CA . LYS E 1 77 ? 33.559 20.485 21.233 1.00 68.98 77 LYS C CA 1
ATOM 8260 C C . LYS E 1 77 ? 34.910 20.084 21.763 1.00 65.31 77 LYS C C 1
ATOM 8261 O O . LYS E 1 77 ? 35.078 19.882 22.969 1.00 74.40 77 LYS C O 1
ATOM 8267 N N . VAL E 1 78 ? 35.878 19.955 20.872 1.00 60.42 78 VAL C N 1
ATOM 8268 C CA . VAL E 1 78 ? 37.215 19.618 21.305 1.00 70.98 78 VAL C CA 1
ATOM 8269 C C . VAL E 1 78 ? 37.852 20.829 21.973 1.00 72.77 78 VAL C C 1
ATOM 8270 O O . VAL E 1 78 ? 38.490 20.718 23.000 1.00 68.73 78 VAL C O 1
ATOM 8274 N N . LEU E 1 79 ? 37.662 21.998 21.403 1.00 68.21 79 LEU C N 1
ATOM 8275 C CA . LEU E 1 79 ? 38.273 23.166 21.995 1.00 83.03 79 LEU C CA 1
ATOM 8276 C C . LEU E 1 79 ? 37.694 23.496 23.354 1.00 76.23 79 LEU C C 1
ATOM 8277 O O . LEU E 1 79 ? 38.452 23.935 24.200 1.00 72.48 79 LEU C O 1
ATOM 8282 N N . LYS E 1 80 ? 36.397 23.257 23.577 1.00 74.59 80 LYS C N 1
ATOM 8283 C CA . LYS E 1 80 ? 35.787 23.398 24.939 1.00 78.06 80 LYS C CA 1
ATOM 8284 C C . LYS E 1 80 ? 36.586 22.701 25.991 1.00 73.21 80 LYS C C 1
ATOM 8285 O O . LYS E 1 80 ? 36.723 23.228 27.087 1.00 73.48 80 LYS C O 1
ATOM 8291 N N . ILE E 1 81 ? 37.179 21.557 25.679 1.00 62.35 81 ILE C N 1
ATOM 8292 C CA . ILE E 1 81 ? 37.957 20.860 26.667 1.00 64.44 81 ILE C CA 1
ATOM 8293 C C . ILE E 1 81 ? 39.427 21.190 26.720 1.00 65.23 81 ILE C C 1
ATOM 8294 O O . ILE E 1 81 ? 40.150 20.544 27.450 1.00 81.22 81 ILE C O 1
ATOM 8299 N N . VAL E 1 82 ? 39.922 22.131 25.937 1.00 72.93 82 VAL C N 1
ATOM 8300 C CA . VAL E 1 82 ? 41.348 22.470 26.004 1.00 72.29 82 VAL C CA 1
ATOM 8301 C C . VAL E 1 82 ? 41.504 23.611 26.966 1.00 65.05 82 VAL C C 1
ATOM 8302 O O . VAL E 1 82 ? 40.765 24.585 26.877 1.00 56.10 82 VAL C O 1
ATOM 8306 N N . ASP E 1 83 ? 42.484 23.511 27.868 1.00 65.22 83 ASP C N 1
ATOM 8307 C CA . ASP E 1 83 ? 42.747 24.608 28.804 1.00 69.86 83 ASP C CA 1
ATOM 8308 C C . ASP E 1 83 ? 43.227 25.834 28.018 1.00 67.41 83 ASP C C 1
ATOM 8309 O O . ASP E 1 83 ? 44.175 25.765 27.265 1.00 72.15 83 ASP C O 1
ATOM 8314 N N . SER E 1 84 ? 42.508 26.922 28.177 1.00 75.15 84 SER C N 1
ATOM 8315 C CA . SER E 1 84 ? 42.922 28.288 27.823 1.00 88.51 84 SER C CA 1
ATOM 8316 C C . SER E 1 84 ? 44.434 28.523 27.791 1.00 77.24 84 SER C C 1
ATOM 8317 O O . SER E 1 84 ? 44.898 29.085 26.835 1.00 69.62 84 SER C O 1
ATOM 8320 N N . ASN E 1 85 ? 45.178 28.138 28.835 1.00 74.33 85 ASN C N 1
ATOM 8321 C CA . ASN E 1 85 ? 46.597 28.535 29.013 1.00 78.42 85 ASN C CA 1
ATOM 8322 C C . ASN E 1 85 ? 47.569 27.518 28.570 1.00 75.43 85 ASN C C 1
ATOM 8323 O O . ASN E 1 85 ? 48.762 27.733 28.679 1.00 101.01 85 ASN C O 1
ATOM 8328 N N . ASP E 1 86 ? 47.068 26.405 28.071 1.00 82.82 86 ASP C N 1
ATOM 8329 C CA . ASP E 1 86 ? 47.893 25.461 27.363 1.00 84.39 86 ASP C CA 1
ATOM 8330 C C . ASP E 1 86 ? 48.167 25.952 25.943 1.00 80.54 86 ASP C C 1
ATOM 8331 O O . ASP E 1 86 ? 47.430 26.773 25.381 1.00 63.76 86 ASP C O 1
ATOM 8336 N N . SER E 1 87 ? 49.263 25.441 25.388 1.00 80.09 87 SER C N 1
ATOM 8337 C CA . SER E 1 87 ? 49.626 25.642 24.004 1.00 77.91 87 SER C CA 1
ATOM 8338 C C . SER E 1 87 ? 48.735 24.768 23.156 1.00 75.83 87 SER C C 1
ATOM 8339 O O . SER E 1 87 ? 48.166 23.801 23.645 1.00 97.32 87 SER C O 1
ATOM 8342 N N . LEU E 1 88 ? 48.648 25.093 21.881 1.00 79.22 88 LEU C N 1
ATOM 8343 C CA . LEU E 1 88 ? 47.895 24.291 20.965 1.00 79.13 88 LEU C CA 1
ATOM 8344 C C . LEU E 1 88 ? 48.487 24.291 19.551 1.00 82.14 88 LEU C C 1
ATOM 8345 O O . LEU E 1 88 ? 48.479 25.313 18.860 1.00 69.55 88 LEU C O 1
ATOM 8350 N N . SER E 1 89 ? 48.935 23.116 19.128 1.00 82.99 89 SER C N 1
ATOM 8351 C CA . SER E 1 89 ? 49.503 22.897 17.821 1.00 81.79 89 SER C CA 1
ATOM 8352 C C . SER E 1 89 ? 48.550 22.189 16.866 1.00 75.21 89 SER C C 1
ATOM 8353 O O . SER E 1 89 ? 48.187 21.041 17.054 1.00 92.26 89 SER C O 1
ATOM 8356 N N . LEU E 1 90 ? 48.164 22.888 15.825 1.00 75.53 90 LEU C N 1
ATOM 8357 C CA . LEU E 1 90 ? 47.416 22.333 14.710 1.00 70.98 90 LEU C CA 1
ATOM 8358 C C . LEU E 1 90 ? 48.400 21.774 13.683 1.00 67.22 90 LEU C C 1
ATOM 8359 O O . LEU E 1 90 ? 49.314 22.461 13.326 1.00 84.76 90 LEU C O 1
ATOM 8364 N N . ARG E 1 91 ? 48.233 20.532 13.237 1.00 65.29 91 ARG C N 1
ATOM 8365 C CA . ARG E 1 91 ? 49.204 19.836 12.368 1.00 61.63 91 ARG C CA 1
ATOM 8366 C C . ARG E 1 91 ? 48.471 18.982 11.363 1.00 65.63 91 ARG C C 1
ATOM 8367 O O . ARG E 1 91 ? 47.588 18.221 11.725 1.00 83.48 91 ARG C O 1
ATOM 8375 N N . HIS E 1 92 ? 48.853 19.079 10.099 1.00 78.61 92 HIS C N 1
ATOM 8376 C CA . HIS E 1 92 ? 48.305 18.212 9.056 1.00 77.38 92 HIS C CA 1
ATOM 8377 C C . HIS E 1 92 ? 49.395 17.654 8.227 1.00 78.44 92 HIS C C 1
ATOM 8378 O O . HIS E 1 92 ? 50.292 18.355 7.919 1.00 95.82 92 HIS C O 1
ATOM 8385 N N . ASP E 1 93 ? 49.338 16.394 7.854 1.00 98.45 93 ASP C N 1
ATOM 8386 C CA . ASP E 1 93 ? 50.441 15.732 7.120 1.00 107.94 93 ASP C CA 1
ATOM 8387 C C . ASP E 1 93 ? 49.986 15.470 5.703 1.00 109.50 93 ASP C C 1
ATOM 8388 O O . ASP E 1 93 ? 48.789 15.505 5.415 1.00 92.10 93 ASP C O 1
ATOM 8393 N N . ASP E 1 94 ? 50.944 15.198 4.813 1.00 123.37 94 ASP C N 1
ATOM 8394 C CA . ASP E 1 94 ? 50.644 14.948 3.417 1.00 128.92 94 ASP C CA 1
ATOM 8395 C C . ASP E 1 94 ? 49.632 13.790 3.274 1.00 128.90 94 ASP C C 1
ATOM 8396 O O . ASP E 1 94 ? 49.789 12.670 3.803 1.00 118.23 94 ASP C O 1
ATOM 8401 N N . ASP E 1 95 ? 48.532 14.130 2.597 1.00 122.98 95 ASP C N 1
ATOM 8402 C CA . ASP E 1 95 ? 47.354 13.288 2.433 1.00 157.30 95 ASP C CA 1
ATOM 8403 C C . ASP E 1 95 ? 46.907 12.459 3.670 1.00 169.42 95 ASP C C 1
ATOM 8404 O O . ASP E 1 95 ? 46.703 11.273 3.623 1.00 196.09 95 ASP C O 1
ATOM 8409 N N . SER E 1 96 ? 46.858 13.096 4.808 1.00 152.96 96 SER C N 1
ATOM 8410 C CA . SER E 1 96 ? 46.521 12.417 6.077 1.00 118.59 96 SER C CA 1
ATOM 8411 C C . SER E 1 96 ? 45.047 12.210 6.290 1.00 103.72 96 SER C C 1
ATOM 8412 O O . SER E 1 96 ? 44.703 11.378 7.123 1.00 127.38 96 SER C O 1
ATOM 8415 N N . ASP E 1 97 ? 44.144 12.915 5.593 1.00 86.77 97 ASP C N 1
ATOM 8416 C CA . ASP E 1 97 ? 42.672 12.815 5.923 1.00 101.51 97 ASP C CA 1
ATOM 8417 C C . ASP E 1 97 ? 42.222 13.314 7.362 1.00 100.18 97 ASP C C 1
ATOM 8418 O O . ASP E 1 97 ? 41.037 13.383 7.669 1.00 75.12 97 ASP C O 1
ATOM 8423 N N . VAL E 1 98 ? 43.164 13.708 8.173 1.00 99.45 98 VAL C N 1
ATOM 8424 C CA . VAL E 1 98 ? 42.908 14.137 9.508 1.00 98.72 98 VAL C CA 1
ATOM 8425 C C . VAL E 1 98 ? 43.863 15.242 9.865 1.00 92.36 98 VAL C C 1
ATOM 8426 O O . VAL E 1 98 ? 45.048 15.245 9.497 1.00 100.24 98 VAL C O 1
ATOM 8430 N N . VAL E 1 99 ? 43.329 16.173 10.637 1.00 89.18 99 VAL C N 1
ATOM 8431 C CA . VAL E 1 99 ? 44.112 17.214 11.275 1.00 85.64 99 VAL C CA 1
ATOM 8432 C C . VAL E 1 99 ? 44.300 16.822 12.735 1.00 76.77 99 VAL C C 1
ATOM 8433 O O . VAL E 1 99 ? 43.434 16.165 13.297 1.00 69.71 99 VAL C O 1
ATOM 8437 N N . THR E 1 100 ? 45.431 17.168 13.331 1.00 69.99 100 THR C N 1
ATOM 8438 C CA . THR E 1 100 ? 45.641 16.878 14.753 1.00 71.69 100 THR C CA 1
ATOM 8439 C C . THR E 1 100 ? 45.874 18.138 15.581 1.00 77.15 100 THR C C 1
ATOM 8440 O O . THR E 1 100 ? 46.632 19.006 15.194 1.00 89.03 100 THR C O 1
ATOM 8444 N N . LEU E 1 101 ? 45.248 18.178 16.750 1.00 72.34 101 LEU C N 1
ATOM 8445 C CA . LEU E 1 101 ? 45.417 19.264 17.695 1.00 72.69 101 LEU C CA 1
ATOM 8446 C C . LEU E 1 101 ? 46.213 18.713 18.862 1.00 69.21 101 LEU C C 1
ATOM 8447 O O . LEU E 1 101 ? 45.874 17.681 19.379 1.00 75.14 101 LEU C O 1
ATOM 8452 N N . THR E 1 102 ? 47.262 19.405 19.271 1.00 66.07 102 THR C N 1
ATOM 8453 C CA . THR E 1 102 ? 48.125 18.945 20.339 1.00 57.87 102 THR C CA 1
ATOM 8454 C C . THR E 1 102 ? 48.330 20.050 21.350 1.00 63.75 102 THR C C 1
ATOM 8455 O O . THR E 1 102 ? 48.787 21.130 21.036 1.00 90.31 102 THR C O 1
ATOM 8459 N N . SER E 1 103 ? 47.972 19.754 22.581 1.00 79.53 103 SER C N 1
ATOM 8460 C CA . SER E 1 103 ? 48.002 20.695 23.669 1.00 77.07 103 SER C CA 1
ATOM 8461 C C . SER E 1 103 ? 49.070 20.227 24.622 1.00 75.85 103 SER C C 1
ATOM 8462 O O . SER E 1 103 ? 49.301 19.027 24.777 1.00 72.29 103 SER C O 1
ATOM 8465 N N . GLU E 1 104 ? 49.731 21.185 25.250 1.00 74.82 104 GLU C N 1
ATOM 8466 C CA . GLU E 1 104 ? 50.703 20.895 26.289 1.00 72.85 104 GLU C CA 1
ATOM 8467 C C . GLU E 1 104 ? 50.616 22.005 27.308 1.00 81.02 104 GLU C C 1
ATOM 8468 O O . GLU E 1 104 ? 50.379 23.146 26.983 1.00 76.68 104 GLU C O 1
ATOM 8474 N N . ASN E 1 105 ? 50.741 21.607 28.567 1.00 91.52 105 ASN C N 1
ATOM 8475 C CA . ASN E 1 105 ? 51.005 22.467 29.701 1.00 87.20 105 ASN C CA 1
ATOM 8476 C C . ASN E 1 105 ? 52.202 23.405 29.537 1.00 96.65 105 ASN C C 1
ATOM 8477 O O . ASN E 1 105 ? 53.184 23.020 28.896 1.00 112.50 105 ASN C O 1
ATOM 8482 N N . PRO E 1 106 ? 52.186 24.592 30.175 1.00 100.29 106 PRO C N 1
ATOM 8483 C CA . PRO E 1 106 ? 53.453 25.319 30.341 1.00 96.05 106 PRO C CA 1
ATOM 8484 C C . PRO E 1 106 ? 54.604 24.443 30.931 1.00 90.35 106 PRO C C 1
ATOM 8485 O O . PRO E 1 106 ? 55.714 24.431 30.389 1.00 98.77 106 PRO C O 1
ATOM 8489 N N . GLU E 1 107 ? 54.290 23.657 31.961 1.00 78.99 107 GLU C N 1
ATOM 8490 C CA . GLU E 1 107 ? 55.274 22.783 32.629 1.00 81.44 107 GLU C CA 1
ATOM 8491 C C . GLU E 1 107 ? 55.625 21.483 31.887 1.00 83.06 107 GLU C C 1
ATOM 8492 O O . GLU E 1 107 ? 56.395 20.697 32.396 1.00 93.20 107 GLU C O 1
ATOM 8498 N N . LYS E 1 108 ? 55.075 21.225 30.707 1.00 98.33 108 LYS C N 1
ATOM 8499 C CA . LYS E 1 108 ? 55.297 19.954 29.967 1.00 103.27 108 LYS C CA 1
ATOM 8500 C C . LYS E 1 108 ? 55.048 18.630 30.761 1.00 98.03 108 LYS C C 1
ATOM 8501 O O . LYS E 1 108 ? 55.651 17.581 30.475 1.00 97.86 108 LYS C O 1
ATOM 8507 N N . THR E 1 109 ? 54.153 18.663 31.750 1.00 91.32 109 THR C N 1
ATOM 8508 C CA . THR E 1 109 ? 53.764 17.476 32.534 1.00 95.74 109 THR C CA 1
ATOM 8509 C C . THR E 1 109 ? 52.483 16.768 32.032 1.00 98.58 109 THR C C 1
ATOM 8510 O O . THR E 1 109 ? 52.114 15.704 32.531 1.00 90.48 109 THR C O 1
ATOM 8514 N N . ARG E 1 110 ? 51.790 17.388 31.087 1.00 88.29 110 ARG C N 1
ATOM 8515 C CA . ARG E 1 110 ? 50.545 16.877 30.511 1.00 78.00 110 ARG C CA 1
ATOM 8516 C C . ARG E 1 110 ? 50.527 17.214 29.028 1.00 85.04 110 ARG C C 1
ATOM 8517 O O . ARG E 1 110 ? 50.795 18.343 28.634 1.00 83.76 110 ARG C O 1
ATOM 8525 N N . LYS E 1 111 ? 50.184 16.219 28.211 1.00 84.08 111 LYS C N 1
ATOM 8526 C CA . LYS E 1 111 ? 50.084 16.355 26.786 1.00 79.29 111 LYS C CA 1
ATOM 8527 C C . LYS E 1 111 ? 48.776 15.733 26.339 1.00 78.65 111 LYS C C 1
ATOM 8528 O O . LYS E 1 111 ? 48.464 14.609 26.696 1.00 72.74 111 LYS C O 1
ATOM 8534 N N . CYS E 1 112 ? 48.023 16.478 25.552 1.00 80.81 112 CYS C N 1
ATOM 8535 C CA . CYS E 1 112 ? 46.768 16.024 25.004 1.00 79.55 112 CYS C CA 1
ATOM 8536 C C . CYS E 1 112 ? 46.894 16.063 23.515 1.00 77.27 112 CYS C C 1
ATOM 8537 O O . CYS E 1 112 ? 47.504 16.961 22.994 1.00 91.63 112 CYS C O 1
ATOM 8540 N N . GLU E 1 113 ? 46.326 15.098 22.825 1.00 79.16 113 GLU C N 1
ATOM 8541 C CA . GLU E 1 113 ? 46.269 15.085 21.391 1.00 74.27 113 GLU C CA 1
ATOM 8542 C C . GLU E 1 113 ? 44.925 14.589 20.870 1.00 62.48 113 GLU C C 1
ATOM 8543 O O . GLU E 1 113 ? 44.490 13.523 21.194 1.00 79.36 113 GLU C O 1
ATOM 8549 N N . TYR E 1 114 ? 44.329 15.374 20.013 1.00 62.04 114 TYR C N 1
ATOM 8550 C CA . TYR E 1 114 ? 43.024 15.136 19.443 1.00 73.61 114 TYR C CA 1
ATOM 8551 C C . TYR E 1 114 ? 43.182 15.045 17.934 1.00 70.54 114 TYR C C 1
ATOM 8552 O O . TYR E 1 114 ? 44.039 15.702 17.397 1.00 90.91 114 TYR C O 1
ATOM 8561 N N . GLN E 1 115 ? 42.343 14.273 17.269 1.00 70.32 115 GLN C N 1
ATOM 8562 C CA . GLN E 1 115 ? 42.355 14.124 15.818 1.00 70.77 115 GLN C CA 1
ATOM 8563 C C . GLN E 1 115 ? 40.991 14.268 15.218 1.00 71.71 115 GLN C C 1
ATOM 8564 O O . GLN E 1 115 ? 40.101 13.521 15.567 1.00 80.00 115 GLN C O 1
ATOM 8570 N N . LEU E 1 116 ? 40.836 15.183 14.271 1.00 67.80 116 LEU C N 1
ATOM 8571 C CA . LEU E 1 116 ? 39.549 15.406 13.618 1.00 76.94 116 LEU C CA 1
ATOM 8572 C C . LEU E 1 116 ? 39.635 14.966 12.162 1.00 76.73 116 LEU C C 1
ATOM 8573 O O . LEU E 1 116 ? 40.659 15.120 11.530 1.00 80.84 116 LEU C O 1
ATOM 8578 N N . LYS E 1 117 ? 38.542 14.432 11.647 1.00 88.04 117 LYS C N 1
ATOM 8579 C CA . LYS E 1 117 ? 38.454 14.012 10.257 1.00 101.35 117 LYS C CA 1
ATOM 8580 C C . LYS E 1 117 ? 38.287 15.283 9.464 1.00 87.75 117 LYS C C 1
ATOM 8581 O O . LYS E 1 117 ? 37.559 16.202 9.954 1.00 70.97 117 LYS C O 1
ATOM 8587 N N . LEU E 1 118 ? 38.879 15.375 8.270 1.00 78.27 118 LEU C N 1
ATOM 8588 C CA . LEU E 1 118 ? 38.566 16.573 7.444 1.00 83.18 118 LEU C CA 1
ATOM 8589 C C . LEU E 1 118 ? 37.309 16.341 6.633 1.00 72.83 118 LEU C C 1
ATOM 8590 O O . LEU E 1 118 ? 36.850 15.233 6.529 1.00 86.66 118 LEU C O 1
ATOM 8595 N N . LEU E 1 119 ? 36.766 17.422 6.093 1.00 73.04 119 LEU C N 1
ATOM 8596 C CA . LEU E 1 119 ? 35.691 17.434 5.112 1.00 82.87 119 LEU C CA 1
ATOM 8597 C C . LEU E 1 119 ? 36.183 18.033 3.832 1.00 90.44 119 LEU C C 1
ATOM 8598 O O . LEU E 1 119 ? 37.005 18.976 3.848 1.00 111.10 119 LEU C O 1
ATOM 8603 N N . GLU E 1 120 ? 35.538 17.540 2.767 1.00 94.32 120 GLU C N 1
ATOM 8604 C CA . GLU E 1 120 ? 35.601 18.106 1.492 1.00 105.14 120 GLU C CA 1
ATOM 8605 C C . GLU E 1 120 ? 34.492 19.160 1.514 1.00 95.66 120 GLU C C 1
ATOM 8606 O O . GLU E 1 120 ? 33.312 18.894 1.511 1.00 92.43 120 GLU C O 1
ATOM 8612 N N . ILE E 1 121 ? 34.918 20.405 1.576 1.00 97.73 121 ILE C N 1
ATOM 8613 C CA . ILE E 1 121 ? 33.954 21.508 1.485 1.00 112.12 121 ILE C CA 1
ATOM 8614 C C . ILE E 1 121 ? 34.209 22.233 0.185 1.00 116.59 121 ILE C C 1
ATOM 8615 O O . ILE E 1 121 ? 35.329 22.664 -0.055 1.00 104.41 121 ILE C O 1
ATOM 8620 N N . GLU E 1 122 ? 33.158 22.376 -0.624 1.00 126.14 122 GLU C N 1
ATOM 8621 C CA . GLU E 1 122 ? 33.238 23.182 -1.841 1.00 137.01 122 GLU C CA 1
ATOM 8622 C C . GLU E 1 122 ? 33.643 24.636 -1.576 1.00 145.03 122 GLU C C 1
ATOM 8623 O O . GLU E 1 122 ? 33.080 25.309 -0.680 1.00 158.25 122 GLU C O 1
ATOM 8629 N N . ALA E 1 123 ? 34.574 25.107 -2.400 1.00 149.28 123 ALA C N 1
ATOM 8630 C CA . ALA E 1 123 ? 35.154 26.466 -2.255 1.00 154.14 123 ALA C CA 1
ATOM 8631 C C . ALA E 1 123 ? 34.049 27.543 -2.360 1.00 160.40 123 ALA C C 1
ATOM 8632 O O . ALA E 1 123 ? 33.175 27.461 -3.216 1.00 142.21 123 ALA C O 1
ATOM 8634 N N . GLU E 1 124 ? 34.077 28.515 -1.463 1.00 173.37 124 GLU C N 1
ATOM 8635 C CA . GLU E 1 124 ? 33.037 29.570 -1.410 1.00 172.96 124 GLU C CA 1
ATOM 8636 C C . GLU E 1 124 ? 33.208 30.562 -2.595 1.00 177.17 124 GLU C C 1
ATOM 8637 O O . GLU E 1 124 ? 34.327 31.086 -2.828 1.00 170.27 124 GLU C O 1
ATOM 8643 N N . SER E 1 125 ? 32.162 30.750 -3.436 1.00 167.41 125 SER C N 1
ATOM 8644 C CA . SER E 1 125 ? 32.177 31.724 -4.539 1.00 166.03 125 SER C CA 1
ATOM 8645 C C . SER E 1 125 ? 32.294 33.185 -4.046 1.00 172.57 125 SER C C 1
ATOM 8646 O O . SER E 1 125 ? 33.299 33.859 -4.319 1.00 187.34 125 SER C O 1
ATOM 8649 N N . MET E 1 126 ? 31.314 33.620 -3.254 1.00 152.29 126 MET C N 1
ATOM 8650 C CA . MET E 1 126 ? 31.094 35.049 -2.864 1.00 146.77 126 MET C CA 1
ATOM 8651 C C . MET E 1 126 ? 32.325 35.650 -2.132 1.00 138.17 126 MET C C 1
ATOM 8652 O O . MET E 1 126 ? 32.730 35.210 -1.059 1.00 116.76 126 MET C O 1
ATOM 8657 N N . GLY E 1 127 ? 32.919 36.624 -2.796 1.00 132.72 127 GLY C N 1
ATOM 8658 C CA . GLY E 1 127 ? 34.267 37.092 -2.451 1.00 133.00 127 GLY C CA 1
ATOM 8659 C C . GLY E 1 127 ? 34.360 38.397 -1.772 1.00 146.10 127 GLY C C 1
ATOM 8660 O O . GLY E 1 127 ? 34.978 39.342 -2.330 1.00 151.73 127 GLY C O 1
ATOM 8661 N N . ILE E 1 128 ? 33.871 38.557 -0.535 1.00 170.94 128 ILE C N 1
ATOM 8662 C CA . ILE E 1 128 ? 33.973 39.844 0.209 1.00 163.08 128 ILE C CA 1
ATOM 8663 C C . ILE E 1 128 ? 33.205 40.835 -0.687 1.00 165.28 128 ILE C C 1
ATOM 8664 O O . ILE E 1 128 ? 32.260 40.505 -1.408 1.00 148.06 128 ILE C O 1
ATOM 8669 N N . PRO E 1 129 ? 33.431 42.141 -0.683 1.00 188.70 129 PRO C N 1
ATOM 8670 C CA . PRO E 1 129 ? 33.437 43.000 -1.895 1.00 194.31 129 PRO C CA 1
ATOM 8671 C C . PRO E 1 129 ? 34.715 43.879 -1.941 1.00 195.23 129 PRO C C 1
ATOM 8672 O O . PRO E 1 129 ? 35.322 44.205 -0.926 1.00 166.77 129 PRO C O 1
ATOM 8676 N N . GLU E 1 130 ? 35.051 44.434 -3.073 1.00 207.49 130 GLU C N 1
ATOM 8677 C CA . GLU E 1 130 ? 35.812 45.726 -3.098 1.00 201.49 130 GLU C CA 1
ATOM 8678 C C . GLU E 1 130 ? 35.065 46.987 -2.599 1.00 194.67 130 GLU C C 1
ATOM 8679 O O . GLU E 1 130 ? 33.911 47.170 -3.006 1.00 191.50 130 GLU C O 1
ATOM 8685 N N . MET E 1 131 ? 35.642 47.755 -1.684 1.00 175.38 131 MET C N 1
ATOM 8686 C CA . MET E 1 131 ? 34.783 48.681 -0.969 1.00 165.06 131 MET C CA 1
ATOM 8687 C C . MET E 1 131 ? 35.519 49.863 -0.398 1.00 156.76 131 MET C C 1
ATOM 8688 O O . MET E 1 131 ? 36.711 49.853 -0.142 1.00 146.40 131 MET C O 1
ATOM 8693 N N . ASP E 1 132 ? 34.753 50.942 -0.298 1.00 161.90 132 ASP C N 1
ATOM 8694 C CA . ASP E 1 132 ? 35.113 52.154 0.334 1.00 167.10 132 ASP C CA 1
ATOM 8695 C C . ASP E 1 132 ? 34.513 51.871 1.701 1.00 180.95 132 ASP C C 1
ATOM 8696 O O . ASP E 1 132 ? 33.913 50.855 1.925 1.00 252.34 132 ASP C O 1
ATOM 8701 N N . TYR E 1 133 ? 34.467 52.885 2.525 1.00 148.51 133 TYR C N 1
ATOM 8702 C CA . TYR E 1 133 ? 33.432 53.057 3.560 1.00 135.27 133 TYR C CA 1
ATOM 8703 C C . TYR E 1 133 ? 33.414 54.545 3.922 1.00 127.97 133 TYR C C 1
ATOM 8704 O O . TYR E 1 133 ? 34.435 55.131 4.379 1.00 106.98 133 TYR C O 1
ATOM 8713 N N . ARG E 1 134 ? 32.244 55.162 3.754 1.00 126.14 134 ARG C N 1
ATOM 8714 C CA . ARG E 1 134 ? 32.048 56.585 4.056 1.00 137.22 134 ARG C CA 1
ATOM 8715 C C . ARG E 1 134 ? 32.049 56.921 5.568 1.00 140.05 134 ARG C C 1
ATOM 8716 O O . ARG E 1 134 ? 32.592 57.961 5.964 1.00 153.97 134 ARG C O 1
ATOM 8724 N N . SER E 1 135 ? 31.523 56.015 6.410 1.00 141.38 135 SER C N 1
ATOM 8725 C CA . SER E 1 135 ? 31.365 56.269 7.844 1.00 122.82 135 SER C CA 1
ATOM 8726 C C . SER E 1 135 ? 32.010 55.210 8.684 1.00 103.18 135 SER C C 1
ATOM 8727 O O . SER E 1 135 ? 32.212 54.078 8.253 1.00 94.42 135 SER C O 1
ATOM 8730 N N . THR E 1 136 ? 32.301 55.566 9.913 1.00 92.85 136 THR C N 1
ATOM 8731 C CA . THR E 1 136 ? 33.032 54.691 10.776 1.00 90.90 136 THR C CA 1
ATOM 8732 C C . THR E 1 136 ? 32.735 55.032 12.189 1.00 104.98 136 THR C C 1
ATOM 8733 O O . THR E 1 136 ? 32.801 56.184 12.573 1.00 142.52 136 THR C O 1
ATOM 8737 N N . VAL E 1 137 ? 32.428 54.015 12.972 1.00 104.22 137 VAL C N 1
ATOM 8738 C CA . VAL E 1 137 ? 32.293 54.191 14.390 1.00 100.00 137 VAL C CA 1
ATOM 8739 C C . VAL E 1 137 ? 33.033 53.075 15.067 1.00 96.56 137 VAL C C 1
ATOM 8740 O O . VAL E 1 137 ? 33.029 51.943 14.620 1.00 105.62 137 VAL C O 1
ATOM 8744 N N . THR E 1 138 ? 33.722 53.436 16.131 1.00 89.79 138 THR C N 1
ATOM 8745 C CA . THR E 1 138 ? 34.479 52.495 16.917 1.00 84.31 138 THR C CA 1
ATOM 8746 C C . THR E 1 138 ? 34.017 52.666 18.347 1.00 83.74 138 THR C C 1
ATOM 8747 O O . THR E 1 138 ? 33.785 53.782 18.774 1.00 97.43 138 THR C O 1
ATOM 8751 N N . LEU E 1 139 ? 33.841 51.556 19.058 1.00 86.15 139 LEU C N 1
ATOM 8752 C CA . LEU E 1 139 ? 33.250 51.572 20.389 1.00 84.55 139 LEU C CA 1
ATOM 8753 C C . LEU E 1 139 ? 33.699 50.385 21.172 1.00 86.29 139 LEU C C 1
ATOM 8754 O O . LEU E 1 139 ? 34.355 49.494 20.646 1.00 92.06 139 LEU C O 1
ATOM 8759 N N . ASN E 1 140 ? 33.403 50.402 22.457 1.00 86.99 140 ASN C N 1
ATOM 8760 C CA . ASN E 1 140 ? 33.825 49.319 23.306 1.00 83.15 140 ASN C CA 1
ATOM 8761 C C . ASN E 1 140 ? 33.048 48.081 22.795 1.00 86.46 140 ASN C C 1
ATOM 8762 O O . ASN E 1 140 ? 31.828 48.149 22.519 1.00 79.10 140 ASN C O 1
ATOM 8767 N N . SER E 1 141 ? 33.763 46.972 22.628 1.00 84.22 141 SER C N 1
ATOM 8768 C CA . SER E 1 141 ? 33.175 45.784 22.031 1.00 89.96 141 SER C CA 1
ATOM 8769 C C . SER E 1 141 ? 32.064 45.192 22.923 1.00 86.10 141 SER C C 1
ATOM 8770 O O . SER E 1 141 ? 31.004 44.780 22.425 1.00 91.25 141 SER C O 1
ATOM 8773 N N . ALA E 1 142 ? 32.291 45.174 24.230 1.00 84.91 142 ALA C N 1
ATOM 8774 C CA . ALA E 1 142 ? 31.274 44.639 25.137 1.00 84.15 142 ALA C CA 1
ATOM 8775 C C . ALA E 1 142 ? 30.021 45.522 25.242 1.00 87.27 142 ALA C C 1
ATOM 8776 O O . ALA E 1 142 ? 28.943 44.995 25.490 1.00 74.13 142 ALA C O 1
ATOM 8778 N N . GLU E 1 143 ? 30.145 46.837 25.037 1.00 77.72 143 GLU C N 1
ATOM 8779 C CA . GLU E 1 143 ? 28.972 47.718 24.982 1.00 82.20 143 GLU C CA 1
ATOM 8780 C C . GLU E 1 143 ? 28.160 47.367 23.761 1.00 88.25 143 GLU C C 1
ATOM 8781 O O . GLU E 1 143 ? 26.923 47.193 23.831 1.00 95.01 143 GLU C O 1
ATOM 8787 N N . PHE E 1 144 ? 28.866 47.254 22.640 1.00 84.73 144 PHE C N 1
ATOM 8788 C CA . PHE E 1 144 ? 28.226 46.879 21.406 1.00 82.17 144 PHE C CA 1
ATOM 8789 C C . PHE E 1 144 ? 27.441 45.580 21.614 1.00 75.77 144 PHE C C 1
ATOM 8790 O O . PHE E 1 144 ? 26.274 45.471 21.214 1.00 73.56 144 PHE C O 1
ATOM 8798 N N . ALA E 1 145 ? 28.072 44.606 22.258 1.00 69.03 145 ALA C N 1
ATOM 8799 C CA . ALA E 1 145 ? 27.452 43.289 22.423 1.00 75.67 145 ALA C CA 1
ATOM 8800 C C . ALA E 1 145 ? 26.197 43.377 23.229 1.00 81.13 145 ALA C C 1
ATOM 8801 O O . ALA E 1 145 ? 25.198 42.730 22.881 1.00 85.20 145 ALA C O 1
ATOM 8803 N N . LYS E 1 146 ? 26.279 44.160 24.310 1.00 86.26 146 LYS C N 1
ATOM 8804 C CA . LYS E 1 146 ? 25.174 44.362 25.197 1.00 90.63 146 LYS C CA 1
ATOM 8805 C C . LYS E 1 146 ? 24.069 45.050 24.418 1.00 87.48 146 LYS C C 1
ATOM 8806 O O . LYS E 1 146 ? 22.960 44.549 24.388 1.00 91.12 146 LYS C O 1
ATOM 8812 N N . ILE E 1 147 ? 24.381 46.156 23.754 1.00 82.39 147 ILE C N 1
ATOM 8813 C CA . ILE E 1 147 ? 23.370 46.828 22.941 1.00 86.44 147 ILE C CA 1
ATOM 8814 C C . ILE E 1 147 ? 22.592 45.886 21.977 1.00 82.32 147 ILE C C 1
ATOM 8815 O O . ILE E 1 147 ? 21.383 46.016 21.859 1.00 89.43 147 ILE C O 1
ATOM 8820 N N . VAL E 1 148 ? 23.249 44.950 21.313 1.00 78.19 148 VAL C N 1
ATOM 8821 C CA . VAL E 1 148 ? 22.517 44.127 20.359 1.00 90.87 148 VAL C CA 1
ATOM 8822 C C . VAL E 1 148 ? 21.629 43.125 21.102 1.00 98.96 148 VAL C C 1
ATOM 8823 O O . VAL E 1 148 ? 20.485 42.945 20.720 1.00 115.61 148 VAL C O 1
ATOM 8827 N N . ARG E 1 149 ? 22.140 42.501 22.165 1.00 111.81 149 ARG C N 1
ATOM 8828 C CA . ARG E 1 149 ? 21.328 41.664 23.079 1.00 112.90 149 ARG C CA 1
ATOM 8829 C C . ARG E 1 149 ? 20.058 42.419 23.563 1.00 108.54 149 ARG C C 1
ATOM 8830 O O . ARG E 1 149 ? 18.940 41.882 23.582 1.00 100.69 149 ARG C O 1
ATOM 8838 N N . ASP E 1 150 ? 20.262 43.671 23.938 1.00 96.55 150 ASP C N 1
ATOM 8839 C CA . ASP E 1 150 ? 19.214 44.515 24.423 1.00 100.76 150 ASP C CA 1
ATOM 8840 C C . ASP E 1 150 ? 18.196 44.766 23.349 1.00 104.55 150 ASP C C 1
ATOM 8841 O O . ASP E 1 150 ? 17.021 44.494 23.563 1.00 107.94 150 ASP C O 1
ATOM 8846 N N . MET E 1 151 ? 18.643 45.264 22.190 1.00 106.10 151 MET C N 1
ATOM 8847 C CA . MET E 1 151 ? 17.725 45.576 21.086 1.00 92.13 151 MET C CA 1
ATOM 8848 C C . MET E 1 151 ? 16.873 44.374 20.673 1.00 86.74 151 MET C C 1
ATOM 8849 O O . MET E 1 151 ? 15.745 44.546 20.215 1.00 94.60 151 MET C O 1
ATOM 8854 N N . GLN E 1 152 ? 17.385 43.169 20.877 1.00 76.09 152 GLN C N 1
ATOM 8855 C CA . GLN E 1 152 ? 16.605 41.967 20.640 1.00 87.63 152 GLN C CA 1
ATOM 8856 C C . GLN E 1 152 ? 15.364 41.773 21.511 1.00 90.95 152 GLN C C 1
ATOM 8857 O O . GLN E 1 152 ? 14.538 40.951 21.159 1.00 100.85 152 GLN C O 1
ATOM 8863 N N . VAL E 1 153 ? 15.195 42.503 22.618 1.00 101.25 153 VAL C N 1
ATOM 8864 C CA . VAL E 1 153 ? 13.942 42.352 23.390 1.00 104.17 153 VAL C CA 1
ATOM 8865 C C . VAL E 1 153 ? 12.787 42.957 22.611 1.00 98.50 153 VAL C C 1
ATOM 8866 O O . VAL E 1 153 ? 11.643 42.539 22.791 1.00 128.04 153 VAL C O 1
ATOM 8870 N N . PHE E 1 154 ? 13.095 43.911 21.745 1.00 96.01 154 PHE C N 1
ATOM 8871 C CA . PHE E 1 154 ? 12.075 44.626 20.979 1.00 98.03 154 PHE C CA 1
ATOM 8872 C C . PHE E 1 154 ? 11.782 43.947 19.662 1.00 104.71 154 PHE C C 1
ATOM 8873 O O . PHE E 1 154 ? 10.668 43.482 19.464 1.00 129.91 154 PHE C O 1
ATOM 8881 N N . GLY E 1 155 ? 12.798 43.830 18.818 1.00 102.76 155 GLY C N 1
ATOM 8882 C CA . GLY E 1 155 ? 12.641 43.305 17.484 1.00 95.41 155 GLY C CA 1
ATOM 8883 C C . GLY E 1 155 ? 13.704 42.358 16.996 1.00 102.86 155 GLY C C 1
ATOM 8884 O O . GLY E 1 155 ? 14.565 41.908 17.727 1.00 96.02 155 GLY C O 1
ATOM 8885 N N . ASP E 1 156 ? 13.589 42.030 15.719 1.00 114.38 156 ASP C N 1
ATOM 8886 C CA . ASP E 1 156 ? 14.569 41.251 14.987 1.00 108.09 156 ASP C CA 1
ATOM 8887 C C . ASP E 1 156 ? 15.409 42.201 14.104 1.00 105.11 156 ASP C C 1
ATOM 8888 O O . ASP E 1 156 ? 16.332 41.752 13.437 1.00 99.78 156 ASP C O 1
ATOM 8893 N N . THR E 1 157 ? 15.141 43.505 14.163 1.00 94.85 157 THR C N 1
ATOM 8894 C CA . THR E 1 157 ? 15.856 44.483 13.372 1.00 98.14 157 THR C CA 1
ATOM 8895 C C . THR E 1 157 ? 16.304 45.686 14.174 1.00 99.09 157 THR C C 1
ATOM 8896 O O . THR E 1 157 ? 15.518 46.265 14.899 1.00 107.67 157 THR C O 1
ATOM 8900 N N . VAL E 1 158 ? 17.548 46.083 13.957 1.00 97.44 158 VAL C N 1
ATOM 8901 C CA . VAL E 1 158 ? 18.137 47.251 14.572 1.00 92.65 158 VAL C CA 1
ATOM 8902 C C . VAL E 1 158 ? 18.440 48.286 13.508 1.00 92.37 158 VAL C C 1
ATOM 8903 O O . VAL E 1 158 ? 18.997 47.974 12.475 1.00 86.40 158 VAL C O 1
ATOM 8907 N N . THR E 1 159 ? 18.120 49.533 13.807 1.00 95.97 159 THR C N 1
ATOM 8908 C CA . THR E 1 159 ? 18.477 50.651 12.974 1.00 100.04 159 THR C CA 1
ATOM 8909 C C . THR E 1 159 ? 19.571 51.444 13.617 1.00 99.84 159 THR C C 1
ATOM 8910 O O . THR E 1 159 ? 19.376 52.037 14.672 1.00 115.65 159 THR C O 1
ATOM 8914 N N . ILE E 1 160 ? 20.693 51.514 12.920 1.00 99.01 160 ILE C N 1
ATOM 8915 C CA . ILE E 1 160 ? 21.857 52.235 13.370 1.00 102.00 160 ILE C CA 1
ATOM 8916 C C . ILE E 1 160 ? 21.888 53.540 12.635 1.00 97.93 160 ILE C C 1
ATOM 8917 O O . ILE E 1 160 ? 21.820 53.536 11.422 1.00 111.81 160 ILE C O 1
ATOM 8922 N N . ALA E 1 161 ? 22.000 54.638 13.375 1.00 114.67 161 ALA C N 1
ATOM 8923 C CA . ALA E 1 161 ? 21.973 55.995 12.803 1.00 128.15 161 ALA C CA 1
ATOM 8924 C C . ALA E 1 161 ? 23.193 56.767 13.283 1.00 126.72 161 ALA C C 1
ATOM 8925 O O . ALA E 1 161 ? 23.333 57.035 14.471 1.00 109.20 161 ALA C O 1
ATOM 8927 N N . ILE E 1 162 ? 24.076 57.099 12.347 1.00 139.00 162 ILE C N 1
ATOM 8928 C CA . ILE E 1 162 ? 25.316 57.782 12.656 1.00 140.63 162 ILE C CA 1
ATOM 8929 C C . ILE E 1 162 ? 25.137 59.247 12.316 1.00 148.49 162 ILE C C 1
ATOM 8930 O O . ILE E 1 162 ? 24.627 59.581 11.241 1.00 140.95 162 ILE C O 1
ATOM 8935 N N . SER E 1 163 ? 25.537 60.093 13.264 1.00 156.44 163 SER C N 1
ATOM 8936 C CA . SER E 1 163 ? 25.451 61.542 13.167 1.00 155.65 163 SER C CA 1
ATOM 8937 C C . SER E 1 163 ? 26.774 62.068 13.777 1.00 165.05 163 SER C C 1
ATOM 8938 O O . SER E 1 163 ? 27.552 61.298 14.363 1.00 159.68 163 SER C O 1
ATOM 8941 N N . LYS E 1 164 ? 27.063 63.353 13.584 1.00 170.79 164 LYS C N 1
ATOM 8942 C CA . LYS E 1 164 ? 28.291 63.943 14.128 1.00 153.26 164 LYS C CA 1
ATOM 8943 C C . LYS E 1 164 ? 28.410 63.730 15.660 1.00 152.42 164 LYS C C 1
ATOM 8944 O O . LYS E 1 164 ? 29.496 63.470 16.142 1.00 126.57 164 LYS C O 1
ATOM 8950 N N . GLU E 1 165 ? 27.288 63.745 16.373 1.00 147.92 165 GLU C N 1
ATOM 8951 C CA . GLU E 1 165 ? 27.191 63.712 17.844 1.00 143.99 165 GLU C CA 1
ATOM 8952 C C . GLU E 1 165 ? 27.254 62.304 18.457 1.00 146.90 165 GLU C C 1
ATOM 8953 O O . GLU E 1 165 ? 27.432 62.149 19.669 1.00 122.53 165 GLU C O 1
ATOM 8959 N N . GLY E 1 166 ? 27.104 61.280 17.606 1.00 165.66 166 GLY C N 1
ATOM 8960 C CA . GLY E 1 166 ? 27.158 59.892 18.048 1.00 149.61 166 GLY C CA 1
ATOM 8961 C C . GLY E 1 166 ? 26.356 58.916 17.201 1.00 135.78 166 GLY C C 1
ATOM 8962 O O . GLY E 1 166 ? 25.894 59.244 16.097 1.00 124.70 166 GLY C O 1
ATOM 8963 N N . VAL E 1 167 ? 26.157 57.722 17.743 1.00 134.57 167 VAL C N 1
ATOM 8964 C CA . VAL E 1 167 ? 25.400 56.680 17.061 1.00 127.74 167 VAL C CA 1
ATOM 8965 C C . VAL E 1 167 ? 24.186 56.277 17.912 1.00 118.42 167 VAL C C 1
ATOM 8966 O O . VAL E 1 167 ? 24.270 56.161 19.136 1.00 105.70 167 VAL C O 1
ATOM 8970 N N . LYS E 1 168 ? 23.069 56.056 17.227 1.00 112.33 168 LYS C N 1
ATOM 8971 C CA . LYS E 1 168 ? 21.814 55.648 17.834 1.00 115.59 168 LYS C CA 1
ATOM 8972 C C . LYS E 1 168 ? 21.341 54.305 17.280 1.00 110.27 168 LYS C C 1
ATOM 8973 O O . LYS E 1 168 ? 21.006 54.191 16.101 1.00 121.45 168 LYS C O 1
ATOM 8979 N N . PHE E 1 169 ? 21.287 53.315 18.165 1.00 101.43 169 PHE C N 1
ATOM 8980 C CA . PHE E 1 169 ? 20.720 52.005 17.876 1.00 105.55 169 PHE C CA 1
ATOM 8981 C C . PHE E 1 169 ? 19.238 51.948 18.304 1.00 109.70 169 PHE C C 1
ATOM 8982 O O . PHE E 1 169 ? 18.937 52.267 19.430 1.00 97.75 169 PHE C O 1
ATOM 8990 N N . SER E 1 170 ? 18.336 51.515 17.414 1.00 111.69 170 SER C N 1
ATOM 8991 C CA . SER E 1 170 ? 16.869 51.586 17.628 1.00 97.85 170 SER C CA 1
ATOM 8992 C C . SER E 1 170 ? 16.215 50.290 17.197 1.00 96.71 170 SER C C 1
ATOM 8993 O O . SER E 1 170 ? 16.630 49.688 16.230 1.00 96.05 170 SER C O 1
ATOM 8996 N N . SER E 1 171 ? 15.165 49.886 17.895 1.00 96.76 171 SER C N 1
ATOM 8997 C CA . SER E 1 171 ? 14.442 48.672 17.563 1.00 98.63 171 SER C CA 1
ATOM 8998 C C . SER E 1 171 ? 12.984 48.809 17.967 1.00 103.21 171 SER C C 1
ATOM 8999 O O . SER E 1 171 ? 12.675 49.637 18.799 1.00 107.08 171 SER C O 1
ATOM 9002 N N . SER E 1 172 ? 12.104 48.024 17.327 1.00 115.38 172 SER C N 1
ATOM 9003 C CA . SER E 1 172 ? 10.652 48.008 17.590 1.00 110.31 172 SER C CA 1
ATOM 9004 C C . SER E 1 172 ? 10.038 46.645 17.580 1.00 118.62 172 SER C C 1
ATOM 9005 O O . SER E 1 172 ? 10.573 45.712 17.004 1.00 134.17 172 SER C O 1
ATOM 9008 N N . GLY E 1 173 ? 8.863 46.548 18.175 1.00 119.31 173 GLY C N 1
ATOM 9009 C CA . GLY E 1 173 ? 8.206 45.255 18.306 1.00 113.95 173 GLY C CA 1
ATOM 9010 C C . GLY E 1 173 ? 6.999 45.305 19.192 1.00 116.13 173 GLY C C 1
ATOM 9011 O O . GLY E 1 173 ? 6.505 46.397 19.530 1.00 120.54 173 GLY C O 1
ATOM 9012 N N . ASP E 1 174 ? 6.542 44.126 19.584 1.00 124.88 174 ASP C N 1
ATOM 9013 C CA . ASP E 1 174 ? 5.306 43.999 20.369 1.00 130.99 174 ASP C CA 1
ATOM 9014 C C . ASP E 1 174 ? 5.538 44.671 21.730 1.00 130.72 174 ASP C C 1
ATOM 9015 O O . ASP E 1 174 ? 4.788 45.557 22.127 1.00 140.93 174 ASP C O 1
ATOM 9020 N N . VAL E 1 175 ? 6.626 44.288 22.389 1.00 122.22 175 VAL C N 1
ATOM 9021 C CA . VAL E 1 175 ? 7.037 44.865 23.659 1.00 117.32 175 VAL C CA 1
ATOM 9022 C C . VAL E 1 175 ? 7.044 46.408 23.672 1.00 110.83 175 VAL C C 1
ATOM 9023 O O . VAL E 1 175 ? 6.623 47.039 24.646 1.00 120.54 175 VAL C O 1
ATOM 9027 N N . GLY E 1 176 ? 7.494 47.017 22.585 1.00 105.21 176 GLY C N 1
ATOM 9028 C CA . GLY E 1 176 ? 7.496 48.477 22.464 1.00 116.07 176 GLY C CA 1
ATOM 9029 C C . GLY E 1 176 ? 8.588 48.962 21.526 1.00 114.61 176 GLY C C 1
ATOM 9030 O O . GLY E 1 176 ? 8.865 48.326 20.514 1.00 122.11 176 GLY C O 1
ATOM 9031 N N . GLN E 1 177 ? 9.198 50.088 21.885 1.00 109.33 177 GLN C N 1
ATOM 9032 C CA . GLN E 1 177 ? 10.268 50.690 21.118 1.00 111.22 177 GLN C CA 1
ATOM 9033 C C . GLN E 1 177 ? 11.407 51.018 22.051 1.00 110.78 177 GLN C C 1
ATOM 9034 O O . GLN E 1 177 ? 11.175 51.516 23.134 1.00 117.72 177 GLN C O 1
ATOM 9040 N N . GLY E 1 178 ? 12.638 50.765 21.631 1.00 106.70 178 GLY C N 1
ATOM 9041 C CA . GLY E 1 178 ? 13.788 51.145 22.412 1.00 106.91 178 GLY C CA 1
ATOM 9042 C C . GLY E 1 178 ? 14.843 51.861 21.604 1.00 117.89 178 GLY C C 1
ATOM 9043 O O . GLY E 1 178 ? 14.908 51.717 20.397 1.00 120.89 178 GLY C O 1
ATOM 9044 N N . TYR E 1 179 ? 15.668 52.650 22.274 1.00 124.40 179 TYR C N 1
ATOM 9045 C CA . TYR E 1 179 ? 16.930 53.045 21.694 1.00 117.98 179 TYR C CA 1
ATOM 9046 C C . TYR E 1 179 ? 18.024 53.193 22.723 1.00 116.07 179 TYR C C 1
ATOM 9047 O O . TYR E 1 179 ? 17.765 53.347 23.903 1.00 127.49 179 TYR C O 1
ATOM 9056 N N . THR E 1 180 ? 19.252 53.107 22.243 1.00 111.79 180 THR C N 1
ATOM 9057 C CA . THR E 1 180 ? 20.439 53.395 23.023 1.00 99.33 180 THR C CA 1
ATOM 9058 C C . THR E 1 180 ? 21.216 54.373 22.179 1.00 100.08 180 THR C C 1
ATOM 9059 O O . THR E 1 180 ? 21.460 54.125 21.001 1.00 104.00 180 THR C O 1
ATOM 9063 N N . PHE E 1 181 ? 21.556 55.509 22.762 1.00 101.49 181 PHE C N 1
ATOM 9064 C CA . PHE E 1 181 ? 22.336 56.511 22.071 1.00 108.85 181 PHE C CA 1
ATOM 9065 C C . PHE E 1 181 ? 23.667 56.617 22.790 1.00 110.34 181 PHE C C 1
ATOM 9066 O O . PHE E 1 181 ? 23.713 56.765 24.011 1.00 103.07 181 PHE C O 1
ATOM 9074 N N . LEU E 1 182 ? 24.740 56.498 22.020 1.00 113.23 182 LEU C N 1
ATOM 9075 C CA . LEU E 1 182 ? 26.084 56.674 22.529 1.00 103.49 182 LEU C CA 1
ATOM 9076 C C . LEU E 1 182 ? 26.630 57.957 21.949 1.00 114.48 182 LEU C C 1
ATOM 9077 O O . LEU E 1 182 ? 26.507 58.202 20.733 1.00 118.85 182 LEU C O 1
ATOM 9082 N N . GLN E 1 183 ? 27.235 58.766 22.813 1.00 120.55 183 GLN C N 1
ATOM 9083 C CA . GLN E 1 183 ? 27.692 60.087 22.455 1.00 126.55 183 GLN C CA 1
ATOM 9084 C C . GLN E 1 183 ? 29.161 60.035 22.023 1.00 127.09 183 GLN C C 1
ATOM 9085 O O . GLN E 1 183 ? 29.932 59.226 22.562 1.00 129.03 183 GLN C O 1
ATOM 9091 N N . ALA E 1 184 ? 29.529 60.887 21.058 1.00 119.73 184 ALA C N 1
ATOM 9092 C CA . ALA E 1 184 ? 30.888 60.909 20.484 1.00 120.92 184 ALA C CA 1
ATOM 9093 C C . ALA E 1 184 ? 31.960 61.529 21.459 1.00 138.88 184 ALA C C 1
ATOM 9094 O O . ALA E 1 184 ? 31.639 62.392 22.266 1.00 195.38 184 ALA C O 1
ATOM 9096 N N . ALA E 1 185 ? 33.218 61.099 21.353 1.00 145.70 185 ALA C N 1
ATOM 9097 C CA . ALA E 1 185 ? 34.434 61.871 21.729 1.00 145.11 185 ALA C CA 1
ATOM 9098 C C . ALA E 1 185 ? 34.958 61.766 23.183 1.00 148.42 185 ALA C C 1
ATOM 9099 O O . ALA E 1 185 ? 34.421 61.032 24.013 1.00 147.50 185 ALA C O 1
ATOM 9101 N N . GLY E 1 227 ? 35.064 55.022 24.979 1.00 113.57 227 GLY C N 1
ATOM 9102 C CA . GLY E 1 227 ? 34.520 56.209 24.307 1.00 119.49 227 GLY C CA 1
ATOM 9103 C C . GLY E 1 227 ? 34.354 56.023 22.800 1.00 118.38 227 GLY C C 1
ATOM 9104 O O . GLY E 1 227 ? 35.112 55.306 22.167 1.00 115.53 227 GLY C O 1
ATOM 9105 N N . VAL E 1 228 ? 33.385 56.729 22.232 1.00 107.18 228 VAL C N 1
ATOM 9106 C CA . VAL E 1 228 ? 32.898 56.438 20.890 1.00 103.01 228 VAL C CA 1
ATOM 9107 C C . VAL E 1 228 ? 33.501 57.321 19.831 1.00 99.13 228 VAL C C 1
ATOM 9108 O O . VAL E 1 228 ? 33.125 58.468 19.728 1.00 129.35 228 VAL C O 1
ATOM 9112 N N . GLU E 1 229 ? 34.391 56.771 19.016 1.00 101.75 229 GLU C N 1
ATOM 9113 C CA . GLU E 1 229 ? 35.028 57.502 17.912 1.00 102.85 229 GLU C CA 1
ATOM 9114 C C . GLU E 1 229 ? 34.245 57.381 16.609 1.00 95.96 229 GLU C C 1
ATOM 9115 O O . GLU E 1 229 ? 34.522 56.508 15.781 1.00 109.80 229 GLU C O 1
ATOM 9121 N N . VAL E 1 230 ? 33.269 58.268 16.421 1.00 91.91 230 VAL C N 1
ATOM 9122 C CA . VAL E 1 230 ? 32.715 58.521 15.089 1.00 101.19 230 VAL C CA 1
ATOM 9123 C C . VAL E 1 230 ? 33.769 59.235 14.247 1.00 115.62 230 VAL C C 1
ATOM 9124 O O . VAL E 1 230 ? 34.631 59.954 14.781 1.00 126.27 230 VAL C O 1
ATOM 9128 N N . THR E 1 231 ? 33.717 58.995 12.941 1.00 122.70 231 THR C N 1
ATOM 9129 C CA . THR E 1 231 ? 34.572 59.642 11.951 1.00 131.04 231 THR C CA 1
ATOM 9130 C C . THR E 1 231 ? 33.905 59.357 10.606 1.00 117.59 231 THR C C 1
ATOM 9131 O O . THR E 1 231 ? 34.157 58.358 9.956 1.00 133.03 231 THR C O 1
ATOM 9135 N N . MET E 1 232 ? 33.025 60.255 10.189 1.00 114.13 232 MET C N 1
ATOM 9136 C CA . MET E 1 232 ? 32.219 60.032 9.012 1.00 123.85 232 MET C CA 1
ATOM 9137 C C . MET E 1 232 ? 32.209 61.236 8.080 1.00 123.34 232 MET C C 1
ATOM 9138 O O . MET E 1 232 ? 32.566 62.336 8.476 1.00 134.13 232 MET C O 1
ATOM 9143 N N . GLU E 1 233 ? 31.880 60.988 6.821 1.00 131.41 233 GLU C N 1
ATOM 9144 C CA . GLU E 1 233 ? 31.853 61.986 5.771 1.00 134.76 233 GLU C CA 1
ATOM 9145 C C . GLU E 1 233 ? 30.441 61.871 5.262 1.00 134.68 233 GLU C C 1
ATOM 9146 O O . GLU E 1 233 ? 30.136 61.337 4.210 1.00 150.40 233 GLU C O 1
ATOM 9152 N N . GLU E 1 234 ? 29.504 62.352 6.023 1.00 137.07 234 GLU C N 1
ATOM 9153 C CA . GLU E 1 234 ? 28.017 62.305 5.787 1.00 148.81 234 GLU C CA 1
ATOM 9154 C C . GLU E 1 234 ? 27.273 61.574 6.966 1.00 152.82 234 GLU C C 1
ATOM 9155 O O . GLU E 1 234 ? 27.953 60.764 7.669 1.00 147.11 234 GLU C O 1
ATOM 9161 N N . PRO E 1 235 ? 26.121 62.116 7.368 1.00 151.74 235 PRO C N 1
ATOM 9162 C CA . PRO E 1 235 ? 25.313 61.294 8.239 1.00 160.22 235 PRO C CA 1
ATOM 9163 C C . PRO E 1 235 ? 24.547 60.245 7.411 1.00 157.10 235 PRO C C 1
ATOM 9164 O O . PRO E 1 235 ? 23.987 60.611 6.338 1.00 134.68 235 PRO C O 1
ATOM 9168 N N . ILE E 1 236 ? 24.386 59.037 7.996 1.00 167.94 236 ILE C N 1
ATOM 9169 C CA . ILE E 1 236 ? 23.550 58.007 7.424 1.00 160.46 236 ILE C CA 1
ATOM 9170 C C . ILE E 1 236 ? 22.919 57.057 8.403 1.00 145.83 236 ILE C C 1
ATOM 9171 O O . ILE E 1 236 ? 23.308 56.941 9.542 1.00 113.06 236 ILE C O 1
ATOM 9176 N N . THR E 1 237 ? 21.967 56.314 7.904 1.00 141.32 237 THR C N 1
ATOM 9177 C CA . THR E 1 237 ? 21.078 55.491 8.763 1.00 135.86 237 THR C CA 1
ATOM 9178 C C . THR E 1 237 ? 20.722 54.210 8.007 1.00 129.57 237 THR C C 1
ATOM 9179 O O . THR E 1 237 ? 19.999 54.255 7.029 1.00 137.60 237 THR C O 1
ATOM 9183 N N . LEU E 1 238 ? 21.240 53.084 8.480 1.00 121.56 238 LEU C N 1
ATOM 9184 C CA . LEU E 1 238 ? 20.935 51.773 7.903 1.00 113.36 238 LEU C CA 1
ATOM 9185 C C . LEU E 1 238 ? 20.277 50.833 8.922 1.00 92.46 238 LEU C C 1
ATOM 9186 O O . LEU E 1 238 ? 20.375 51.032 10.116 1.00 101.54 238 LEU C O 1
ATOM 9191 N N . SER E 1 239 ? 19.640 49.787 8.427 1.00 97.04 239 SER C N 1
ATOM 9192 C CA . SER E 1 239 ? 19.058 48.746 9.268 1.00 87.29 239 SER C CA 1
ATOM 9193 C C . SER E 1 239 ? 19.627 47.378 9.004 1.00 89.09 239 SER C C 1
ATOM 9194 O O . SER E 1 239 ? 20.099 47.105 7.910 1.00 99.68 239 SER C O 1
ATOM 9197 N N . PHE E 1 240 ? 19.594 46.527 10.030 1.00 94.77 240 PHE C N 1
ATOM 9198 C CA . PHE E 1 240 ? 20.224 45.216 9.984 1.00 90.65 240 PHE C CA 1
ATOM 9199 C C . PHE E 1 240 ? 19.513 44.162 10.815 1.00 85.42 240 PHE C C 1
ATOM 9200 O O . PHE E 1 240 ? 18.810 44.475 11.752 1.00 74.26 240 PHE C O 1
ATOM 9208 N N . ALA E 1 241 ? 19.718 42.901 10.456 1.00 85.54 241 ALA C N 1
ATOM 9209 C CA . ALA E 1 241 ? 19.176 41.805 11.236 1.00 87.31 241 ALA C CA 1
ATOM 9210 C C . ALA E 1 241 ? 19.944 41.613 12.544 1.00 92.86 241 ALA C C 1
ATOM 9211 O O . ALA E 1 241 ? 21.135 41.325 12.524 1.00 90.81 241 ALA C O 1
ATOM 9213 N N . LEU E 1 242 ? 19.231 41.701 13.661 1.00 86.98 242 LEU C N 1
ATOM 9214 C CA . LEU E 1 242 ? 19.845 41.459 14.954 1.00 74.21 242 LEU C CA 1
ATOM 9215 C C . LEU E 1 242 ? 20.343 40.049 15.112 1.00 71.83 242 LEU C C 1
ATOM 9216 O O . LEU E 1 242 ? 21.369 39.846 15.753 1.00 75.23 242 LEU C O 1
ATOM 9221 N N . ARG E 1 243 ? 19.694 39.082 14.483 1.00 69.54 243 ARG C N 1
ATOM 9222 C CA . ARG E 1 243 ? 20.203 37.707 14.555 1.00 82.94 243 ARG C CA 1
ATOM 9223 C C . ARG E 1 243 ? 21.705 37.664 14.272 1.00 84.48 243 ARG C C 1
ATOM 9224 O O . ARG E 1 243 ? 22.464 37.052 15.010 1.00 86.14 243 ARG C O 1
ATOM 9232 N N . PHE E 1 244 ? 22.115 38.367 13.224 1.00 87.57 244 PHE C N 1
ATOM 9233 C CA . PHE E 1 244 ? 23.482 38.317 12.756 1.00 80.56 244 PHE C CA 1
ATOM 9234 C C . PHE E 1 244 ? 24.367 39.246 13.534 1.00 75.91 244 PHE C C 1
ATOM 9235 O O . PHE E 1 244 ? 25.510 38.867 13.884 1.00 74.46 244 PHE C O 1
ATOM 9243 N N . MET E 1 245 ? 23.866 40.447 13.811 1.00 61.27 245 MET C N 1
ATOM 9244 C CA . MET E 1 245 ? 24.616 41.365 14.675 1.00 69.96 245 MET C CA 1
ATOM 9245 C C . MET E 1 245 ? 24.988 40.666 15.996 1.00 77.90 245 MET C C 1
ATOM 9246 O O . MET E 1 245 ? 26.114 40.805 16.508 1.00 79.46 245 MET C O 1
ATOM 9251 N N . GLY E 1 246 ? 24.050 39.863 16.503 1.00 74.13 246 GLY C N 1
ATOM 9252 C CA . GLY E 1 246 ? 24.284 39.111 17.704 1.00 70.04 246 GLY C CA 1
ATOM 9253 C C . GLY E 1 246 ? 25.382 38.113 17.529 1.00 73.58 246 GLY C C 1
ATOM 9254 O O . GLY E 1 246 ? 26.248 37.984 18.391 1.00 80.83 246 GLY C O 1
ATOM 9255 N N . ILE E 1 247 ? 25.367 37.416 16.406 1.00 69.94 247 ILE C N 1
ATOM 9256 C CA . ILE E 1 247 ? 26.411 36.425 16.142 1.00 75.68 247 ILE C CA 1
ATOM 9257 C C . ILE E 1 247 ? 27.781 37.086 16.103 1.00 71.37 247 ILE C C 1
ATOM 9258 O O . ILE E 1 247 ? 28.763 36.545 16.654 1.00 69.43 247 ILE C O 1
ATOM 9263 N N . PHE E 1 248 ? 27.812 38.258 15.460 1.00 74.07 248 PHE C N 1
ATOM 9264 C CA . PHE E 1 2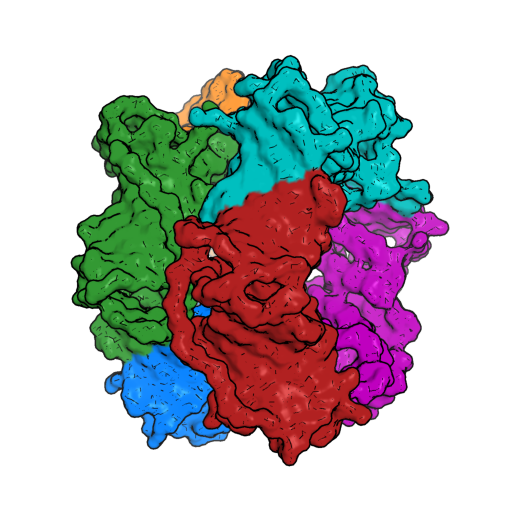48 ? 29.046 39.019 15.279 1.00 75.18 248 PHE C CA 1
ATOM 9265 C C . PHE E 1 248 ? 29.569 39.492 16.596 1.00 74.33 248 PHE C C 1
ATOM 9266 O O . PHE E 1 248 ? 30.766 39.474 16.815 1.00 80.60 248 PHE C O 1
ATOM 9274 N N . ALA E 1 249 ? 28.658 39.901 17.481 1.00 75.24 249 ALA C N 1
ATOM 9275 C CA . ALA E 1 249 ? 29.064 40.519 18.737 1.00 70.11 249 ALA C CA 1
ATOM 9276 C C . ALA E 1 249 ? 29.853 39.656 19.712 1.00 67.62 249 ALA C C 1
ATOM 9277 O O . ALA E 1 249 ? 30.457 40.210 20.636 1.00 73.58 249 ALA C O 1
ATOM 9279 N N . LYS E 1 250 ? 29.891 38.343 19.486 1.00 67.81 250 LYS C N 1
ATOM 9280 C CA . LYS E 1 250 ? 30.802 37.437 20.231 1.00 80.64 250 LYS C CA 1
ATOM 9281 C C . LYS E 1 250 ? 32.278 37.804 20.026 1.00 81.48 250 LYS C C 1
ATOM 9282 O O . LYS E 1 250 ? 33.147 37.456 20.832 1.00 86.25 250 LYS C O 1
ATOM 9288 N N . GLY E 1 251 ? 32.558 38.538 18.954 1.00 78.25 251 GLY C N 1
ATOM 9289 C CA . GLY E 1 251 ? 33.876 39.121 18.762 1.00 85.93 251 GLY C CA 1
ATOM 9290 C C . GLY E 1 251 ? 34.456 39.866 19.948 1.00 81.74 251 GLY C C 1
ATOM 9291 O O . GLY E 1 251 ? 35.677 39.980 20.068 1.00 77.76 251 GLY C O 1
ATOM 9292 N N . SER E 1 252 ? 33.586 40.371 20.816 1.00 84.57 252 SER C N 1
ATOM 9293 C CA . SER E 1 252 ? 34.015 41.045 22.035 1.00 83.17 252 SER C CA 1
ATOM 9294 C C . SER E 1 252 ? 34.959 40.208 22.906 1.00 69.63 252 SER C C 1
ATOM 9295 O O . SER E 1 252 ? 35.722 40.780 23.646 1.00 72.80 252 SER C O 1
ATOM 9298 N N . THR E 1 253 ? 34.931 38.886 22.788 1.00 65.33 253 THR C N 1
ATOM 9299 C CA . THR E 1 253 ? 35.910 38.034 23.450 1.00 70.75 253 THR C CA 1
ATOM 9300 C C . THR E 1 253 ? 37.339 38.184 22.892 1.00 76.81 253 THR C C 1
ATOM 9301 O O . THR E 1 253 ? 38.277 37.756 23.524 1.00 76.69 253 THR C O 1
ATOM 9305 N N . LEU E 1 254 ? 37.505 38.759 21.704 1.00 80.14 254 LEU C N 1
ATOM 9306 C CA . LEU E 1 254 ? 38.808 38.870 21.067 1.00 80.20 254 LEU C CA 1
ATOM 9307 C C . LEU E 1 254 ? 39.462 40.240 21.166 1.00 84.42 254 LEU C C 1
ATOM 9308 O O . LEU E 1 254 ? 40.646 40.355 20.958 1.00 89.16 254 LEU C O 1
ATOM 9313 N N . SER E 1 255 ? 38.692 41.277 21.439 1.00 79.82 255 SER C N 1
ATOM 9314 C CA . SER E 1 255 ? 39.139 42.629 21.233 1.00 77.30 255 SER C CA 1
ATOM 9315 C C . SER E 1 255 ? 38.318 43.582 22.091 1.00 74.53 255 SER C C 1
ATOM 9316 O O . SER E 1 255 ? 37.097 43.602 21.975 1.00 82.39 255 SER C O 1
ATOM 9319 N N . GLU E 1 256 ? 38.977 44.384 22.932 1.00 83.65 256 GLU C N 1
ATOM 9320 C CA . GLU E 1 256 ? 38.260 45.380 23.744 1.00 82.70 256 GLU C CA 1
ATOM 9321 C C . GLU E 1 256 ? 37.453 46.359 22.920 1.00 72.07 256 GLU C C 1
ATOM 9322 O O . GLU E 1 256 ? 36.416 46.816 23.402 1.00 72.77 256 GLU C O 1
ATOM 9328 N N . ARG E 1 257 ? 37.872 46.644 21.693 1.00 67.09 257 ARG C N 1
ATOM 9329 C CA . ARG E 1 257 ? 37.119 47.563 20.819 1.00 79.03 257 ARG C CA 1
ATOM 9330 C C . ARG E 1 257 ? 36.659 46.870 19.536 1.00 82.20 257 ARG C C 1
ATOM 9331 O O . ARG E 1 257 ? 37.143 45.802 19.199 1.00 78.35 257 ARG C O 1
ATOM 9339 N N . VAL E 1 258 ? 35.728 47.508 18.838 1.00 75.05 258 VAL C N 1
ATOM 9340 C CA . VAL E 1 258 ? 35.101 46.970 17.647 1.00 75.01 258 VAL C CA 1
ATOM 9341 C C . VAL E 1 258 ? 34.814 48.116 16.711 1.00 72.38 258 VAL C C 1
ATOM 9342 O O . VAL E 1 258 ? 34.383 49.167 17.145 1.00 75.14 258 VAL C O 1
ATOM 9346 N N . THR E 1 259 ? 34.980 47.894 15.422 1.00 82.88 259 THR C N 1
ATOM 9347 C CA . THR E 1 259 ? 34.744 48.942 14.460 1.00 86.60 259 THR C CA 1
ATOM 9348 C C . THR E 1 259 ? 33.665 48.527 13.490 1.00 88.05 259 THR C C 1
ATOM 9349 O O . THR E 1 259 ? 33.699 47.421 12.938 1.00 93.59 259 THR C O 1
ATOM 9353 N N . LEU E 1 260 ? 32.735 49.440 13.263 1.00 75.59 260 LEU C N 1
ATOM 9354 C CA . LEU E 1 260 ? 31.672 49.244 12.308 1.00 88.02 260 LEU C CA 1
ATOM 9355 C C . LEU E 1 260 ? 31.912 50.248 11.218 1.00 90.66 260 LEU C C 1
ATOM 9356 O O . LEU E 1 260 ? 32.239 51.385 11.513 1.00 87.76 260 LEU C O 1
ATOM 9361 N N . LYS E 1 261 ? 31.729 49.821 9.969 1.00 95.90 261 LYS C N 1
ATOM 9362 C CA . LYS E 1 261 ? 31.947 50.658 8.796 1.00 87.65 261 LYS C CA 1
ATOM 9363 C C . LYS E 1 261 ? 30.729 50.570 7.917 1.00 83.48 261 LYS C C 1
ATOM 9364 O O . LYS E 1 261 ? 30.221 49.470 7.701 1.00 98.47 261 LYS C O 1
ATOM 9370 N N . PHE E 1 262 ? 30.235 51.709 7.435 1.00 88.60 262 PHE C N 1
ATOM 9371 C CA . PHE E 1 262 ? 29.003 51.721 6.630 1.00 101.33 262 PHE C CA 1
ATOM 9372 C C . PHE E 1 262 ? 29.181 52.459 5.316 1.00 113.38 262 PHE C C 1
ATOM 9373 O O . PHE E 1 262 ? 30.096 53.262 5.149 1.00 128.86 262 PHE C O 1
ATOM 9381 N N . ALA E 1 263 ? 28.270 52.184 4.402 1.00 112.59 263 ALA C N 1
ATOM 9382 C CA . ALA E 1 263 ? 28.283 52.779 3.087 1.00 111.72 263 ALA C CA 1
ATOM 9383 C C . ALA E 1 263 ? 26.874 52.675 2.552 1.00 116.02 263 ALA C C 1
ATOM 9384 O O . ALA E 1 263 ? 26.303 51.593 2.577 1.00 121.07 263 ALA C O 1
ATOM 9386 N N . LYS E 1 264 ? 26.310 53.771 2.066 1.00 137.34 264 LYS C N 1
ATOM 9387 C CA . LYS E 1 264 ? 24.889 53.778 1.711 1.00 136.33 264 LYS C CA 1
ATOM 9388 C C . LYS E 1 264 ? 24.540 52.556 0.838 1.00 129.18 264 LYS C C 1
ATOM 9389 O O . LYS E 1 264 ? 25.352 52.141 0.016 1.00 97.83 264 LYS C O 1
ATOM 9395 N N . ASP E 1 265 ? 23.395 51.900 1.084 1.00 144.99 265 ASP C N 1
ATOM 9396 C CA . ASP E 1 265 ? 23.003 50.718 0.267 1.00 148.06 265 ASP C CA 1
ATOM 9397 C C . ASP E 1 265 ? 24.066 49.618 0.038 1.00 139.24 265 ASP C C 1
ATOM 9398 O O . ASP E 1 265 ? 24.091 48.967 -0.992 1.00 124.24 265 ASP C O 1
ATOM 9403 N N . SER E 1 266 ? 24.937 49.398 1.019 1.00 166.89 266 SER C N 1
ATOM 9404 C CA . SER E 1 266 ? 26.004 48.394 0.914 1.00 149.76 266 SER C CA 1
ATOM 9405 C C . SER E 1 266 ? 26.184 47.596 2.213 1.00 137.51 266 SER C C 1
ATOM 9406 O O . SER E 1 266 ? 25.911 48.101 3.313 1.00 121.47 266 SER C O 1
ATOM 9409 N N . PRO E 1 267 ? 26.650 46.352 2.108 1.00 127.26 267 PRO C N 1
ATOM 9410 C CA . PRO E 1 267 ? 27.005 45.612 3.300 1.00 127.38 267 PRO C CA 1
ATOM 9411 C C . PRO E 1 267 ? 27.885 46.395 4.244 1.00 117.09 267 PRO C C 1
ATOM 9412 O O . PRO E 1 267 ? 28.929 46.925 3.829 1.00 104.75 267 PRO C O 1
ATOM 9416 N N . CYS E 1 268 ? 27.456 46.473 5.502 1.00 101.73 268 CYS C N 1
ATOM 9417 C CA . CYS E 1 268 ? 28.323 46.973 6.547 1.00 95.72 268 CYS C CA 1
ATOM 9418 C C . CYS E 1 268 ? 29.397 45.960 6.874 1.00 85.21 268 CYS C C 1
ATOM 9419 O O . CYS E 1 268 ? 29.317 44.780 6.500 1.00 82.16 268 CYS C O 1
ATOM 9422 N N . MET E 1 269 ? 30.391 46.444 7.603 1.00 75.35 269 MET C N 1
ATOM 9423 C CA . MET E 1 269 ? 31.434 45.597 8.102 1.00 87.60 269 MET C CA 1
ATOM 9424 C C . MET E 1 269 ? 31.569 45.788 9.606 1.00 92.81 269 MET C C 1
ATOM 9425 O O . MET E 1 269 ? 31.497 46.913 10.086 1.00 94.80 269 MET C O 1
ATOM 9430 N N . VAL E 1 270 ? 31.772 44.690 10.340 1.00 79.90 270 VAL C N 1
ATOM 9431 C CA . VAL E 1 270 ? 32.137 44.789 11.714 1.00 74.32 270 VAL C CA 1
ATOM 9432 C C . VAL E 1 270 ? 33.430 44.025 11.910 1.00 82.27 270 VAL C C 1
ATOM 9433 O O . VAL E 1 270 ? 33.527 42.843 11.598 1.00 71.68 270 VAL C O 1
ATOM 9437 N N . GLU E 1 271 ? 34.430 44.756 12.413 1.00 81.03 271 GLU C N 1
ATOM 9438 C CA . GLU E 1 271 ? 35.789 44.297 12.483 1.00 82.23 271 GLU C CA 1
ATOM 9439 C C . GLU E 1 271 ? 36.267 44.286 13.908 1.00 76.52 271 GLU C C 1
ATOM 9440 O O . GLU E 1 271 ? 36.087 45.252 14.620 1.00 83.37 271 GLU C O 1
ATOM 9446 N N . TYR E 1 272 ? 36.943 43.208 14.264 1.00 70.38 272 TYR C N 1
ATOM 9447 C CA . TYR E 1 272 ? 37.562 43.002 15.536 1.00 67.95 272 TYR C CA 1
ATOM 9448 C C . TYR E 1 272 ? 39.018 42.731 15.218 1.00 70.89 272 TYR C C 1
ATOM 9449 O O . TYR E 1 272 ? 39.366 41.705 14.633 1.00 84.66 272 TYR C O 1
ATOM 9458 N N . GLY E 1 273 ? 39.894 43.620 15.639 1.00 78.97 273 GLY C N 1
ATOM 9459 C CA . GLY E 1 273 ? 41.325 43.356 15.534 1.00 75.20 273 GLY C CA 1
ATOM 9460 C C . GLY E 1 273 ? 41.762 42.358 16.566 1.00 69.51 273 GLY C C 1
ATOM 9461 O O . GLY E 1 273 ? 41.393 42.474 17.714 1.00 80.13 273 GLY C O 1
ATOM 9462 N N . ILE E 1 274 ? 42.554 41.375 16.160 1.00 80.19 274 ILE C N 1
ATOM 9463 C CA . ILE E 1 274 ? 43.145 40.393 17.077 1.00 86.94 274 ILE C CA 1
ATOM 9464 C C . ILE E 1 274 ? 44.586 40.851 17.323 1.00 93.44 274 ILE C C 1
ATOM 9465 O O . ILE E 1 274 ? 45.535 40.263 16.800 1.00 112.15 274 ILE C O 1
ATOM 9470 N N . ASP E 1 275 ? 44.705 41.896 18.137 1.00 113.35 275 ASP C N 1
ATOM 9471 C CA . ASP E 1 275 ? 45.862 42.745 18.381 1.00 121.66 275 ASP C CA 1
ATOM 9472 C C . ASP E 1 275 ? 46.501 43.125 17.079 1.00 128.75 275 ASP C C 1
ATOM 9473 O O . ASP E 1 275 ? 45.777 43.735 16.275 1.00 151.33 275 ASP C O 1
ATOM 9478 N N . ASN E 1 276 ? 47.758 42.776 16.851 1.00 128.79 276 ASN C N 1
ATOM 9479 C CA . ASN E 1 276 ? 48.383 43.151 15.565 1.00 142.43 276 ASN C CA 1
ATOM 9480 C C . ASN E 1 276 ? 48.586 41.950 14.651 1.00 137.44 276 ASN C C 1
ATOM 9481 O O . ASN E 1 276 ? 49.058 42.100 13.536 1.00 135.72 276 ASN C O 1
ATOM 9486 N N . VAL E 1 277 ? 48.108 40.806 15.110 1.00 111.04 277 VAL C N 1
ATOM 9487 C CA . VAL E 1 277 ? 48.451 39.544 14.514 1.00 92.28 277 VAL C CA 1
ATOM 9488 C C . VAL E 1 277 ? 47.310 38.882 13.691 1.00 81.07 277 VAL C C 1
ATOM 9489 O O . VAL E 1 277 ? 47.486 37.768 13.196 1.00 70.42 277 VAL C O 1
ATOM 9493 N N . GLY E 1 278 ? 46.212 39.613 13.501 1.00 66.63 278 GLY C N 1
ATOM 9494 C CA . GLY E 1 278 ? 45.156 39.176 12.629 1.00 62.39 278 GLY C CA 1
ATOM 9495 C C . GLY E 1 278 ? 43.886 40.009 12.774 1.00 64.00 278 GLY C C 1
ATOM 9496 O O . GLY E 1 278 ? 43.887 41.002 13.467 1.00 71.95 278 GLY C O 1
ATOM 9497 N N . TYR E 1 279 ? 42.827 39.621 12.089 1.00 61.09 279 TYR C N 1
ATOM 9498 C CA . TYR E 1 279 ? 41.550 40.219 12.324 1.00 78.40 279 TYR C CA 1
ATOM 9499 C C . TYR E 1 279 ? 40.405 39.201 12.181 1.00 86.76 279 TYR C C 1
ATOM 9500 O O . TYR E 1 27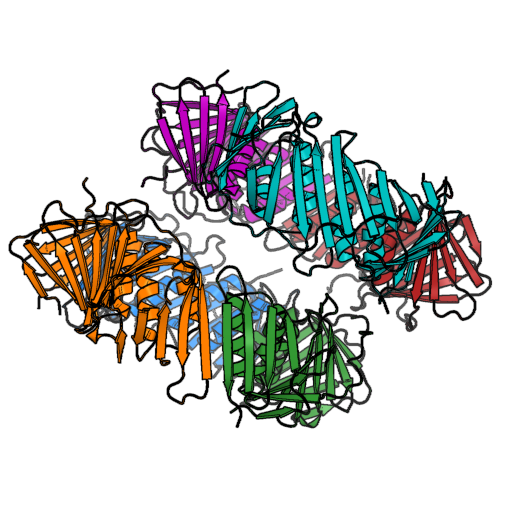9 ? 40.612 38.088 11.682 1.00 78.46 279 TYR C O 1
ATOM 9509 N N . LEU E 1 280 ? 39.224 39.630 12.644 1.00 72.08 280 LEU C N 1
ATOM 9510 C CA . LEU E 1 280 ? 37.968 38.980 12.423 1.00 69.06 280 LEU C CA 1
ATOM 9511 C C . LEU E 1 280 ? 36.998 40.013 11.904 1.00 69.40 280 LEU C C 1
ATOM 9512 O O . LEU E 1 280 ? 36.753 41.028 12.512 1.00 76.17 280 LEU C O 1
ATOM 9517 N N . ARG E 1 281 ? 36.374 39.715 10.800 1.00 73.35 281 ARG C N 1
ATOM 9518 C CA . ARG E 1 281 ? 35.690 40.709 10.048 1.00 72.52 281 ARG C CA 1
ATOM 9519 C C . ARG E 1 281 ? 34.375 40.088 9.588 1.00 67.74 281 ARG C C 1
ATOM 9520 O O . ARG E 1 281 ? 34.360 38.961 9.134 1.00 75.22 281 ARG C O 1
ATOM 9528 N N . TYR E 1 282 ? 33.281 40.805 9.708 1.00 61.48 282 TYR C N 1
ATOM 9529 C CA . TYR E 1 282 ? 31.982 40.271 9.355 1.00 73.96 282 TYR C CA 1
ATOM 9530 C C . TYR E 1 282 ? 31.344 41.260 8.394 1.00 70.34 282 TYR C C 1
ATOM 9531 O O . TYR E 1 282 ? 31.545 42.447 8.519 1.00 72.80 282 TYR C O 1
ATOM 9540 N N . TYR E 1 283 ? 30.559 40.791 7.444 1.00 76.40 283 TYR C N 1
ATOM 9541 C CA . TYR E 1 283 ? 29.872 41.696 6.547 1.00 71.92 283 TYR C CA 1
ATOM 9542 C C . TYR E 1 283 ? 28.439 41.267 6.515 1.00 78.54 283 TYR C C 1
ATOM 9543 O O . TYR E 1 283 ? 28.143 40.058 6.471 1.00 73.05 283 TYR C O 1
ATOM 9552 N N . LEU E 1 284 ? 27.556 42.250 6.466 1.00 74.57 284 LEU C N 1
ATOM 9553 C CA . LEU E 1 284 ? 26.144 41.979 6.512 1.00 76.30 284 LEU C CA 1
ATOM 9554 C C . LEU E 1 284 ? 25.373 42.959 5.642 1.00 81.33 284 LEU C C 1
ATOM 9555 O O . LEU E 1 284 ? 25.536 44.174 5.740 1.00 75.76 284 LEU C O 1
ATOM 9560 N N . ALA E 1 285 ? 24.503 42.382 4.829 1.00 92.55 285 ALA C N 1
ATOM 9561 C CA . ALA E 1 285 ? 23.539 43.092 4.009 1.00 87.66 285 ALA C CA 1
ATOM 9562 C C . ALA E 1 285 ? 22.609 43.986 4.798 1.00 87.69 285 ALA C C 1
ATOM 9563 O O . ALA E 1 285 ? 22.073 43.556 5.811 1.00 118.79 285 ALA C O 1
ATOM 9565 N N . PRO E 1 286 ? 22.374 45.215 4.329 1.00 88.96 286 PRO C N 1
ATOM 9566 C CA . PRO E 1 286 ? 21.318 46.017 4.953 1.00 92.98 286 PRO C CA 1
ATOM 9567 C C . PRO E 1 286 ? 19.964 45.444 4.690 1.00 91.98 286 PRO C C 1
ATOM 9568 O O . PRO E 1 286 ? 19.830 44.660 3.808 1.00 97.06 286 PRO C O 1
ATOM 9572 N N . LYS E 1 287 ? 18.996 45.830 5.497 1.00 109.08 287 LYS C N 1
ATOM 9573 C CA . LYS E 1 287 ? 17.565 45.644 5.228 1.00 118.52 287 LYS C CA 1
ATOM 9574 C C . LYS E 1 287 ? 17.203 46.875 4.409 1.00 138.90 287 LYS C C 1
ATOM 9575 O O . LYS E 1 287 ? 17.498 48.018 4.865 1.00 141.82 287 LYS C O 1
ATOM 9581 N N . VAL E 1 288 ? 16.660 46.662 3.199 1.00 154.44 288 VAL C N 1
ATOM 9582 C CA . VAL E 1 288 ? 16.325 47.754 2.238 1.00 157.76 288 VAL C CA 1
ATOM 9583 C C . VAL E 1 288 ? 14.822 47.794 1.942 1.00 170.26 288 VAL C C 1
ATOM 9584 O O . VAL E 1 288 ? 14.215 46.779 1.807 1.00 170.95 288 VAL C O 1
ATOM 9588 N N . ASP E 1 289 ? 14.229 49.001 1.950 1.00 186.71 289 ASP C N 1
ATOM 9589 C CA . ASP E 1 289 ? 12.932 49.413 1.336 1.00 197.62 289 ASP C CA 1
ATOM 9590 C C . ASP E 1 289 ? 12.022 50.356 2.194 1.00 171.06 289 ASP C C 1
ATOM 9591 O O . ASP E 1 289 ? 12.340 51.519 2.295 1.00 134.33 289 ASP C O 1
ATOM 9596 N N . MET F 1 1 ? -23.061 40.490 15.501 1.00 116.23 1 MET F N 1
ATOM 9597 C CA . MET F 1 1 ? -23.374 39.026 15.516 1.00 115.97 1 MET F CA 1
ATOM 9598 C C . MET F 1 1 ? -23.075 38.298 14.167 1.00 118.26 1 MET F C 1
ATOM 9599 O O . MET F 1 1 ? -23.931 38.187 13.323 1.00 129.75 1 MET F O 1
ATOM 9604 N N . LEU F 1 2 ? -21.871 37.717 14.027 1.00 124.20 2 LEU F N 1
ATOM 9605 C CA . LEU F 1 2 ? -21.367 37.004 12.784 1.00 105.30 2 LEU F CA 1
ATOM 9606 C C . LEU F 1 2 ? -21.461 35.482 12.872 1.00 90.12 2 LEU F C 1
ATOM 9607 O O . LEU F 1 2 ? -21.196 34.924 13.913 1.00 98.71 2 LEU F O 1
ATOM 9612 N N . GLU F 1 3 ? -21.825 34.814 11.780 1.00 93.00 3 GLU F N 1
ATOM 9613 C CA . GLU F 1 3 ? -21.808 33.359 11.713 1.00 98.72 3 GLU F CA 1
ATOM 9614 C C . GLU F 1 3 ? -21.484 32.904 10.300 1.00 98.25 3 GLU F C 1
ATOM 9615 O O . GLU F 1 3 ? -22.142 33.301 9.369 1.00 108.90 3 GLU F O 1
ATOM 9621 N N . ALA F 1 4 ? -20.476 32.055 10.168 1.00 97.46 4 ALA F N 1
ATOM 9622 C CA . ALA F 1 4 ? -19.976 31.597 8.883 1.00 89.42 4 ALA F CA 1
ATOM 9623 C C . ALA F 1 4 ? -19.597 30.144 9.029 1.00 81.77 4 ALA F C 1
ATOM 9624 O O . ALA F 1 4 ? -18.624 29.793 9.699 1.00 97.70 4 ALA F O 1
ATOM 9626 N N . GLN F 1 5 ? -20.411 29.297 8.436 1.00 83.58 5 GLN F N 1
ATOM 9627 C CA . GLN F 1 5 ? -20.224 27.878 8.520 1.00 90.79 5 GLN F CA 1
ATOM 9628 C C . GLN F 1 5 ? -19.922 27.304 7.161 1.00 86.86 5 GLN F C 1
ATOM 9629 O O . GLN F 1 5 ? -20.664 27.480 6.239 1.00 87.25 5 GLN F O 1
ATOM 9635 N N . VAL F 1 6 ? -18.838 26.560 7.096 1.00 101.92 6 VAL F N 1
ATOM 9636 C CA . VAL F 1 6 ? -18.407 25.874 5.902 1.00 95.90 6 VAL F CA 1
ATOM 9637 C C . VAL F 1 6 ? -18.759 24.396 6.177 1.00 90.60 6 VAL F C 1
ATOM 9638 O O . VAL F 1 6 ? -18.883 23.990 7.328 1.00 87.22 6 VAL F O 1
ATOM 9642 N N . GLN F 1 7 ? -18.974 23.602 5.151 1.00 92.01 7 GLN F N 1
ATOM 9643 C CA . GLN F 1 7 ? -19.383 22.206 5.360 1.00 95.63 7 GLN F CA 1
ATOM 9644 C C . GLN F 1 7 ? -18.189 21.314 5.666 1.00 103.03 7 GLN F C 1
ATOM 9645 O O . GLN F 1 7 ? -18.275 20.387 6.481 1.00 103.53 7 GLN F O 1
ATOM 9651 N N . PHE F 1 8 ? -17.093 21.587 4.966 1.00 101.39 8 PHE F N 1
ATOM 9652 C CA . PHE F 1 8 ? -15.870 20.824 5.056 1.00 85.22 8 PHE F CA 1
ATOM 9653 C C . PHE F 1 8 ? -14.743 21.763 5.550 1.00 85.44 8 PHE F C 1
ATOM 9654 O O . PHE F 1 8 ? -14.270 22.672 4.811 1.00 75.69 8 PHE F O 1
ATOM 9662 N N . ALA F 1 9 ? -14.289 21.533 6.796 1.00 80.02 9 ALA F N 1
ATOM 9663 C CA . ALA F 1 9 ? -13.213 22.344 7.402 1.00 71.73 9 ALA F CA 1
ATOM 9664 C C . ALA F 1 9 ? -11.931 22.388 6.640 1.00 71.22 9 ALA F C 1
ATOM 9665 O O . ALA F 1 9 ? -11.150 23.295 6.896 1.00 75.59 9 ALA F O 1
ATOM 9667 N N . SER F 1 10 ? -11.699 21.423 5.734 1.00 72.16 10 SER F N 1
ATOM 9668 C CA . SER F 1 10 ? -10.529 21.435 4.830 1.00 79.71 10 SER F CA 1
ATOM 9669 C C . SER F 1 10 ? -10.230 22.801 4.308 1.00 83.48 10 SER F C 1
ATOM 9670 O O . SER F 1 10 ? -9.080 23.200 4.248 1.00 82.61 10 SER F O 1
ATOM 9673 N N . LEU F 1 11 ? -11.266 23.498 3.871 1.00 89.57 11 LEU F N 1
ATOM 9674 C CA . LEU F 1 11 ? -11.067 24.757 3.184 1.00 87.75 11 LEU F CA 1
ATOM 9675 C C . LEU F 1 11 ? -10.314 25.739 4.070 1.00 74.71 11 LEU F C 1
ATOM 9676 O O . LEU F 1 11 ? -9.289 26.335 3.676 1.00 68.00 11 LEU F O 1
ATOM 9681 N N . TRP F 1 12 ? -10.834 25.894 5.279 1.00 77.50 12 TRP F N 1
ATOM 9682 C CA . TRP F 1 12 ? -10.221 26.796 6.236 1.00 80.37 12 TRP F CA 1
ATOM 9683 C C . TRP F 1 12 ? -8.808 26.372 6.596 1.00 80.61 12 TRP F C 1
ATOM 9684 O O . TRP F 1 12 ? -7.882 27.190 6.615 1.00 77.13 12 TRP F O 1
ATOM 9695 N N . LYS F 1 13 ? -8.654 25.076 6.853 1.00 76.91 13 LYS F N 1
ATOM 9696 C CA . LYS F 1 13 ? -7.341 24.498 7.124 1.00 68.52 13 LYS F CA 1
ATOM 9697 C C . LYS F 1 13 ? -6.336 24.854 6.047 1.00 70.60 13 LYS F C 1
ATOM 9698 O O . LYS F 1 13 ? -5.265 25.386 6.357 1.00 79.57 13 LYS F O 1
ATOM 9704 N N . ARG F 1 14 ? -6.705 24.626 4.788 1.00 64.92 14 ARG F N 1
ATOM 9705 C CA . ARG F 1 14 ? -5.794 24.848 3.665 1.00 66.94 14 ARG F CA 1
ATOM 9706 C C . ARG F 1 14 ? -5.543 26.333 3.450 1.00 71.94 14 ARG F C 1
ATOM 9707 O O . ARG F 1 14 ? -4.412 26.724 3.106 1.00 59.30 14 ARG F O 1
ATOM 9715 N N . LEU F 1 15 ? -6.566 27.163 3.672 1.00 72.45 15 LEU F N 1
ATOM 9716 C CA . LEU F 1 15 ? -6.414 28.613 3.508 1.00 80.24 15 LEU F CA 1
ATOM 9717 C C . LEU F 1 15 ? -5.474 29.224 4.504 1.00 79.69 15 LEU F C 1
ATOM 9718 O O . LEU F 1 15 ? -4.552 29.963 4.123 1.00 69.65 15 LEU F O 1
ATOM 9723 N N . VAL F 1 16 ? -5.715 28.932 5.778 1.00 72.38 16 VAL F N 1
ATOM 9724 C CA . VAL F 1 16 ? -4.900 29.511 6.815 1.00 77.19 16 VAL F CA 1
ATOM 9725 C C . VAL F 1 16 ? -3.430 29.123 6.683 1.00 74.42 16 VAL F C 1
ATOM 9726 O O . VAL F 1 16 ? -2.583 29.974 6.866 1.00 71.57 16 VAL F O 1
ATOM 9730 N N . GLU F 1 17 ? -3.143 27.867 6.335 1.00 71.28 17 GLU F N 1
ATOM 9731 C CA . GLU F 1 17 ? -1.790 27.469 5.997 1.00 73.66 17 GLU F CA 1
ATOM 9732 C C . GLU F 1 17 ? -1.199 28.388 4.952 1.00 74.49 17 GLU F C 1
ATOM 9733 O O . GLU F 1 17 ? -0.078 28.844 5.091 1.00 82.14 17 GLU F O 1
ATOM 9739 N N . CYS F 1 18 ? -1.951 28.664 3.894 1.00 84.68 18 CYS F N 1
ATOM 9740 C CA . CYS F 1 18 ? -1.445 29.520 2.817 1.00 85.29 18 CYS F CA 1
ATOM 9741 C C . CYS F 1 18 ? -1.138 30.909 3.282 1.00 86.26 18 CYS F C 1
ATOM 9742 O O . CYS F 1 18 ? -0.040 31.395 2.983 1.00 86.61 18 CYS F O 1
ATOM 9745 N N . ILE F 1 19 ? -2.078 31.554 3.992 1.00 84.31 19 ILE F N 1
ATOM 9746 C CA . ILE F 1 19 ? -1.861 32.963 4.305 1.00 98.24 19 ILE F CA 1
ATOM 9747 C C . ILE F 1 19 ? -0.848 33.093 5.491 1.00 95.75 19 ILE F C 1
ATOM 9748 O O . ILE F 1 19 ? -0.003 34.005 5.499 1.00 82.20 19 ILE F O 1
ATOM 9753 N N . ASN F 1 20 ? -0.889 32.147 6.434 1.00 83.12 20 ASN F N 1
ATOM 9754 C CA . ASN F 1 20 ? 0.083 32.100 7.544 1.00 78.95 20 ASN F CA 1
ATOM 9755 C C . ASN F 1 20 ? 1.541 31.969 7.102 1.00 74.94 20 ASN F C 1
ATOM 9756 O O . ASN F 1 20 ? 2.466 32.405 7.782 1.00 81.18 20 ASN F O 1
ATOM 9761 N N . GLY F 1 21 ? 1.738 31.391 5.936 1.00 61.40 21 GLY F N 1
ATOM 9762 C CA . GLY F 1 21 ? 3.019 31.453 5.289 1.00 57.76 21 GLY F CA 1
ATOM 9763 C C . GLY F 1 21 ? 3.589 32.822 5.055 1.00 71.52 21 GLY F C 1
ATOM 9764 O O . GLY F 1 21 ? 4.803 32.954 4.915 1.00 80.41 21 GLY F O 1
ATOM 9765 N N . LEU F 1 22 ? 2.728 33.824 4.926 1.00 89.07 22 LEU F N 1
ATOM 9766 C CA . LEU F 1 22 ? 3.147 35.171 4.551 1.00 81.87 22 LEU F CA 1
ATOM 9767 C C . LEU F 1 22 ? 3.145 36.139 5.712 1.00 77.57 22 LEU F C 1
ATOM 9768 O O . LEU F 1 22 ? 3.959 37.042 5.716 1.00 79.82 22 LEU F O 1
ATOM 9773 N N . VAL F 1 23 ? 2.203 35.981 6.646 1.00 72.37 23 VAL F N 1
ATOM 9774 C CA . VAL F 1 23 ? 1.965 36.924 7.757 1.00 82.53 23 VAL F CA 1
ATOM 9775 C C . VAL F 1 23 ? 1.451 36.168 8.987 1.00 89.74 23 VAL F C 1
ATOM 9776 O O . VAL F 1 23 ? 0.802 35.145 8.818 1.00 74.08 23 VAL F O 1
ATOM 9780 N N . ASN F 1 24 ? 1.685 36.680 10.198 1.00 84.83 24 ASN F N 1
ATOM 9781 C CA . ASN F 1 24 ? 1.256 35.954 11.427 1.00 91.14 24 ASN F CA 1
ATOM 9782 C C . ASN F 1 24 ? -0.029 36.423 11.971 1.00 84.19 24 ASN F C 1
ATOM 9783 O O . ASN F 1 24 ? -0.612 35.753 12.828 1.00 83.62 24 ASN F O 1
ATOM 9788 N N . GLU F 1 25 ? -0.466 37.591 11.544 1.00 100.52 25 GLU F N 1
ATOM 9789 C CA . GLU F 1 25 ? -1.751 38.118 12.000 1.00 94.56 25 GLU F CA 1
ATOM 9790 C C . GLU F 1 25 ? -2.427 38.791 10.835 1.00 89.18 25 GLU F C 1
ATOM 9791 O O . GLU F 1 25 ? -1.761 39.246 9.868 1.00 78.33 25 GLU F O 1
ATOM 9797 N N . ALA F 1 26 ? -3.742 38.825 10.895 1.00 75.46 26 ALA F N 1
ATOM 9798 C CA . ALA F 1 26 ? -4.471 39.441 9.820 1.00 79.14 26 ALA F CA 1
ATOM 9799 C C . ALA F 1 26 ? -5.855 39.790 10.259 1.00 82.37 26 ALA F C 1
ATOM 9800 O O . ALA F 1 26 ? -6.418 39.105 11.137 1.00 73.42 26 ALA F O 1
ATOM 9802 N N . ASN F 1 27 ? -6.393 40.844 9.640 1.00 79.43 27 ASN F N 1
ATOM 9803 C CA . ASN F 1 27 ? -7.781 41.211 9.877 1.00 87.61 27 ASN F CA 1
ATOM 9804 C C . ASN F 1 27 ? -8.674 40.477 8.902 1.00 82.54 27 ASN F C 1
ATOM 9805 O O . ASN F 1 27 ? -8.397 40.426 7.707 1.00 71.17 27 ASN F O 1
ATOM 9810 N N . PHE F 1 28 ? -9.728 39.900 9.444 1.00 74.16 28 PHE F N 1
ATOM 9811 C CA . PHE F 1 28 ? -10.817 39.316 8.674 1.00 89.40 28 PHE F CA 1
ATOM 9812 C C . PHE F 1 28 ? -11.916 40.382 8.537 1.00 108.40 28 PHE F C 1
ATOM 9813 O O . PHE F 1 28 ? -12.709 40.585 9.471 1.00 96.32 28 PHE F O 1
ATOM 9821 N N . ASP F 1 29 ? -11.941 41.064 7.403 1.00 116.86 29 ASP F N 1
ATOM 9822 C CA . ASP F 1 29 ? -13.005 42.005 7.035 1.00 103.59 29 ASP F CA 1
ATOM 9823 C C . ASP F 1 29 ? -14.256 41.164 6.668 1.00 84.19 29 ASP F C 1
ATOM 9824 O O . ASP F 1 29 ? -14.263 40.474 5.658 1.00 95.85 29 ASP F O 1
ATOM 9829 N N . CYS F 1 30 ? -15.286 41.237 7.487 1.00 81.91 30 CYS F N 1
ATOM 9830 C CA . CYS F 1 30 ? -16.521 40.486 7.268 1.00 95.64 30 CYS F CA 1
ATOM 9831 C C . CYS F 1 30 ? -17.714 41.400 6.971 1.00 105.95 30 CYS F C 1
ATOM 9832 O O . CYS F 1 30 ? -18.057 42.238 7.781 1.00 98.33 30 CYS F O 1
ATOM 9835 N N . ASN F 1 31 ? -18.357 41.170 5.833 1.00 108.19 31 ASN F N 1
ATOM 9836 C CA . ASN F 1 31 ? -19.465 41.985 5.303 1.00 99.49 31 ASN F CA 1
ATOM 9837 C C . ASN F 1 31 ? -20.553 41.025 4.985 1.00 107.36 31 ASN F C 1
ATOM 9838 O O . ASN F 1 31 ? -20.327 39.823 5.119 1.00 103.17 31 ASN F O 1
ATOM 9843 N N . PRO F 1 32 ? -21.706 41.510 4.499 1.00 119.29 32 PRO F N 1
ATOM 9844 C CA . PRO F 1 32 ? -22.707 40.542 3.970 1.00 99.84 32 PRO F CA 1
ATOM 9845 C C . PRO F 1 32 ? -22.287 39.961 2.621 1.00 90.89 32 PRO F C 1
ATOM 9846 O O . PRO F 1 32 ? -22.776 38.884 2.244 1.00 85.39 32 PRO F O 1
ATOM 9850 N N . GLY F 1 33 ? -21.370 40.661 1.916 1.00 94.40 33 GLY F N 1
ATOM 9851 C CA . GLY F 1 33 ? -20.619 40.080 0.773 1.00 105.69 33 GLY F CA 1
ATOM 9852 C C . GLY F 1 33 ? -19.781 38.821 1.021 1.00 113.58 33 GLY F C 1
ATOM 9853 O O . GLY F 1 33 ? -19.626 38.000 0.121 1.00 106.39 33 GLY F O 1
ATOM 9854 N N . GLY F 1 34 ? -19.238 38.690 2.241 1.00 115.06 34 GLY F N 1
ATOM 9855 C CA . GLY F 1 34 ? -18.402 37.572 2.671 1.00 105.03 34 GLY F CA 1
ATOM 9856 C C . GLY F 1 34 ? -17.121 38.048 3.375 1.00 104.91 34 GLY F C 1
ATOM 9857 O O . GLY F 1 34 ? -16.990 39.244 3.714 1.00 94.99 34 GLY F O 1
ATOM 9858 N N . LEU F 1 35 ? -16.163 37.123 3.555 1.00 97.25 35 LEU F N 1
ATOM 9859 C CA . LEU F 1 35 ? -14.933 37.410 4.297 1.00 87.97 35 LEU F CA 1
ATOM 9860 C C . LEU F 1 35 ? -13.833 37.733 3.339 1.00 78.26 35 LEU F C 1
ATOM 9861 O O . LEU F 1 35 ? -13.688 37.093 2.311 1.00 90.12 35 LEU F O 1
ATOM 9866 N N . SER F 1 36 ? -13.045 38.725 3.695 1.00 67.96 36 SER F N 1
ATOM 9867 C CA . SER F 1 36 ? -11.857 39.037 2.957 1.00 85.96 36 SER F CA 1
ATOM 9868 C C . SER F 1 36 ? -10.698 39.205 3.984 1.00 90.61 36 SER F C 1
ATOM 9869 O O . SER F 1 36 ? -10.924 39.556 5.145 1.00 95.98 36 SER F O 1
ATOM 9872 N N . VAL F 1 37 ? -9.478 38.908 3.549 1.00 73.19 37 VAL F N 1
ATOM 9873 C CA . VAL F 1 37 ? -8.295 39.127 4.323 1.00 75.93 37 VAL F CA 1
ATOM 9874 C C . VAL F 1 37 ? -7.391 39.862 3.355 1.00 77.11 37 VAL F C 1
ATOM 9875 O O . VAL F 1 37 ? -7.253 39.486 2.190 1.00 70.96 37 VAL F O 1
ATOM 9879 N N . GLN F 1 38 ? -6.747 40.909 3.811 1.00 75.97 38 GLN F N 1
ATOM 9880 C CA . GLN F 1 38 ? -5.788 41.568 2.953 1.00 87.44 38 GLN F CA 1
ATOM 9881 C C . GLN F 1 38 ? -4.650 41.948 3.858 1.00 93.26 38 GLN F C 1
ATOM 9882 O O . GLN F 1 38 ? -4.887 42.464 4.944 1.00 97.93 38 GLN F O 1
ATOM 9888 N N . ALA F 1 39 ? -3.419 41.653 3.438 1.00 91.15 39 ALA F N 1
ATOM 9889 C CA . ALA F 1 39 ? -2.250 41.762 4.313 1.00 76.56 39 ALA F CA 1
ATOM 9890 C C . ALA F 1 39 ? -0.962 41.763 3.520 1.00 78.37 39 ALA F C 1
ATOM 9891 O O . ALA F 1 39 ? -0.889 41.199 2.439 1.00 85.37 39 ALA F O 1
ATOM 9893 N N . MET F 1 40 ? 0.049 42.429 4.065 1.00 87.95 40 MET F N 1
ATOM 9894 C CA . MET F 1 40 ? 1.386 42.484 3.474 1.00 91.15 40 MET F CA 1
ATOM 9895 C C . MET F 1 40 ? 2.399 41.768 4.328 1.00 98.39 40 MET F C 1
ATOM 9896 O O . MET F 1 40 ? 2.281 41.703 5.572 1.00 90.82 40 MET F O 1
ATOM 9901 N N . ASP F 1 41 ? 3.451 41.282 3.690 1.00 98.59 41 ASP F N 1
ATOM 9902 C CA . ASP F 1 41 ? 4.530 40.712 4.465 1.00 94.49 41 ASP F CA 1
ATOM 9903 C C . ASP F 1 41 ? 5.241 41.865 5.170 1.00 99.96 41 ASP F C 1
ATOM 9904 O O . ASP F 1 41 ? 5.146 43.020 4.745 1.00 118.96 41 ASP F O 1
ATOM 9909 N N . SER F 1 42 ? 5.946 41.559 6.244 1.00 109.68 42 SER F N 1
ATOM 9910 C CA . SER F 1 42 ? 6.603 42.599 7.038 1.00 105.09 42 SER F CA 1
ATOM 9911 C C . SER F 1 42 ? 7.658 43.398 6.248 1.00 108.95 42 SER F C 1
ATOM 9912 O O . SER F 1 42 ? 7.869 44.563 6.580 1.00 141.86 42 SER F O 1
ATOM 9915 N N . SER F 1 43 ? 8.242 42.830 5.185 1.00 91.71 43 SER F N 1
ATOM 9916 C CA . SER F 1 43 ? 9.115 43.608 4.289 1.00 93.79 43 SER F CA 1
ATOM 9917 C C . SER F 1 43 ? 8.368 44.488 3.249 1.00 112.69 43 SER F C 1
ATOM 9918 O O . SER F 1 43 ? 9.002 45.131 2.422 1.00 119.51 43 SER F O 1
ATOM 9921 N N . HIS F 1 44 ? 7.043 44.510 3.266 1.00 115.29 44 HIS F N 1
ATOM 9922 C CA . HIS F 1 44 ? 6.291 45.315 2.312 1.00 117.26 44 HIS F CA 1
ATOM 9923 C C . HIS F 1 44 ? 6.682 45.082 0.840 1.00 111.90 44 HIS F C 1
ATOM 9924 O O . HIS F 1 44 ? 6.752 46.000 0.069 1.00 133.41 44 HIS F O 1
ATOM 9931 N N . VAL F 1 45 ? 6.932 43.828 0.482 1.00 116.16 45 VAL F N 1
ATOM 9932 C CA . VAL F 1 45 ? 7.260 43.377 -0.877 1.00 104.41 45 VAL F CA 1
ATOM 9933 C C . VAL F 1 45 ? 6.105 42.539 -1.526 1.00 94.72 45 VAL F C 1
ATOM 9934 O O . VAL F 1 45 ? 6.027 42.366 -2.784 1.00 78.66 45 VAL F O 1
ATOM 9938 N N . ALA F 1 46 ? 5.202 42.011 -0.697 1.00 74.08 46 ALA F N 1
ATOM 9939 C CA . ALA F 1 46 ? 4.241 41.055 -1.129 1.00 75.16 46 ALA F CA 1
ATOM 9940 C C . ALA F 1 46 ? 2.953 41.214 -0.367 1.00 83.98 46 ALA F C 1
ATOM 9941 O O . ALA F 1 46 ? 2.959 41.488 0.854 1.00 76.29 46 ALA F O 1
ATOM 9943 N N . LEU F 1 47 ? 1.861 40.930 -1.068 1.00 76.25 47 LEU F N 1
ATOM 9944 C CA . LEU F 1 47 ? 0.536 41.232 -0.596 1.00 87.33 47 LEU F CA 1
ATOM 9945 C C . LEU F 1 47 ? -0.307 39.987 -0.822 1.00 76.03 47 LEU F C 1
ATOM 9946 O O . LEU F 1 47 ? -0.169 39.354 -1.861 1.00 84.61 47 LEU F O 1
ATOM 9951 N N . VAL F 1 48 ? -1.162 39.634 0.127 1.00 68.69 48 VAL F N 1
ATOM 9952 C CA . VAL F 1 48 ? -2.159 38.604 -0.060 1.00 72.78 48 VAL F CA 1
ATOM 9953 C C . VAL F 1 48 ? -3.502 39.266 -0.045 1.00 94.62 48 VAL F C 1
ATOM 9954 O O . VAL F 1 48 ? -3.787 40.086 0.862 1.00 85.73 48 VAL F O 1
ATOM 9958 N N . HIS F 1 49 ? -4.383 38.807 -0.933 1.00 90.41 49 HIS F N 1
ATOM 9959 C CA . HIS F 1 49 ? -5.771 39.145 -0.854 1.00 81.89 49 HIS F CA 1
ATOM 9960 C C . HIS F 1 49 ? -6.572 37.879 -1.031 1.00 72.45 49 HIS F C 1
ATOM 9961 O O . HIS F 1 49 ? -6.456 37.214 -2.037 1.00 65.88 49 HIS F O 1
ATOM 9968 N N . MET F 1 50 ? -7.394 37.550 -0.051 1.00 64.99 50 MET F N 1
ATOM 9969 C CA . MET F 1 50 ? -8.261 36.389 -0.111 1.00 72.82 50 MET F CA 1
ATOM 9970 C C . MET F 1 50 ? -9.671 36.868 0.009 1.00 82.33 50 MET F C 1
ATOM 9971 O O . MET F 1 50 ? -9.951 37.741 0.816 1.00 85.77 50 MET F O 1
ATOM 9976 N N . LEU F 1 51 ? -10.566 36.268 -0.760 1.00 83.39 51 LEU F N 1
ATOM 9977 C CA . LEU F 1 51 ? -11.977 36.548 -0.651 1.00 83.05 51 LEU F CA 1
ATOM 9978 C C . LEU F 1 51 ? -12.783 35.276 -0.628 1.00 68.73 51 LEU F C 1
ATOM 9979 O O . LEU F 1 51 ? -12.659 34.458 -1.514 1.00 76.73 51 LEU F O 1
ATOM 9984 N N . LEU F 1 52 ? -13.606 35.093 0.377 1.00 68.22 52 LEU F N 1
ATOM 9985 C CA . LEU F 1 52 ? -14.593 34.029 0.357 1.00 83.61 52 LEU F CA 1
ATOM 9986 C C . LEU F 1 52 ? -15.944 34.707 0.302 1.00 90.23 52 LEU F C 1
ATOM 9987 O O . LEU F 1 52 ? -16.446 35.197 1.316 1.00 84.24 52 LEU F O 1
ATOM 9992 N N . ARG F 1 53 ? -16.482 34.775 -0.903 1.00 94.09 53 ARG F N 1
ATOM 9993 C CA . ARG F 1 53 ? -17.879 35.159 -1.178 1.00 91.41 53 ARG F CA 1
ATOM 9994 C C . ARG F 1 53 ? -18.856 34.402 -0.238 1.00 79.99 53 ARG F C 1
ATOM 9995 O O . ARG F 1 53 ? -18.561 33.339 0.219 1.00 75.54 53 ARG F O 1
ATOM 10003 N N . ASP F 1 54 ? -19.976 35.000 0.103 1.00 79.29 54 ASP F N 1
ATOM 10004 C CA . ASP F 1 54 ? -20.948 34.373 1.002 1.00 89.19 54 ASP F CA 1
ATOM 10005 C C . ASP F 1 54 ? -21.548 33.035 0.506 1.00 78.47 54 ASP F C 1
ATOM 10006 O O . ASP F 1 54 ? -22.002 32.242 1.329 1.00 82.85 54 ASP F O 1
ATOM 10011 N N . ASP F 1 55 ? -21.618 32.836 -0.824 1.00 84.81 55 ASP F N 1
ATOM 10012 C CA . ASP F 1 55 ? -22.082 31.544 -1.405 1.00 112.53 55 ASP F CA 1
ATOM 10013 C C . ASP F 1 55 ? -21.134 30.358 -1.048 1.00 107.91 55 ASP F C 1
ATOM 10014 O O . ASP F 1 55 ? -21.515 29.199 -1.114 1.00 98.05 55 ASP F O 1
ATOM 10019 N N . CYS F 1 56 ? -19.899 30.692 -0.690 1.00 107.64 56 CYS F N 1
ATOM 10020 C CA . CYS F 1 56 ? -18.929 29.763 -0.113 1.00 101.29 56 CYS F CA 1
ATOM 10021 C C . CYS F 1 56 ? -19.395 28.962 1.107 1.00 86.75 56 CYS F C 1
ATOM 10022 O O . CYS F 1 56 ? -18.984 27.841 1.312 1.00 88.17 56 CYS F O 1
ATOM 10025 N N . PHE F 1 57 ? -20.256 29.549 1.903 1.00 83.93 57 PHE F N 1
ATOM 10026 C CA . PHE F 1 57 ? -20.679 28.982 3.173 1.00 82.19 57 PHE F CA 1
ATOM 10027 C C . PHE F 1 57 ? -22.051 28.370 3.053 1.00 75.61 57 PHE F C 1
ATOM 10028 O O . PHE F 1 57 ? -22.873 28.847 2.314 1.00 120.94 57 PHE F O 1
ATOM 10036 N N . VAL F 1 58 ? -22.290 27.312 3.806 1.00 89.89 58 VAL F N 1
ATOM 10037 C CA . VAL F 1 58 ? -23.616 26.721 3.923 1.00 87.48 58 VAL F CA 1
ATOM 10038 C C . VAL F 1 58 ? -24.494 27.587 4.798 1.00 85.57 58 VAL F C 1
ATOM 10039 O O . VAL F 1 58 ? -25.683 27.368 4.830 1.00 107.86 58 VAL F O 1
ATOM 10043 N N . LYS F 1 59 ? -23.908 28.496 5.556 1.00 80.56 59 LYS F N 1
ATOM 10044 C CA . LYS F 1 59 ? -24.667 29.386 6.402 1.00 89.75 59 LYS F CA 1
ATOM 10045 C C . LYS F 1 59 ? -23.821 30.617 6.629 1.00 85.95 59 LYS F C 1
ATOM 10046 O O . LYS F 1 59 ? -22.687 30.507 7.027 1.00 94.48 59 LYS F O 1
ATOM 10052 N N . TYR F 1 60 ? -24.351 31.791 6.321 1.00 95.02 60 TYR F N 1
ATOM 10053 C CA . TYR F 1 60 ? -23.613 33.043 6.447 1.00 85.57 60 TYR F CA 1
ATOM 10054 C C . TYR F 1 60 ? -24.513 34.179 6.881 1.00 95.02 60 TYR F C 1
ATOM 10055 O O . TYR F 1 60 ? -25.567 34.384 6.324 1.00 116.31 60 TYR F O 1
ATOM 10064 N N . GLN F 1 61 ? -24.037 34.939 7.840 1.00 101.99 61 GLN F N 1
ATOM 10065 C CA . GLN F 1 61 ? -24.839 35.965 8.475 1.00 95.61 61 GLN F CA 1
ATOM 10066 C C . GLN F 1 61 ? -23.881 37.055 8.941 1.00 83.68 61 GLN F C 1
ATOM 10067 O O . GLN F 1 61 ? -23.101 36.848 9.841 1.00 104.80 61 GLN F O 1
ATOM 10073 N N . CYS F 1 62 ? -23.918 38.202 8.308 1.00 96.69 62 CYS F N 1
ATOM 10074 C CA . CYS F 1 62 ? -23.119 39.318 8.748 1.00 100.27 62 CYS F CA 1
ATOM 10075 C C . CYS F 1 62 ? -23.845 40.643 8.402 1.00 125.60 62 CYS F C 1
ATOM 10076 O O . CYS F 1 62 ? -23.558 41.221 7.350 1.00 144.92 62 CYS F O 1
ATOM 10079 N N . GLY F 1 63 ? -24.786 41.052 9.291 1.00 125.29 63 GLY F N 1
ATOM 10080 C CA . GLY F 1 63 ? -25.609 42.293 9.211 1.00 104.84 63 GLY F CA 1
ATOM 10081 C C . GLY F 1 63 ? -24.723 43.492 8.856 1.00 116.02 63 GLY F C 1
ATOM 10082 O O . GLY F 1 63 ? -24.746 43.966 7.720 1.00 140.65 63 GLY F O 1
ATOM 10083 N N . ARG F 1 64 ? -23.898 43.951 9.804 1.00 110.90 64 ARG F N 1
ATOM 10084 C CA . ARG F 1 64 ? -22.977 45.109 9.616 1.00 126.61 64 ARG F CA 1
ATOM 10085 C C . ARG F 1 64 ? -21.589 44.600 9.220 1.00 110.53 64 ARG F C 1
ATOM 10086 O O . ARG F 1 64 ? -21.328 43.456 9.390 1.00 109.58 64 ARG F O 1
ATOM 10094 N N . ASN F 1 65 ? -20.702 45.486 8.774 1.00 110.82 65 ASN F N 1
ATOM 10095 C CA . ASN F 1 65 ? -19.269 45.182 8.594 1.00 106.26 65 ASN F CA 1
ATOM 10096 C C . ASN F 1 65 ? -18.559 45.116 9.932 1.00 121.53 65 ASN F C 1
ATOM 10097 O O . ASN F 1 65 ? -18.321 46.149 10.486 1.00 131.73 65 ASN F O 1
ATOM 10102 N N . SER F 1 66 ? -18.226 43.933 10.449 1.00 135.17 66 SER F N 1
ATOM 10103 C CA . SER F 1 66 ? -17.197 43.814 11.529 1.00 113.42 66 SER F CA 1
ATOM 10104 C C . SER F 1 66 ? -15.805 43.466 10.966 1.00 100.63 66 SER F C 1
ATOM 10105 O O . SER F 1 66 ? -15.680 42.877 9.907 1.00 108.61 66 SER F O 1
ATOM 10108 N N . ILE F 1 67 ? -14.774 43.853 11.703 1.00 105.32 67 ILE F N 1
ATOM 10109 C CA . ILE F 1 67 ? -13.385 43.459 11.453 1.00 115.93 67 ILE F CA 1
ATOM 10110 C C . ILE F 1 67 ? -12.790 42.651 12.608 1.00 121.11 67 ILE F C 1
ATOM 10111 O O . ILE F 1 67 ? -12.808 43.112 13.719 1.00 122.38 67 ILE F O 1
ATOM 10116 N N . LEU F 1 68 ? -12.254 41.470 12.347 1.00 116.61 68 LEU F N 1
ATOM 10117 C CA . LEU F 1 68 ? -11.740 40.577 13.404 1.00 96.49 68 LEU F CA 1
ATOM 10118 C C . LEU F 1 68 ? -10.260 40.343 13.162 1.00 102.49 68 LEU F C 1
ATOM 10119 O O . LEU F 1 68 ? -9.891 39.713 12.192 1.00 109.06 68 LEU F O 1
ATOM 10124 N N . GLY F 1 69 ? -9.404 40.914 13.992 1.00 119.62 69 GLY F N 1
ATOM 10125 C CA . GLY F 1 69 ? -7.966 40.604 13.951 1.00 114.32 69 GLY F CA 1
ATOM 10126 C C . GLY F 1 69 ? -7.677 39.263 14.613 1.00 112.08 69 GLY F C 1
ATOM 10127 O O . GLY F 1 69 ? -8.233 38.960 15.696 1.00 80.44 69 GLY F O 1
ATOM 10128 N N . LEU F 1 70 ? -6.863 38.436 13.950 1.00 107.04 70 LEU F N 1
ATOM 10129 C CA . LEU F 1 70 ? -6.471 37.167 14.549 1.00 83.62 70 LEU F CA 1
ATOM 10130 C C . LEU F 1 70 ? -5.020 36.870 14.389 1.00 91.73 70 LEU F C 1
ATOM 10131 O O . LEU F 1 70 ? -4.364 37.269 13.404 1.00 87.07 70 LEU F O 1
ATOM 10136 N N . ASN F 1 71 ? -4.539 36.127 15.381 1.00 96.32 71 ASN F N 1
ATOM 10137 C CA . ASN F 1 71 ? -3.266 35.463 15.322 1.00 98.04 71 ASN F CA 1
ATOM 10138 C C . ASN F 1 71 ? -3.378 34.205 14.455 1.00 88.30 71 ASN F C 1
ATOM 10139 O O . ASN F 1 71 ? -4.001 33.223 14.832 1.00 87.85 71 ASN F O 1
ATOM 10144 N N . LEU F 1 72 ? -2.753 34.239 13.300 1.00 83.60 72 LEU F N 1
ATOM 10145 C CA . LEU F 1 72 ? -2.822 33.130 12.364 1.00 92.75 72 LEU F CA 1
ATOM 10146 C C . LEU F 1 72 ? -1.992 31.964 12.797 1.00 92.74 72 LEU F C 1
ATOM 10147 O O . LEU F 1 72 ? -2.304 30.838 12.430 1.00 89.84 72 LEU F O 1
ATOM 10152 N N . ALA F 1 73 ? -0.936 32.228 13.561 1.00 100.04 73 ALA F N 1
ATOM 10153 C CA . ALA F 1 73 ? -0.180 31.163 14.206 1.00 92.62 73 ALA F CA 1
ATOM 10154 C C . ALA F 1 73 ? -1.100 30.345 15.144 1.00 83.69 73 ALA F C 1
ATOM 10155 O O . ALA F 1 73 ? -1.201 29.123 14.974 1.00 91.84 73 ALA F O 1
ATOM 10157 N N . SER F 1 74 ? -1.804 30.994 16.065 1.00 65.19 74 SER F N 1
ATOM 10158 C CA . SER F 1 74 ? -2.784 30.276 16.882 1.00 77.78 74 SER F CA 1
ATOM 10159 C C . SER F 1 74 ? -3.889 29.627 16.083 1.00 81.41 74 SER F C 1
ATOM 10160 O O . SER F 1 74 ? -4.293 28.503 16.361 1.00 79.47 74 SER F O 1
ATOM 10163 N N . LEU F 1 75 ? -4.430 30.360 15.120 1.00 94.21 75 LEU F N 1
ATOM 10164 C CA . LEU F 1 75 ? -5.533 29.843 14.329 1.00 87.78 75 LEU F CA 1
ATOM 10165 C C . LEU F 1 75 ? -5.059 28.590 13.606 1.00 81.51 75 LEU F C 1
ATOM 10166 O O . LEU F 1 75 ? -5.772 27.598 13.555 1.00 76.87 75 LEU F O 1
ATOM 10171 N N . SER F 1 76 ? -3.836 28.630 13.083 1.00 76.34 76 SER F N 1
ATOM 10172 C CA . SER F 1 76 ? -3.255 27.483 12.375 1.00 75.85 76 SER F CA 1
ATOM 10173 C C . SER F 1 76 ? -3.185 26.265 13.286 1.00 78.15 76 SER F C 1
ATOM 10174 O O . SER F 1 76 ? -3.552 25.174 12.871 1.00 82.87 76 SER F O 1
ATOM 10177 N N . LYS F 1 77 ? -2.754 26.479 14.528 1.00 78.36 77 LYS F N 1
ATOM 10178 C CA . LYS F 1 77 ? -2.670 25.416 15.532 1.00 77.50 77 LYS F CA 1
ATOM 10179 C C . LYS F 1 77 ? -4.005 24.787 15.875 1.00 74.93 77 LYS F C 1
ATOM 10180 O O . LYS F 1 77 ? -4.085 23.585 16.081 1.00 85.72 77 LYS F O 1
ATOM 10186 N N . VAL F 1 78 ? -5.041 25.595 15.934 1.00 76.82 78 VAL F N 1
ATOM 10187 C CA . VAL F 1 78 ? -6.365 25.064 16.200 1.00 76.92 78 VAL F CA 1
ATOM 10188 C C . VAL F 1 78 ? -6.872 24.330 14.969 1.00 73.98 78 VAL F C 1
ATOM 10189 O O . VAL F 1 78 ? -7.426 23.248 15.060 1.00 78.62 78 VAL F O 1
ATOM 10193 N N . LEU F 1 79 ? -6.661 24.900 13.802 1.00 80.80 79 LEU F N 1
ATOM 10194 C CA . LEU F 1 79 ? -7.169 24.244 12.617 1.00 88.02 79 LEU F CA 1
ATOM 10195 C C . LEU F 1 79 ? -6.456 22.942 12.335 1.00 83.91 79 LEU F C 1
ATOM 10196 O O . LEU F 1 79 ? -7.119 22.028 11.869 1.00 77.87 79 LEU F O 1
ATOM 10201 N N . LYS F 1 80 ? -5.154 22.838 12.643 1.00 85.06 80 LYS F N 1
ATOM 10202 C CA . LYS F 1 80 ? -4.421 21.534 12.551 1.00 80.90 80 LYS F CA 1
ATOM 10203 C C . LYS F 1 80 ? -5.158 20.424 13.206 1.00 75.52 80 LYS F C 1
ATOM 10204 O O . LYS F 1 80 ? -5.159 19.320 12.689 1.00 76.96 80 LYS F O 1
ATOM 10210 N N . ILE F 1 81 ? -5.833 20.691 14.321 1.00 62.36 81 ILE F N 1
ATOM 10211 C CA . ILE F 1 81 ? -6.552 19.642 14.991 1.00 65.81 81 ILE F CA 1
ATOM 10212 C C . ILE F 1 81 ? -7.983 19.444 14.591 1.00 66.85 81 ILE F C 1
ATOM 10213 O O . ILE F 1 81 ? -8.643 18.639 15.192 1.00 75.56 81 ILE F O 1
ATOM 10218 N N . VAL F 1 82 ? -8.507 20.174 13.623 1.00 85.80 82 VAL F N 1
ATOM 10219 C CA . VAL F 1 82 ? -9.908 19.955 13.220 1.00 85.51 82 VAL F CA 1
ATOM 10220 C C . VAL F 1 82 ? -9.893 18.980 12.064 1.00 74.08 82 VAL F C 1
ATOM 10221 O O . VAL F 1 82 ? -9.112 19.147 11.120 1.00 59.98 82 VAL F O 1
ATOM 10225 N N . ASP F 1 83 ? -10.768 17.986 12.110 1.00 71.52 83 ASP F N 1
ATOM 10226 C CA . ASP F 1 83 ? -10.858 17.016 11.011 1.00 85.25 83 ASP F CA 1
ATOM 10227 C C . ASP F 1 83 ? -11.353 17.750 9.751 1.00 87.48 83 ASP F C 1
ATOM 10228 O O . ASP F 1 83 ? -12.376 18.419 9.757 1.00 88.22 83 ASP F O 1
ATOM 10233 N N . SER F 1 84 ? -10.553 17.650 8.706 1.00 82.49 84 SER F N 1
ATOM 10234 C CA . SER F 1 84 ? -10.922 17.957 7.317 1.00 104.29 84 SER F CA 1
ATOM 10235 C C . SER F 1 84 ? -12.418 17.871 7.001 1.00 89.24 84 SER F C 1
ATOM 10236 O O . SER F 1 84 ? -12.929 18.782 6.405 1.00 87.61 84 SER F O 1
ATOM 10239 N N . ASN F 1 85 ? -13.094 16.768 7.348 1.00 85.02 85 ASN F N 1
ATOM 10240 C CA . ASN F 1 85 ? -14.467 16.464 6.858 1.00 86.30 85 ASN F CA 1
ATOM 10241 C C . ASN F 1 85 ? -15.537 16.829 7.818 1.00 87.19 85 ASN F C 1
ATOM 10242 O O . ASN F 1 85 ? -16.712 16.592 7.547 1.00 99.84 85 ASN F O 1
ATOM 10247 N N . ASP F 1 86 ? -15.144 17.384 8.956 1.00 81.80 86 ASP F N 1
ATOM 10248 C CA . ASP F 1 86 ? -16.086 18.002 9.843 1.00 90.56 86 ASP F CA 1
ATOM 10249 C C . ASP F 1 86 ? -16.458 19.391 9.324 1.00 96.00 86 ASP F C 1
ATOM 10250 O O . ASP F 1 86 ? -15.715 20.022 8.544 1.00 75.04 86 ASP F O 1
ATOM 10255 N N . SER F 1 87 ? -17.632 19.841 9.768 1.00 85.49 87 SER F N 1
ATOM 10256 C CA . SER F 1 87 ? -18.101 21.186 9.527 1.00 85.00 87 SER F CA 1
ATOM 10257 C C . SER F 1 87 ? -17.352 22.114 10.452 1.00 84.47 87 SER F C 1
ATOM 10258 O O . SER F 1 87 ? -16.794 21.685 11.456 1.00 90.76 87 SER F O 1
ATOM 10261 N N . LEU F 1 88 ? -17.366 23.392 10.122 1.00 85.63 88 LEU F N 1
ATOM 10262 C CA . LEU F 1 88 ? -16.703 24.370 10.938 1.00 92.98 88 LEU F CA 1
ATOM 10263 C C . LEU F 1 88 ? -17.380 25.739 10.888 1.00 97.63 88 LEU F C 1
ATOM 10264 O O . LEU F 1 88 ? -17.379 26.422 9.851 1.00 94.81 88 LEU F O 1
ATOM 10269 N N . SER F 1 89 ? -17.909 26.139 12.044 1.00 103.89 89 SER F N 1
ATOM 10270 C CA . SER F 1 89 ? -18.621 27.389 12.193 1.00 90.57 89 SER F CA 1
ATOM 10271 C C . SER F 1 89 ? -17.798 28.417 12.958 1.00 80.11 89 SER F C 1
ATOM 10272 O O . SER F 1 89 ? -17.501 28.272 14.141 1.00 104.06 89 SER F O 1
ATOM 10275 N N . LEU F 1 90 ? -17.467 29.485 12.271 1.00 83.44 90 LEU F N 1
ATOM 10276 C CA . LEU F 1 90 ? -16.845 30.658 12.870 1.00 83.30 90 LEU F CA 1
ATOM 10277 C C . LEU F 1 90 ? -17.963 31.601 13.361 1.00 90.45 90 LEU F C 1
ATOM 10278 O O . LEU F 1 90 ? -18.840 31.887 12.610 1.00 88.43 90 LEU F O 1
ATOM 10283 N N . ARG F 1 91 ? -17.927 32.057 14.611 1.00 105.58 91 ARG F N 1
ATOM 10284 C CA . ARG F 1 91 ? -18.972 32.886 15.219 1.00 94.93 91 ARG F CA 1
ATOM 10285 C C . ARG F 1 91 ? -18.359 33.952 16.099 1.00 91.90 91 ARG F C 1
ATOM 10286 O O . ARG F 1 91 ? -17.505 33.658 16.924 1.00 112.54 91 ARG F O 1
ATOM 10294 N N . HIS F 1 92 ? -18.805 35.193 15.948 1.00 108.30 92 HIS F N 1
ATOM 10295 C CA . HIS F 1 92 ? -18.373 36.270 16.853 1.00 106.81 92 HIS F CA 1
ATOM 10296 C C . HIS F 1 92 ? -19.572 37.007 17.351 1.00 98.73 92 HIS F C 1
ATOM 10297 O O . HIS F 1 92 ? -20.451 37.243 16.583 1.00 105.44 92 HIS F O 1
ATOM 10304 N N . ASP F 1 93 ? -19.592 37.358 18.640 1.00 116.19 93 ASP F N 1
ATOM 10305 C CA . ASP F 1 93 ? -20.765 38.019 19.218 1.00 119.53 93 ASP F CA 1
ATOM 10306 C C . ASP F 1 93 ? -20.517 39.484 19.438 1.00 137.51 93 ASP F C 1
ATOM 10307 O O . ASP F 1 93 ? -19.395 39.908 19.475 1.00 133.28 93 ASP F O 1
ATOM 10312 N N . ASP F 1 94 ? -21.612 40.217 19.527 1.00 159.60 94 ASP F N 1
ATOM 10313 C CA . ASP F 1 94 ? -21.602 41.686 19.693 1.00 167.26 94 ASP F CA 1
ATOM 10314 C C . ASP F 1 94 ? -20.653 42.115 20.798 1.00 158.11 94 ASP F C 1
ATOM 10315 O O . ASP F 1 94 ? -20.879 41.765 21.923 1.00 129.77 94 ASP F O 1
ATOM 10320 N N . ASP F 1 95 ? -19.642 42.887 20.464 1.00 159.04 95 ASP F N 1
ATOM 10321 C CA . ASP F 1 95 ? -18.471 43.156 21.314 1.00 164.44 95 ASP F CA 1
ATOM 10322 C C . ASP F 1 95 ? -18.011 42.120 22.361 1.00 161.51 95 ASP F C 1
ATOM 10323 O O . ASP F 1 95 ? -17.999 42.362 23.541 1.00 155.47 95 ASP F O 1
ATOM 10328 N N . SER F 1 96 ? -17.508 40.983 21.880 1.00 158.59 96 SER F N 1
ATOM 10329 C CA . SER F 1 96 ? -17.130 39.832 22.687 1.00 126.68 96 SER F CA 1
ATOM 10330 C C . SER F 1 96 ? -15.640 39.649 22.991 1.00 124.00 96 SER F C 1
ATOM 10331 O O . SER F 1 96 ? -15.301 38.903 23.882 1.00 125.52 96 SER F O 1
ATOM 10334 N N . ASP F 1 97 ? -14.745 40.277 22.244 1.00 121.67 97 ASP F N 1
ATOM 10335 C CA . ASP F 1 97 ? -13.269 40.000 22.387 1.00 130.60 97 ASP F CA 1
ATOM 10336 C C . ASP F 1 97 ? -12.766 38.549 22.070 1.00 123.98 97 ASP F C 1
ATOM 10337 O O . ASP F 1 97 ? -11.579 38.274 22.078 1.00 103.04 97 ASP F O 1
ATOM 10342 N N . VAL F 1 98 ? -13.685 37.661 21.701 1.00 116.68 98 VAL F N 1
ATOM 10343 C CA . VAL F 1 98 ? -13.349 36.301 21.388 1.00 109.06 98 VAL F CA 1
ATOM 10344 C C . VAL F 1 98 ? -14.174 35.885 20.170 1.00 109.30 98 VAL F C 1
ATOM 10345 O O . VAL F 1 98 ? -15.386 36.196 20.078 1.00 101.73 98 VAL F O 1
ATOM 10349 N N . VAL F 1 99 ? -13.530 35.141 19.292 1.00 102.40 99 VAL F N 1
ATOM 10350 C CA . VAL F 1 99 ? -14.177 34.490 18.188 1.00 94.12 99 VAL F CA 1
ATOM 10351 C C . VAL F 1 99 ? -14.232 33.001 18.536 1.00 89.08 99 VAL F C 1
ATOM 10352 O O . VAL F 1 99 ? -13.336 32.517 19.232 1.00 91.56 99 VAL F O 1
ATOM 10356 N N . THR F 1 100 ? -15.259 32.270 18.095 1.00 78.28 100 THR F N 1
ATOM 10357 C CA . THR F 1 100 ? -15.334 30.851 18.383 1.00 83.57 100 THR F CA 1
ATOM 10358 C C . THR F 1 100 ? -15.447 29.992 17.132 1.00 88.64 100 THR F C 1
ATOM 10359 O O . THR F 1 100 ? -16.215 30.295 16.232 1.00 100.48 100 THR F O 1
ATOM 10363 N N . LEU F 1 101 ? -14.728 28.873 17.125 1.00 89.40 101 LEU F N 1
ATOM 10364 C CA . LEU F 1 101 ? -14.782 27.901 16.062 1.00 85.13 101 LEU F CA 1
ATOM 10365 C C . LEU F 1 101 ? -15.483 26.679 16.586 1.00 75.37 101 LEU F C 1
ATOM 10366 O O . LEU F 1 101 ? -15.140 26.208 17.633 1.00 84.53 101 LEU F O 1
ATOM 10371 N N . THR F 1 102 ? -16.448 26.168 15.841 1.00 82.03 102 THR F N 1
ATOM 10372 C CA . THR F 1 102 ? -17.233 25.026 16.276 1.00 79.55 102 THR F CA 1
ATOM 10373 C C . THR F 1 102 ? -17.298 23.995 15.172 1.00 75.96 102 THR F C 1
ATOM 10374 O O . THR F 1 102 ? -17.731 24.265 14.060 1.00 90.20 102 THR F O 1
ATOM 10378 N N . SER F 1 103 ? -16.861 22.800 15.500 1.00 85.73 103 SER F N 1
ATOM 10379 C CA . SER F 1 103 ? -16.765 21.709 14.569 1.00 90.79 103 SER F CA 1
ATOM 10380 C C . SER F 1 103 ? -17.764 20.666 14.995 1.00 82.06 103 SER F C 1
ATOM 10381 O O . SER F 1 103 ? -18.030 20.494 16.187 1.00 75.78 103 SER F O 1
ATOM 10384 N N . GLU F 1 104 ? -18.317 19.974 14.006 1.00 77.89 104 GLU F N 1
ATOM 10385 C CA . GLU F 1 104 ? -19.208 18.859 14.271 1.00 91.64 104 GLU F CA 1
ATOM 10386 C C . GLU F 1 104 ? -18.965 17.822 13.185 1.00 90.88 104 GLU F C 1
ATOM 10387 O O . GLU F 1 104 ? -18.712 18.168 12.032 1.00 93.27 104 GLU F O 1
ATOM 10393 N N . ASN F 1 105 ? -18.990 16.573 13.604 1.00 93.41 105 ASN F N 1
ATOM 10394 C CA . ASN F 1 105 ? -19.055 15.451 12.697 1.00 103.34 105 ASN F CA 1
ATOM 10395 C C . ASN F 1 105 ? -20.287 15.435 11.767 1.00 112.19 105 ASN F C 1
ATOM 10396 O O . ASN F 1 105 ? -21.343 15.977 12.115 1.00 109.90 105 ASN F O 1
ATOM 10401 N N . PRO F 1 106 ? -20.145 14.756 10.631 1.00 116.48 106 PRO F N 1
ATOM 10402 C CA . PRO F 1 106 ? -21.371 14.491 9.833 1.00 117.64 106 PRO F CA 1
ATOM 10403 C C . PRO F 1 106 ? -22.491 13.803 10.652 1.00 115.05 106 PRO F C 1
ATOM 10404 O O . PRO F 1 106 ? -23.642 14.210 10.623 1.00 118.72 106 PRO F O 1
ATOM 10408 N N . GLU F 1 107 ? -22.118 12.807 11.432 1.00 108.56 107 GLU F N 1
ATOM 10409 C CA . GLU F 1 107 ? -23.031 12.024 12.302 1.00 114.92 107 GLU F CA 1
ATOM 10410 C C . GLU F 1 107 ? -23.503 12.743 13.583 1.00 113.28 107 GLU F C 1
ATOM 10411 O O . GLU F 1 107 ? -24.251 12.164 14.330 1.00 115.06 107 GLU F O 1
ATOM 10417 N N . LYS F 1 108 ? -23.060 13.957 13.859 1.00 115.73 108 LYS F N 1
ATOM 10418 C CA . LYS F 1 108 ? -23.450 14.686 15.101 1.00 121.70 108 LYS F CA 1
ATOM 10419 C C . LYS F 1 108 ? -23.204 13.931 16.457 1.00 109.29 108 LYS F C 1
ATOM 10420 O O . LYS F 1 108 ? -23.867 14.201 17.449 1.00 100.33 108 LYS F O 1
ATOM 10426 N N . THR F 1 109 ? -22.213 13.038 16.484 1.00 113.98 109 THR F N 1
ATOM 10427 C CA . THR F 1 109 ? -21.811 12.329 17.715 1.00 107.64 109 THR F CA 1
ATOM 10428 C C . THR F 1 109 ? -20.601 12.981 18.424 1.00 103.97 109 THR F C 1
ATOM 10429 O O . THR F 1 109 ? -20.242 12.568 19.542 1.00 109.05 109 THR F O 1
ATOM 10433 N N . ARG F 1 110 ? -19.968 13.964 17.774 1.00 97.12 110 ARG F N 1
ATOM 10434 C CA . ARG F 1 110 ? -18.840 14.694 18.345 1.00 96.33 110 ARG F CA 1
ATOM 10435 C C . ARG F 1 110 ? -18.955 16.172 18.006 1.00 91.45 110 ARG F C 1
ATOM 10436 O O . ARG F 1 110 ? -19.211 16.523 16.861 1.00 101.61 110 ARG F O 1
ATOM 10444 N N . LYS F 1 111 ? -18.728 17.018 18.998 1.00 80.66 111 LYS F N 1
ATOM 10445 C CA . LYS F 1 111 ? -18.762 18.455 18.848 1.00 81.69 111 LYS F CA 1
ATOM 10446 C C . LYS F 1 111 ? -17.546 19.035 19.526 1.00 77.08 111 LYS F C 1
ATOM 10447 O O . LYS F 1 111 ? -17.267 18.725 20.673 1.00 94.13 111 LYS F O 1
ATOM 10453 N N . CYS F 1 112 ? -16.836 19.889 18.820 1.00 78.30 112 CYS F N 1
ATOM 10454 C CA . CYS F 1 112 ? -15.667 20.555 19.332 1.00 82.50 112 CYS F CA 1
ATOM 10455 C C . CYS F 1 112 ? -15.911 22.012 19.265 1.00 81.78 112 CYS F C 1
ATOM 10456 O O . CYS F 1 112 ? -16.505 22.464 18.322 1.00 86.25 112 CYS F O 1
ATOM 10459 N N . GLU F 1 113 ? -15.429 22.764 20.248 1.00 92.91 113 GLU F N 1
ATOM 10460 C CA . GLU F 1 113 ? -15.515 24.205 20.234 1.00 86.72 113 GLU F CA 1
ATOM 10461 C C . GLU F 1 113 ? -14.257 24.851 20.805 1.00 86.58 113 GLU F C 1
ATOM 10462 O O . GLU F 1 113 ? -13.844 24.580 21.927 1.00 109.48 113 GLU F O 1
ATOM 10468 N N . TYR F 1 114 ? -13.686 25.757 20.038 1.00 77.94 114 TYR F N 1
ATOM 10469 C CA . TYR F 1 114 ? -12.456 26.430 20.348 1.00 79.78 114 TYR F CA 1
ATOM 10470 C C . TYR F 1 114 ? -12.735 27.919 20.382 1.00 77.73 114 TYR F C 1
ATOM 10471 O O . TYR F 1 114 ? -13.575 28.370 19.665 1.00 97.74 114 TYR F O 1
ATOM 10480 N N . GLN F 1 115 ? -11.987 28.683 21.164 1.00 89.06 115 GLN F N 1
ATOM 10481 C CA . GLN F 1 115 ? -12.124 30.111 21.311 1.00 83.85 115 GLN F CA 1
ATOM 10482 C C . GLN F 1 115 ? -10.824 30.839 21.241 1.00 83.45 115 GLN F C 1
ATOM 10483 O O . GLN F 1 115 ? -9.936 30.552 22.016 1.00 108.16 115 GLN F O 1
ATOM 10489 N N . LEU F 1 116 ? -10.718 31.832 20.380 1.00 86.43 116 LEU F N 1
ATOM 10490 C CA . LEU F 1 116 ? -9.478 32.594 20.216 1.00 89.80 116 LEU F CA 1
ATOM 10491 C C . LEU F 1 116 ? -9.728 34.027 20.622 1.00 91.55 116 LEU F C 1
ATOM 10492 O O . LEU F 1 116 ? -10.808 34.573 20.414 1.00 98.00 116 LEU F O 1
ATOM 10497 N N . LYS F 1 117 ? -8.742 34.663 21.265 1.00 100.23 117 LYS F N 1
ATOM 10498 C CA . LYS F 1 117 ? -8.817 36.061 21.626 1.00 100.76 117 LYS F CA 1
ATOM 10499 C C . LYS F 1 117 ? -8.585 36.845 20.352 1.00 99.42 117 LYS F C 1
ATOM 10500 O O . LYS F 1 117 ? -7.782 36.458 19.567 1.00 92.66 117 LYS F O 1
ATOM 10506 N N . LEU F 1 118 ? -9.287 37.962 20.163 1.00 108.44 118 LEU F N 1
ATOM 10507 C CA . LEU F 1 118 ? -9.003 38.839 19.023 1.00 100.43 118 LEU F CA 1
ATOM 10508 C C . LEU F 1 118 ? -7.891 39.798 19.327 1.00 92.03 118 LEU F C 1
ATOM 10509 O O . LEU F 1 118 ? -7.526 39.958 20.463 1.00 108.60 118 LEU F O 1
ATOM 10514 N N . LEU F 1 119 ? -7.334 40.393 18.284 1.00 100.80 119 LEU F N 1
ATOM 10515 C CA . LEU F 1 119 ? -6.329 41.464 18.347 1.00 107.36 119 LEU F CA 1
ATOM 10516 C C . LEU F 1 119 ? -6.978 42.693 17.625 1.00 118.65 119 LEU F C 1
ATOM 10517 O O . LEU F 1 119 ? -7.561 42.523 16.631 1.00 148.58 119 LEU F O 1
ATOM 10522 N N . GLU F 1 120 ? -7.016 43.958 17.969 1.00 117.35 120 GLU F N 1
ATOM 10523 C CA . GLU F 1 120 ? -6.042 45.042 17.799 1.00 116.68 120 GLU F CA 1
ATOM 10524 C C . GLU F 1 120 ? -5.137 45.017 16.605 1.00 114.38 120 GLU F C 1
ATOM 10525 O O . GLU F 1 120 ? -3.970 45.083 16.909 1.00 112.98 120 GLU F O 1
ATOM 10531 N N . ILE F 1 121 ? -5.538 44.930 15.351 1.00 97.15 121 ILE F N 1
ATOM 10532 C CA . ILE F 1 121 ? -4.540 45.042 14.292 1.00 115.93 121 ILE F CA 1
ATOM 10533 C C . ILE F 1 121 ? -4.778 46.285 13.499 1.00 115.29 121 ILE F C 1
ATOM 10534 O O . ILE F 1 121 ? -5.860 46.450 12.998 1.00 107.07 121 ILE F O 1
ATOM 10539 N N . GLU F 1 122 ? -3.774 47.138 13.370 1.00 120.56 122 GLU F N 1
ATOM 10540 C CA . GLU F 1 122 ? -3.847 48.276 12.420 1.00 136.39 122 GLU F CA 1
ATOM 10541 C C . GLU F 1 122 ? -4.106 47.843 10.982 1.00 135.79 122 GLU F C 1
ATOM 10542 O O . GLU F 1 122 ? -3.439 46.971 10.440 1.00 110.68 122 GLU F O 1
ATOM 10548 N N . ALA F 1 123 ? -5.038 48.531 10.341 1.00 134.02 123 ALA F N 1
ATOM 10549 C CA . ALA F 1 123 ? -5.312 48.346 8.874 1.00 139.05 123 ALA F CA 1
ATOM 10550 C C . ALA F 1 123 ? -4.022 48.653 8.055 1.00 146.01 123 ALA F C 1
ATOM 10551 O O . ALA F 1 123 ? -3.339 49.625 8.346 1.00 158.57 123 ALA F O 1
ATOM 10553 N N . GLU F 1 124 ? -3.688 47.806 7.098 1.00 146.23 124 GLU F N 1
ATOM 10554 C CA . GLU F 1 124 ? -2.453 47.971 6.323 1.00 150.04 124 GLU F CA 1
ATOM 10555 C C . GLU F 1 124 ? -2.597 49.062 5.252 1.00 152.24 124 GLU F C 1
ATOM 10556 O O . GLU F 1 124 ? -3.697 49.332 4.798 1.00 122.85 124 GLU F O 1
ATOM 10562 N N . SER F 1 125 ? -1.466 49.631 4.833 1.00 160.38 125 SER F N 1
ATOM 10563 C CA . SER F 1 125 ? -1.426 50.727 3.831 1.00 152.87 125 SER F CA 1
ATOM 10564 C C . SER F 1 125 ? -1.817 50.162 2.404 1.00 157.43 125 SER F C 1
ATOM 10565 O O . SER F 1 125 ? -2.839 50.544 1.841 1.00 151.21 125 SER F O 1
ATOM 10568 N N . MET F 1 126 ? -1.018 49.220 1.882 1.00 165.64 126 MET F N 1
ATOM 10569 C CA . MET F 1 126 ? -0.706 49.208 0.395 1.00 162.49 126 MET F CA 1
ATOM 10570 C C . MET F 1 126 ? -1.857 49.012 -0.537 1.00 161.52 126 MET F C 1
ATOM 10571 O O . MET F 1 126 ? -1.794 49.573 -1.629 1.00 203.01 126 MET F O 1
ATOM 10576 N N . GLY F 1 127 ? -2.889 48.218 -0.188 1.00 139.42 127 GLY F N 1
ATOM 10577 C CA . GLY F 1 127 ? -4.138 48.201 -0.952 1.00 155.14 127 GLY F CA 1
ATOM 10578 C C . GLY F 1 127 ? -4.251 47.843 -2.459 1.00 165.30 127 GLY F C 1
ATOM 10579 O O . GLY F 1 127 ? -4.913 48.547 -3.170 1.00 176.41 127 GLY F O 1
ATOM 10580 N N . ILE F 1 128 ? -3.531 46.845 -2.938 1.00 171.62 128 ILE F N 1
ATOM 10581 C CA . ILE F 1 128 ? -3.637 46.455 -4.341 1.00 159.52 128 ILE F CA 1
ATOM 10582 C C . ILE F 1 128 ? -3.534 47.595 -5.341 1.00 158.01 128 ILE F C 1
ATOM 10583 O O . ILE F 1 128 ? -4.513 48.278 -5.601 1.00 140.33 128 ILE F O 1
ATOM 10588 N N . PRO F 1 129 ? -2.362 47.771 -5.930 1.00 191.22 129 PRO F N 1
ATOM 10589 C CA . PRO F 1 129 ? -2.134 48.832 -6.912 1.00 203.83 129 PRO F CA 1
ATOM 10590 C C . PRO F 1 129 ? -2.683 48.486 -8.286 1.00 188.54 129 PRO F C 1
ATOM 10591 O O . PRO F 1 129 ? -2.988 49.379 -9.060 1.00 141.71 129 PRO F O 1
ATOM 10595 N N . GLU F 1 130 ? -2.799 47.183 -8.522 1.00 198.03 130 GLU F N 1
ATOM 10596 C CA . GLU F 1 130 ? -3.361 46.466 -9.688 1.00 205.03 130 GLU F CA 1
ATOM 10597 C C . GLU F 1 130 ? -3.461 46.868 -11.193 1.00 188.48 130 GLU F C 1
ATOM 10598 O O . GLU F 1 130 ? -2.970 47.878 -11.681 1.00 159.37 130 GLU F O 1
ATOM 10604 N N . MET F 1 131 ? -4.135 45.949 -11.883 1.00 167.17 131 MET F N 1
ATOM 10605 C CA . MET F 1 131 ? -4.495 45.927 -13.296 1.00 165.11 131 MET F CA 1
ATOM 10606 C C . MET F 1 131 ? -3.515 46.180 -14.423 1.00 148.05 131 MET F C 1
ATOM 10607 O O . MET F 1 131 ? -2.321 46.380 -14.239 1.00 136.88 131 MET F O 1
ATOM 10612 N N . ASP F 1 132 ? -4.104 46.138 -15.606 1.00 137.31 132 ASP F N 1
ATOM 10613 C CA . ASP F 1 132 ? -3.422 46.263 -16.868 1.00 150.54 132 ASP F CA 1
ATOM 10614 C C . ASP F 1 132 ? -2.371 45.197 -16.922 1.00 145.29 132 ASP F C 1
ATOM 10615 O O . ASP F 1 132 ? -1.187 45.473 -16.909 1.00 142.90 132 ASP F O 1
ATOM 10620 N N . TYR F 1 133 ? -2.842 43.961 -16.962 1.00 143.46 133 TYR F N 1
ATOM 10621 C CA . TYR F 1 133 ? -1.963 42.822 -17.048 1.00 141.79 133 TYR F CA 1
ATOM 10622 C C . TYR F 1 133 ? -1.912 42.430 -18.495 1.00 140.49 133 TYR F C 1
ATOM 10623 O O . TYR F 1 133 ? -2.877 41.935 -19.066 1.00 110.26 133 TYR F O 1
ATOM 10632 N N . ARG F 1 134 ? -0.755 42.675 -19.077 1.00 147.74 134 ARG F N 1
ATOM 10633 C CA . ARG F 1 134 ? -0.502 42.407 -20.489 1.00 149.00 134 ARG F CA 1
ATOM 10634 C C . ARG F 1 134 ? -0.402 40.899 -20.802 1.00 140.80 134 ARG F C 1
ATOM 10635 O O . ARG F 1 134 ? -0.900 40.442 -21.857 1.00 143.78 134 ARG F O 1
ATOM 10643 N N . SER F 1 135 ? 0.167 40.091 -19.886 1.00 139.00 135 SER F N 1
ATOM 10644 C CA . SER F 1 135 ? 0.457 38.676 -20.145 1.00 108.88 135 SER F CA 1
ATOM 10645 C C . SER F 1 135 ? -0.158 37.778 -19.103 1.00 99.54 135 SER F C 1
ATOM 10646 O O . SER F 1 135 ? -0.426 38.178 -17.986 1.00 92.68 135 SER F O 1
ATOM 10649 N N . THR F 1 136 ? -0.365 36.542 -19.480 1.00 99.96 136 THR F N 1
ATOM 10650 C CA . THR F 1 136 ? -1.076 35.629 -18.635 1.00 105.59 136 THR F CA 1
ATOM 10651 C C . THR F 1 136 ? -0.670 34.235 -18.960 1.00 120.75 136 THR F C 1
ATOM 10652 O O . THR F 1 136 ? -0.660 33.859 -20.119 1.00 130.26 136 THR F O 1
ATOM 10656 N N . VAL F 1 137 ? -0.349 33.485 -17.919 1.00 104.46 137 VAL F N 1
ATOM 10657 C CA . VAL F 1 137 ? -0.106 32.082 -18.088 1.00 100.98 137 VAL F CA 1
ATOM 10658 C C . VAL F 1 137 ? -0.851 31.351 -17.001 1.00 78.70 137 VAL F C 1
ATOM 10659 O O . VAL F 1 137 ? -0.928 31.797 -15.875 1.00 85.25 137 VAL F O 1
ATOM 10663 N N . THR F 1 138 ? -1.442 30.240 -17.387 1.00 70.42 138 THR F N 1
ATOM 10664 C CA . THR F 1 138 ? -2.184 29.410 -16.484 1.00 80.83 138 THR F CA 1
ATOM 10665 C C . THR F 1 138 ? -1.631 28.010 -16.642 1.00 88.35 138 THR F C 1
ATOM 10666 O O . THR F 1 138 ? -1.326 27.600 -17.745 1.00 89.18 138 THR F O 1
ATOM 10670 N N . LEU F 1 139 ? -1.458 27.306 -15.523 1.00 91.42 139 LEU F N 1
ATOM 10671 C CA . LEU F 1 139 ? -0.782 26.020 -15.502 1.00 75.73 139 LEU F CA 1
ATOM 10672 C C . LEU F 1 139 ? -1.225 25.214 -14.336 1.00 72.15 139 LEU F C 1
ATOM 10673 O O . LEU F 1 139 ? -1.957 25.693 -13.484 1.00 72.49 139 LEU F O 1
ATOM 10678 N N . ASN F 1 140 ? -0.838 23.954 -14.325 1.00 84.06 140 ASN F N 1
ATOM 10679 C CA . ASN F 1 140 ? -1.256 23.081 -13.249 1.00 85.16 140 ASN F CA 1
ATOM 10680 C C . ASN F 1 140 ? -0.568 23.661 -11.980 1.00 86.94 140 ASN F C 1
ATOM 10681 O O . ASN F 1 140 ? 0.628 24.032 -11.997 1.00 79.19 140 ASN F O 1
ATOM 10686 N N . SER F 1 141 ? -1.336 23.782 -10.908 1.00 79.35 141 SER F N 1
ATOM 10687 C CA . SER F 1 141 ? -0.848 24.420 -9.703 1.00 75.51 141 SER F CA 1
ATOM 10688 C C . SER F 1 141 ? 0.303 23.623 -9.053 1.00 83.06 141 SER F C 1
ATOM 10689 O O . SER F 1 141 ? 1.305 24.202 -8.598 1.00 80.99 141 SER F O 1
ATOM 10692 N N . ALA F 1 142 ? 0.171 22.299 -9.032 1.00 73.37 142 ALA F N 1
ATOM 10693 C CA . ALA F 1 142 ? 1.225 21.475 -8.460 1.00 70.17 142 ALA F CA 1
ATOM 10694 C C . ALA F 1 142 ? 2.527 21.464 -9.292 1.00 69.40 142 ALA F C 1
ATOM 10695 O O . ALA F 1 142 ? 3.592 21.299 -8.727 1.00 77.81 142 ALA F O 1
ATOM 10697 N N . GLU F 1 143 ? 2.444 21.647 -10.600 1.00 70.19 143 GLU F N 1
ATOM 10698 C CA . GLU F 1 143 ? 3.644 21.787 -11.441 1.00 75.47 143 GLU F CA 1
ATOM 10699 C C . GLU F 1 143 ? 4.338 23.084 -11.074 1.00 76.73 143 GLU F C 1
ATOM 10700 O O . GLU F 1 143 ? 5.555 23.133 -10.870 1.00 73.15 143 GLU F O 1
ATOM 10706 N N . PHE F 1 144 ? 3.551 24.142 -10.986 1.00 79.91 144 PHE F N 1
ATOM 10707 C CA . PHE F 1 144 ? 4.073 25.428 -10.589 1.00 72.53 144 PHE F CA 1
ATOM 10708 C C . PHE F 1 144 ? 4.821 25.286 -9.268 1.00 68.01 144 PHE F C 1
ATOM 10709 O O . PHE F 1 144 ? 5.947 25.768 -9.125 1.00 74.13 144 PHE F O 1
ATOM 10717 N N . ALA F 1 145 ? 4.206 24.593 -8.318 1.00 74.22 145 ALA F N 1
ATOM 10718 C CA . ALA F 1 145 ? 4.794 24.472 -6.971 1.00 68.43 145 ALA F CA 1
ATOM 10719 C C . ALA F 1 145 ? 6.109 23.747 -7.026 1.00 64.70 145 ALA F C 1
ATOM 10720 O O . ALA F 1 145 ? 7.045 24.145 -6.352 1.00 69.24 145 ALA F O 1
ATOM 10722 N N . LYS F 1 146 ? 6.136 22.681 -7.814 1.00 65.98 146 LYS F N 1
ATOM 10723 C CA . LYS F 1 146 ? 7.306 21.868 -8.004 1.00 71.33 146 LYS F CA 1
ATOM 10724 C C . LYS F 1 146 ? 8.366 22.729 -8.646 1.00 65.75 146 LYS F C 1
ATOM 10725 O O . LYS F 1 146 ? 9.450 22.831 -8.114 1.00 82.86 146 LYS F O 1
ATOM 10731 N N . ILE F 1 147 ? 8.052 23.386 -9.749 1.00 69.49 147 ILE F N 1
ATOM 10732 C CA . ILE F 1 147 ? 9.027 24.270 -10.387 1.00 73.58 147 ILE F CA 1
ATOM 10733 C C . ILE F 1 147 ? 9.690 25.273 -9.418 1.00 74.22 147 ILE F C 1
ATOM 10734 O O . ILE F 1 147 ? 10.892 25.484 -9.504 1.00 74.58 147 ILE F O 1
ATOM 10739 N N . VAL F 1 148 ? 8.947 25.880 -8.497 1.00 69.37 148 VAL F N 1
ATOM 10740 C CA . VAL F 1 148 ? 9.571 26.877 -7.641 1.00 76.82 148 VAL F CA 1
ATOM 10741 C C . VAL F 1 148 ? 10.477 26.187 -6.616 1.00 76.11 148 VAL F C 1
ATOM 10742 O O . VAL F 1 148 ? 11.582 26.653 -6.395 1.00 89.75 148 VAL F O 1
ATOM 10746 N N . ARG F 1 149 ? 10.025 25.088 -6.016 1.00 83.92 149 ARG F N 1
ATOM 10747 C CA . ARG F 1 149 ? 10.876 24.225 -5.157 1.00 83.49 149 ARG F CA 1
ATOM 10748 C C . ARG F 1 149 ? 12.201 23.850 -5.865 1.00 80.84 149 ARG F C 1
ATOM 10749 O O . ARG F 1 149 ? 13.291 23.901 -5.296 1.00 87.24 149 ARG F O 1
ATOM 10757 N N . ASP F 1 150 ? 12.072 23.468 -7.122 1.00 81.18 150 ASP F N 1
ATOM 10758 C CA . ASP F 1 150 ? 13.184 23.063 -7.937 1.00 82.07 150 ASP F CA 1
ATOM 10759 C C . ASP F 1 150 ? 14.124 24.213 -8.151 1.00 82.52 150 ASP F C 1
ATOM 10760 O O . ASP F 1 150 ? 15.296 24.081 -7.841 1.00 99.46 150 ASP F O 1
ATOM 10765 N N . MET F 1 151 ? 13.616 25.338 -8.650 1.00 87.70 151 MET F N 1
ATOM 10766 C CA . MET F 1 151 ? 14.461 26.507 -8.915 1.00 87.31 151 MET F CA 1
ATOM 10767 C C . MET F 1 151 ? 15.238 26.968 -7.686 1.00 80.95 151 MET F C 1
ATOM 10768 O O . MET F 1 151 ? 16.339 27.504 -7.811 1.00 79.29 151 MET F O 1
ATOM 10773 N N . GLN F 1 152 ? 14.693 26.718 -6.504 1.00 71.68 152 GLN F N 1
ATOM 10774 C CA . GLN F 1 152 ? 15.407 27.003 -5.270 1.00 75.92 152 GLN F CA 1
ATOM 10775 C C . GLN F 1 152 ? 16.697 26.210 -5.034 1.00 78.41 152 GLN F C 1
ATOM 10776 O O . GLN F 1 152 ? 17.461 26.611 -4.178 1.00 82.02 152 GLN F O 1
ATOM 10782 N N . VAL F 1 153 ? 16.971 25.124 -5.762 1.00 82.85 153 VAL F N 1
ATOM 10783 C CA . VAL F 1 153 ? 18.261 24.436 -5.563 1.00 83.91 153 VAL F CA 1
ATOM 10784 C C . VAL F 1 153 ? 19.382 25.291 -6.117 1.00 83.58 153 VAL F C 1
ATOM 10785 O O . VAL F 1 153 ? 20.517 25.188 -5.635 1.00 96.85 153 VAL F O 1
ATOM 10789 N N . PHE F 1 154 ? 19.056 26.146 -7.083 1.00 81.17 154 PHE F N 1
ATOM 10790 C CA . PHE F 1 154 ? 20.054 26.976 -7.743 1.00 91.08 154 PHE F CA 1
ATOM 10791 C C . PHE F 1 154 ? 20.226 28.301 -7.039 1.00 86.85 154 PHE F C 1
ATOM 10792 O O . PHE F 1 154 ? 21.300 28.567 -6.519 1.00 97.76 154 PHE F O 1
ATOM 10800 N N . GLY F 1 155 ? 19.158 29.084 -6.973 1.00 86.51 155 GLY F N 1
ATOM 10801 C CA . GLY F 1 155 ? 19.207 30.432 -6.442 1.00 85.95 155 GLY F CA 1
ATOM 10802 C C . GLY F 1 155 ? 18.078 30.846 -5.539 1.00 88.89 155 GLY F C 1
ATOM 10803 O O . GLY F 1 155 ? 17.242 30.045 -5.131 1.00 94.66 155 GLY F O 1
ATOM 10804 N N . ASP F 1 156 ? 18.099 32.126 -5.204 1.00 92.79 156 ASP F N 1
ATOM 10805 C CA . ASP F 1 156 ? 17.030 32.773 -4.448 1.00 95.37 156 ASP F CA 1
ATOM 10806 C C . ASP F 1 156 ? 16.154 33.601 -5.412 1.00 83.76 156 ASP F C 1
ATOM 10807 O O . ASP F 1 156 ? 15.171 34.194 -4.992 1.00 78.79 156 ASP F O 1
ATOM 10812 N N . THR F 1 157 ? 16.483 33.582 -6.705 1.00 83.46 157 THR F N 1
ATOM 10813 C CA . THR F 1 157 ? 15.750 34.330 -7.705 1.00 98.97 157 THR F CA 1
ATOM 10814 C C . THR F 1 157 ? 15.409 33.497 -8.928 1.00 100.73 157 THR F C 1
ATOM 10815 O O . THR F 1 157 ? 16.275 32.835 -9.485 1.00 97.24 157 THR F O 1
ATOM 10819 N N . VAL F 1 158 ? 14.170 33.631 -9.376 1.00 86.16 158 VAL F N 1
ATOM 10820 C CA . VAL F 1 158 ? 13.686 32.985 -10.575 1.00 93.08 158 VAL F CA 1
ATOM 10821 C C . VAL F 1 158 ? 13.352 34.028 -11.618 1.00 95.24 158 VAL F C 1
ATOM 10822 O O . VAL F 1 158 ? 12.708 35.018 -11.317 1.00 92.59 158 VAL F O 1
ATOM 10826 N N . THR F 1 159 ? 13.747 33.761 -12.850 1.00 94.14 159 THR F N 1
ATOM 10827 C CA . THR F 1 159 ? 13.373 34.576 -13.979 1.00 94.88 159 THR F CA 1
ATOM 10828 C C . THR F 1 159 ? 12.361 33.863 -14.826 1.00 93.95 159 THR F C 1
ATOM 10829 O O . THR F 1 159 ? 12.660 32.832 -15.422 1.00 94.73 159 THR F O 1
ATOM 10833 N N . ILE F 1 160 ? 11.195 34.471 -14.932 1.00 93.75 160 ILE F N 1
ATOM 10834 C CA . ILE F 1 160 ? 10.094 33.939 -15.705 1.00 97.07 160 ILE F CA 1
ATOM 10835 C C . ILE F 1 160 ? 10.049 34.685 -17.005 1.00 90.02 160 ILE F C 1
ATOM 10836 O O . ILE F 1 160 ? 10.021 35.896 -16.991 1.00 111.65 160 ILE F O 1
ATOM 10841 N N . ALA F 1 161 ? 10.035 33.958 -18.114 1.00 95.71 161 ALA F N 1
ATOM 10842 C CA . ALA F 1 161 ? 10.043 34.546 -19.463 1.00 105.26 161 ALA F CA 1
ATOM 10843 C C . ALA F 1 161 ? 8.887 33.954 -20.266 1.00 106.76 161 ALA F C 1
ATOM 10844 O O . ALA F 1 161 ? 8.867 32.758 -20.567 1.00 107.24 161 ALA F O 1
ATOM 10846 N N . ILE F 1 162 ? 7.946 34.822 -20.634 1.00 116.25 162 ILE F N 1
ATOM 10847 C CA . ILE F 1 162 ? 6.776 34.405 -21.395 1.00 118.80 162 ILE F CA 1
ATOM 10848 C C . ILE F 1 162 ? 7.006 34.769 -22.849 1.00 116.98 162 ILE F C 1
ATOM 10849 O O . ILE F 1 162 ? 7.468 35.869 -23.155 1.00 111.43 162 ILE F O 1
ATOM 10854 N N . SER F 1 163 ? 6.719 33.802 -23.714 1.00 124.07 163 SER F N 1
ATOM 10855 C CA . SER F 1 163 ? 6.881 33.915 -25.160 1.00 136.00 163 SER F CA 1
ATOM 10856 C C . SER F 1 163 ? 5.611 33.235 -25.752 1.00 146.95 163 SER F C 1
ATOM 10857 O O . SER F 1 163 ? 4.854 32.564 -25.031 1.00 132.13 163 SER F O 1
ATOM 10860 N N . LYS F 1 164 ? 5.352 33.477 -27.040 1.00 171.03 164 LYS F N 1
ATOM 10861 C CA . LYS F 1 164 ? 4.265 32.786 -27.707 1.00 167.46 164 LYS F CA 1
ATOM 10862 C C . LYS F 1 164 ? 4.992 31.446 -27.697 1.00 162.25 164 LYS F C 1
ATOM 10863 O O . LYS F 1 164 ? 6.274 31.362 -27.875 1.00 157.23 164 LYS F O 1
ATOM 10869 N N . GLU F 1 165 ? 4.285 30.425 -27.320 1.00 159.94 165 GLU F N 1
ATOM 10870 C CA . GLU F 1 165 ? 4.802 28.991 -27.366 1.00 174.16 165 GLU F CA 1
ATOM 10871 C C . GLU F 1 165 ? 5.393 28.539 -26.052 1.00 154.69 165 GLU F C 1
ATOM 10872 O O . GLU F 1 165 ? 5.384 27.278 -25.877 1.00 135.42 165 GLU F O 1
ATOM 10878 N N . GLY F 1 166 ? 5.522 29.382 -25.042 1.00 141.93 166 GLY F N 1
ATOM 10879 C CA . GLY F 1 166 ? 5.495 28.901 -23.627 1.00 136.95 166 GLY F CA 1
ATOM 10880 C C . GLY F 1 166 ? 6.159 29.798 -22.616 1.00 132.37 166 GLY F C 1
ATOM 10881 O O . GLY F 1 166 ? 6.513 30.938 -22.900 1.00 132.72 166 GLY F O 1
ATOM 10882 N N . VAL F 1 167 ? 6.347 29.266 -21.422 1.00 121.07 167 VAL F N 1
ATOM 10883 C CA . VAL F 1 167 ? 7.006 29.994 -20.331 1.00 108.54 167 VAL F CA 1
ATOM 10884 C C . VAL F 1 167 ? 8.272 29.244 -19.896 1.00 94.40 167 VAL F C 1
ATOM 10885 O O . VAL F 1 167 ? 8.287 28.023 -19.806 1.00 92.62 167 VAL F O 1
ATOM 10889 N N . LYS F 1 168 ? 9.317 30.017 -19.616 1.00 92.09 168 LYS F N 1
ATOM 10890 C CA . LYS F 1 168 ? 10.594 29.515 -19.149 1.00 88.66 168 LYS F CA 1
ATOM 10891 C C . LYS F 1 168 ? 10.949 30.107 -17.781 1.00 94.03 168 LYS F C 1
ATOM 10892 O O . LYS F 1 168 ? 11.214 31.312 -17.655 1.00 99.40 168 LYS F O 1
ATOM 10898 N N . PHE F 1 169 ? 11.025 29.225 -16.791 1.00 89.84 169 PHE F N 1
ATOM 10899 C CA . PHE F 1 169 ? 11.525 29.551 -15.457 1.00 83.06 169 PHE F CA 1
ATOM 10900 C C . PHE F 1 169 ? 13.030 29.225 -15.346 1.00 81.23 169 PHE F C 1
ATOM 10901 O O . PHE F 1 169 ? 13.415 28.127 -15.659 1.00 87.36 169 PHE F O 1
ATOM 10909 N N . SER F 1 170 ? 13.852 30.166 -14.873 1.00 89.14 170 SER F N 1
ATOM 10910 C CA . SER F 1 170 ? 15.337 30.049 -14.881 1.00 97.14 170 SER F CA 1
ATOM 10911 C C . SER F 1 170 ? 15.908 30.517 -13.553 1.00 97.99 170 SER F C 1
ATOM 10912 O O . SER F 1 170 ? 15.395 31.441 -12.960 1.00 93.75 170 SER F O 1
ATOM 10915 N N . SER F 1 171 ? 16.990 29.893 -13.110 1.00 89.32 171 SER F N 1
ATOM 10916 C CA . SER F 1 171 ? 17.642 30.271 -11.865 1.00 81.40 171 SER F CA 1
ATOM 10917 C C . SER F 1 171 ? 19.127 29.963 -11.943 1.00 84.91 171 SER F C 1
ATOM 10918 O O . SER F 1 171 ? 19.519 29.152 -12.775 1.00 95.51 171 SER F O 1
ATOM 10921 N N . SER F 1 172 ? 19.937 30.637 -11.110 1.00 88.22 172 SER F N 1
ATOM 10922 C CA . SER F 1 172 ? 21.413 30.438 -11.052 1.00 95.29 172 SER F CA 1
ATOM 10923 C C . SER F 1 172 ? 21.978 30.463 -9.663 1.00 99.94 172 SER F C 1
ATOM 10924 O O . SER F 1 172 ? 21.375 31.014 -8.749 1.00 108.79 172 SER F O 1
ATOM 10927 N N . GLY F 1 173 ? 23.169 29.919 -9.522 1.00 107.65 173 GLY F N 1
ATOM 10928 C CA . GLY F 1 173 ? 23.781 29.816 -8.203 1.00 112.01 173 GLY F CA 1
ATOM 10929 C C . GLY F 1 173 ? 25.024 28.965 -8.198 1.00 111.37 173 GLY F C 1
ATOM 10930 O O . GLY F 1 173 ? 25.587 28.665 -9.259 1.00 101.59 173 GLY F O 1
ATOM 10931 N N . ASP F 1 174 ? 25.433 28.568 -7.007 1.00 111.89 174 ASP F N 1
ATOM 10932 C CA . ASP F 1 174 ? 26.667 27.816 -6.810 1.00 117.78 174 ASP F CA 1
ATOM 10933 C C . ASP F 1 174 ? 26.528 26.469 -7.510 1.00 109.56 174 ASP F C 1
ATOM 10934 O O . ASP F 1 174 ? 27.357 26.115 -8.354 1.00 112.07 174 ASP F O 1
ATOM 10939 N N . VAL F 1 175 ? 25.434 25.763 -7.211 1.00 101.18 175 VAL F N 1
ATOM 10940 C CA . VAL F 1 175 ? 25.131 24.485 -7.844 1.00 98.55 175 VAL F CA 1
ATOM 10941 C C . VAL F 1 175 ? 25.231 24.501 -9.383 1.00 92.73 175 VAL F C 1
ATOM 10942 O O . VAL F 1 175 ? 25.730 23.559 -9.998 1.00 97.60 175 VAL F O 1
ATOM 10946 N N . GLY F 1 176 ? 24.772 25.583 -9.995 1.00 109.60 176 GLY F N 1
ATOM 10947 C CA . GLY F 1 176 ? 24.853 25.737 -11.453 1.00 110.39 176 GLY F CA 1
ATOM 10948 C C . GLY F 1 176 ? 23.753 26.641 -11.978 1.00 113.10 176 GLY F C 1
ATOM 10949 O O . GLY F 1 176 ? 23.390 27.627 -11.334 1.00 109.75 176 GLY F O 1
ATOM 10950 N N . GLN F 1 177 ? 23.211 26.277 -13.135 1.00 110.62 177 GLN F N 1
ATOM 10951 C CA . GLN F 1 177 ? 22.115 27.006 -13.759 1.00 109.17 177 GLN F CA 1
ATOM 10952 C C . GLN F 1 177 ? 21.051 26.007 -14.147 1.00 113.52 177 GLN F C 1
ATOM 10953 O O . GLN F 1 177 ? 21.374 24.939 -14.659 1.00 124.05 177 GLN F O 1
ATOM 10959 N N . GLY F 1 178 ? 19.792 26.348 -13.924 1.00 119.43 178 GLY F N 1
ATOM 10960 C CA . GLY F 1 178 ? 18.714 25.488 -14.362 1.00 117.30 178 GLY F CA 1
ATOM 10961 C C . GLY F 1 178 ? 17.608 26.204 -15.054 1.00 111.45 178 GLY F C 1
ATOM 10962 O O . GLY F 1 178 ? 17.446 27.392 -14.892 1.00 103.71 178 GLY F O 1
ATOM 10963 N N . TYR F 1 179 ? 16.869 25.478 -15.875 1.00 112.05 179 TYR F N 1
ATOM 10964 C CA . TYR F 1 179 ? 15.585 25.981 -16.326 1.00 105.21 179 TYR F CA 1
ATOM 10965 C C . TYR F 1 179 ? 14.572 24.881 -16.521 1.00 97.84 179 TYR F C 1
ATOM 10966 O O . TYR F 1 179 ? 14.916 23.714 -16.668 1.00 94.68 179 TYR F O 1
ATOM 10975 N N . THR F 1 180 ? 13.317 25.287 -16.480 1.00 101.32 180 THR F N 1
ATOM 10976 C CA . THR F 1 180 ? 12.198 24.431 -16.809 1.00 102.80 180 THR F CA 1
ATOM 10977 C C . THR F 1 180 ? 11.414 25.222 -17.828 1.00 99.78 180 THR F C 1
ATOM 10978 O O . THR F 1 180 ? 11.077 26.380 -17.595 1.00 80.23 180 THR F O 1
ATOM 10982 N N . PHE F 1 181 ? 11.177 24.599 -18.975 1.00 94.64 181 PHE F N 1
ATOM 10983 C CA . PHE F 1 181 ? 10.401 25.210 -20.015 1.00 104.00 181 PHE F CA 1
ATOM 10984 C C . PHE F 1 181 ? 9.130 24.405 -20.168 1.00 89.60 181 PHE F C 1
ATOM 10985 O O . PHE F 1 181 ? 9.170 23.189 -20.304 1.00 91.00 181 PHE F O 1
ATOM 10993 N N . LEU F 1 182 ? 8.003 25.108 -20.111 1.00 88.15 182 LEU F N 1
ATOM 10994 C CA . LEU F 1 182 ? 6.708 24.519 -20.356 1.00 96.36 182 LEU F CA 1
ATOM 10995 C C . LEU F 1 182 ? 6.207 25.051 -21.679 1.00 106.21 182 LEU F C 1
ATOM 10996 O O . LEU F 1 182 ? 6.256 26.260 -21.919 1.00 121.79 182 LEU F O 1
ATOM 11001 N N . GLN F 1 183 ? 5.702 24.152 -22.508 1.00 108.88 183 GLN F N 1
ATOM 11002 C CA . GLN F 1 183 ? 5.252 24.468 -23.837 1.00 115.58 183 GLN F CA 1
ATOM 11003 C C . GLN F 1 183 ? 3.761 24.788 -23.836 1.00 123.05 183 GLN F C 1
ATOM 11004 O O . GLN F 1 183 ? 3.010 24.190 -23.053 1.00 111.80 183 GLN F O 1
ATOM 11010 N N . ALA F 1 184 ? 3.348 25.733 -24.697 1.00 116.19 184 ALA F N 1
ATOM 11011 C CA . ALA F 1 184 ? 1.943 26.177 -24.791 1.00 114.27 184 ALA F CA 1
ATOM 11012 C C . ALA F 1 184 ? 0.992 25.116 -25.431 1.00 113.75 184 ALA F C 1
ATOM 11013 O O . ALA F 1 184 ? 1.420 24.354 -26.299 1.00 125.17 184 ALA F O 1
ATOM 11015 N N . ALA F 1 185 ? -0.289 25.091 -25.043 1.00 119.61 185 ALA F N 1
ATOM 11016 C CA . ALA F 1 185 ? -1.220 23.946 -25.316 1.00 135.74 185 ALA F CA 1
ATOM 11017 C C . ALA F 1 185 ? -2.053 23.978 -26.636 1.00 131.19 185 ALA F C 1
ATOM 11018 O O . ALA F 1 185 ? -1.898 24.850 -27.496 1.00 126.33 185 ALA F O 1
ATOM 11020 N N . GLY F 1 227 ? -2.192 21.325 -19.147 1.00 122.21 227 GLY F N 1
ATOM 11021 C CA . GLY F 1 227 ? -1.640 22.060 -20.301 1.00 122.35 227 GLY F CA 1
ATOM 11022 C C . GLY F 1 227 ? -1.545 23.564 -20.046 1.00 124.22 227 GLY F C 1
ATOM 11023 O O . GLY F 1 227 ? -2.365 24.142 -19.350 1.00 123.84 227 GLY F O 1
ATOM 11024 N N . VAL F 1 228 ? -0.576 24.198 -20.695 1.00 104.35 228 VAL F N 1
ATOM 11025 C CA . VAL F 1 228 ? -0.186 25.564 -20.363 1.00 98.90 228 VAL F CA 1
ATOM 11026 C C . VAL F 1 228 ? -0.813 26.594 -21.275 1.00 99.96 228 VAL F C 1
ATOM 11027 O O . VAL F 1 228 ? -0.396 26.734 -22.394 1.00 102.63 228 VAL F O 1
ATOM 11031 N N . GLU F 1 229 ? -1.777 27.346 -20.761 1.00 111.33 229 GLU F N 1
ATOM 11032 C CA . GLU F 1 229 ? -2.466 28.403 -21.502 1.00 99.89 229 GLU F CA 1
ATOM 11033 C C . GLU F 1 229 ? -1.778 29.760 -21.354 1.00 88.27 229 GLU F C 1
ATOM 11034 O O . GLU F 1 229 ? -2.137 30.561 -20.494 1.00 105.36 229 GLU F O 1
ATOM 11040 N N . VAL F 1 230 ? -0.805 30.015 -22.214 1.00 93.49 230 VAL F N 1
ATOM 11041 C CA . VAL F 1 230 ? -0.336 31.381 -22.469 1.00 105.40 230 VAL F CA 1
ATOM 11042 C C . VAL F 1 230 ? -1.426 32.148 -23.205 1.00 117.45 230 VAL F C 1
ATOM 11043 O O . VAL F 1 230 ? -2.229 31.561 -23.941 1.00 144.76 230 VAL F O 1
ATOM 11047 N N . THR F 1 231 ? -1.459 33.455 -22.963 1.00 142.10 231 THR F N 1
ATOM 11048 C CA . THR F 1 231 ? -2.349 34.399 -23.642 1.00 152.26 231 THR F CA 1
ATOM 11049 C C . THR F 1 231 ? -1.759 35.778 -23.337 1.00 128.11 231 THR F C 1
ATOM 11050 O O . THR F 1 231 ? -2.083 36.398 -22.347 1.00 95.38 231 THR F O 1
ATOM 11054 N N . MET F 1 232 ? -0.896 36.257 -24.214 1.00 139.89 232 MET F N 1
ATOM 11055 C CA . MET F 1 232 ? -0.150 37.473 -23.947 1.00 152.92 232 MET F CA 1
ATOM 11056 C C . MET F 1 232 ? -0.192 38.415 -25.144 1.00 165.79 232 MET F C 1
ATOM 11057 O O . MET F 1 232 ? -0.396 37.996 -26.277 1.00 155.52 232 MET F O 1
ATOM 11062 N N . GLU F 1 233 ? -0.021 39.710 -24.877 1.00 161.22 233 GLU F N 1
ATOM 11063 C CA . GLU F 1 233 ? 0.041 40.708 -25.946 1.00 154.26 233 GLU F CA 1
ATOM 11064 C C . GLU F 1 233 ? 1.472 40.989 -26.464 1.00 146.77 233 GLU F C 1
ATOM 11065 O O . GLU F 1 233 ? 1.594 41.495 -27.553 1.00 158.18 233 GLU F O 1
ATOM 11071 N N . GLU F 1 234 ? 2.516 40.653 -25.712 1.00 163.57 234 GLU F N 1
ATOM 11072 C CA . GLU F 1 234 ? 3.901 40.791 -26.184 1.00 158.66 234 GLU F CA 1
ATOM 11073 C C . GLU F 1 234 ? 4.837 39.924 -25.330 1.00 157.28 234 GLU F C 1
ATOM 11074 O O . GLU F 1 234 ? 4.567 39.681 -24.157 1.00 141.26 234 GLU F O 1
ATOM 11080 N N . PRO F 1 235 ? 5.997 39.508 -25.864 1.00 150.95 235 PRO F N 1
ATOM 11081 C CA . PRO F 1 235 ? 6.969 38.819 -25.024 1.00 148.42 235 PRO F CA 1
ATOM 11082 C C . PRO F 1 235 ? 7.497 39.695 -23.886 1.00 148.72 235 PRO F C 1
ATOM 11083 O O . PRO F 1 235 ? 7.717 40.874 -24.091 1.00 139.66 235 PRO F O 1
ATOM 11087 N N . ILE F 1 236 ? 7.676 39.098 -22.708 1.00 152.56 236 ILE F N 1
ATOM 11088 C CA . ILE F 1 236 ? 7.889 39.815 -21.427 1.00 137.92 236 ILE F CA 1
ATOM 11089 C C . ILE F 1 236 ? 8.666 38.891 -20.453 1.00 123.63 236 ILE F C 1
ATOM 11090 O O . ILE F 1 236 ? 8.434 37.679 -20.413 1.00 125.09 236 ILE F O 1
ATOM 11095 N N . THR F 1 237 ? 9.609 39.460 -19.697 1.00 116.06 237 THR F N 1
ATOM 11096 C CA . THR F 1 237 ? 10.530 38.659 -18.907 1.00 111.78 237 THR F CA 1
ATOM 11097 C C . THR F 1 237 ? 10.842 39.388 -17.600 1.00 113.22 237 THR F C 1
ATOM 11098 O O . THR F 1 237 ? 11.509 40.410 -17.602 1.00 106.76 237 THR F O 1
ATOM 11102 N N . LEU F 1 238 ? 10.348 38.858 -16.486 1.00 125.67 238 LEU F N 1
ATOM 11103 C CA . LEU F 1 238 ? 10.567 39.436 -15.164 1.00 133.06 238 LEU F CA 1
ATOM 11104 C C . LEU F 1 238 ? 11.265 38.477 -14.202 1.00 111.44 238 LEU F C 1
ATOM 11105 O O . LEU F 1 238 ? 11.272 37.281 -14.416 1.00 99.22 238 LEU F O 1
ATOM 11110 N N . SER F 1 239 ? 11.823 39.018 -13.128 1.00 98.74 239 SER F N 1
ATOM 11111 C CA . SER F 1 239 ? 12.426 38.217 -12.069 1.00 87.49 239 SER F CA 1
ATOM 11112 C C . SER F 1 239 ? 11.791 38.421 -10.718 1.00 87.12 239 SER F C 1
ATOM 11113 O O . SER F 1 239 ? 11.231 39.470 -10.453 1.00 105.32 239 SER F O 1
ATOM 11116 N N . PHE F 1 240 ? 11.864 37.391 -9.878 1.00 95.84 240 PHE F N 1
ATOM 11117 C CA . PHE F 1 240 ? 11.187 37.386 -8.585 1.00 95.50 240 PHE F CA 1
ATOM 11118 C C . PHE F 1 240 ? 11.918 36.606 -7.503 1.00 96.01 240 PHE F C 1
ATOM 11119 O O . PHE F 1 240 ? 12.690 35.715 -7.798 1.00 74.95 240 PHE F O 1
ATOM 11127 N N . ALA F 1 241 ? 11.638 36.944 -6.252 1.00 96.05 241 ALA F N 1
ATOM 11128 C CA . ALA F 1 241 ? 12.174 36.195 -5.136 1.00 94.07 241 ALA F CA 1
ATOM 11129 C C . ALA F 1 241 ? 11.492 34.854 -4.978 1.00 99.34 241 ALA F C 1
ATOM 11130 O O . ALA F 1 241 ? 10.263 34.793 -4.748 1.00 94.71 241 ALA F O 1
ATOM 11132 N N . LEU F 1 242 ? 12.291 33.779 -5.031 1.00 86.82 242 LEU F N 1
ATOM 11133 C CA . LEU F 1 242 ? 11.753 32.447 -4.820 1.00 71.34 242 LEU F CA 1
ATOM 11134 C C . LEU F 1 242 ? 11.176 32.274 -3.424 1.00 72.25 242 LEU F C 1
ATOM 11135 O O . LEU F 1 242 ? 10.187 31.571 -3.257 1.00 69.07 242 LEU F O 1
ATOM 11140 N N . ARG F 1 243 ? 11.734 32.964 -2.426 1.00 70.12 243 ARG F N 1
ATOM 11141 C CA . ARG F 1 243 ? 11.180 32.874 -1.090 1.00 82.14 243 ARG F CA 1
ATOM 11142 C C . ARG F 1 243 ? 9.658 33.039 -1.106 1.00 84.12 243 ARG F C 1
ATOM 11143 O O . ARG F 1 243 ? 8.919 32.256 -0.508 1.00 79.27 243 ARG F O 1
ATOM 11151 N N . PHE F 1 244 ? 9.201 34.058 -1.836 1.00 95.89 244 PHE F N 1
ATOM 11152 C CA . PHE F 1 244 ? 7.803 34.421 -1.836 1.00 89.86 244 PHE F CA 1
ATOM 11153 C C . PHE F 1 244 ? 7.015 33.579 -2.794 1.00 87.14 244 PHE F C 1
ATOM 11154 O O . PHE F 1 244 ? 5.876 33.152 -2.453 1.00 74.50 244 PHE F O 1
ATOM 11162 N N . MET F 1 245 ? 7.594 33.329 -3.973 1.00 70.03 245 MET F N 1
ATOM 11163 C CA . MET F 1 245 ? 6.931 32.414 -4.911 1.00 80.49 245 MET F CA 1
ATOM 11164 C C . MET F 1 245 ? 6.629 31.074 -4.218 1.00 80.70 245 MET F C 1
ATOM 11165 O O . MET F 1 245 ? 5.554 30.481 -4.397 1.00 72.00 245 MET F O 1
ATOM 11170 N N . GLY F 1 246 ? 7.565 30.637 -3.373 1.00 76.07 246 GLY F N 1
ATOM 11171 C CA . GLY F 1 246 ? 7.388 29.425 -2.628 1.00 62.70 246 GLY F CA 1
ATOM 11172 C C . GLY F 1 246 ? 6.244 29.531 -1.667 1.00 61.88 246 GLY F C 1
ATOM 11173 O O . GLY F 1 246 ? 5.448 28.606 -1.567 1.00 73.83 246 GLY F O 1
ATOM 11174 N N . ILE F 1 247 ? 6.138 30.658 -0.974 1.00 59.82 247 ILE F N 1
ATOM 11175 C CA . ILE F 1 247 ? 5.042 30.841 -0.037 1.00 63.16 247 ILE F CA 1
ATOM 11176 C C . ILE F 1 247 ? 3.703 30.772 -0.754 1.00 71.17 247 ILE F C 1
ATOM 11177 O O . ILE F 1 247 ? 2.737 30.154 -0.251 1.00 68.85 247 ILE F O 1
ATOM 11182 N N . PHE F 1 248 ? 3.674 31.404 -1.938 1.00 83.36 248 PHE F N 1
ATOM 11183 C CA . PHE F 1 248 ? 2.461 31.491 -2.743 1.00 79.50 248 PHE F CA 1
ATOM 11184 C C . PHE F 1 248 ? 2.073 30.128 -3.232 1.00 77.39 248 PHE F C 1
ATOM 11185 O O . PHE F 1 248 ? 0.895 29.820 -3.277 1.00 73.77 248 PHE F O 1
ATOM 11193 N N . ALA F 1 249 ? 3.065 29.313 -3.592 1.00 62.03 249 ALA F N 1
ATOM 11194 C CA . ALA F 1 249 ? 2.790 28.030 -4.222 1.00 65.30 249 ALA F CA 1
ATOM 11195 C C . ALA F 1 249 ? 2.033 26.998 -3.379 1.00 60.24 249 ALA F C 1
ATOM 11196 O O . ALA F 1 249 ? 1.532 26.018 -3.960 1.00 65.94 249 ALA F O 1
ATOM 11198 N N . LYS F 1 250 ? 1.914 27.227 -2.066 1.00 65.24 250 LYS F N 1
ATOM 11199 C CA . LYS F 1 250 ? 1.001 26.431 -1.221 1.00 81.00 250 LYS F CA 1
ATOM 11200 C C . LYS F 1 250 ? -0.457 26.519 -1.662 1.00 79.96 250 LYS F C 1
ATOM 11201 O O . LYS F 1 250 ? -1.279 25.649 -1.359 1.00 86.98 250 LYS F O 1
ATOM 11207 N N . GLY F 1 251 ? -0.775 27.559 -2.422 1.00 86.54 251 GLY F N 1
ATOM 11208 C CA . GLY F 1 251 ? -2.071 27.645 -3.074 1.00 95.19 251 GLY F CA 1
ATOM 11209 C C . GLY F 1 251 ? -2.524 26.428 -3.830 1.00 94.81 251 GLY F C 1
ATOM 11210 O O . GLY F 1 251 ? -3.729 26.223 -3.995 1.00 81.47 251 GLY F O 1
ATOM 11211 N N . SER F 1 252 ? -1.566 25.621 -4.292 1.00 89.31 252 SER F N 1
ATOM 11212 C CA . SER F 1 252 ? -1.879 24.373 -4.990 1.00 80.62 252 SER F CA 1
ATOM 11213 C C . SER F 1 252 ? -2.794 23.446 -4.201 1.00 72.66 252 SER F C 1
ATOM 11214 O O . SER F 1 252 ? -3.476 22.655 -4.804 1.00 83.48 252 SER F O 1
ATOM 11217 N N . THR F 1 253 ? -2.833 23.559 -2.875 1.00 78.56 253 THR F N 1
ATOM 11218 C CA . THR F 1 253 ? -3.807 22.829 -2.069 1.00 78.47 253 THR F CA 1
ATOM 11219 C C . THR F 1 253 ? -5.260 23.289 -2.286 1.00 79.90 253 THR F C 1
ATOM 11220 O O . THR F 1 253 ? -6.162 22.596 -1.902 1.00 81.98 253 THR F O 1
ATOM 11224 N N . LEU F 1 254 ? -5.488 24.458 -2.873 1.00 86.24 254 LEU F N 1
ATOM 11225 C CA . LEU F 1 254 ? -6.833 25.004 -3.043 1.00 84.14 254 LEU F CA 1
ATOM 11226 C C . LEU F 1 254 ? -7.410 24.868 -4.442 1.00 87.18 254 LEU F C 1
ATOM 11227 O O . LEU F 1 254 ? -8.598 24.992 -4.606 1.00 98.67 254 LEU F O 1
ATOM 11232 N N . SER F 1 255 ? -6.575 24.655 -5.445 1.00 79.74 255 SER F N 1
ATOM 11233 C CA . SER F 1 255 ? -6.998 24.794 -6.810 1.00 80.97 255 SER F CA 1
ATOM 11234 C C . SER F 1 255 ? -6.066 23.995 -7.723 1.00 79.35 255 SER F C 1
ATOM 11235 O O . SER F 1 255 ? -4.847 24.213 -7.690 1.00 70.53 255 SER F O 1
ATOM 11238 N N . GLU F 1 256 ? -6.624 23.097 -8.542 1.00 74.98 256 GLU F N 1
ATOM 11239 C CA . GLU F 1 256 ? -5.818 22.355 -9.503 1.00 73.62 256 GLU F CA 1
ATOM 11240 C C . GLU F 1 256 ? -5.024 23.211 -10.445 1.00 65.87 256 GLU F C 1
ATOM 11241 O O . GLU F 1 256 ? -3.931 22.799 -10.852 1.00 79.93 256 GLU F O 1
ATOM 11247 N N . ARG F 1 257 ? -5.511 24.408 -10.766 1.00 69.54 257 ARG F N 1
ATOM 11248 C CA . ARG F 1 257 ? -4.778 25.323 -11.671 1.00 82.55 257 ARG F CA 1
ATOM 11249 C C . ARG F 1 257 ? -4.452 26.642 -10.973 1.00 75.84 257 ARG F C 1
ATOM 11250 O O . ARG F 1 257 ? -5.018 26.950 -9.925 1.00 65.85 257 ARG F O 1
ATOM 11258 N N . VAL F 1 258 ? -3.543 27.405 -11.577 1.00 62.63 258 VAL F N 1
ATOM 11259 C CA . VAL F 1 258 ? -3.022 28.624 -10.997 1.00 77.90 258 VAL F CA 1
ATOM 11260 C C . VAL F 1 258 ? -2.747 29.584 -12.129 1.00 89.24 258 VAL F C 1
ATOM 11261 O O . VAL F 1 258 ? -2.230 29.182 -13.163 1.00 84.14 258 VAL F O 1
ATOM 11265 N N . THR F 1 259 ? -3.013 30.865 -11.908 1.00 85.20 259 THR F N 1
ATOM 11266 C CA . THR F 1 259 ? -2.773 31.832 -12.948 1.00 85.41 259 THR F CA 1
ATOM 11267 C C . THR F 1 259 ? -1.783 32.868 -12.486 1.00 73.50 259 THR F C 1
ATOM 11268 O O . THR F 1 259 ? -1.899 33.408 -11.379 1.00 73.75 259 THR F O 1
ATOM 11272 N N . LEU F 1 260 ? -0.839 33.163 -13.355 1.00 71.25 260 LEU F N 1
ATOM 11273 C CA . LEU F 1 260 ? 0.144 34.199 -13.122 1.00 86.96 260 LEU F CA 1
ATOM 11274 C C . LEU F 1 260 ? -0.128 35.267 -14.137 1.00 92.11 260 LEU F C 1
ATOM 11275 O O . LEU F 1 260 ? -0.382 34.949 -15.290 1.00 106.37 260 LEU F O 1
ATOM 11280 N N . LYS F 1 261 ? -0.061 36.524 -13.709 1.00 105.29 261 LYS F N 1
ATOM 11281 C CA . LYS F 1 261 ? -0.327 37.681 -14.560 1.00 90.28 261 LYS F CA 1
ATOM 11282 C C . LYS F 1 261 ? 0.817 38.647 -14.407 1.00 85.36 261 LYS F C 1
ATOM 11283 O O . LYS F 1 261 ? 1.246 38.903 -13.293 1.00 94.21 261 LYS F O 1
ATOM 11289 N N . PHE F 1 262 ? 1.331 39.170 -15.518 1.00 89.12 262 PHE F N 1
ATOM 11290 C CA . PHE F 1 262 ? 2.503 40.063 -15.472 1.00 113.22 262 PHE F CA 1
ATOM 11291 C C . PHE F 1 262 ? 2.266 41.355 -16.227 1.00 120.81 262 PHE F C 1
ATOM 11292 O O . PHE F 1 262 ? 1.376 41.444 -17.070 1.00 134.72 262 PHE F O 1
ATOM 11300 N N . ALA F 1 263 ? 3.102 42.333 -15.927 1.00 129.94 263 ALA F N 1
ATOM 11301 C CA . ALA F 1 263 ? 3.013 43.634 -16.544 1.00 134.56 263 ALA F CA 1
ATOM 11302 C C . ALA F 1 263 ? 4.351 44.293 -16.374 1.00 134.08 263 ALA F C 1
ATOM 11303 O O . ALA F 1 263 ? 4.862 44.338 -15.267 1.00 141.88 263 ALA F O 1
ATOM 11305 N N . LYS F 1 264 ? 4.930 44.815 -17.455 1.00 133.96 264 LYS F N 1
ATOM 11306 C CA . LYS F 1 264 ? 6.279 45.357 -17.405 1.00 129.79 264 LYS F CA 1
ATOM 11307 C C . LYS F 1 264 ? 6.463 46.261 -16.152 1.00 125.37 264 LYS F C 1
ATOM 11308 O O . LYS F 1 264 ? 5.552 46.975 -15.767 1.00 121.95 264 LYS F O 1
ATOM 11314 N N . ASP F 1 265 ? 7.593 46.167 -15.472 1.00 139.67 265 ASP F N 1
ATOM 11315 C CA . ASP F 1 265 ? 7.856 46.986 -14.259 1.00 150.89 265 ASP F CA 1
ATOM 11316 C C . ASP F 1 265 ? 6.731 47.082 -13.196 1.00 147.58 265 ASP F C 1
ATOM 11317 O O . ASP F 1 265 ? 6.562 48.110 -12.544 1.00 129.16 265 ASP F O 1
ATOM 11322 N N . SER F 1 266 ? 5.979 46.001 -13.013 1.00 168.67 266 SER F N 1
ATOM 11323 C CA . SER F 1 266 ? 4.852 46.004 -12.061 1.00 168.63 266 SER F CA 1
ATOM 11324 C C . SER F 1 266 ? 4.783 44.688 -11.262 1.00 179.40 266 SER F C 1
ATOM 11325 O O . SER F 1 266 ? 5.160 43.620 -11.756 1.00 183.50 266 SER F O 1
ATOM 11328 N N . PRO F 1 267 ? 4.249 44.761 -10.039 1.00 157.05 267 PRO F N 1
ATOM 11329 C CA . PRO F 1 267 ? 3.939 43.553 -9.321 1.00 151.08 267 PRO F CA 1
ATOM 11330 C C . PRO F 1 267 ? 3.175 42.544 -10.143 1.00 144.99 267 PRO F C 1
ATOM 11331 O O . PRO F 1 267 ? 2.140 42.876 -10.720 1.00 135.24 267 PRO F O 1
ATOM 11335 N N . CYS F 1 268 ? 3.698 41.322 -10.188 1.00 132.80 268 CYS F N 1
ATOM 11336 C CA . CYS F 1 268 ? 2.944 40.208 -10.726 1.00 118.27 268 CYS F CA 1
ATOM 11337 C C . CYS F 1 268 ? 1.845 39.806 -9.757 1.00 106.29 268 CYS F C 1
ATOM 11338 O O . CYS F 1 268 ? 1.830 40.194 -8.578 1.00 97.24 268 CYS F O 1
ATOM 11341 N N . MET F 1 269 ? 0.935 39.000 -10.278 1.00 100.32 269 MET F N 1
ATOM 11342 C CA . MET F 1 269 ? -0.109 38.424 -9.491 1.00 96.35 269 MET F CA 1
ATOM 11343 C C . MET F 1 269 ? -0.111 36.908 -9.676 1.00 98.78 269 MET F C 1
ATOM 11344 O O . MET F 1 269 ? 0.058 36.427 -10.790 1.00 94.93 269 MET F O 1
ATOM 11349 N N . VAL F 1 270 ? -0.321 36.172 -8.583 1.00 86.29 270 VAL F N 1
ATOM 11350 C CA . VAL F 1 270 ? -0.579 34.768 -8.694 1.00 76.80 270 VAL F CA 1
ATOM 11351 C C . VAL F 1 270 ? -1.893 34.481 -7.990 1.00 73.09 270 VAL F C 1
ATOM 11352 O O . VAL F 1 270 ? -2.076 34.805 -6.817 1.00 75.19 270 VAL F O 1
ATOM 11356 N N . GLU F 1 271 ? -2.813 33.899 -8.762 1.00 68.63 271 GLU F N 1
ATOM 11357 C CA . GLU F 1 271 ? -4.181 33.732 -8.363 1.00 75.12 271 GLU F CA 1
ATOM 11358 C C . GLU F 1 271 ? -4.555 32.283 -8.359 1.00 72.58 271 GLU F C 1
ATOM 11359 O O . GLU F 1 271 ? -4.279 31.565 -9.325 1.00 70.56 271 GLU F O 1
ATOM 11365 N N . TYR F 1 272 ? -5.256 31.893 -7.306 1.00 62.53 272 TYR F N 1
ATOM 11366 C CA . TYR F 1 272 ? -5.778 30.567 -7.128 1.00 73.25 272 TYR F CA 1
ATOM 11367 C C . TYR F 1 272 ? -7.267 30.769 -6.928 1.00 78.60 272 TYR F C 1
ATOM 11368 O O . TYR F 1 272 ? -7.706 31.317 -5.906 1.00 73.26 272 TYR F O 1
ATOM 11377 N N . GLY F 1 273 ? -8.055 30.288 -7.881 1.00 73.50 273 GLY F N 1
ATOM 11378 C CA . GLY F 1 273 ? -9.479 30.297 -7.708 1.00 75.69 273 GLY F CA 1
ATOM 11379 C C . GLY F 1 273 ? -9.933 29.260 -6.739 1.00 66.41 273 GLY F C 1
ATOM 11380 O O . GLY F 1 273 ? -9.512 28.135 -6.831 1.00 90.33 273 GLY F O 1
ATOM 11381 N N . ILE F 1 274 ? -10.832 29.624 -5.838 1.00 71.41 274 ILE F N 1
ATOM 11382 C CA . ILE F 1 274 ? -11.477 28.684 -4.909 1.00 76.35 274 ILE F CA 1
ATOM 11383 C C . ILE F 1 274 ? -12.838 28.377 -5.471 1.00 77.73 274 ILE F C 1
ATOM 11384 O O . ILE F 1 274 ? -13.893 28.896 -5.007 1.00 95.42 274 ILE F O 1
ATOM 11389 N N . ASP F 1 275 ? -12.827 27.570 -6.539 1.00 97.07 275 ASP F N 1
ATOM 11390 C CA . ASP F 1 275 ? -14.038 27.141 -7.316 1.00 109.46 275 ASP F CA 1
ATOM 11391 C C . ASP F 1 275 ? -15.278 27.995 -7.559 1.00 106.89 275 ASP F C 1
ATOM 11392 O O . ASP F 1 275 ? -16.349 27.547 -7.156 1.00 101.75 275 ASP F O 1
ATOM 11397 N N . ASN F 1 276 ? -15.247 29.236 -8.106 1.00 98.16 276 ASN F N 1
ATOM 11398 C CA . ASN F 1 276 ? -16.384 30.133 -8.139 1.00 99.98 276 ASN F CA 1
ATOM 11399 C C . ASN F 1 276 ? -16.874 30.931 -6.956 1.00 93.13 276 ASN F C 1
ATOM 11400 O O . ASN F 1 276 ? -17.418 31.989 -7.153 1.00 97.77 276 ASN F O 1
ATOM 11405 N N . VAL F 1 277 ? -16.491 30.525 -5.756 1.00 89.06 277 VAL F N 1
ATOM 11406 C CA . VAL F 1 277 ? -16.958 31.089 -4.545 1.00 81.86 277 VAL F CA 1
ATOM 11407 C C . VAL F 1 277 ? -15.908 31.929 -3.798 1.00 74.76 277 VAL F C 1
ATOM 11408 O O . VAL F 1 277 ? -16.126 32.340 -2.632 1.00 72.23 277 VAL F O 1
ATOM 11412 N N . GLY F 1 278 ? -14.796 32.236 -4.470 1.00 64.88 278 GLY F N 1
ATOM 11413 C CA . GLY F 1 278 ? -13.747 33.011 -3.844 1.00 68.19 278 GLY F CA 1
ATOM 11414 C C . GLY F 1 278 ? -12.437 32.917 -4.586 1.00 75.38 278 GLY F C 1
ATOM 11415 O O . GLY F 1 278 ? -12.328 32.257 -5.619 1.00 64.89 278 GLY F O 1
ATOM 11416 N N . TYR F 1 279 ? -11.446 33.641 -4.101 1.00 68.50 279 TYR F N 1
ATOM 11417 C CA . TYR F 1 279 ? -10.120 33.498 -4.626 1.00 78.75 279 TYR F CA 1
ATOM 11418 C C . TYR F 1 279 ? -9.072 33.719 -3.532 1.00 82.05 279 TYR F C 1
ATOM 11419 O O . TYR F 1 279 ? -9.385 34.202 -2.432 1.00 76.92 279 TYR F O 1
ATOM 11428 N N . LEU F 1 280 ? -7.830 33.345 -3.875 1.00 71.68 280 LEU F N 1
ATOM 11429 C CA . LEU F 1 280 ? -6.643 33.688 -3.158 1.00 67.73 280 LEU F CA 1
ATOM 11430 C C . LEU F 1 280 ? -5.654 34.259 -4.141 1.00 67.04 280 LEU F C 1
ATOM 11431 O O . LEU F 1 280 ? -5.297 33.646 -5.136 1.00 66.66 280 LEU F O 1
ATOM 11436 N N . ARG F 1 281 ? -5.130 35.415 -3.821 1.00 68.81 281 ARG F N 1
ATOM 11437 C CA . ARG F 1 281 ? -4.450 36.192 -4.796 1.00 83.20 281 ARG F CA 1
ATOM 11438 C C . ARG F 1 281 ? -3.211 36.763 -4.119 1.00 83.03 281 ARG F C 1
ATOM 11439 O O . ARG F 1 281 ? -3.292 37.232 -2.984 1.00 78.79 281 ARG F O 1
ATOM 11447 N N . TYR F 1 282 ? -2.069 36.713 -4.781 1.00 66.66 282 TYR F N 1
ATOM 11448 C CA . TYR F 1 282 ? -0.839 37.169 -4.168 1.00 76.45 282 TYR F CA 1
ATOM 11449 C C . TYR F 1 282 ? -0.212 38.166 -5.138 1.00 80.84 282 TYR F C 1
ATOM 11450 O O . TYR F 1 282 ? -0.343 38.015 -6.354 1.00 77.69 282 TYR F O 1
ATOM 11459 N N . TYR F 1 283 ? 0.470 39.185 -4.628 1.00 71.20 283 TYR F N 1
ATOM 11460 C CA . TYR F 1 283 ? 1.121 40.117 -5.516 1.00 74.07 283 TYR F CA 1
ATOM 11461 C C . TYR F 1 283 ? 2.516 40.281 -5.020 1.00 79.41 283 TYR F C 1
ATOM 11462 O O . TYR F 1 283 ? 2.740 40.374 -3.796 1.00 68.41 283 TYR F O 1
ATOM 11471 N N . LEU F 1 284 ? 3.447 40.374 -5.963 1.00 75.01 284 LEU F N 1
ATOM 11472 C CA . LEU F 1 284 ? 4.838 40.441 -5.627 1.00 78.64 284 LEU F CA 1
ATOM 11473 C C . LEU F 1 284 ? 5.595 41.357 -6.570 1.00 90.38 284 LEU F C 1
ATOM 11474 O O . LEU F 1 284 ? 5.504 41.242 -7.789 1.00 96.68 284 LEU F O 1
ATOM 11479 N N . ALA F 1 285 ? 6.374 42.238 -5.958 1.00 100.02 285 ALA F N 1
ATOM 11480 C CA . ALA F 1 285 ? 7.311 43.127 -6.629 1.00 97.56 285 ALA F CA 1
ATOM 11481 C C . ALA F 1 285 ? 8.342 42.401 -7.473 1.00 89.19 285 ALA F C 1
ATOM 11482 O O . ALA F 1 285 ? 8.927 41.437 -6.995 1.00 110.67 285 ALA F O 1
ATOM 11484 N N . PRO F 1 286 ? 8.612 42.874 -8.681 1.00 83.96 286 PRO F N 1
ATOM 11485 C CA . PRO F 1 286 ? 9.754 42.332 -9.420 1.00 91.31 286 PRO F CA 1
ATOM 11486 C C . PRO F 1 286 ? 11.048 42.689 -8.779 1.00 95.16 286 PRO F C 1
ATOM 11487 O O . PRO F 1 286 ? 11.081 43.588 -7.986 1.00 110.60 286 PRO F O 1
ATOM 11491 N N . LYS F 1 287 ? 12.091 41.932 -9.085 1.00 108.90 287 LYS F N 1
ATOM 11492 C CA . LYS F 1 287 ? 13.474 42.288 -8.789 1.00 121.61 287 LYS F CA 1
ATOM 11493 C C . LYS F 1 287 ? 13.880 43.101 -10.012 1.00 131.66 287 LYS F C 1
ATOM 11494 O O . LYS F 1 287 ? 13.727 42.599 -11.146 1.00 134.82 287 LYS F O 1
ATOM 11500 N N . VAL F 1 288 ? 14.366 44.326 -9.775 1.00 145.04 288 VAL F N 1
ATOM 11501 C CA . VAL F 1 288 ? 14.932 45.205 -10.851 1.00 163.49 288 VAL F CA 1
ATOM 11502 C C . VAL F 1 288 ? 16.431 45.478 -10.608 1.00 172.35 288 VAL F C 1
ATOM 11503 O O . VAL F 1 288 ? 16.804 45.705 -9.462 1.00 181.48 288 VAL F O 1
ATOM 11507 N N . ASP F 1 289 ? 17.251 45.383 -11.667 1.00 187.06 289 ASP F N 1
ATOM 11508 C CA . ASP F 1 289 ? 18.610 46.034 -11.731 1.00 190.44 289 ASP F CA 1
ATOM 11509 C C . ASP F 1 289 ? 19.346 45.897 -13.058 1.00 176.08 289 ASP F C 1
ATOM 11510 O O . ASP F 1 289 ? 19.003 46.540 -14.034 1.00 170.61 289 ASP F O 1
#

Foldseek 3Di:
DWKFKAQFLLVVLLVLLLVCLAPFKWKWWQDLQGTWTWDHHPVNFKIKIKGFGRVRGPDTDDHHTDIFMFGSVVVNVVSVPADRRWMWMWDDDDVHQKIKIWTADPVRPDIDMDIGGTDDDDDPPGDPPDDDFQKKKKDFLVVLLVQLVVLVVADQKWKWKQDPQFIKIWHHHDVGIDIDTCGVDVMPIDGDDIDMFMFGSSVSNSNSSLSSQARMWMWTDDHQAWIKIKGDNDPRMIMMMTGGTDDD/DWKFKAQFLLVVLLVLLLVCLAPFKWKFWQALQFTWTWDHHPVRFKIKIKGFGRVRGPDTDDHHTDIFMDGSVVVNVVSVPADRRWMWMWDDDDPDQKIKIWTADPVRPDIDMDIGGTDDDDDHPDDDDDAPFQKKKKDFLVVLLVQLVVLVVADQKWKWKQDPQFIKIWHHHDVGIDIDTCGVVVMPIDGDDIDMFMFGSSVSNSNSSLSSQARMWMWTHDHQAWIKIKGDNDPRMIMMMTGGTPDD/DWKFKAQFLLVVLLVLLLVCLAPFKWKFWQDLQGTWTWAHHPVRFKIKIKGFGRVRGPDTDDHHTDIFMFGSVVVNVVSVPADRRWMWMWDDDDVGQKIKIWTADPVRPDIDMDIGGTDDDPDHPDDDDDDDFQKKKKDFLVVLLVVLVVLVVADQKWKWKQDPQFIKIWHHHDVGIDIDTCGVPVMDIDGDDIDMFMFGSSVSNSNSSLSSQARMWMWTHDPQAWIKIKGDNDPRMIMMMTGGTDDD/DWKFKAQFLLVVLLVLLLVCLADFKWKFWQDLQFTWTWDHHPVRFKIKIKGFGRVRGPDTDDHHTDIFMDGSVVVNVVSVPADRRWMWMWDDDDPDQWIKIWTADPVRPDIDMDIGGTDDDDDDPRDDDDDDFQKKKKDFLVVLLVQLVVLVVADQKWKWKDDPQFIKIWHHHDVGIDIDTCGVPVMPIDGDDIDMFMFGSSVSNSNSSLSSQARMWMWTHDHQAWIKIKGDNDPRMIMMMTGGTDDD/DWKFKAQFLLVVLLVLLLVCLADFKWKFWQALQGTWTWDHHPVRFKIKIKGFGRVRGPDTDDHHTDIFMDGSVVVNVVSVPAHRRWMWMWDDDVVPQKIKIWTADPVRPDIDMDIGGTDDDDDDDDDDDDDDFQKKKKDFLVVLLVQLVVLVVADQKWKWWQDPQFIKIWHHHPVGIDIDTCGVPVMPIDGDDIDMFMFGSSVSNSNSSLSSQARMWMWTHDPQAWIKIKGDNDPRMIMMMTGGTDDD/DWKFKAQFLLVVLLVLLLVCLADFKWKFWQDLQGTWTWDHHPVRFKIKIKGFGRVRGPDTDDHHTDIFMDGSVVVNVVSVPADRRWMWMWDDDDPDQKIKIWTADPVRPDIDMDIGGTDDDDDDPDPDPDDDFQKKKKDFLVVLLVQLVVLVVADQKWKWKDDQQWIKIWHHHDVGIDIDTCTVPVMPIDGDHIDMFMFGSSVSNSNSSLSSQARMWMWTDDPQAWIKIKGDNPPRMIMMMTGGTDDD

Sequence (1488 aa):
MLEAQVQFASLWKRLVECINGLVNEANFDCNPGGLSVQAMDSSHVALVHMLLRDDCFVKYQCGRNSILGLNLASLSKVLKIVDSNDSLSLRHDDDSDVVTLTSENPEKTRKCEYQLKLLEIEAESMGIPEMDYRSTVTLNSAEFAKIVRDMQVFGDTVTIAISKEGVKFSSSGDVGQGYTFLQAAGVEVTMEEPITLSFALRFMGIFAKGSTLSERVTLKFAKDSPCMVEYGIDNVGYLRYYLAPKVDMLEAQVQFASLWKRLVECINGLVNEANFDCNPGGLSVQAMDSSHVALVHMLLRDDCFVKYQCGRNSILGLNLASLSKVLKIVDSNDSLSLRHDDDSDVVTLTSENPEKTRKCEYQLKLLEIEAESMGIPEMDYRSTVTLNSAEFAKIVRDMQVFGDTVTIAISKEGVKFSSSGDVGQGYTFLQAAGVEVTMEEPITLSFALRFMGIFAKGSTLSERVTLKFAKDSPCMVEYGIDNVGYLRYYLAPKVDMLEAQVQFASLWKRLVECINGLVNEANFDCNPGGLSVQAMDSSHVALVHMLLRDDCFVKYQCGRNSILGLNLASLSKVLKIVDSNDSLSLRHDDDSDVVTLTSENPEKTRKCEYQLKLLEIEAESMGIPEMDYRSTVTLNSAEFAKIVRDMQVFGDTVTIAISKEGVKFSSSGDVGQGYTFLQAAGVEVTMEEPITLSFALRFMGIFAKGSTLSERVTLKFAKDSPCMVEYGIDNVGYLRYYLAPKVDMLEAQVQFASLWKRLVECINGLVNEANFDCNPGGLSVQAMDSSHVALVHMLLRDDCFVKYQCGRNSILGLNLASLSKVLKIVDSNDSLSLRHDDDSDVVTLTSENPEKTRKCEYQLKLLEIEAESMGIPEMDYRSTVTLNSAEFAKIVRDMQVFGDTVTIAISKEGVKFSSSGDVGQGYTFLQAAGVEVTMEEPITLSFALRFMGIFAKGSTLSERVTLKFAKDSPCMVEYGIDNVGYLRYYLAPKVDMLEAQVQFASLWKRLVECINGLVNEANFDCNPGGLSVQAMDSSHVALVHMLLRDDCFVKYQCGRNSILGLNLASLSKVLKIVDSNDSLSLRHDDDSDVVTLTSENPEKTRKCEYQLKLLEIEAESMGIPEMDYRSTVTLNSAEFAKIVRDMQVFGDTVTIAISKEGVKFSSSGDVGQGYTFLQAAGVEVTMEEPITLSFALRFMGIFAKGSTLSERVTLKFAKDSPCMVEYGIDNVGYLRYYLAPKVDMLEAQVQFASLWKRLVECINGLVNEANFDCNPGGLSVQAMDSSHVALVHMLLRDDCFVKYQCGRNSILGLNLASLSKVLKIVDSNDSLSLRHDDDSDVVTLTSENPEKTRKCEYQLKLLEIEAESMGIPEMDYRSTVTLNSAEFAKIVRDMQVFGDTVTIAISKEGVKFSSSGDVGQGYTFLQAAGVEVTMEEPITLSFALRFMGIFAKGSTLSERVTLKFAKDSPCMVEYGIDNVGYLRYYLAPKVD